Protein AF-0000000073552257 (afdb_homodimer)

Structure (mmCIF, N/CA/C/O backbone):
data_AF-0000000073552257-model_v1
#
loop_
_entity.id
_entity.type
_entity.pdbx_description
1 polymer 'Zinc finger MYM-type protein 1'
#
loop_
_atom_site.group_PDB
_atom_site.id
_atom_site.type_symbol
_atom_site.label_atom_id
_atom_site.label_alt_id
_atom_site.label_comp_id
_atom_site.label_asym_id
_atom_site.label_entity_id
_atom_site.label_seq_id
_atom_site.pdbx_PDB_ins_code
_atom_site.Cartn_x
_atom_site.Cartn_y
_atom_site.Cartn_z
_atom_site.occupancy
_atom_site.B_iso_or_equiv
_atom_site.auth_seq_id
_atom_site.auth_comp_id
_atom_site.auth_asym_id
_atom_site.auth_atom_id
_atom_site.pdbx_PDB_model_num
ATOM 1 N N . MET A 1 1 ? -25.172 -33.188 25.312 1 33.59 1 MET A N 1
ATOM 2 C CA . MET A 1 1 ? -26.172 -34.188 24.922 1 33.59 1 MET A CA 1
ATOM 3 C C . MET A 1 1 ? -27.391 -34.125 25.828 1 33.59 1 MET A C 1
ATOM 5 O O . MET A 1 1 ? -28.531 -34.219 25.375 1 33.59 1 MET A O 1
ATOM 9 N N . GLU A 1 2 ? -27 -33.906 27.109 1 38.5 2 GLU A N 1
ATOM 10 C CA . GLU A 1 2 ? -28.062 -34 28.109 1 38.5 2 GLU A CA 1
ATOM 11 C C . GLU A 1 2 ? -28.969 -32.781 28.078 1 38.5 2 GLU A C 1
ATOM 13 O O . GLU A 1 2 ? -30.188 -32.906 28.172 1 38.5 2 GLU A O 1
ATOM 18 N N . THR A 1 3 ? -28.219 -31.609 27.922 1 38.5 3 THR A N 1
ATOM 19 C CA . THR A 1 3 ? -29.016 -30.391 28.016 1 38.5 3 THR A CA 1
ATOM 20 C C . THR A 1 3 ? -29.891 -30.234 26.766 1 38.5 3 THR A C 1
ATOM 22 O O . THR A 1 3 ? -30.953 -29.609 26.828 1 38.5 3 THR A O 1
ATOM 25 N N . TRP A 1 4 ? -29.391 -30.781 25.609 1 37.44 4 TRP A N 1
ATOM 26 C CA . TRP A 1 4 ? -30.188 -30.828 24.391 1 37.44 4 TRP A CA 1
ATOM 27 C C . TRP A 1 4 ? -31.391 -31.766 24.562 1 37.44 4 TRP A C 1
ATOM 29 O O . TRP A 1 4 ? -32.5 -31.438 24.141 1 37.44 4 TRP A O 1
ATOM 39 N N . SER A 1 5 ? -31.203 -32.875 25.312 1 40.69 5 SER A N 1
ATOM 40 C CA . SER A 1 5 ? -32.25 -33.844 25.531 1 40.69 5 SER A CA 1
ATOM 41 C C . SER A 1 5 ? -33.375 -33.25 26.406 1 40.69 5 SER A C 1
ATOM 43 O O . SER A 1 5 ? -34.562 -33.5 26.172 1 40.69 5 SER A O 1
ATOM 45 N N . GLU A 1 6 ? -32.875 -32.5 27.406 1 41.22 6 GLU A N 1
ATOM 46 C CA . GLU A 1 6 ? -33.875 -31.922 28.297 1 41.22 6 GLU A CA 1
ATOM 47 C C . GLU A 1 6 ? -34.719 -30.859 27.594 1 41.22 6 GLU A C 1
ATOM 49 O O . GLU A 1 6 ? -35.938 -30.766 27.812 1 41.22 6 GLU A O 1
ATOM 54 N N . TYR A 1 7 ? -34.031 -30.141 26.609 1 38.59 7 TYR A N 1
ATOM 55 C CA . TYR A 1 7 ? -34.75 -29.141 25.828 1 38.59 7 TYR A CA 1
ATOM 56 C C . TYR A 1 7 ? -35.812 -29.797 24.922 1 38.59 7 TYR A C 1
ATOM 58 O O . TYR A 1 7 ? -36.938 -29.359 24.859 1 38.59 7 TYR A O 1
ATOM 66 N N . LYS A 1 8 ? -35.438 -30.938 24.281 1 39.56 8 LYS A N 1
ATOM 67 C CA . LYS A 1 8 ? -36.406 -31.672 23.469 1 39.56 8 LYS A CA 1
ATOM 68 C C . LYS A 1 8 ? -37.531 -32.219 24.312 1 39.56 8 LYS A C 1
ATOM 70 O O . LYS A 1 8 ? -38.688 -32.219 23.875 1 39.56 8 LYS A O 1
ATOM 75 N N . LEU A 1 9 ? -37.156 -32.594 25.516 1 41.53 9 LEU A N 1
ATOM 76 C CA . LEU A 1 9 ? -38.188 -33.188 26.359 1 41.53 9 LEU A CA 1
ATOM 77 C C . LEU A 1 9 ? -39.188 -32.156 26.844 1 41.53 9 LEU A C 1
ATOM 79 O O . LEU A 1 9 ? -40.375 -32.406 26.891 1 41.53 9 LEU A O 1
ATOM 83 N N . LYS A 1 10 ? -38.625 -31.01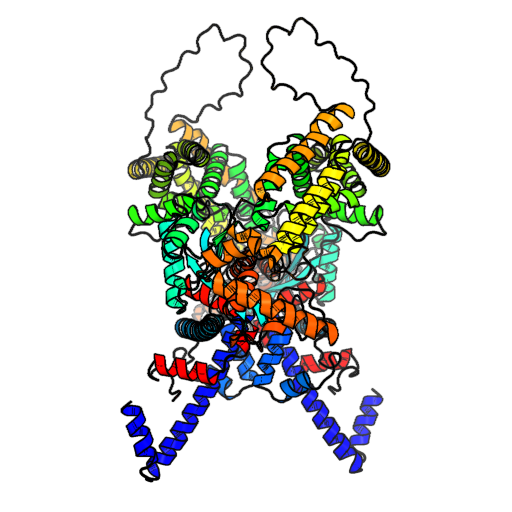6 27.219 1 42.31 10 LYS A N 1
ATOM 84 C CA . LYS A 1 10 ? -39.531 -30 27.719 1 42.31 10 LYS A CA 1
ATOM 85 C C . LYS A 1 10 ? -40.406 -29.453 26.594 1 42.31 10 LYS A C 1
ATOM 87 O O . LYS A 1 10 ? -41.562 -29.047 26.828 1 42.31 10 LYS A O 1
ATOM 92 N N . GLU A 1 11 ? -39.938 -29.422 25.359 1 39.78 11 GLU A N 1
ATOM 93 C CA . GLU A 1 11 ? -40.781 -29.094 24.219 1 39.78 11 GLU A CA 1
ATOM 94 C C . GLU A 1 11 ? -41.938 -30.078 24.094 1 39.78 11 GLU A C 1
ATOM 96 O O . GLU A 1 11 ? -43.031 -29.719 23.656 1 39.78 11 GLU A O 1
ATOM 101 N N . LYS A 1 12 ? -41.688 -31.281 24.5 1 37.38 12 LYS A N 1
ATOM 102 C CA . LYS A 1 12 ? -42.781 -32.25 24.391 1 37.38 12 LYS A CA 1
ATOM 103 C C . LYS A 1 12 ? -43.812 -32.062 25.5 1 37.38 12 LYS A C 1
ATOM 105 O O . LYS A 1 12 ? -44.906 -32.625 25.438 1 37.38 12 LYS A O 1
ATOM 110 N N . SER A 1 13 ? -43.312 -31.578 26.719 1 39.38 13 SER A N 1
ATOM 111 C CA . SER A 1 13 ? -44.281 -31.656 27.797 1 39.38 13 SER A CA 1
ATOM 112 C C . SER A 1 13 ? -45.312 -30.516 27.719 1 39.38 13 SER A C 1
ATOM 114 O O . SER A 1 13 ? -46.25 -30.469 28.5 1 39.38 13 SER A O 1
ATOM 116 N N . GLY A 1 14 ? -46.094 -30.062 26.922 1 37.97 14 GLY A N 1
ATOM 117 C CA . GLY A 1 14 ? -47.281 -29.297 26.578 1 37.97 14 GLY A CA 1
ATOM 118 C C . GLY A 1 14 ? -47.438 -28.047 27.406 1 37.97 14 GLY A C 1
ATOM 119 O O . GLY A 1 14 ? -48.531 -27.438 27.422 1 37.97 14 GLY A O 1
ATOM 120 N N . SER A 1 15 ? -46.906 -27.875 28.609 1 39.38 15 SER A N 1
ATOM 121 C CA . SER A 1 15 ? -47.344 -26.797 29.484 1 39.38 15 SER A CA 1
ATOM 122 C C . SER A 1 15 ? -47.062 -25.438 28.875 1 39.38 15 SER A C 1
ATOM 124 O O . SER A 1 15 ? -46 -25.219 28.297 1 39.38 15 SER A O 1
ATOM 126 N N . LYS A 1 16 ? -48.156 -24.5 28.797 1 44.12 16 LYS A N 1
ATOM 127 C CA . LYS A 1 16 ? -48.344 -23.219 28.141 1 44.12 16 LYS A CA 1
ATOM 128 C C . LYS A 1 16 ? -47.312 -22.219 28.578 1 44.12 16 LYS A C 1
ATOM 130 O O . LYS A 1 16 ? -47.031 -21.234 27.859 1 44.12 16 LYS A O 1
ATOM 135 N N . LEU A 1 17 ? -47.156 -22.016 29.859 1 40.31 17 LEU A N 1
ATOM 136 C CA . LEU A 1 17 ? -46.188 -21.078 30.406 1 40.31 17 LEU A CA 1
ATOM 137 C C . LEU A 1 17 ? -44.844 -21.25 29.734 1 40.31 17 LEU A C 1
ATOM 139 O O . LEU A 1 17 ? -44.094 -20.281 29.516 1 40.31 17 LEU A O 1
ATOM 143 N N . PRO A 1 18 ? -44.312 -22.375 29.578 1 41.53 18 PRO A N 1
ATOM 144 C CA . PRO A 1 18 ? -43.031 -22.703 28.922 1 41.53 18 PRO A CA 1
ATOM 145 C C . PRO A 1 18 ? -43.031 -22.328 27.438 1 41.53 18 PRO A C 1
ATOM 147 O O . PRO A 1 18 ? -41.969 -22.094 26.859 1 41.53 18 PRO A O 1
ATOM 150 N N . ASN A 1 19 ? -44.125 -22.109 26.938 1 46.53 19 ASN A N 1
ATOM 151 C CA . ASN A 1 19 ? -44.281 -21.766 25.516 1 46.53 19 ASN A CA 1
ATOM 152 C C . ASN A 1 19 ? -43.938 -20.312 25.25 1 46.53 19 ASN A C 1
ATOM 154 O O . ASN A 1 19 ? -43.344 -20 24.219 1 46.53 19 ASN A O 1
ATOM 158 N N . MET A 1 20 ? -44.594 -19.469 26.078 1 46.72 20 MET A N 1
ATOM 159 C CA . MET A 1 20 ? -44.25 -18.062 25.906 1 46.72 20 MET A CA 1
ATOM 160 C C . MET A 1 20 ? -42.75 -17.828 26.125 1 46.72 20 MET A C 1
ATOM 162 O O . MET A 1 20 ? -42.156 -17.016 25.438 1 46.72 20 MET A O 1
ATOM 166 N N . LEU A 1 21 ? -42.312 -18.406 27.297 1 47.69 21 LEU A N 1
ATOM 167 C CA . LEU A 1 21 ? -40.875 -18.375 27.516 1 47.69 21 LEU A CA 1
ATOM 168 C C . LEU A 1 21 ? -40.125 -18.953 26.328 1 47.69 21 LEU A C 1
ATOM 170 O O . LEU A 1 21 ? -39.062 -18.453 25.953 1 47.69 21 LEU A O 1
ATOM 174 N N . ASP A 1 22 ? -40.844 -19.906 25.797 1 59.72 22 ASP A N 1
ATOM 175 C CA . ASP A 1 22 ? -40.25 -20.547 24.625 1 59.72 22 ASP A CA 1
ATOM 176 C C . ASP A 1 22 ? -40.312 -19.641 23.406 1 59.72 22 ASP A C 1
ATOM 178 O O . ASP A 1 22 ? -39.375 -19.547 22.641 1 59.72 22 ASP A O 1
ATOM 182 N N . LYS A 1 23 ? -41.531 -18.906 23.406 1 65.75 23 LYS A N 1
ATOM 183 C CA . LYS A 1 23 ? -41.656 -17.969 22.297 1 65.75 23 LYS A CA 1
ATOM 184 C C . LYS A 1 23 ? -40.719 -16.781 22.453 1 65.75 23 LYS A C 1
ATOM 186 O O . LYS A 1 23 ? -40.125 -16.328 21.484 1 65.75 23 LYS A O 1
ATOM 191 N N . GLY A 1 24 ? -40.688 -16.359 23.672 1 67.44 24 GLY A N 1
ATOM 192 C CA . GLY A 1 24 ? -39.719 -15.281 23.953 1 67.44 24 GLY A CA 1
ATOM 193 C C . GLY A 1 24 ? -38.281 -15.688 23.719 1 67.44 24 GLY A C 1
ATOM 194 O O . GLY A 1 24 ? -37.5 -14.914 23.141 1 67.44 24 GLY A O 1
ATOM 195 N N . HIS A 1 25 ? -38.125 -16.828 24.25 1 79.19 25 HIS A N 1
ATOM 196 C CA . HIS A 1 25 ? -36.781 -17.359 24.016 1 79.19 25 HIS A CA 1
ATOM 197 C C . HIS A 1 25 ? -36.5 -17.516 22.531 1 79.19 25 HIS A C 1
ATOM 199 O O . HIS A 1 25 ? -35.406 -17.156 22.062 1 79.19 25 HIS A O 1
ATOM 205 N N . SER A 1 26 ? -37.469 -18.062 21.844 1 82.38 26 SER A N 1
ATOM 206 C CA . SER A 1 26 ? -37.312 -18.266 20.406 1 82.38 26 SER A CA 1
ATOM 207 C C . SER A 1 26 ? -37.156 -16.938 19.672 1 82.38 26 SER A C 1
ATOM 209 O O . SER A 1 26 ? -36.375 -16.828 18.734 1 82.38 26 SER A O 1
ATOM 211 N N . ALA A 1 27 ? -37.875 -15.984 20.125 1 84.44 27 ALA A N 1
ATOM 212 C CA . ALA A 1 27 ? -37.75 -14.656 19.516 1 84.44 27 ALA A CA 1
ATOM 213 C C . ALA A 1 27 ? -36.375 -14.047 19.781 1 84.44 27 ALA A C 1
ATOM 215 O O . ALA A 1 27 ? -35.812 -13.406 18.891 1 84.44 27 ALA A O 1
ATOM 216 N N . LEU A 1 28 ? -36 -14.305 20.938 1 84.06 28 LEU A N 1
ATOM 217 C CA . LEU A 1 28 ? -34.688 -13.789 21.297 1 84.06 28 LEU A CA 1
ATOM 218 C C . LEU A 1 28 ? -33.594 -14.477 20.469 1 84.06 28 LEU A C 1
ATOM 220 O O . LEU A 1 28 ? -32.625 -13.82 20.031 1 84.06 28 LEU A O 1
ATOM 224 N N . VAL A 1 29 ? -33.781 -15.734 20.359 1 86.31 29 VAL A N 1
ATOM 225 C CA . VAL A 1 29 ? -32.812 -16.5 19.578 1 86.31 29 VAL A CA 1
ATOM 226 C C . VAL A 1 29 ? -32.812 -16.016 18.141 1 86.31 29 VAL A C 1
ATOM 228 O O . VAL A 1 29 ? -31.75 -15.852 17.531 1 86.31 29 VAL A O 1
ATOM 231 N N . GLN A 1 30 ? -33.969 -15.805 17.641 1 87.81 30 GLN A N 1
ATOM 232 C CA . GLN A 1 30 ? -34.062 -15.359 16.25 1 87.81 30 GLN A CA 1
ATOM 233 C C . GLN A 1 30 ? -33.438 -13.969 16.078 1 87.81 30 GLN A C 1
ATOM 235 O O . GLN A 1 30 ? -32.781 -13.695 15.07 1 87.81 30 GLN A O 1
ATOM 240 N N . GLU A 1 31 ? -33.656 -13.156 17 1 87.12 31 GLU A N 1
ATOM 241 C CA . GLU A 1 31 ? -33.094 -11.812 16.969 1 87.12 31 GLU A CA 1
ATOM 242 C C . GLU A 1 31 ? -31.562 -11.859 17.031 1 87.12 31 GLU A C 1
ATOM 244 O O . GLU A 1 31 ? -30.891 -11.133 16.297 1 87.12 31 GLU A O 1
ATOM 249 N N . ASN A 1 32 ? -31.141 -12.711 17.922 1 87.25 32 ASN A N 1
ATOM 250 C CA . ASN A 1 32 ? -29.703 -12.844 18.062 1 87.25 32 ASN A CA 1
ATOM 251 C C . ASN A 1 32 ? -29.062 -13.438 16.812 1 87.25 32 ASN A C 1
ATOM 253 O O . ASN A 1 32 ? -27.953 -13.039 16.422 1 87.25 32 ASN A O 1
ATOM 257 N N . ARG A 1 33 ? -29.766 -14.328 16.281 1 89.38 33 ARG A N 1
ATOM 258 C CA . ARG A 1 33 ? -29.234 -14.961 15.07 1 89.38 33 ARG A CA 1
ATOM 259 C C . ARG A 1 33 ? -29.203 -13.969 13.914 1 89.38 33 ARG A C 1
ATOM 261 O O . ARG A 1 33 ? -28.281 -13.992 13.094 1 89.38 33 ARG A O 1
ATOM 268 N N . ARG A 1 34 ? -30.172 -13.133 13.906 1 89.75 34 ARG A N 1
ATOM 269 C CA . ARG A 1 34 ? -30.203 -12.125 12.859 1 89.75 34 ARG A CA 1
ATOM 270 C C . ARG A 1 34 ? -29.078 -11.117 13.031 1 89.75 34 ARG A C 1
ATOM 272 O O . ARG A 1 34 ? -28.484 -10.664 12.047 1 89.75 34 ARG A O 1
ATOM 279 N N . TYR A 1 35 ? -28.844 -10.805 14.234 1 91.06 35 TYR A N 1
ATOM 280 C CA . TYR A 1 35 ? -27.719 -9.922 14.523 1 91.06 35 TYR A CA 1
ATOM 281 C C . TYR A 1 35 ? -26.406 -10.562 14.109 1 91.06 35 TYR A C 1
ATOM 283 O O . TYR A 1 35 ? -25.578 -9.93 13.461 1 91.06 35 TYR A O 1
ATOM 291 N N . MET A 1 36 ? -26.297 -11.828 14.484 1 91.5 36 MET A N 1
ATOM 292 C CA . MET A 1 36 ? -25.062 -12.539 14.156 1 91.5 36 MET A CA 1
ATOM 293 C C . MET A 1 36 ? -24.906 -12.688 12.648 1 91.5 36 MET A C 1
ATOM 295 O O . MET A 1 36 ? -23.781 -12.695 12.133 1 91.5 36 MET A O 1
ATOM 299 N N . PHE A 1 37 ? -26.031 -12.812 12.039 1 93.88 37 PHE A N 1
ATOM 300 C CA . PHE A 1 37 ? -26 -12.859 10.578 1 93.88 37 PHE A CA 1
ATOM 301 C C . PHE A 1 37 ? -25.344 -11.602 10.016 1 93.88 37 PHE A C 1
ATOM 303 O O . PHE A 1 37 ? -24.531 -11.68 9.102 1 93.88 37 PHE A O 1
ATOM 310 N N . GLY A 1 38 ? -25.688 -10.438 10.57 1 93.5 38 GLY A N 1
ATOM 311 C CA . GLY A 1 38 ? -25.062 -9.188 10.164 1 93.5 38 GLY A CA 1
ATOM 312 C C . GLY A 1 38 ? -23.562 -9.164 10.438 1 93.5 38 GLY A C 1
ATOM 313 O O . GLY A 1 38 ? -22.781 -8.688 9.609 1 93.5 38 GLY A O 1
ATOM 314 N N . VAL A 1 39 ? -23.219 -9.719 11.539 1 93.5 39 VAL A N 1
ATOM 315 C CA . VAL A 1 39 ? -21.812 -9.766 11.938 1 93.5 39 VAL A CA 1
ATOM 316 C C . VAL A 1 39 ? -21.031 -10.656 10.984 1 93.5 39 VAL A C 1
ATOM 318 O O . VAL A 1 39 ? -19.969 -10.258 10.477 1 93.5 39 VAL A O 1
ATOM 321 N N . ILE A 1 40 ? -21.562 -11.789 10.68 1 95.12 40 ILE A N 1
ATOM 322 C CA . ILE A 1 40 ? -20.891 -12.781 9.844 1 95.12 40 ILE A CA 1
ATOM 323 C C . ILE A 1 40 ? -20.75 -12.242 8.422 1 95.12 40 ILE A C 1
ATOM 325 O O . ILE A 1 40 ? -19.688 -12.352 7.809 1 95.12 40 ILE A O 1
ATOM 329 N N . GLU A 1 41 ? -21.797 -11.672 7.957 1 95.25 41 GLU A N 1
ATOM 330 C CA . GLU A 1 41 ? -21.766 -11.164 6.59 1 95.25 41 GLU A CA 1
ATOM 331 C C . GLU A 1 41 ? -20.781 -10.008 6.457 1 95.25 41 GLU A C 1
ATOM 333 O O . GLU A 1 41 ? -20.125 -9.867 5.426 1 95.25 41 GLU A O 1
ATOM 338 N N . SER A 1 42 ? -20.719 -9.188 7.496 1 94.94 42 SER A N 1
ATOM 339 C CA . SER A 1 42 ? -19.766 -8.094 7.496 1 94.94 42 SER A CA 1
ATOM 340 C C . SER A 1 42 ? -18.328 -8.617 7.477 1 94.94 42 SER A C 1
ATOM 342 O O . SER A 1 42 ? -17.5 -8.133 6.707 1 94.94 42 SER A O 1
ATOM 344 N N . LEU A 1 43 ? -18.094 -9.633 8.273 1 95.69 43 LEU A N 1
ATOM 345 C CA . LEU A 1 43 ? -16.75 -10.211 8.352 1 95.69 43 LEU A CA 1
ATOM 346 C C . LEU A 1 43 ? -16.422 -10.969 7.074 1 95.69 43 LEU A C 1
ATOM 348 O O . LEU A 1 43 ? -15.273 -10.922 6.598 1 95.69 43 LEU A O 1
ATOM 352 N N . ARG A 1 44 ? -17.359 -11.656 6.547 1 96.31 44 ARG A N 1
ATOM 353 C CA . ARG A 1 44 ? -17.188 -12.367 5.289 1 96.31 44 ARG A CA 1
ATOM 354 C C . ARG A 1 44 ? -16.812 -11.414 4.16 1 96.31 44 ARG A C 1
ATOM 356 O O . ARG A 1 44 ? -15.906 -11.688 3.379 1 96.31 44 ARG A O 1
ATOM 363 N N . TYR A 1 45 ? -17.516 -10.25 4.121 1 95.75 45 TYR A N 1
ATOM 364 C CA . TYR A 1 45 ? -17.25 -9.25 3.1 1 95.75 45 TYR A CA 1
ATOM 365 C C . TYR A 1 45 ? -15.82 -8.719 3.219 1 95.75 45 TYR A C 1
ATOM 367 O O . TYR A 1 45 ? -15.086 -8.672 2.229 1 95.75 45 TYR A O 1
ATOM 375 N N . THR A 1 46 ? -15.43 -8.32 4.41 1 94.12 46 THR A N 1
ATOM 376 C CA . THR A 1 46 ? -14.117 -7.727 4.613 1 94.12 46 THR A CA 1
ATOM 377 C C . THR A 1 46 ? -13.016 -8.742 4.332 1 94.12 46 THR A C 1
ATOM 379 O O . THR A 1 46 ? -11.961 -8.398 3.793 1 94.12 46 THR A O 1
ATOM 382 N N . ALA A 1 47 ? -13.219 -9.977 4.66 1 94.25 47 ALA A N 1
ATOM 383 C CA . ALA A 1 47 ? -12.234 -11.023 4.418 1 94.25 47 ALA A CA 1
ATOM 384 C C . ALA A 1 47 ? -12.055 -11.273 2.922 1 94.25 47 ALA A C 1
ATOM 386 O O . ALA A 1 47 ? -10.922 -11.297 2.424 1 94.25 47 ALA A O 1
ATOM 387 N N . CYS A 1 48 ? -13.109 -11.398 2.203 1 94.69 48 CYS A N 1
ATOM 388 C CA . CYS A 1 48 ? -13.07 -11.68 0.772 1 94.69 48 CYS A CA 1
ATOM 389 C C . CYS A 1 48 ? -12.414 -10.531 0.014 1 94.69 48 CYS A C 1
ATOM 391 O O . CYS A 1 48 ? -11.703 -10.75 -0.967 1 94.69 48 CYS A O 1
ATOM 393 N N . GLN A 1 49 ? -12.703 -9.312 0.507 1 91.69 49 GLN A N 1
ATOM 394 C CA . GLN A 1 49 ? -12.195 -8.141 -0.185 1 91.69 49 GLN A CA 1
ATOM 395 C C . GLN A 1 49 ? -10.773 -7.816 0.253 1 91.69 49 GLN A C 1
ATOM 397 O O . GLN A 1 49 ? -10.109 -6.957 -0.339 1 91.69 49 GLN A O 1
ATOM 402 N N . GLY A 1 50 ? -10.336 -8.531 1.293 1 88.81 50 GLY A N 1
ATOM 403 C CA . GLY A 1 50 ? -8.977 -8.312 1.769 1 88.81 50 GLY A CA 1
ATOM 404 C C . GLY A 1 50 ? -8.797 -6.973 2.455 1 88.81 50 GLY A C 1
ATOM 405 O O . GLY A 1 50 ? -7.742 -6.344 2.326 1 88.81 50 GLY A O 1
ATOM 406 N N . ILE A 1 51 ? -9.828 -6.457 3.08 1 89.56 51 ILE A N 1
ATOM 407 C CA . ILE A 1 51 ? -9.758 -5.172 3.762 1 89.56 51 ILE A CA 1
ATOM 408 C C . ILE A 1 51 ? -9.602 -5.391 5.266 1 89.56 51 ILE A C 1
ATOM 410 O O . ILE A 1 51 ? -10.141 -6.352 5.816 1 89.56 51 ILE A O 1
ATOM 414 N N . ALA A 1 52 ? -8.875 -4.492 5.934 1 87.06 52 ALA A N 1
ATOM 415 C CA . ALA A 1 52 ? -8.656 -4.59 7.375 1 87.06 52 ALA A CA 1
ATOM 416 C C . ALA A 1 52 ? -9.961 -4.352 8.141 1 87.06 52 ALA A C 1
ATOM 418 O O . ALA A 1 52 ? -10.758 -3.488 7.766 1 87.06 52 ALA A O 1
ATOM 419 N N . GLN A 1 53 ? -10.133 -5.062 9.18 1 89.19 53 GLN A N 1
ATOM 420 C CA . GLN A 1 53 ? -11.383 -4.969 9.93 1 89.19 53 GLN A CA 1
ATOM 421 C C . GLN A 1 53 ? -11.344 -3.816 10.93 1 89.19 53 GLN A C 1
ATOM 423 O O . GLN A 1 53 ? -12.297 -3.049 11.039 1 89.19 53 GLN A O 1
ATOM 428 N N . ARG A 1 54 ? -10.227 -3.656 11.539 1 83.69 54 ARG A N 1
ATOM 429 C CA . ARG A 1 54 ? -10.164 -2.744 12.672 1 83.69 54 ARG A CA 1
ATOM 430 C C . ARG A 1 54 ? -9.578 -1.396 12.258 1 83.69 54 ARG A C 1
ATOM 432 O O . ARG A 1 54 ? -8.828 -1.311 11.281 1 83.69 54 ARG A O 1
ATOM 439 N N . GLY A 1 55 ? -9.961 -0.375 13 1 78.38 55 GLY A N 1
ATOM 440 C CA . GLY A 1 55 ? -9.391 0.951 12.828 1 78.38 55 GLY A CA 1
ATOM 441 C C . GLY A 1 55 ? -8.359 1.295 13.883 1 78.38 55 GLY A C 1
ATOM 442 O O . GLY A 1 55 ? -8.102 0.502 14.789 1 78.38 55 GLY A O 1
ATOM 443 N N . HIS A 1 56 ? -7.754 2.443 13.711 1 74 56 HIS A N 1
ATOM 444 C CA . HIS A 1 56 ? -6.777 2.922 14.688 1 74 56 HIS A CA 1
ATOM 445 C C . HIS A 1 56 ? -7.426 3.16 16.047 1 74 56 HIS A C 1
ATOM 447 O O . HIS A 1 56 ? -6.891 2.748 17.078 1 74 56 HIS A O 1
ATOM 453 N N . SER A 1 57 ? -8.547 3.818 16.031 1 76.75 57 SER A N 1
ATOM 454 C CA . SER A 1 57 ? -9.359 4.059 17.219 1 76.75 57 SER A CA 1
ATOM 455 C C . SER A 1 57 ? -10.805 3.629 17 1 76.75 57 SER A C 1
ATOM 457 O O . SER A 1 57 ? -11.461 4.098 16.062 1 76.75 57 SER A O 1
ATOM 459 N N . GLU A 1 58 ? -11.227 2.691 17.812 1 80.19 58 GLU A N 1
ATOM 460 C CA . GLU A 1 58 ? -12.578 2.166 17.641 1 80.19 58 GLU A CA 1
ATOM 461 C C . GLU A 1 58 ? -13.523 2.717 18.703 1 80.19 58 GLU A C 1
ATOM 463 O O . GLU A 1 58 ? -14.586 2.146 18.953 1 80.19 58 GLU A O 1
ATOM 468 N N . ASP A 1 59 ? -13.031 3.826 19.25 1 79.31 59 ASP A N 1
ATOM 469 C CA . ASP A 1 59 ? -13.867 4.48 20.25 1 79.31 59 ASP A CA 1
ATOM 470 C C . ASP A 1 59 ? -15.062 5.176 19.594 1 79.31 59 ASP A C 1
ATOM 472 O O . ASP A 1 59 ? -15.023 5.496 18.406 1 79.31 59 ASP A O 1
ATOM 476 N N . ASP A 1 60 ? -16.094 5.363 20.297 1 78.75 60 ASP A N 1
ATOM 477 C CA . ASP A 1 60 ? -17.328 5.93 19.781 1 78.75 60 ASP A CA 1
ATOM 478 C C . ASP A 1 60 ? -17.125 7.348 19.266 1 78.75 60 ASP A C 1
ATOM 480 O O . ASP A 1 60 ? -17.844 7.809 18.375 1 78.75 60 ASP A O 1
ATOM 484 N N . ASP A 1 61 ? -16.094 7.934 19.703 1 78.88 61 ASP A N 1
ATOM 485 C CA . ASP A 1 61 ? -15.844 9.32 19.297 1 78.88 61 ASP A CA 1
ATOM 486 C C . ASP A 1 61 ? -14.93 9.383 18.078 1 78.88 61 ASP A C 1
ATOM 488 O O . ASP A 1 61 ? -14.711 10.461 17.531 1 78.88 61 ASP A O 1
ATOM 492 N N . SER A 1 62 ? -14.547 8.219 17.688 1 85.81 62 SER A N 1
ATOM 493 C CA . SER A 1 62 ? -13.656 8.195 16.531 1 85.81 62 SER A CA 1
ATOM 494 C C . SER A 1 62 ? -14.43 8.453 15.242 1 85.81 62 SER A C 1
ATOM 496 O O . SER A 1 62 ? -15.57 8.008 15.094 1 85.81 62 SER A O 1
ATOM 498 N N . ALA A 1 63 ? -13.852 9.188 14.398 1 86.06 63 ALA A N 1
ATOM 499 C CA . ALA A 1 63 ? -14.469 9.484 13.109 1 86.06 63 ALA A CA 1
ATOM 500 C C . ALA A 1 63 ? -14.508 8.25 12.219 1 86.06 63 ALA A C 1
ATOM 502 O O . ALA A 1 63 ? -15.32 8.164 11.297 1 86.06 63 ALA A O 1
ATOM 503 N N . ASN A 1 64 ? -13.656 7.383 12.477 1 86.56 64 ASN A N 1
ATOM 504 C CA . ASN A 1 64 ? -13.57 6.129 11.734 1 86.56 64 ASN A CA 1
ATOM 505 C C . ASN A 1 64 ? -13.219 4.961 12.656 1 86.56 64 ASN A C 1
ATOM 507 O O . ASN A 1 64 ? -12.055 4.777 13.016 1 86.56 64 ASN A O 1
ATOM 511 N N . ARG A 1 65 ? -14.203 4.145 12.961 1 88.31 65 ARG A N 1
ATOM 512 C CA . ARG A 1 65 ? -14.047 3.082 13.953 1 88.31 65 ARG A CA 1
ATOM 513 C C . ARG A 1 65 ? -13.625 1.775 13.289 1 88.31 65 ARG A C 1
ATOM 515 O O . ARG A 1 65 ? -13.812 0.697 13.859 1 88.31 65 ARG A O 1
ATOM 522 N N . GLY A 1 66 ? -13.164 1.853 11.984 1 89.44 66 GLY A N 1
ATOM 523 C CA . GLY A 1 66 ? -12.727 0.662 11.273 1 89.44 66 GLY A CA 1
ATOM 524 C C . GLY A 1 66 ? -13.766 0.141 10.289 1 89.44 66 GLY A C 1
ATOM 525 O O . GLY A 1 66 ? -14.922 0.556 10.32 1 89.44 66 GLY A O 1
ATOM 526 N N . ASN A 1 67 ? -13.391 -0.755 9.422 1 91.88 67 ASN A N 1
ATOM 527 C CA . ASN A 1 67 ? -14.266 -1.241 8.359 1 91.88 67 ASN A CA 1
ATOM 528 C C . ASN A 1 67 ? -15.391 -2.111 8.914 1 91.88 67 ASN A C 1
ATOM 530 O O . ASN A 1 67 ? -16.531 -2.033 8.445 1 91.88 67 ASN A O 1
ATOM 534 N N . PHE A 1 68 ? -15.117 -2.861 9.969 1 92.75 68 PHE A N 1
ATOM 535 C CA . PHE A 1 68 ? -16.094 -3.807 10.5 1 92.75 68 PHE A CA 1
ATOM 536 C C . PHE A 1 68 ? -17.219 -3.074 11.211 1 92.75 68 PHE A C 1
ATOM 538 O O . PHE A 1 68 ? -18.391 -3.262 10.883 1 92.75 68 PHE A O 1
ATOM 545 N N . ARG A 1 69 ? -16.859 -2.25 12.133 1 91.62 69 ARG A N 1
ATOM 546 C CA . ARG A 1 69 ? -17.859 -1.542 12.914 1 91.62 69 ARG A CA 1
ATOM 547 C C . ARG A 1 69 ? -18.688 -0.61 12.031 1 91.62 69 ARG A C 1
ATOM 549 O O . ARG A 1 69 ? -19.906 -0.524 12.18 1 91.62 69 ARG A O 1
ATOM 556 N N . GLU A 1 70 ? -17.984 0.09 11.141 1 93.38 70 GLU A N 1
ATOM 557 C CA . GLU A 1 70 ? -18.703 0.99 10.234 1 93.38 70 GLU A CA 1
ATOM 558 C C . GLU A 1 70 ? -19.625 0.215 9.297 1 93.38 70 GLU A C 1
ATOM 560 O O . GLU A 1 70 ? -20.688 0.706 8.914 1 93.38 70 GLU A O 1
ATOM 565 N N . MET A 1 71 ? -19.219 -0.996 8.93 1 94.5 71 MET A N 1
ATOM 566 C CA . MET A 1 71 ? -20.047 -1.836 8.078 1 94.5 71 MET A CA 1
ATOM 567 C C . MET A 1 71 ? -21.312 -2.277 8.82 1 94.5 71 MET A C 1
ATOM 569 O O . MET A 1 71 ? -22.406 -2.281 8.242 1 94.5 71 MET A O 1
ATOM 573 N N . LEU A 1 72 ? -21.156 -2.639 10.039 1 92.62 72 LEU A N 1
ATOM 574 C CA . LEU A 1 72 ? -22.312 -3.029 10.844 1 92.62 72 LEU A CA 1
ATOM 575 C C . LEU A 1 72 ? -23.312 -1.877 10.961 1 92.62 72 LEU A C 1
ATOM 577 O O . LEU A 1 72 ? -24.516 -2.088 10.898 1 92.62 72 LEU A O 1
ATOM 581 N N . THR A 1 73 ? -22.734 -0.705 11.156 1 91.81 73 THR A N 1
ATOM 582 C CA . THR A 1 73 ? -23.578 0.48 11.227 1 91.81 73 THR A CA 1
ATOM 583 C C . THR A 1 73 ? -24.328 0.688 9.906 1 91.81 73 THR A C 1
ATOM 585 O O . THR A 1 73 ? -25.5 1.041 9.906 1 91.81 73 THR A O 1
ATOM 588 N N . MET A 1 74 ? -23.656 0.455 8.836 1 93.56 74 MET A N 1
ATOM 589 C CA . MET A 1 74 ? -24.281 0.587 7.52 1 93.56 74 MET A CA 1
ATOM 590 C C . MET A 1 74 ? -25.375 -0.456 7.324 1 93.56 74 MET A C 1
ATOM 592 O O . MET A 1 74 ? -26.453 -0.141 6.824 1 93.56 74 MET A O 1
ATOM 596 N N . ILE A 1 75 ? -25.109 -1.684 7.734 1 94.06 75 ILE A N 1
ATOM 597 C CA . ILE A 1 75 ? -26.094 -2.752 7.641 1 94.06 75 ILE A CA 1
ATOM 598 C C . ILE A 1 75 ? -27.312 -2.406 8.492 1 94.06 75 ILE A C 1
ATOM 600 O O . ILE A 1 75 ? -28.453 -2.707 8.117 1 94.06 75 ILE A O 1
ATOM 604 N N . GLY A 1 76 ? -27.047 -1.764 9.594 1 93.06 76 GLY A N 1
ATOM 605 C CA . GLY A 1 76 ? -28.125 -1.354 10.484 1 93.06 76 GLY A CA 1
ATOM 606 C C . GLY A 1 76 ? -29.141 -0.437 9.82 1 93.06 76 GLY A C 1
ATOM 607 O O . GLY A 1 76 ? -30.297 -0.392 10.219 1 93.06 76 GLY A O 1
ATOM 608 N N . LYS A 1 77 ? -28.734 0.263 8.781 1 92.44 77 LYS A N 1
ATOM 609 C CA . LYS A 1 77 ? -29.641 1.145 8.055 1 92.44 77 LYS A CA 1
ATOM 610 C C . LYS A 1 77 ? -30.656 0.341 7.258 1 92.44 77 LYS A C 1
ATOM 612 O O . LYS A 1 77 ? -31.719 0.862 6.891 1 92.44 77 LYS A O 1
ATOM 617 N N . PHE A 1 78 ? -30.297 -0.914 6.977 1 92.56 78 PHE A N 1
ATOM 618 C CA . PHE A 1 78 ? -31.172 -1.77 6.184 1 92.56 78 PHE A CA 1
ATOM 619 C C . PHE A 1 78 ? -31.828 -2.832 7.059 1 92.56 78 PHE A C 1
ATOM 621 O O . PHE A 1 78 ? -32.812 -3.461 6.652 1 92.56 78 PHE A O 1
ATOM 628 N N . GLU A 1 79 ? -31.266 -3.092 8.25 1 90.94 79 GLU A N 1
ATOM 629 C CA . GLU A 1 79 ? -31.75 -4.125 9.164 1 90.94 79 GLU A CA 1
ATOM 630 C C . GLU A 1 79 ? -31.969 -3.564 10.562 1 90.94 79 GLU A C 1
ATOM 632 O O . GLU A 1 79 ? -31.031 -3.428 11.344 1 90.94 79 GLU A O 1
ATOM 637 N N . ALA A 1 80 ? -33.188 -3.488 10.93 1 90 80 ALA A N 1
ATOM 638 C CA . ALA A 1 80 ? -33.562 -2.824 12.172 1 90 80 ALA A CA 1
ATOM 639 C C . ALA A 1 80 ? -33.031 -3.564 13.391 1 90 80 ALA A C 1
ATOM 641 O O . ALA A 1 80 ? -32.688 -2.945 14.398 1 90 80 ALA A O 1
ATOM 642 N N . THR A 1 81 ? -32.969 -4.855 13.281 1 88.62 81 THR A N 1
ATOM 643 C CA . THR A 1 81 ? -32.469 -5.652 14.406 1 88.62 81 THR A CA 1
ATOM 644 C C . THR A 1 81 ? -31.016 -5.328 14.703 1 88.62 81 THR A C 1
ATOM 646 O O . THR A 1 81 ? -30.625 -5.211 15.867 1 88.62 81 THR A O 1
ATOM 649 N N . VAL A 1 82 ? -30.281 -5.172 13.672 1 89.5 82 VAL A N 1
ATOM 650 C CA . VAL A 1 82 ? -28.859 -4.863 13.828 1 89.5 82 VAL A CA 1
ATOM 651 C C . VAL A 1 82 ? -28.703 -3.461 14.406 1 89.5 82 VAL A C 1
ATOM 653 O O . VAL A 1 82 ? -27.891 -3.244 15.297 1 89.5 82 VAL A O 1
ATOM 656 N N . GLN A 1 83 ? -29.484 -2.543 13.953 1 90.56 83 GLN A N 1
ATOM 657 C CA . GLN A 1 83 ? -29.438 -1.169 14.445 1 90.56 83 GLN A CA 1
ATOM 658 C C . GLN A 1 83 ? -29.766 -1.1 15.93 1 90.56 83 GLN A C 1
ATOM 660 O O . GLN A 1 83 ? -29.078 -0.406 16.688 1 90.56 83 GLN A O 1
ATOM 665 N N . LYS A 1 84 ? -30.766 -1.804 16.281 1 87.62 84 LYS A N 1
ATOM 666 C CA . LYS A 1 84 ? -31.234 -1.815 17.672 1 87.62 84 LYS A CA 1
ATOM 667 C C . LYS A 1 84 ? -30.156 -2.363 18.594 1 87.62 84 LYS A C 1
ATOM 669 O O . LYS A 1 84 ? -29.906 -1.809 19.672 1 87.62 84 LYS A O 1
ATOM 674 N N . LYS A 1 85 ? -29.562 -3.363 18.219 1 86.12 85 LYS A N 1
ATOM 675 C CA . LYS A 1 85 ? -28.562 -4.004 19.062 1 86.12 85 LYS A CA 1
ATOM 676 C C . LYS A 1 85 ? -27.312 -3.131 19.172 1 86.12 85 LYS A C 1
ATOM 678 O O . LYS A 1 85 ? -26.656 -3.119 20.219 1 86.12 85 LYS A O 1
ATOM 683 N N . LEU A 1 86 ? -26.953 -2.443 18.141 1 85.5 86 LEU A N 1
ATOM 684 C CA . LEU A 1 86 ? -25.781 -1.578 18.156 1 85.5 86 LEU A CA 1
ATOM 685 C C . LEU A 1 86 ? -25.984 -0.379 19.078 1 85.5 86 LEU A C 1
ATOM 687 O O . LEU A 1 86 ? -25.047 0.098 19.719 1 85.5 86 LEU A O 1
ATOM 691 N N . GLU A 1 87 ? -27.125 0.118 19.125 1 82.38 87 GLU A N 1
ATOM 692 C CA . GLU A 1 87 ? -27.422 1.312 19.906 1 82.38 87 GLU A CA 1
ATOM 693 C C . GLU A 1 87 ? -27.641 0.968 21.375 1 82.38 87 GLU A C 1
ATOM 695 O O . GLU A 1 87 ? -27.312 1.756 22.266 1 82.38 87 GLU A O 1
ATOM 700 N N . ASN A 1 88 ? -28.281 -0.111 21.672 1 72.19 88 ASN A N 1
ATOM 701 C CA . ASN A 1 88 ? -28.781 -0.385 23.016 1 72.19 88 ASN A CA 1
ATOM 702 C C . ASN A 1 88 ? -27.781 -1.192 23.828 1 72.19 88 ASN A C 1
ATOM 704 O O . ASN A 1 88 ? -27.828 -1.175 25.062 1 72.19 88 ASN A O 1
ATOM 708 N N . LYS A 1 89 ? -26.984 -1.962 23.266 1 62.84 89 LYS A N 1
ATOM 709 C CA . LYS A 1 89 ? -26.234 -2.936 24.062 1 62.84 89 LYS A CA 1
ATOM 710 C C . LYS A 1 89 ? -24.859 -2.389 24.453 1 62.84 89 LYS A C 1
ATOM 712 O O . LYS A 1 89 ? -24.266 -1.604 23.719 1 62.84 89 LYS A O 1
ATOM 717 N N . PRO A 1 90 ? -24.656 -2.723 25.703 1 60.38 90 PRO A N 1
ATOM 718 C CA . PRO A 1 90 ? -23.312 -2.377 26.172 1 60.38 90 PRO A CA 1
ATOM 719 C C . PRO A 1 90 ? -22.203 -2.912 25.25 1 60.38 90 PRO A C 1
ATOM 721 O O . PRO A 1 90 ? -22.453 -3.84 24.469 1 60.38 90 PRO A O 1
ATOM 724 N N . SER A 1 91 ? -21.109 -2.285 25.219 1 57.5 91 SER A N 1
ATOM 725 C CA . SER A 1 91 ? -19.984 -2.523 24.312 1 57.5 91 SER A CA 1
ATOM 726 C C . SER A 1 91 ? -19.609 -4 24.281 1 57.5 91 SER A C 1
ATOM 728 O O . SER A 1 91 ? -19.297 -4.543 23.219 1 57.5 91 SER A O 1
ATOM 730 N N . ASN A 1 92 ? -19.719 -4.633 25.516 1 54.5 92 ASN A N 1
ATOM 731 C CA . ASN A 1 92 ? -19.281 -6.023 25.641 1 54.5 92 ASN A CA 1
ATOM 732 C C . ASN A 1 92 ? -20.266 -6.98 24.969 1 54.5 92 ASN A C 1
ATOM 734 O O . ASN A 1 92 ? -19.922 -8.125 24.688 1 54.5 92 ASN A O 1
ATOM 738 N N . ALA A 1 93 ? -21.453 -6.422 24.688 1 59.81 93 ALA A N 1
ATOM 739 C CA . ALA A 1 93 ? -22.484 -7.324 24.203 1 59.81 93 ALA A CA 1
ATOM 740 C C . ALA A 1 93 ? -22.672 -7.16 22.688 1 59.81 93 ALA A C 1
ATOM 742 O O . ALA A 1 93 ? -23.531 -7.828 22.094 1 59.81 93 ALA A O 1
ATOM 743 N N . LYS A 1 94 ? -21.859 -6.441 22.109 1 69.88 94 LYS A N 1
ATOM 744 C CA . LYS A 1 94 ? -22.078 -6.172 20.703 1 69.88 94 LYS A CA 1
ATOM 745 C C . LYS A 1 94 ? -21.328 -7.176 19.828 1 69.88 94 LYS A C 1
ATOM 747 O O . LYS A 1 94 ? -21.547 -7.242 18.609 1 69.88 94 LYS A O 1
ATOM 752 N N . TYR A 1 95 ? -20.578 -8.125 20.484 1 75.19 95 TYR A N 1
ATOM 753 C CA . TYR A 1 95 ? -19.875 -9.203 19.797 1 75.19 95 TYR A CA 1
ATOM 754 C C . TYR A 1 95 ? -19.016 -8.656 18.656 1 75.19 95 TYR A C 1
ATOM 756 O O . TYR A 1 95 ? -19.016 -9.219 17.562 1 75.19 95 TYR A O 1
ATOM 764 N N . VAL A 1 96 ? -18.438 -7.516 18.938 1 79.88 96 VAL A N 1
ATOM 765 C CA . VAL A 1 96 ? -17.625 -6.855 17.922 1 79.88 96 VAL A CA 1
ATOM 766 C C . VAL A 1 96 ? -16.141 -6.926 18.328 1 79.88 96 VAL A C 1
ATOM 768 O O . VAL A 1 96 ? -15.273 -6.496 17.578 1 79.88 96 VAL A O 1
ATOM 771 N N . HIS A 1 97 ? -15.93 -7.594 19.406 1 83.81 97 HIS A N 1
ATOM 772 C CA . HIS A 1 97 ? -14.57 -7.672 19.906 1 83.81 97 HIS A CA 1
ATOM 773 C C . HIS A 1 97 ? -13.672 -8.453 18.953 1 83.81 97 HIS A C 1
ATOM 775 O O . HIS A 1 97 ? -14.148 -9.312 18.203 1 83.81 97 HIS A O 1
ATOM 781 N N . HIS A 1 98 ? -12.445 -8.203 19.031 1 85.25 98 HIS A N 1
ATOM 782 C CA . HIS A 1 98 ? -11.492 -8.781 18.078 1 85.25 98 HIS A CA 1
ATOM 783 C C . HIS A 1 98 ? -11.406 -10.297 18.234 1 85.25 98 HIS A C 1
ATOM 785 O O . HIS A 1 98 ? -11.195 -11.008 17.25 1 85.25 98 HIS A O 1
ATOM 791 N N . ASP A 1 99 ? -11.625 -10.766 19.422 1 85.25 99 ASP A N 1
ATOM 792 C CA . ASP A 1 99 ? -11.57 -12.211 19.656 1 85.25 99 ASP A CA 1
ATOM 793 C C . ASP A 1 99 ? -12.695 -12.922 18.906 1 85.25 99 ASP A C 1
ATOM 795 O O . ASP A 1 99 ? -12.5 -14.016 18.375 1 85.25 99 ASP A O 1
ATOM 799 N N . ILE A 1 100 ? -13.836 -12.32 18.969 1 87.5 100 ILE A N 1
ATOM 800 C CA . ILE A 1 100 ? -14.984 -12.898 18.281 1 87.5 100 ILE A CA 1
ATOM 801 C C . ILE A 1 100 ? -14.75 -12.891 16.781 1 87.5 100 ILE A C 1
ATOM 803 O O . ILE A 1 100 ? -15.055 -13.875 16.094 1 87.5 100 ILE A O 1
ATOM 807 N N . GLN A 1 101 ? -14.211 -11.781 16.266 1 90.88 101 GLN A N 1
ATOM 808 C CA . GLN A 1 101 ? -13.891 -11.695 14.844 1 90.88 101 GLN A CA 1
ATOM 809 C C . GLN A 1 101 ? -12.945 -12.82 14.422 1 90.88 101 GLN A C 1
ATOM 811 O O . GLN A 1 101 ? -13.203 -13.516 13.438 1 90.88 101 GLN A O 1
ATOM 816 N N . ASN A 1 102 ? -11.891 -12.969 15.227 1 90.75 102 ASN A N 1
ATOM 817 C CA . ASN A 1 102 ? -10.891 -13.984 14.93 1 90.75 102 ASN A CA 1
ATOM 818 C C . ASN A 1 102 ? -11.484 -15.391 14.969 1 90.75 102 ASN A C 1
ATOM 820 O O . ASN A 1 102 ? -11.117 -16.25 14.156 1 90.75 102 ASN A O 1
ATOM 824 N N . GLU A 1 103 ? -12.32 -15.539 15.852 1 91.94 103 GLU A N 1
ATOM 825 C CA . GLU A 1 103 ? -12.953 -16.844 15.977 1 91.94 103 GLU A CA 1
ATOM 826 C C . GLU A 1 103 ? -13.836 -17.141 14.766 1 91.94 103 GLU A C 1
ATOM 828 O O . GLU A 1 103 ? -13.828 -18.266 14.25 1 91.94 103 GLU A O 1
ATOM 833 N N . ILE A 1 104 ? -14.594 -16.219 14.383 1 93.94 104 ILE A N 1
ATOM 834 C CA . ILE A 1 104 ? -15.477 -16.406 13.234 1 93.94 104 ILE A CA 1
ATOM 835 C C . ILE A 1 104 ? -14.641 -16.672 11.984 1 93.94 104 ILE A C 1
ATOM 837 O O . ILE A 1 104 ? -14.977 -17.562 11.188 1 93.94 104 ILE A O 1
ATOM 841 N N . PHE A 1 105 ? -13.547 -15.922 11.781 1 94.81 105 PHE A N 1
ATOM 842 C CA . PHE A 1 105 ? -12.648 -16.156 10.656 1 94.81 105 PHE A CA 1
ATOM 843 C C . PHE A 1 105 ? -12.094 -17.578 10.703 1 94.81 105 PHE A C 1
ATOM 845 O O . PHE A 1 105 ? -12.023 -18.25 9.672 1 94.81 105 PHE A O 1
ATOM 852 N N . SER A 1 106 ? -11.68 -17.938 11.891 1 94.69 106 SER A N 1
ATOM 853 C CA . SER A 1 106 ? -11.125 -19.281 12.062 1 94.69 106 SER A CA 1
ATOM 854 C C . SER A 1 106 ? -12.141 -20.359 11.703 1 94.69 106 SER A C 1
ATOM 856 O O . SER A 1 106 ? -11.797 -21.344 11.062 1 94.69 106 SER A O 1
ATOM 858 N N . ILE A 1 107 ? -13.359 -20.125 12.117 1 95.5 107 ILE A N 1
ATOM 859 C CA . ILE A 1 107 ? -14.43 -21.078 11.812 1 95.5 107 ILE A CA 1
ATOM 860 C C . ILE A 1 107 ? -14.625 -21.172 10.305 1 95.5 107 ILE A C 1
ATOM 862 O O . ILE A 1 107 ? -14.68 -22.266 9.75 1 95.5 107 ILE A O 1
ATOM 866 N N . MET A 1 108 ? -14.75 -20.047 9.656 1 97.06 108 MET A N 1
ATOM 867 C CA . MET A 1 108 ? -14.93 -20.031 8.203 1 97.06 108 MET A CA 1
ATOM 868 C C . MET A 1 108 ? -13.758 -20.703 7.504 1 97.06 108 MET A C 1
ATOM 870 O O . MET A 1 108 ? -13.961 -21.5 6.586 1 97.06 108 MET A O 1
ATOM 874 N N . ALA A 1 109 ? -12.531 -20.375 7.914 1 96.31 109 ALA A N 1
ATOM 875 C CA . ALA A 1 109 ? -11.336 -20.953 7.316 1 96.31 109 ALA A CA 1
ATOM 876 C C . ALA A 1 109 ? -11.312 -22.469 7.473 1 96.31 109 ALA A C 1
ATOM 878 O O . ALA A 1 109 ? -10.984 -23.188 6.531 1 96.31 109 ALA A O 1
ATOM 879 N N . GLU A 1 110 ? -11.664 -22.906 8.641 1 95.12 110 GLU A N 1
ATOM 880 C CA . GLU A 1 110 ? -11.68 -24.344 8.906 1 95.12 110 GLU A CA 1
ATOM 881 C C . GLU A 1 110 ? -12.719 -25.062 8.039 1 95.12 110 GLU A C 1
ATOM 883 O O . GLU A 1 110 ? -12.5 -26.188 7.602 1 95.12 110 GLU A O 1
ATOM 888 N N . MET A 1 111 ? -13.836 -24.438 7.875 1 96.25 111 MET A N 1
ATOM 889 C CA . MET A 1 111 ? -14.859 -25.016 7.008 1 96.25 111 MET A CA 1
ATOM 890 C C . MET A 1 111 ? -14.336 -25.172 5.586 1 96.25 111 MET A C 1
ATOM 892 O O . MET A 1 111 ? -14.594 -26.203 4.941 1 96.25 111 MET A O 1
ATOM 896 N N . ILE A 1 112 ? -13.609 -24.203 5.082 1 96.81 112 ILE A N 1
ATOM 897 C CA . ILE A 1 112 ? -13.039 -24.266 3.74 1 96.81 112 ILE A CA 1
ATOM 898 C C . ILE A 1 112 ? -11.969 -25.359 3.693 1 96.81 112 ILE A C 1
ATOM 900 O O . ILE A 1 112 ? -11.922 -26.156 2.748 1 96.81 112 ILE A O 1
ATOM 904 N N . ARG A 1 113 ? -11.094 -25.453 4.688 1 96.19 113 ARG A N 1
ATOM 905 C CA . ARG A 1 113 ? -10.055 -26.469 4.73 1 96.19 113 ARG A CA 1
ATOM 906 C C . ARG A 1 113 ? -10.656 -27.875 4.762 1 96.19 113 ARG A C 1
ATOM 908 O O . ARG A 1 113 ? -10.102 -28.812 4.168 1 96.19 113 ARG A O 1
ATOM 915 N N . LYS A 1 114 ? -11.758 -27.953 5.438 1 95.5 114 LYS A N 1
ATOM 916 C CA . LYS A 1 114 ? -12.453 -29.25 5.457 1 95.5 114 LYS A CA 1
ATOM 917 C C . LYS A 1 114 ? -12.961 -29.609 4.066 1 95.5 114 LYS A C 1
ATOM 919 O O . LYS A 1 114 ? -12.875 -30.766 3.652 1 95.5 114 LYS A O 1
ATOM 924 N N . GLN A 1 115 ? -13.5 -28.625 3.414 1 95.62 115 GLN A N 1
ATOM 925 C CA . GLN A 1 115 ? -13.922 -28.844 2.035 1 95.62 115 GLN A CA 1
ATOM 926 C C . GLN A 1 115 ? -12.758 -29.297 1.167 1 95.62 115 GLN A C 1
ATOM 928 O O . GLN A 1 115 ? -12.891 -30.234 0.38 1 95.62 115 GLN A O 1
ATOM 933 N N . LEU A 1 116 ? -11.664 -28.688 1.303 1 96.19 116 LEU A N 1
ATOM 934 C CA . LEU A 1 116 ? -10.484 -29.016 0.519 1 96.19 116 LEU A CA 1
ATOM 935 C C . LEU A 1 116 ? -9.984 -30.422 0.852 1 96.19 116 LEU A C 1
ATOM 937 O O . LEU A 1 116 ? -9.602 -31.172 -0.044 1 96.19 116 LEU A O 1
ATOM 941 N N . SER A 1 117 ? -10.008 -30.719 2.115 1 96.56 117 SER A N 1
ATOM 942 C CA . SER A 1 117 ? -9.578 -32.031 2.561 1 96.56 117 SER A CA 1
ATOM 943 C C . SER A 1 117 ? -10.43 -33.125 1.926 1 96.56 117 SER A C 1
ATOM 945 O O . SER A 1 117 ? -9.906 -34.156 1.485 1 96.56 117 SER A O 1
ATOM 947 N N . GLU A 1 118 ? -11.688 -32.906 1.887 1 96.25 118 GLU A N 1
ATOM 948 C CA . GLU A 1 118 ? -12.594 -33.906 1.289 1 96.25 118 GLU A CA 1
ATOM 949 C C . GLU A 1 118 ? -12.352 -34.031 -0.211 1 96.25 118 GLU A C 1
ATOM 951 O O . GLU A 1 118 ? -12.367 -35.125 -0.75 1 96.25 118 GLU A O 1
ATOM 956 N N . GLU A 1 119 ? -12.109 -32.969 -0.839 1 96.38 119 GLU A N 1
ATOM 957 C CA . GLU A 1 119 ? -11.828 -32.969 -2.271 1 96.38 119 GLU A CA 1
ATOM 958 C C . GLU A 1 119 ? -10.531 -33.719 -2.57 1 96.38 119 GLU A C 1
ATOM 960 O O . GLU A 1 119 ? -10.453 -34.469 -3.547 1 96.38 119 GLU A O 1
ATOM 965 N N . VAL A 1 120 ? -9.555 -33.5 -1.792 1 96.75 120 VAL A N 1
ATOM 966 C CA . VAL A 1 120 ? -8.258 -34.156 -1.977 1 96.75 120 VAL A CA 1
ATOM 967 C C . VAL A 1 120 ? -8.391 -35.656 -1.734 1 96.75 120 VAL A C 1
ATOM 969 O O . VAL A 1 120 ? -7.773 -36.438 -2.438 1 96.75 120 VAL A O 1
ATOM 972 N N . LYS A 1 121 ? -9.164 -35.969 -0.722 1 95.62 121 LYS A N 1
ATOM 973 C CA . LYS A 1 121 ? -9.414 -37.375 -0.453 1 95.62 121 LYS A CA 1
ATOM 974 C C . LYS A 1 121 ? -10.094 -38.062 -1.642 1 95.62 121 LYS A C 1
ATOM 976 O O . LYS A 1 121 ? -9.734 -39.188 -2.02 1 95.62 121 LYS A O 1
ATOM 981 N N . ASP A 1 122 ? -11.031 -37.344 -2.199 1 94.25 122 ASP A N 1
ATOM 982 C CA . ASP A 1 122 ? -11.742 -37.875 -3.367 1 94.25 122 ASP A CA 1
ATOM 983 C C . ASP A 1 122 ? -10.805 -38 -4.562 1 94.25 122 ASP A C 1
ATOM 985 O O . ASP A 1 122 ? -10.969 -38.906 -5.387 1 94.25 122 ASP A O 1
ATOM 989 N N . ALA A 1 123 ? -9.828 -37.156 -4.695 1 94.88 123 ALA A N 1
ATOM 990 C CA . ALA A 1 123 ? -8.875 -37.188 -5.809 1 94.88 123 ALA A CA 1
ATOM 991 C C . ALA A 1 123 ? -7.852 -38.312 -5.645 1 94.88 123 ALA A C 1
ATOM 993 O O . ALA A 1 123 ? -7.234 -38.719 -6.617 1 94.88 123 ALA A O 1
ATOM 994 N N . GLU A 1 124 ? -7.586 -38.75 -4.426 1 93.12 124 GLU A N 1
ATOM 995 C CA . GLU A 1 124 ? -6.719 -39.875 -4.047 1 93.12 124 GLU A CA 1
ATOM 996 C C . GLU A 1 124 ? -5.246 -39.469 -4.109 1 93.12 124 GLU A C 1
ATOM 998 O O . GLU A 1 124 ? -4.406 -40.062 -3.439 1 93.12 124 GLU A O 1
ATOM 1003 N N . HIS A 1 125 ? -4.926 -38.594 -5.047 1 95.38 125 HIS A N 1
ATOM 1004 C CA . HIS A 1 125 ? -3.549 -38.156 -5.191 1 95.38 125 HIS A CA 1
ATOM 1005 C C . HIS A 1 125 ? -3.475 -36.625 -5.219 1 95.38 125 HIS A C 1
ATOM 1007 O O . HIS A 1 125 ? -4.395 -35.969 -5.707 1 95.38 125 HIS A O 1
ATOM 1013 N N . PHE A 1 126 ? -2.398 -36.031 -4.707 1 97.44 126 PHE A N 1
ATOM 1014 C CA . PHE A 1 126 ? -2.188 -34.594 -4.754 1 97.44 126 PHE A CA 1
ATOM 1015 C C . PHE A 1 126 ? -0.702 -34.25 -4.828 1 97.44 126 PHE A C 1
ATOM 1017 O O . PHE A 1 126 ? 0.143 -35.156 -4.68 1 97.44 126 PHE A O 1
ATOM 1024 N N . ALA A 1 127 ? -0.379 -33.156 -5.199 1 96.56 127 ALA A N 1
ATOM 1025 C CA . ALA A 1 127 ? 0.982 -32.625 -5.18 1 96.56 127 ALA A CA 1
ATOM 1026 C C . ALA A 1 127 ? 1.073 -31.375 -4.301 1 96.56 127 ALA A C 1
ATOM 1028 O O . ALA A 1 127 ? 0.06 -30.734 -4.02 1 96.56 127 ALA A O 1
ATOM 1029 N N . ILE A 1 128 ? 2.256 -31.078 -3.836 1 95.94 128 ILE A N 1
ATOM 1030 C CA . ILE A 1 128 ? 2.42 -29.938 -2.938 1 95.94 128 ILE A CA 1
ATOM 1031 C C . ILE A 1 128 ? 3.328 -28.891 -3.586 1 95.94 128 ILE A C 1
ATOM 1033 O O . ILE A 1 128 ? 4.301 -29.25 -4.258 1 95.94 128 ILE A O 1
ATOM 1037 N N . LEU A 1 129 ? 2.988 -27.703 -3.494 1 94.88 129 LEU A N 1
ATOM 1038 C CA . LEU A 1 129 ? 3.789 -26.547 -3.883 1 94.88 129 LEU A CA 1
ATOM 1039 C C . LEU A 1 129 ? 4.141 -25.688 -2.668 1 94.88 129 LEU A C 1
ATOM 1041 O O . LEU A 1 129 ? 3.256 -25.281 -1.911 1 94.88 129 LEU A O 1
ATOM 1045 N N . VAL A 1 130 ? 5.391 -25.469 -2.473 1 92.75 130 VAL A N 1
ATOM 1046 C CA . VAL A 1 130 ? 5.797 -24.672 -1.312 1 92.75 130 VAL A CA 1
ATOM 1047 C C . VAL A 1 130 ? 6.832 -23.641 -1.732 1 92.75 130 VAL A C 1
ATOM 1049 O O . VAL A 1 130 ? 7.68 -23.891 -2.588 1 92.75 130 VAL A O 1
ATOM 1052 N N . ASP A 1 131 ? 6.672 -22.516 -1.247 1 88.5 131 ASP A N 1
ATOM 1053 C CA . ASP A 1 131 ? 7.613 -21.422 -1.457 1 88.5 131 ASP A CA 1
ATOM 1054 C C . ASP A 1 131 ? 7.699 -20.516 -0.224 1 88.5 131 ASP A C 1
ATOM 1056 O O . ASP A 1 131 ? 6.828 -20.578 0.648 1 88.5 131 ASP A O 1
ATOM 1060 N N . GLU A 1 132 ? 8.828 -19.812 -0.135 1 83.69 132 GLU A N 1
ATOM 1061 C CA . GLU A 1 132 ? 9.039 -18.938 1.011 1 83.69 132 GLU A CA 1
ATOM 1062 C C . GLU A 1 132 ? 9.188 -17.484 0.572 1 83.69 132 GLU A C 1
ATOM 1064 O O . GLU A 1 132 ? 9.695 -17.203 -0.518 1 83.69 132 GLU A O 1
ATOM 1069 N N . SER A 1 133 ? 8.641 -16.531 1.357 1 77.44 133 SER A N 1
ATOM 1070 C CA . SER A 1 133 ? 8.812 -15.109 1.104 1 77.44 133 SER A CA 1
ATOM 1071 C C . SER A 1 133 ? 8.812 -14.312 2.404 1 77.44 133 SER A C 1
ATOM 1073 O O . SER A 1 133 ? 8.227 -14.742 3.402 1 77.44 133 SER A O 1
ATOM 1075 N N . LYS A 1 134 ? 9.523 -13.227 2.357 1 72.31 134 LYS A N 1
ATOM 1076 C CA . LYS A 1 134 ? 9.516 -12.328 3.508 1 72.31 134 LYS A CA 1
ATOM 1077 C C . LYS A 1 134 ? 8.328 -11.375 3.453 1 72.31 134 LYS A C 1
ATOM 1079 O O . LYS A 1 134 ? 8.031 -10.797 2.404 1 72.31 134 LYS A O 1
ATOM 1084 N N . ASP A 1 135 ? 7.633 -11.281 4.492 1 65.38 135 ASP A N 1
ATOM 1085 C CA . ASP A 1 135 ? 6.527 -10.336 4.543 1 65.38 135 ASP A CA 1
ATOM 1086 C C . ASP A 1 135 ? 7.012 -8.945 4.941 1 65.38 135 ASP A C 1
ATOM 1088 O O . ASP A 1 135 ? 8.211 -8.727 5.117 1 65.38 135 ASP A O 1
ATOM 1092 N N . ILE A 1 136 ? 6.133 -7.949 4.941 1 62.25 136 ILE A N 1
ATOM 1093 C CA . ILE A 1 136 ? 6.449 -6.551 5.215 1 62.25 136 ILE A CA 1
ATOM 1094 C C . ILE A 1 136 ? 7.055 -6.426 6.613 1 62.25 136 ILE A C 1
ATOM 1096 O O . ILE A 1 136 ? 7.875 -5.539 6.863 1 62.25 136 ILE A O 1
ATOM 1100 N N . SER A 1 137 ? 6.676 -7.379 7.543 1 61.66 137 SER A N 1
ATOM 1101 C CA . SER A 1 137 ? 7.215 -7.379 8.898 1 61.66 137 SER A CA 1
ATOM 1102 C C . SER A 1 137 ? 8.57 -8.078 8.953 1 61.66 137 SER A C 1
ATOM 1104 O O . SER A 1 137 ? 9.094 -8.344 10.039 1 61.66 137 SER A O 1
ATOM 1106 N N . LYS A 1 138 ? 9.094 -8.461 7.758 1 64 138 LYS A N 1
ATOM 1107 C CA . LYS A 1 138 ? 10.406 -9.078 7.594 1 64 138 LYS A CA 1
ATOM 1108 C C . LYS A 1 138 ? 10.422 -10.5 8.141 1 64 138 LYS A C 1
ATOM 1110 O O . LYS A 1 138 ? 11.477 -11.016 8.523 1 64 138 LYS A O 1
ATOM 1115 N N . LYS A 1 139 ? 9.242 -11 8.297 1 70.25 139 LYS A N 1
ATOM 1116 C CA . LYS A 1 139 ? 9.125 -12.398 8.719 1 70.25 139 LYS A CA 1
ATOM 1117 C C . LYS A 1 139 ? 9 -13.328 7.516 1 70.25 139 LYS A C 1
ATOM 1119 O O . LYS A 1 139 ? 8.273 -13.023 6.562 1 70.25 139 LYS A O 1
ATOM 1124 N N . GLU A 1 140 ? 9.75 -14.383 7.574 1 77.94 140 GLU A N 1
ATOM 1125 C CA . GLU A 1 140 ? 9.664 -15.359 6.496 1 77.94 140 GLU A CA 1
ATOM 1126 C C . GLU A 1 140 ? 8.422 -16.234 6.641 1 77.94 140 GLU A C 1
ATOM 1128 O O . GLU A 1 140 ? 8.18 -16.812 7.707 1 77.94 140 GLU A O 1
ATOM 1133 N N . GLN A 1 141 ? 7.617 -16.25 5.621 1 82.75 141 GLN A N 1
ATOM 1134 C CA . GLN A 1 141 ? 6.402 -17.062 5.59 1 82.75 141 GLN A CA 1
ATOM 1135 C C . GLN A 1 141 ? 6.488 -18.141 4.512 1 82.75 141 GLN A C 1
ATOM 1137 O O . GLN A 1 141 ? 7.02 -17.906 3.426 1 82.75 141 GLN A O 1
ATOM 1142 N N . ILE A 1 142 ? 6.047 -19.328 4.902 1 87.81 142 ILE A N 1
ATOM 1143 C CA . ILE A 1 142 ? 5.965 -20.438 3.959 1 87.81 142 ILE A CA 1
ATOM 1144 C C . ILE A 1 142 ? 4.523 -20.594 3.473 1 87.81 142 ILE A C 1
ATOM 1146 O O . ILE A 1 142 ? 3.588 -20.594 4.277 1 87.81 142 ILE A O 1
ATOM 1150 N N . SER A 1 143 ? 4.363 -20.562 2.186 1 92.44 143 SER A N 1
ATOM 1151 C CA . SER A 1 143 ? 3.061 -20.812 1.581 1 92.44 143 SER A CA 1
ATOM 1152 C C . SER A 1 143 ? 2.926 -22.281 1.157 1 92.44 143 SER A C 1
ATOM 1154 O O . SER A 1 143 ? 3.783 -22.812 0.446 1 92.44 143 SER A O 1
ATOM 1156 N N . VAL A 1 144 ? 1.9 -22.922 1.596 1 94.06 144 VAL A N 1
ATOM 1157 C CA . VAL A 1 144 ? 1.649 -24.312 1.237 1 94.06 144 VAL A CA 1
ATOM 1158 C C . VAL A 1 144 ? 0.415 -24.406 0.344 1 94.06 144 VAL A C 1
ATOM 1160 O O . VAL A 1 144 ? -0.687 -24.031 0.757 1 94.06 144 VAL A O 1
ATOM 1163 N N . ILE A 1 145 ? 0.602 -24.922 -0.855 1 96.12 145 ILE A N 1
ATOM 1164 C CA . ILE A 1 145 ? -0.471 -25.062 -1.83 1 96.12 145 ILE A CA 1
ATOM 1165 C C . ILE A 1 145 ? -0.596 -26.531 -2.232 1 96.12 145 ILE A C 1
ATOM 1167 O O . ILE A 1 145 ? 0.411 -27.234 -2.381 1 96.12 145 ILE A O 1
ATOM 1171 N N . ILE A 1 146 ? -1.796 -26.969 -2.375 1 96.19 146 ILE A N 1
ATOM 1172 C CA . ILE A 1 146 ? -2.045 -28.344 -2.805 1 96.19 146 ILE A CA 1
ATOM 1173 C C . ILE A 1 146 ? -2.641 -28.344 -4.211 1 96.19 146 ILE A C 1
ATOM 1175 O O . ILE A 1 146 ? -3.463 -27.484 -4.543 1 96.19 146 ILE A O 1
ATOM 1179 N N . ARG A 1 147 ? -2.109 -29.125 -4.996 1 95.88 147 ARG A N 1
ATOM 1180 C CA . ARG A 1 147 ? -2.564 -29.328 -6.371 1 95.88 147 ARG A CA 1
ATOM 1181 C C . ARG A 1 147 ? -3.191 -30.703 -6.551 1 95.88 147 ARG A C 1
ATOM 1183 O O . ARG A 1 147 ? -2.598 -31.719 -6.176 1 95.88 147 ARG A O 1
ATOM 1190 N N . TYR A 1 148 ? -4.418 -30.797 -7.043 1 96 148 TYR A N 1
ATOM 1191 C CA . TYR A 1 148 ? -5.105 -32.062 -7.199 1 96 148 TYR A CA 1
ATOM 1192 C C . TYR A 1 148 ? -6.133 -32 -8.32 1 96 148 TYR A C 1
ATOM 1194 O O . TYR A 1 148 ? -6.457 -30.922 -8.812 1 96 148 TYR A O 1
ATOM 1202 N N . LEU A 1 149 ? -6.492 -33.156 -8.766 1 94.62 149 LEU A N 1
ATOM 1203 C CA . LEU A 1 149 ? -7.535 -33.281 -9.773 1 94.62 149 LEU A CA 1
ATOM 1204 C C . LEU A 1 149 ? -8.922 -33.312 -9.133 1 94.62 149 LEU A C 1
ATOM 1206 O O . LEU A 1 149 ? -9.25 -34.219 -8.383 1 94.62 149 LEU A O 1
ATOM 1210 N N . ASN A 1 150 ? -9.672 -32.25 -9.375 1 93.31 150 ASN A N 1
ATOM 1211 C CA . ASN A 1 150 ? -11.031 -32.188 -8.859 1 93.31 150 ASN A CA 1
ATOM 1212 C C . ASN A 1 150 ? -11.938 -33.188 -9.594 1 93.31 150 ASN A C 1
ATOM 1214 O O . ASN A 1 150 ? -12.102 -33.094 -10.805 1 93.31 150 ASN A O 1
ATOM 1218 N N . THR A 1 151 ? -12.531 -34.031 -8.93 1 88.62 151 THR A N 1
ATOM 1219 C CA . THR A 1 151 ? -13.297 -35.125 -9.523 1 88.62 151 THR A CA 1
ATOM 1220 C C . THR A 1 151 ? -14.617 -34.625 -10.094 1 88.62 151 THR A C 1
ATOM 1222 O O . THR A 1 151 ? -15.18 -35.219 -11.016 1 88.62 151 THR A O 1
ATOM 1225 N N . GLU A 1 152 ? -15.086 -33.562 -9.594 1 86.5 152 GLU A N 1
ATOM 1226 C CA . GLU A 1 152 ? -16.359 -33 -10.062 1 86.5 152 GLU A CA 1
ATOM 1227 C C . GLU A 1 152 ? -16.172 -32.219 -11.367 1 86.5 152 GLU A C 1
ATOM 1229 O O . GLU A 1 152 ? -16.938 -32.438 -12.312 1 86.5 152 GLU A O 1
ATOM 1234 N N . THR A 1 153 ? -15.18 -31.484 -11.438 1 86.5 153 THR A N 1
ATOM 1235 C CA . THR A 1 153 ? -14.977 -30.625 -12.609 1 86.5 153 THR A CA 1
ATOM 1236 C C . THR A 1 153 ? -13.977 -31.266 -13.57 1 86.5 153 THR A C 1
ATOM 1238 O O . THR A 1 153 ? -13.859 -30.828 -14.719 1 86.5 153 THR A O 1
ATOM 1241 N N . GLU A 1 154 ? -13.203 -32.25 -13.125 1 86.5 154 GLU A N 1
ATOM 1242 C CA . GLU A 1 154 ? -12.172 -32.938 -13.891 1 86.5 154 GLU A CA 1
ATOM 1243 C C . GLU A 1 154 ? -11.078 -31.984 -14.336 1 86.5 154 GLU A C 1
ATOM 1245 O O . GLU A 1 154 ? -10.586 -32.062 -15.469 1 86.5 154 GLU A O 1
ATOM 1250 N N . ARG A 1 155 ? -10.906 -31.047 -13.523 1 89.06 155 ARG A N 1
ATOM 1251 C CA . ARG A 1 155 ? -9.836 -30.078 -13.781 1 89.06 155 ARG A CA 1
ATOM 1252 C C . ARG A 1 155 ? -8.859 -30.031 -12.609 1 89.06 155 ARG A C 1
ATOM 1254 O O . ARG A 1 155 ? -9.234 -30.297 -11.469 1 89.06 155 ARG A O 1
ATOM 1261 N N . VAL A 1 156 ? -7.66 -29.766 -13.016 1 92.38 156 VAL A N 1
ATOM 1262 C CA . VAL A 1 156 ? -6.641 -29.625 -11.984 1 92.38 156 VAL A CA 1
ATOM 1263 C C . VAL A 1 156 ? -6.785 -28.281 -11.281 1 92.38 156 VAL A C 1
ATOM 1265 O O . VAL A 1 156 ? -7.004 -27.266 -11.938 1 92.38 156 VAL A O 1
ATOM 1268 N N . VAL A 1 157 ? -6.758 -28.281 -9.984 1 93 157 VAL A N 1
ATOM 1269 C CA . VAL A 1 157 ? -6.895 -27.047 -9.211 1 93 157 VAL A CA 1
ATOM 1270 C C . VAL A 1 157 ? -5.727 -26.922 -8.227 1 93 157 VAL A C 1
ATOM 1272 O O . VAL A 1 157 ? -5.152 -27.922 -7.809 1 93 157 VAL A O 1
ATOM 1275 N N . GLU A 1 158 ? -5.289 -25.766 -7.996 1 94.44 158 GLU A N 1
ATOM 1276 C CA . GLU A 1 158 ? -4.297 -25.438 -6.977 1 94.44 158 GLU A CA 1
ATOM 1277 C C . GLU A 1 158 ? -4.914 -24.594 -5.867 1 94.44 158 GLU A C 1
ATOM 1279 O O . GLU A 1 158 ? -5.398 -23.484 -6.121 1 94.44 158 GLU A O 1
ATOM 1284 N N . GLU A 1 159 ? -4.906 -25.109 -4.699 1 95.62 159 GLU A N 1
ATOM 1285 C CA . GLU A 1 159 ? -5.598 -24.438 -3.609 1 95.62 159 GLU A CA 1
ATOM 1286 C C . GLU A 1 159 ? -4.641 -24.109 -2.465 1 95.62 159 GLU A C 1
ATOM 1288 O O . GLU A 1 159 ? -3.873 -24.984 -2.029 1 95.62 159 GLU A O 1
ATOM 1293 N N . PHE A 1 160 ? -4.746 -22.953 -2.01 1 95.75 160 PHE A N 1
ATOM 1294 C CA . PHE A 1 160 ? -3.953 -22.5 -0.878 1 95.75 160 PHE A CA 1
ATOM 1295 C C . PHE A 1 160 ? -4.477 -23.078 0.427 1 95.75 160 PHE A C 1
ATOM 1297 O O . PHE A 1 160 ? -5.684 -23.078 0.671 1 95.75 160 PHE A O 1
ATOM 1304 N N . LEU A 1 161 ? -3.482 -23.484 1.291 1 94.44 161 LEU A N 1
ATOM 1305 C CA . LEU A 1 161 ? -3.9 -24.094 2.549 1 94.44 161 LEU A CA 1
ATOM 1306 C C . LEU A 1 161 ? -3.623 -23.172 3.723 1 94.44 161 LEU A C 1
ATOM 1308 O O . LEU A 1 161 ? -4.52 -22.891 4.523 1 94.44 161 LEU A O 1
ATOM 1312 N N . HIS A 1 162 ? -2.393 -22.75 3.797 1 92.12 162 HIS A N 1
ATOM 1313 C CA . HIS A 1 162 ? -1.997 -22.031 5.008 1 92.12 162 HIS A CA 1
ATOM 1314 C C . HIS A 1 162 ? -0.655 -21.344 4.824 1 92.12 162 HIS A C 1
ATOM 1316 O O . HIS A 1 162 ? 0.185 -21.797 4.043 1 92.12 162 HIS A O 1
ATOM 1322 N N . PHE A 1 163 ? -0.488 -20.234 5.578 1 89.75 163 PHE A N 1
ATOM 1323 C CA . PHE A 1 163 ? 0.832 -19.656 5.793 1 89.75 163 PHE A CA 1
ATOM 1324 C C . PHE A 1 163 ? 1.427 -20.141 7.109 1 89.75 163 PHE A C 1
ATOM 1326 O O . PHE A 1 163 ? 0.74 -20.172 8.133 1 89.75 163 PHE A O 1
ATOM 1333 N N . THR A 1 164 ? 2.643 -20.5 7.051 1 83.44 164 THR A N 1
ATOM 1334 C CA . THR A 1 164 ? 3.336 -20.922 8.266 1 83.44 164 THR A CA 1
ATOM 1335 C C . THR A 1 164 ? 4.629 -20.125 8.445 1 83.44 164 THR A C 1
ATOM 1337 O O . THR A 1 164 ? 5.43 -20.016 7.516 1 83.44 164 THR A O 1
ATOM 1340 N N . PRO A 1 165 ? 4.758 -19.516 9.609 1 78.12 165 PRO A N 1
ATOM 1341 C CA . PRO A 1 165 ? 6.039 -18.844 9.836 1 78.12 165 PRO A CA 1
ATOM 1342 C C . PRO A 1 165 ? 7.223 -19.812 9.812 1 78.12 165 PRO A C 1
ATOM 1344 O O . PRO A 1 165 ? 7.105 -20.953 10.289 1 78.12 165 PRO A O 1
ATOM 1347 N N . ALA A 1 166 ? 8.219 -19.406 9.039 1 72.88 166 ALA A N 1
ATOM 1348 C CA . ALA A 1 166 ? 9.422 -20.234 9.016 1 72.88 166 ALA A CA 1
ATOM 1349 C C . ALA A 1 166 ? 10.273 -20 10.258 1 72.88 166 ALA A C 1
ATOM 1351 O O . ALA A 1 166 ? 10.844 -18.922 10.43 1 72.88 166 ALA A O 1
ATOM 1352 N N . ASP A 1 167 ? 10.055 -20.672 11.477 1 59.66 167 ASP A N 1
ATOM 1353 C CA . ASP A 1 167 ? 10.82 -20.516 12.711 1 59.66 167 ASP A CA 1
ATOM 1354 C C . ASP A 1 167 ? 12.312 -20.734 12.461 1 59.66 167 ASP A C 1
ATOM 1356 O O . ASP A 1 167 ? 13.148 -20.078 13.094 1 59.66 167 ASP A O 1
ATOM 1360 N N . GLY A 1 168 ? 12.508 -21.781 11.57 1 64.81 168 GLY A N 1
ATOM 1361 C CA . GLY A 1 168 ? 13.859 -22.125 11.164 1 64.81 168 GLY A CA 1
ATOM 1362 C C . GLY A 1 168 ? 14.008 -22.281 9.664 1 64.81 168 GLY A C 1
ATOM 1363 O O . GLY A 1 168 ? 13.07 -22.719 8.984 1 64.81 168 GLY A O 1
ATOM 1364 N N . LEU A 1 169 ? 15.039 -21.781 9.258 1 65.94 169 LEU A N 1
ATOM 1365 C CA . LEU A 1 169 ? 15.211 -21.781 7.812 1 65.94 169 LEU A CA 1
ATOM 1366 C C . LEU A 1 169 ? 15.984 -23 7.355 1 65.94 169 LEU A C 1
ATOM 1368 O O . LEU A 1 169 ? 16.406 -23.094 6.199 1 65.94 169 LEU A O 1
ATOM 1372 N N . ASP A 1 170 ? 16.016 -23.984 8.305 1 79.56 170 ASP A N 1
ATOM 1373 C CA . ASP A 1 170 ? 16.672 -25.219 7.875 1 79.56 170 ASP A CA 1
ATOM 1374 C C . ASP A 1 170 ? 15.656 -26.203 7.281 1 79.56 170 ASP A C 1
ATOM 1376 O O . ASP A 1 170 ? 14.453 -26.078 7.516 1 79.56 170 ASP A O 1
ATOM 1380 N N . ALA A 1 171 ? 16.141 -27.188 6.625 1 85.56 171 ALA A N 1
ATOM 1381 C CA . ALA A 1 171 ? 15.32 -28.125 5.855 1 85.56 171 ALA A CA 1
ATOM 1382 C C . ALA A 1 171 ? 14.422 -28.938 6.773 1 85.56 171 ALA A C 1
ATOM 1384 O O . ALA A 1 171 ? 13.242 -29.141 6.477 1 85.56 171 ALA A O 1
ATOM 1385 N N . ASN A 1 172 ? 14.906 -29.375 7.898 1 87.44 172 ASN A N 1
ATOM 1386 C CA . ASN A 1 172 ? 14.133 -30.203 8.82 1 87.44 172 ASN A CA 1
ATOM 1387 C C . ASN A 1 172 ? 12.953 -29.438 9.406 1 87.44 172 ASN A C 1
ATOM 1389 O O . ASN A 1 172 ? 11.844 -29.969 9.5 1 87.44 172 ASN A O 1
ATOM 1393 N N . SER A 1 173 ? 13.281 -28.297 9.789 1 84.56 173 SER A N 1
ATOM 1394 C CA . SER A 1 173 ? 12.234 -27.453 10.375 1 84.56 173 SER A CA 1
ATOM 1395 C C . SER A 1 173 ? 11.148 -27.141 9.352 1 84.56 173 SER A C 1
ATOM 1397 O O . SER A 1 173 ? 9.961 -27.141 9.68 1 84.56 173 SER A O 1
ATOM 1399 N N . LEU A 1 174 ? 11.562 -26.891 8.195 1 87.31 174 LEU A N 1
ATOM 1400 C CA . LEU A 1 174 ? 10.609 -26.578 7.129 1 87.31 174 LEU A CA 1
ATOM 1401 C C . LEU A 1 174 ? 9.734 -27.781 6.812 1 87.31 174 LEU A C 1
ATOM 1403 O O . LEU A 1 174 ? 8.516 -27.656 6.656 1 87.31 174 LEU A O 1
ATOM 1407 N N . PHE A 1 175 ? 10.367 -28.906 6.719 1 91.62 175 PHE A N 1
ATOM 1408 C CA . PHE A 1 175 ? 9.625 -30.141 6.441 1 91.62 175 PHE A CA 1
ATOM 1409 C C . PHE A 1 175 ? 8.633 -30.438 7.559 1 91.62 175 PHE A C 1
ATOM 1411 O O . PHE A 1 175 ? 7.496 -30.828 7.293 1 91.62 175 PHE A O 1
ATOM 1418 N N . ALA A 1 176 ? 9.055 -30.203 8.75 1 90.31 176 ALA A N 1
ATOM 1419 C CA . ALA A 1 176 ? 8.164 -30.406 9.891 1 90.31 176 ALA A CA 1
ATOM 1420 C C . ALA A 1 176 ? 6.957 -29.484 9.82 1 90.31 176 ALA A C 1
ATOM 1422 O O . ALA A 1 176 ? 5.836 -29.875 10.133 1 90.31 176 ALA A O 1
ATOM 1423 N N . SER A 1 177 ? 7.219 -28.312 9.445 1 88.56 177 SER A N 1
ATOM 1424 C CA . SER A 1 177 ? 6.145 -27.344 9.312 1 88.56 177 SER A CA 1
ATOM 1425 C C . SER A 1 177 ? 5.148 -27.75 8.234 1 88.56 177 SER A C 1
ATOM 1427 O O . SER A 1 177 ? 3.939 -27.578 8.406 1 88.56 177 SER A O 1
ATOM 1429 N N . ILE A 1 178 ? 5.621 -28.25 7.125 1 91.06 178 ILE A N 1
ATOM 1430 C CA . ILE A 1 178 ? 4.773 -28.703 6.027 1 91.06 178 ILE A CA 1
ATOM 1431 C C . ILE A 1 178 ? 3.916 -29.875 6.492 1 91.06 178 ILE A C 1
ATOM 1433 O O . ILE A 1 178 ? 2.703 -29.906 6.266 1 91.06 178 ILE A O 1
ATOM 1437 N N . LYS A 1 179 ? 4.547 -30.781 7.176 1 93 179 LYS A N 1
ATOM 1438 C CA . LYS A 1 179 ? 3.84 -31.969 7.68 1 93 179 LYS A CA 1
ATOM 1439 C C . LYS A 1 179 ? 2.736 -31.562 8.656 1 93 179 LYS A C 1
ATOM 1441 O O . LYS A 1 179 ? 1.62 -32.094 8.586 1 93 179 LYS A O 1
ATOM 1446 N N . GLN A 1 180 ? 3.084 -30.672 9.492 1 91 180 GLN A N 1
ATOM 1447 C CA . GLN A 1 180 ? 2.117 -30.219 10.484 1 91 180 GLN A CA 1
ATOM 1448 C C . GLN A 1 180 ? 0.921 -29.531 9.812 1 91 180 GLN A C 1
ATOM 1450 O O . GLN A 1 180 ? -0.217 -29.703 10.258 1 91 180 GLN A O 1
ATOM 1455 N N . THR A 1 181 ? 1.188 -28.797 8.828 1 91.5 181 THR A N 1
ATOM 1456 C CA . THR A 1 181 ? 0.123 -28.125 8.094 1 91.5 181 THR A CA 1
ATOM 1457 C C . THR A 1 181 ? -0.814 -29.141 7.441 1 91.5 181 THR A C 1
ATOM 1459 O O . THR A 1 181 ? -2.037 -29 7.508 1 91.5 181 THR A O 1
ATOM 1462 N N . LEU A 1 182 ? -0.276 -30.188 6.809 1 95.06 182 LEU A N 1
ATOM 1463 C CA . LEU A 1 182 ? -1.082 -31.203 6.16 1 95.06 182 LEU A CA 1
ATOM 1464 C C . LEU A 1 182 ? -1.904 -31.984 7.184 1 95.06 182 LEU A C 1
ATOM 1466 O O . LEU A 1 182 ? -3.076 -32.281 6.945 1 95.06 182 LEU A O 1
ATOM 1470 N N . ILE A 1 183 ? -1.301 -32.219 8.344 1 94 183 ILE A N 1
ATOM 1471 C CA . ILE A 1 183 ? -1.993 -32.906 9.414 1 94 183 ILE A CA 1
ATOM 1472 C C . ILE A 1 183 ? -3.162 -32.062 9.922 1 94 183 ILE A C 1
ATOM 1474 O O . ILE A 1 183 ? -4.27 -32.594 10.102 1 94 183 ILE A O 1
ATOM 1478 N N . ARG A 1 184 ? -2.895 -30.859 10.07 1 89.69 184 ARG A N 1
ATOM 1479 C CA . ARG A 1 184 ? -3.926 -29.938 10.547 1 89.69 184 ARG A CA 1
ATOM 1480 C C . ARG A 1 184 ? -5.109 -29.906 9.586 1 89.69 184 ARG A C 1
ATOM 1482 O O . ARG A 1 184 ? -6.258 -29.766 10.008 1 89.69 184 ARG A O 1
ATOM 1489 N N . CYS A 1 185 ? -4.863 -30.031 8.344 1 93.75 185 CYS A N 1
ATOM 1490 C CA . CYS A 1 185 ? -5.902 -29.969 7.32 1 93.75 185 CYS A CA 1
ATOM 1491 C C . CYS A 1 185 ? -6.453 -31.359 7.016 1 93.75 185 CYS A C 1
ATOM 1493 O O . CYS A 1 185 ? -7.273 -31.531 6.109 1 93.75 185 CYS A O 1
ATOM 1495 N N . ASN A 1 186 ? -5.965 -32.344 7.723 1 94.75 186 ASN A N 1
ATOM 1496 C CA . ASN A 1 186 ? -6.398 -33.75 7.555 1 94.75 186 ASN A CA 1
ATOM 1497 C C . ASN A 1 186 ? -6.121 -34.25 6.145 1 94.75 186 ASN A C 1
ATOM 1499 O O . ASN A 1 186 ? -7.004 -34.812 5.5 1 94.75 186 ASN A O 1
ATOM 1503 N N . ILE A 1 187 ? -4.969 -33.906 5.66 1 96.25 187 ILE A N 1
ATOM 1504 C CA . ILE A 1 187 ? -4.508 -34.406 4.367 1 96.25 187 ILE A CA 1
ATOM 1505 C C . ILE A 1 187 ? -3.389 -35.438 4.574 1 96.25 187 ILE A C 1
ATOM 1507 O O . ILE A 1 187 ? -2.41 -35.156 5.27 1 96.25 187 ILE A O 1
ATOM 1511 N N . ASP A 1 188 ? -3.516 -36.531 3.99 1 95.56 188 ASP A N 1
ATOM 1512 C CA . ASP A 1 188 ? -2.561 -37.625 4.176 1 95.56 188 ASP A CA 1
ATOM 1513 C C . ASP A 1 188 ? -1.326 -37.438 3.299 1 95.56 188 ASP A C 1
ATOM 1515 O O . ASP A 1 188 ? -1.418 -37.469 2.07 1 95.56 188 ASP A O 1
ATOM 1519 N N . LEU A 1 189 ? -0.273 -37.281 3.885 1 95.44 189 LEU A N 1
ATOM 1520 C CA . LEU A 1 189 ? 0.994 -37.031 3.205 1 95.44 189 LEU A CA 1
ATOM 1521 C C . LEU A 1 189 ? 1.349 -38.188 2.271 1 95.44 189 LEU A C 1
ATOM 1523 O O . LEU A 1 189 ? 1.998 -37.969 1.244 1 95.44 189 LEU A O 1
ATOM 1527 N N . ASN A 1 190 ? 0.916 -39.344 2.523 1 94.31 190 ASN A N 1
ATOM 1528 C CA . ASN A 1 190 ? 1.275 -40.531 1.771 1 94.31 190 ASN A CA 1
ATOM 1529 C C . ASN A 1 190 ? 0.635 -40.531 0.385 1 94.31 190 ASN A C 1
ATOM 1531 O O . ASN A 1 190 ? 1.032 -41.312 -0.484 1 94.31 190 ASN A O 1
ATOM 1535 N N . CYS A 1 191 ? -0.308 -39.719 0.192 1 95.81 191 CYS A N 1
ATOM 1536 C CA . CYS A 1 191 ? -0.984 -39.625 -1.099 1 95.81 191 CYS A CA 1
ATOM 1537 C C . CYS A 1 191 ? -0.305 -38.594 -2.008 1 95.81 191 CYS A C 1
ATOM 1539 O O . CYS A 1 191 ? -0.767 -38.375 -3.123 1 95.81 191 CYS A O 1
ATOM 1541 N N . CYS A 1 192 ? 0.784 -38.062 -1.545 1 97.06 192 CYS A N 1
ATOM 1542 C CA . CYS A 1 192 ? 1.501 -37.031 -2.309 1 97.06 192 CYS A CA 1
ATOM 1543 C C . CYS A 1 192 ? 2.291 -37.656 -3.447 1 97.06 192 CYS A C 1
ATOM 1545 O O . CYS A 1 192 ? 3.076 -38.594 -3.227 1 97.06 192 CYS A O 1
ATOM 1547 N N . VAL A 1 193 ? 2.133 -37.219 -4.645 1 95.88 193 VAL A N 1
ATOM 1548 C CA . VAL A 1 193 ? 2.785 -37.844 -5.789 1 95.88 193 VAL A CA 1
ATOM 1549 C C . VAL A 1 193 ? 3.834 -36.875 -6.371 1 95.88 193 VAL A C 1
ATOM 1551 O O . VAL A 1 193 ? 4.676 -37.312 -7.172 1 95.88 193 VAL A O 1
ATOM 1554 N N . GLY A 1 194 ? 3.719 -35.688 -5.977 1 93.88 194 GLY A N 1
ATOM 1555 C CA . GLY A 1 194 ? 4.664 -34.719 -6.504 1 93.88 194 GLY A CA 1
ATOM 1556 C C . GLY A 1 194 ? 4.922 -33.562 -5.555 1 93.88 194 GLY A C 1
ATOM 1557 O O . GLY A 1 194 ? 4.078 -33.219 -4.715 1 93.88 194 GLY A O 1
ATOM 1558 N N . GLN A 1 195 ? 6.047 -32.938 -5.652 1 94.62 195 GLN A N 1
ATOM 1559 C CA . GLN A 1 195 ? 6.438 -31.766 -4.863 1 94.62 195 GLN A CA 1
ATOM 1560 C C . GLN A 1 195 ? 7.207 -30.75 -5.711 1 94.62 195 GLN A C 1
ATOM 1562 O O . GLN A 1 195 ? 7.973 -31.141 -6.598 1 94.62 195 GLN A O 1
ATOM 1567 N N . CYS A 1 196 ? 6.926 -29.531 -5.508 1 92.69 196 CYS A N 1
ATOM 1568 C CA . CYS A 1 196 ? 7.551 -28.469 -6.297 1 92.69 196 CYS A CA 1
ATOM 1569 C C . CYS A 1 196 ? 8.031 -27.328 -5.402 1 92.69 196 CYS A C 1
ATOM 1571 O O . CYS A 1 196 ? 7.262 -26.797 -4.602 1 92.69 196 CYS A O 1
ATOM 1573 N N . TYR A 1 197 ? 9.273 -27.031 -5.488 1 89.31 197 TYR A N 1
ATOM 1574 C CA . TYR A 1 197 ? 9.922 -25.953 -4.75 1 89.31 197 TYR A CA 1
ATOM 1575 C C . TYR A 1 197 ? 10.781 -25.109 -5.672 1 89.31 197 TYR A C 1
ATOM 1577 O O . TYR A 1 197 ? 10.969 -25.438 -6.844 1 89.31 197 TYR A O 1
ATOM 1585 N N . ASP A 1 198 ? 11.211 -24.016 -5.102 1 81.94 198 ASP A N 1
ATOM 1586 C CA . ASP A 1 198 ? 12.219 -23.25 -5.84 1 81.94 198 ASP A CA 1
ATOM 1587 C C . ASP A 1 198 ? 13.594 -23.906 -5.719 1 81.94 198 ASP A C 1
ATOM 1589 O O . ASP A 1 198 ? 13.711 -25.031 -5.207 1 81.94 198 ASP A O 1
ATOM 1593 N N . GLY A 1 199 ? 14.664 -23.422 -6.246 1 70.75 199 GLY A N 1
ATOM 1594 C CA . GLY A 1 199 ? 15.969 -24.047 -6.332 1 70.75 199 GLY A CA 1
ATOM 1595 C C . GLY A 1 199 ? 16.859 -23.734 -5.145 1 70.75 199 GLY A C 1
ATOM 1596 O O . GLY A 1 199 ? 18.047 -24.062 -5.148 1 70.75 199 GLY A O 1
ATOM 1597 N N . ALA A 1 200 ? 16.219 -23.094 -4.117 1 72.06 200 ALA A N 1
ATOM 1598 C CA . ALA A 1 200 ? 17.047 -22.812 -2.939 1 72.06 200 ALA A CA 1
ATOM 1599 C C . ALA A 1 200 ? 17.531 -24.109 -2.297 1 72.06 200 ALA A C 1
ATOM 1601 O O . ALA A 1 200 ? 16.812 -25.109 -2.277 1 72.06 200 ALA A O 1
ATOM 1602 N N . SER A 1 201 ? 18.734 -24.125 -1.881 1 70.25 201 SER A N 1
ATOM 1603 C CA . SER A 1 201 ? 19.391 -25.328 -1.374 1 70.25 201 SER A CA 1
ATOM 1604 C C . SER A 1 201 ? 18.594 -25.953 -0.233 1 70.25 201 SER A C 1
ATOM 1606 O O . SER A 1 201 ? 18.5 -27.172 -0.138 1 70.25 201 SER A O 1
ATOM 1608 N N . VAL A 1 202 ? 18 -25.125 0.501 1 76.62 202 VAL A N 1
ATOM 1609 C CA . VAL A 1 202 ? 17.281 -25.625 1.663 1 76.62 202 VAL A CA 1
ATOM 1610 C C . VAL A 1 202 ? 16.047 -26.422 1.205 1 76.62 202 VAL A C 1
ATOM 1612 O O . VAL A 1 202 ? 15.641 -27.375 1.857 1 76.62 202 VAL A O 1
ATOM 1615 N N . MET A 1 203 ? 15.555 -26.031 0.085 1 77.5 203 MET A N 1
ATOM 1616 C CA . MET A 1 203 ? 14.352 -26.688 -0.425 1 77.5 203 MET A CA 1
ATOM 1617 C C . MET A 1 203 ? 14.711 -27.828 -1.359 1 77.5 203 MET A C 1
ATOM 1619 O O . MET A 1 203 ? 14.273 -28.969 -1.153 1 77.5 203 MET A O 1
ATOM 1623 N N . ALA A 1 204 ? 15.641 -27.516 -2.314 1 75.5 204 ALA A N 1
ATOM 1624 C CA . ALA A 1 204 ? 15.852 -28.422 -3.438 1 75.5 204 ALA A CA 1
ATOM 1625 C C . ALA A 1 204 ? 17.109 -29.266 -3.236 1 75.5 204 ALA A C 1
ATOM 1627 O O . ALA A 1 204 ? 17.391 -30.172 -4.02 1 75.5 204 ALA A O 1
ATOM 1628 N N . GLY A 1 205 ? 17.797 -28.984 -2.148 1 68.12 205 GLY A N 1
ATOM 1629 C CA . GLY A 1 205 ? 19.062 -29.672 -1.954 1 68.12 205 GLY A CA 1
ATOM 1630 C C . GLY A 1 205 ? 18.922 -31.188 -1.951 1 68.12 205 GLY A C 1
ATOM 1631 O O . GLY A 1 205 ? 17.969 -31.719 -1.384 1 68.12 205 GLY A O 1
ATOM 1632 N N . CYS A 1 206 ? 19.812 -31.938 -2.605 1 66.81 206 CYS A N 1
ATOM 1633 C CA . CYS A 1 206 ? 19.734 -33.375 -2.826 1 66.81 206 CYS A CA 1
ATOM 1634 C C . CYS A 1 206 ? 20.047 -34.156 -1.545 1 66.81 206 CYS A C 1
ATOM 1636 O O . CYS A 1 206 ? 19.578 -35.281 -1.355 1 66.81 206 CYS A O 1
ATOM 1638 N N . ASN A 1 207 ? 20.781 -33.594 -0.719 1 63.19 207 ASN A N 1
ATOM 1639 C CA . ASN A 1 207 ? 21.203 -34.375 0.43 1 63.19 207 ASN A CA 1
ATOM 1640 C C . ASN A 1 207 ? 20.469 -33.969 1.699 1 63.19 207 ASN A C 1
ATOM 1642 O O . ASN A 1 207 ? 20.141 -34.812 2.535 1 63.19 207 ASN A O 1
ATOM 1646 N N . ASN A 1 208 ? 20.125 -32.688 1.753 1 72.88 208 ASN A N 1
ATOM 1647 C CA . ASN A 1 208 ? 19.531 -32.25 3.014 1 72.88 208 ASN A CA 1
ATOM 1648 C C . ASN A 1 208 ? 18.484 -31.172 2.795 1 72.88 208 ASN A C 1
ATOM 1650 O O . ASN A 1 208 ? 18.266 -30.328 3.664 1 72.88 208 ASN A O 1
ATOM 1654 N N . GLY A 1 209 ? 17.906 -31.375 1.646 1 85 209 GLY A N 1
ATOM 1655 C CA . GLY A 1 209 ? 16.859 -30.406 1.397 1 85 209 GLY A CA 1
ATOM 1656 C C . GLY A 1 209 ? 15.477 -30.906 1.762 1 85 209 GLY A C 1
ATOM 1657 O O . GLY A 1 209 ? 15.305 -32.094 2.055 1 85 209 GLY A O 1
ATOM 1658 N N . VAL A 1 210 ? 14.562 -30.156 1.811 1 88.25 210 VAL A N 1
ATOM 1659 C CA . VAL A 1 210 ? 13.18 -30.5 2.115 1 88.25 210 VAL A CA 1
ATOM 1660 C C . VAL A 1 210 ? 12.688 -31.578 1.156 1 88.25 210 VAL A C 1
ATOM 1662 O O . VAL A 1 210 ? 11.992 -32.5 1.566 1 88.25 210 VAL A O 1
ATOM 1665 N N . GLN A 1 211 ? 13.016 -31.453 -0.135 1 89.38 211 GLN A N 1
ATOM 1666 C CA . GLN A 1 211 ? 12.578 -32.438 -1.128 1 89.38 211 GLN A CA 1
ATOM 1667 C C . GLN A 1 211 ? 13.07 -33.812 -0.779 1 89.38 211 GLN A C 1
ATOM 1669 O O . GLN A 1 211 ? 12.336 -34.812 -0.93 1 89.38 211 GLN A O 1
ATOM 1674 N N . GLU A 1 212 ? 14.305 -33.938 -0.324 1 89.94 212 GLU A N 1
ATOM 1675 C CA . GLU A 1 212 ? 14.875 -35.25 0.019 1 89.94 212 GLU A CA 1
ATOM 1676 C C . GLU A 1 212 ? 14.211 -35.812 1.265 1 89.94 212 GLU A C 1
ATOM 1678 O O . GLU A 1 212 ? 13.969 -37.031 1.344 1 89.94 212 GLU A O 1
ATOM 1683 N N . LEU A 1 213 ? 13.969 -35 2.18 1 92.62 213 LEU A N 1
ATOM 1684 C CA . LEU A 1 213 ? 13.305 -35.438 3.4 1 92.62 213 LEU A CA 1
ATOM 1685 C C . LEU A 1 213 ? 11.914 -36 3.09 1 92.62 213 LEU A C 1
ATOM 1687 O O . LEU A 1 213 ? 11.523 -37.031 3.623 1 92.62 213 LEU A O 1
ATOM 1691 N N . LEU A 1 214 ? 11.188 -35.312 2.27 1 93 214 LEU A N 1
ATOM 1692 C CA . LEU A 1 214 ? 9.859 -35.781 1.878 1 93 214 LEU A CA 1
ATOM 1693 C C . LEU A 1 214 ? 9.93 -37.062 1.078 1 93 214 LEU A C 1
ATOM 1695 O O . LEU A 1 214 ? 9.117 -37.969 1.273 1 93 214 LEU A O 1
ATOM 1699 N N . ARG A 1 215 ? 10.891 -37.156 0.202 1 91.69 215 ARG A N 1
ATOM 1700 C CA . ARG A 1 215 ? 11.055 -38.344 -0.628 1 91.69 215 ARG A CA 1
ATOM 1701 C C . ARG A 1 215 ? 11.391 -39.562 0.223 1 91.69 215 ARG A C 1
ATOM 1703 O O . ARG A 1 215 ? 10.969 -40.688 -0.095 1 91.69 215 ARG A O 1
ATOM 1710 N N . ARG A 1 216 ? 12.102 -39.375 1.282 1 92.19 216 ARG A N 1
ATOM 1711 C CA . ARG A 1 216 ? 12.445 -40.469 2.186 1 92.19 216 ARG A CA 1
ATOM 1712 C C . ARG A 1 216 ? 11.195 -41 2.875 1 92.19 216 ARG A C 1
ATOM 1714 O O . ARG A 1 216 ? 11.07 -42.219 3.07 1 92.19 216 ARG A O 1
ATOM 1721 N N . GLU A 1 217 ? 10.312 -40.156 3.141 1 93.31 217 GLU A N 1
ATOM 1722 C CA . GLU A 1 217 ? 9.078 -40.562 3.807 1 93.31 217 GLU A CA 1
ATOM 1723 C C . GLU A 1 217 ? 8.047 -41.062 2.799 1 93.31 217 GLU A C 1
ATOM 1725 O O . GLU A 1 217 ? 7.305 -42 3.07 1 93.31 217 GLU A O 1
ATOM 1730 N N . VAL A 1 218 ? 7.988 -40.312 1.71 1 95.56 218 VAL A N 1
ATOM 1731 C CA . VAL A 1 218 ? 7.055 -40.656 0.636 1 95.56 218 VAL A CA 1
ATOM 1732 C C . VAL A 1 218 ? 7.809 -40.75 -0.688 1 95.56 218 VAL A C 1
ATOM 1734 O O . VAL A 1 218 ? 7.766 -39.844 -1.506 1 95.56 218 VAL A O 1
ATOM 1737 N N . PRO A 1 219 ? 8.297 -41.875 -1.026 1 92.62 219 PRO A N 1
ATOM 1738 C CA . PRO A 1 219 ? 9.156 -42.031 -2.199 1 92.62 219 PRO A CA 1
ATOM 1739 C C . PRO A 1 219 ? 8.438 -41.75 -3.51 1 92.62 219 PRO A C 1
ATOM 1741 O O . PRO A 1 219 ? 9.07 -41.406 -4.512 1 92.62 219 PRO A O 1
ATOM 1744 N N . GLN A 1 220 ? 7.176 -41.875 -3.488 1 93 220 GLN A N 1
ATOM 1745 C CA . GLN A 1 220 ? 6.43 -41.656 -4.723 1 93 220 GLN A CA 1
ATOM 1746 C C . GLN A 1 220 ? 6.328 -40.156 -5.047 1 93 220 GLN A C 1
ATOM 1748 O O . GLN A 1 220 ? 5.938 -39.781 -6.152 1 93 220 GLN A O 1
ATOM 1753 N N . ALA A 1 221 ? 6.633 -39.281 -4.094 1 94.12 221 ALA A N 1
ATOM 1754 C CA . ALA A 1 221 ? 6.543 -37.844 -4.305 1 94.12 221 ALA A CA 1
ATOM 1755 C C . ALA A 1 221 ? 7.738 -37.312 -5.102 1 94.12 221 ALA A C 1
ATOM 1757 O O . ALA A 1 221 ? 8.766 -36.938 -4.523 1 94.12 221 ALA A O 1
ATOM 1758 N N . ILE A 1 222 ? 7.57 -37.156 -6.34 1 90.88 222 ILE A N 1
ATOM 1759 C CA . ILE A 1 222 ? 8.648 -36.75 -7.223 1 90.88 222 ILE A CA 1
ATOM 1760 C C . ILE A 1 222 ? 8.883 -35.25 -7.09 1 90.88 222 ILE A C 1
ATOM 1762 O O . ILE A 1 222 ? 7.926 -34.469 -6.98 1 90.88 222 ILE A O 1
ATOM 1766 N N . TYR A 1 223 ? 10.148 -34.906 -7.113 1 90.75 223 TYR A N 1
ATOM 1767 C CA . TYR A 1 223 ? 10.508 -33.469 -7.023 1 90.75 223 TYR A CA 1
ATOM 1768 C C . TYR A 1 223 ? 10.57 -32.844 -8.406 1 90.75 223 TYR A C 1
ATOM 1770 O O . TYR A 1 223 ? 11.203 -33.406 -9.32 1 90.75 223 TYR A O 1
ATOM 1778 N N . VAL A 1 224 ? 9.922 -31.797 -8.523 1 88.38 224 VAL A N 1
ATOM 1779 C CA . VAL A 1 224 ? 10 -31 -9.742 1 88.38 224 VAL A CA 1
ATOM 1780 C C . VAL A 1 224 ? 10.484 -29.594 -9.398 1 88.38 224 VAL A C 1
ATOM 1782 O O . VAL A 1 224 ? 9.852 -28.891 -8.602 1 88.38 224 VAL A O 1
ATOM 1785 N N . HIS A 1 225 ? 11.594 -29.203 -9.906 1 89.06 225 HIS A N 1
ATOM 1786 C CA . HIS A 1 225 ? 12.062 -27.844 -9.758 1 89.06 225 HIS A CA 1
ATOM 1787 C C . HIS A 1 225 ? 11.188 -26.859 -10.539 1 89.06 225 HIS A C 1
ATOM 1789 O O . HIS A 1 225 ? 10.992 -27.031 -11.742 1 89.06 225 HIS A O 1
ATOM 1795 N N . CYS A 1 226 ? 10.695 -25.875 -9.906 1 89.31 226 CYS A N 1
ATOM 1796 C CA . CYS A 1 226 ? 9.797 -24.906 -10.531 1 89.31 226 CYS A CA 1
ATOM 1797 C C . CYS A 1 226 ? 10.375 -24.375 -11.836 1 89.31 226 CYS A C 1
ATOM 1799 O O . CYS A 1 226 ? 11.438 -23.75 -11.844 1 89.31 226 CYS A O 1
ATOM 1801 N N . HIS A 1 227 ? 9.68 -24.625 -12.93 1 87.88 227 HIS A N 1
ATOM 1802 C CA . HIS A 1 227 ? 10.156 -24.25 -14.258 1 87.88 227 HIS A CA 1
ATOM 1803 C C . HIS A 1 227 ? 10.312 -22.75 -14.383 1 87.88 227 HIS A C 1
ATOM 1805 O O . HIS A 1 227 ? 11.188 -22.266 -15.102 1 87.88 227 HIS A O 1
ATOM 1811 N N . ALA A 1 228 ? 9.422 -22.016 -13.727 1 87 228 ALA A N 1
ATOM 1812 C CA . ALA A 1 228 ? 9.531 -20.547 -13.758 1 87 228 ALA A CA 1
ATOM 1813 C C . ALA A 1 228 ? 10.828 -20.094 -13.086 1 87 228 ALA A C 1
ATOM 1815 O O . ALA A 1 228 ? 11.484 -19.156 -13.57 1 87 228 ALA A O 1
ATOM 1816 N N . HIS A 1 229 ? 11.156 -20.703 -12.031 1 86.5 229 HIS A N 1
ATOM 1817 C CA . HIS A 1 229 ? 12.391 -20.359 -11.328 1 86.5 229 HIS A CA 1
ATOM 1818 C C . HIS A 1 229 ? 13.617 -20.75 -12.156 1 86.5 229 HIS A C 1
ATOM 1820 O O . HIS A 1 229 ? 14.625 -20.031 -12.148 1 86.5 229 HIS A O 1
ATOM 1826 N N . ARG A 1 230 ? 13.547 -21.891 -12.758 1 88.25 230 ARG A N 1
ATOM 1827 C CA . ARG A 1 230 ? 14.641 -22.328 -13.617 1 88.25 230 ARG A CA 1
ATOM 1828 C C . ARG A 1 230 ? 14.922 -21.312 -14.711 1 88.25 230 ARG A C 1
ATOM 1830 O O . ARG A 1 230 ? 16.078 -20.953 -14.961 1 88.25 230 ARG A O 1
ATOM 1837 N N . LEU A 1 231 ? 13.852 -20.891 -15.312 1 88.81 231 LEU A N 1
ATOM 1838 C CA . LEU A 1 231 ? 14.008 -19.891 -16.375 1 88.81 231 LEU A CA 1
ATOM 1839 C C . LEU A 1 231 ? 14.625 -18.609 -15.82 1 88.81 231 LEU A C 1
ATOM 1841 O O . LEU A 1 231 ? 15.492 -18.016 -16.469 1 88.81 231 LEU A O 1
ATOM 1845 N N . ASN A 1 232 ? 14.172 -18.188 -14.719 1 88.12 232 ASN A N 1
ATOM 1846 C CA . ASN A 1 232 ? 14.719 -16.984 -14.102 1 88.12 232 ASN A CA 1
ATOM 1847 C C . ASN A 1 232 ? 16.219 -17.125 -13.82 1 88.12 232 ASN A C 1
ATOM 1849 O O . ASN A 1 232 ? 16.969 -16.172 -14 1 88.12 232 ASN A O 1
ATOM 1853 N N . LEU A 1 233 ? 16.625 -18.281 -13.367 1 86.44 233 LEU A N 1
ATOM 1854 C CA . LEU A 1 233 ? 18.031 -18.531 -13.102 1 86.44 233 LEU A CA 1
ATOM 1855 C C . LEU A 1 233 ? 18.859 -18.422 -14.375 1 86.44 233 LEU A C 1
ATOM 1857 O O . LEU A 1 233 ? 19.984 -17.906 -14.352 1 86.44 233 LEU A O 1
ATOM 1861 N N . VAL A 1 234 ? 18.312 -18.906 -15.391 1 89.69 234 VAL A N 1
ATOM 1862 C CA . VAL A 1 234 ? 18.984 -18.844 -16.688 1 89.69 234 VAL A CA 1
ATOM 1863 C C . VAL A 1 234 ? 19.219 -17.391 -17.078 1 89.69 234 VAL A C 1
ATOM 1865 O O . VAL A 1 234 ? 20.328 -17.016 -17.453 1 89.69 234 VAL A O 1
ATOM 1868 N N . LEU A 1 235 ? 18.203 -16.609 -16.953 1 88.19 235 LEU A N 1
ATOM 1869 C CA . LEU A 1 235 ? 18.281 -15.211 -17.359 1 88.19 235 LEU A CA 1
ATOM 1870 C C . LEU A 1 235 ? 19.234 -14.43 -16.438 1 88.19 235 LEU A C 1
ATOM 1872 O O . LEU A 1 235 ? 20.031 -13.617 -16.906 1 88.19 235 LEU A O 1
ATOM 1876 N N . VAL A 1 236 ? 19.141 -14.688 -15.195 1 84.12 236 VAL A N 1
ATOM 1877 C CA . VAL A 1 236 ? 20.016 -14.039 -14.227 1 84.12 236 VAL A CA 1
ATOM 1878 C C . VAL A 1 236 ? 21.469 -14.391 -14.508 1 84.12 236 VAL A C 1
ATOM 1880 O O . VAL A 1 236 ? 22.344 -13.531 -14.445 1 84.12 236 VAL A O 1
ATOM 1883 N N . ASP A 1 237 ? 21.703 -15.633 -14.773 1 86 237 ASP A N 1
ATOM 1884 C CA . ASP A 1 237 ? 23.062 -16.094 -15.078 1 86 237 ASP A CA 1
ATOM 1885 C C . ASP A 1 237 ? 23.625 -15.383 -16.297 1 86 237 ASP A C 1
ATOM 1887 O O . ASP A 1 237 ? 24.797 -14.984 -16.312 1 86 237 ASP A O 1
ATOM 1891 N N . CYS A 1 238 ? 22.859 -15.266 -17.25 1 85.06 238 CYS A N 1
ATOM 1892 C CA . CYS A 1 238 ? 23.281 -14.586 -18.469 1 85.06 238 CYS A CA 1
ATOM 1893 C C . CYS A 1 238 ? 23.656 -13.141 -18.188 1 85.06 238 CYS A C 1
ATOM 1895 O O . CYS A 1 238 ? 24.688 -12.656 -18.656 1 85.06 238 CYS A O 1
ATOM 1897 N N . VAL A 1 239 ? 22.906 -12.438 -17.453 1 80.19 239 VAL A N 1
ATOM 1898 C CA . VAL A 1 239 ? 23.125 -11.023 -17.156 1 80.19 239 VAL A CA 1
ATOM 1899 C C . VAL A 1 239 ? 24.359 -10.867 -16.266 1 80.19 239 VAL A C 1
ATOM 1901 O O . VAL A 1 239 ? 25.141 -9.922 -16.438 1 80.19 239 VAL A O 1
ATOM 1904 N N . HIS A 1 240 ? 24.594 -11.82 -15.469 1 79 240 HIS A N 1
ATOM 1905 C CA . HIS A 1 240 ? 25.672 -11.672 -14.5 1 79 240 HIS A CA 1
ATOM 1906 C C . HIS A 1 240 ? 27.016 -12.133 -15.078 1 79 240 HIS A C 1
ATOM 1908 O O . HIS A 1 240 ? 28.078 -11.703 -14.617 1 79 240 HIS A O 1
ATOM 1914 N N . ASN A 1 241 ? 26.969 -13.008 -16.031 1 83.38 241 ASN A N 1
ATOM 1915 C CA . ASN A 1 241 ? 28.219 -13.633 -16.469 1 83.38 241 ASN A CA 1
ATOM 1916 C C . ASN A 1 241 ? 28.656 -13.109 -17.844 1 83.38 241 ASN A C 1
ATOM 1918 O O . ASN A 1 241 ? 29.719 -13.484 -18.344 1 83.38 241 ASN A O 1
ATOM 1922 N N . VAL A 1 242 ? 27.891 -12.289 -18.438 1 84.94 242 VAL A N 1
ATOM 1923 C CA . VAL A 1 242 ? 28.281 -11.602 -19.656 1 84.94 242 VAL A CA 1
ATOM 1924 C C . VAL A 1 242 ? 28.375 -10.094 -19.391 1 84.94 242 VAL A C 1
ATOM 1926 O O . VAL A 1 242 ? 27.375 -9.438 -19.141 1 84.94 242 VAL A O 1
ATOM 1929 N N . ASP A 1 243 ? 29.438 -9.609 -19.469 1 84.44 243 ASP A N 1
ATOM 1930 C CA . ASP A 1 243 ? 29.703 -8.219 -19.094 1 84.44 243 ASP A CA 1
ATOM 1931 C C . ASP A 1 243 ? 28.828 -7.258 -19.891 1 84.44 243 ASP A C 1
ATOM 1933 O O . ASP A 1 243 ? 28.281 -6.301 -19.328 1 84.44 243 ASP A O 1
ATOM 1937 N N . ALA A 1 244 ? 28.766 -7.547 -21.109 1 83.56 244 ALA A N 1
ATOM 1938 C CA . ALA A 1 244 ? 27.969 -6.676 -21.969 1 83.56 244 ALA A CA 1
ATOM 1939 C C . ALA A 1 244 ? 26.531 -6.594 -21.484 1 83.56 244 ALA A C 1
ATOM 1941 O O . ALA A 1 244 ? 25.922 -5.527 -21.516 1 83.56 244 ALA A O 1
ATOM 1942 N N . ALA A 1 245 ? 26.031 -7.723 -21.062 1 88 245 ALA A N 1
ATOM 1943 C CA . ALA A 1 245 ? 24.656 -7.762 -20.547 1 88 245 ALA A CA 1
ATOM 1944 C C . ALA A 1 245 ? 24.547 -7.016 -19.234 1 88 245 ALA A C 1
ATOM 1946 O O . ALA A 1 245 ? 23.594 -6.258 -19.016 1 88 245 ALA A O 1
ATOM 1947 N N . ALA A 1 246 ? 25.453 -7.195 -18.406 1 85.44 246 ALA A N 1
ATOM 1948 C CA . ALA A 1 246 ? 25.453 -6.539 -17.094 1 85.44 246 ALA A CA 1
ATOM 1949 C C . ALA A 1 246 ? 25.469 -5.02 -17.25 1 85.44 246 ALA A C 1
ATOM 1951 O O . ALA A 1 246 ? 24.703 -4.316 -16.594 1 85.44 246 ALA A O 1
ATOM 1952 N N . ASP A 1 247 ? 26.312 -4.602 -18.109 1 86.62 247 ASP A N 1
ATOM 1953 C CA . ASP A 1 247 ? 26.438 -3.166 -18.359 1 86.62 247 ASP A CA 1
ATOM 1954 C C . ASP A 1 247 ? 25.141 -2.602 -18.938 1 86.62 247 ASP A C 1
ATOM 1956 O O . ASP A 1 247 ? 24.719 -1.502 -18.578 1 86.62 247 ASP A O 1
ATOM 1960 N N . PHE A 1 248 ? 24.625 -3.307 -19.781 1 92.56 248 PHE A N 1
ATOM 1961 C CA . PHE A 1 248 ? 23.391 -2.871 -20.422 1 92.56 248 PHE A CA 1
ATOM 1962 C C . PHE A 1 248 ? 22.281 -2.684 -19.406 1 92.56 248 PHE A C 1
ATOM 1964 O O . PHE A 1 248 ? 21.625 -1.638 -19.375 1 92.56 248 PHE A O 1
ATOM 1971 N N . PHE A 1 249 ? 22.078 -3.682 -18.562 1 90.56 249 PHE A N 1
ATOM 1972 C CA . PHE A 1 249 ? 20.953 -3.643 -17.625 1 90.56 249 PHE A CA 1
ATOM 1973 C C . PHE A 1 249 ? 21.219 -2.648 -16.5 1 90.56 249 PHE A C 1
ATOM 1975 O O . PHE A 1 249 ? 20.281 -2.078 -15.945 1 90.56 249 PHE A O 1
ATOM 1982 N N . GLU A 1 250 ? 22.422 -2.438 -16.219 1 85.5 250 GLU A N 1
ATOM 1983 C CA . GLU A 1 250 ? 22.75 -1.358 -15.289 1 85.5 250 GLU A CA 1
ATOM 1984 C C . GLU A 1 250 ? 22.328 -0.003 -15.852 1 85.5 250 GLU A C 1
ATOM 1986 O O . GLU A 1 250 ? 21.812 0.848 -15.125 1 85.5 250 GLU A O 1
ATOM 1991 N N . THR A 1 251 ? 22.625 0.159 -17.078 1 90.5 251 THR A N 1
ATOM 1992 C CA . THR A 1 251 ? 22.234 1.396 -17.75 1 90.5 251 THR A CA 1
ATOM 1993 C C . THR A 1 251 ? 20.719 1.547 -17.766 1 90.5 251 THR A C 1
ATOM 1995 O O . THR A 1 251 ? 20.188 2.645 -17.562 1 90.5 251 THR A O 1
ATOM 1998 N N . VAL A 1 252 ? 20.031 0.446 -18 1 92.56 252 VAL A N 1
ATOM 1999 C CA . VAL A 1 252 ? 18.578 0.453 -18 1 92.56 252 VAL A CA 1
ATOM 2000 C C . VAL A 1 252 ? 18.047 0.896 -16.641 1 92.56 252 VAL A C 1
ATOM 2002 O O . VAL A 1 252 ? 17.125 1.706 -16.562 1 92.56 252 VAL A O 1
ATOM 2005 N N . GLN A 1 253 ? 18.641 0.404 -15.609 1 88.44 253 GLN A N 1
ATOM 2006 C CA . GLN A 1 253 ? 18.25 0.758 -14.25 1 88.44 253 GLN A CA 1
ATOM 2007 C C . GLN A 1 253 ? 18.547 2.227 -13.961 1 88.44 253 GLN A C 1
ATOM 2009 O O . GLN A 1 253 ? 17.75 2.904 -13.297 1 88.44 253 GLN A O 1
ATOM 2014 N N . LYS A 1 254 ? 19.672 2.736 -14.422 1 87.94 254 LYS A N 1
ATOM 2015 C CA . LYS A 1 254 ? 20.031 4.141 -14.242 1 87.94 254 LYS A CA 1
ATOM 2016 C C . LYS A 1 254 ? 19.047 5.055 -14.961 1 87.94 254 LYS A C 1
ATOM 2018 O O . LYS A 1 254 ? 18.688 6.113 -14.438 1 87.94 254 LYS A O 1
ATOM 2023 N N . LEU A 1 255 ? 18.656 4.609 -16.094 1 91.69 255 LEU A N 1
ATOM 2024 C CA . LEU A 1 255 ? 17.656 5.359 -16.859 1 91.69 255 LEU A CA 1
ATOM 2025 C C . LEU A 1 255 ? 16.344 5.453 -16.094 1 91.69 255 LEU A C 1
ATOM 2027 O O . LEU A 1 255 ? 15.758 6.531 -15.984 1 91.69 255 LEU A O 1
ATOM 2031 N N . TYR A 1 256 ? 15.914 4.371 -15.586 1 90.19 256 TYR A N 1
ATOM 2032 C CA . TYR A 1 256 ? 14.664 4.352 -14.844 1 90.19 256 TYR A CA 1
ATOM 2033 C C . TYR A 1 256 ? 14.727 5.289 -13.641 1 90.19 256 TYR A C 1
ATOM 2035 O O . TYR A 1 256 ? 13.805 6.078 -13.414 1 90.19 256 TYR A O 1
ATOM 2043 N N . LYS A 1 257 ? 15.781 5.195 -12.922 1 85.38 257 LYS A N 1
ATOM 2044 C CA . LYS A 1 257 ? 15.945 6.012 -11.727 1 85.38 257 LYS A CA 1
ATOM 2045 C C . LYS A 1 257 ? 15.953 7.5 -12.07 1 85.38 257 LYS A C 1
ATOM 2047 O O . LYS A 1 257 ? 15.32 8.305 -11.375 1 85.38 257 LYS A O 1
ATOM 2052 N N . PHE A 1 258 ? 16.625 7.84 -13.086 1 89.44 258 PHE A N 1
ATOM 2053 C CA . PHE A 1 258 ? 16.734 9.227 -13.508 1 89.44 258 PHE A CA 1
ATOM 2054 C C . PHE A 1 258 ? 15.375 9.766 -13.953 1 89.44 258 PHE A C 1
ATOM 2056 O O . PHE A 1 258 ? 15 10.883 -13.609 1 89.44 258 PHE A O 1
ATOM 2063 N N . PHE A 1 259 ? 14.625 9.016 -14.602 1 91.31 259 PHE A N 1
ATOM 2064 C CA . PHE A 1 259 ? 13.375 9.453 -15.203 1 91.31 259 PHE A CA 1
ATOM 2065 C C . PHE A 1 259 ? 12.227 9.352 -14.211 1 91.31 259 PHE A C 1
ATOM 2067 O O . PHE A 1 259 ? 11.109 9.805 -14.484 1 91.31 259 PHE A O 1
ATOM 2074 N N . SER A 1 260 ? 12.453 8.711 -13.125 1 84.56 260 SER A N 1
ATOM 2075 C CA . SER A 1 260 ? 11.438 8.609 -12.086 1 84.56 260 SER A CA 1
ATOM 2076 C C . SER A 1 260 ? 11.352 9.891 -11.266 1 84.56 260 SER A C 1
ATOM 2078 O O . SER A 1 260 ? 10.406 10.086 -10.492 1 84.56 260 SER A O 1
ATOM 2080 N N . GLY A 1 261 ? 12.305 10.758 -11.477 1 74.94 261 GLY A N 1
ATOM 2081 C CA . GLY A 1 261 ? 12.258 12.047 -10.805 1 74.94 261 GLY A CA 1
ATOM 2082 C C . GLY A 1 261 ? 11.156 12.953 -11.312 1 74.94 261 GLY A C 1
ATOM 2083 O O . GLY A 1 261 ? 10.828 12.938 -12.5 1 74.94 261 GLY A O 1
ATOM 2084 N N . SER A 1 262 ? 10.617 13.742 -10.516 1 67.69 262 SER A N 1
ATOM 2085 C CA . SER A 1 262 ? 9.406 14.5 -10.781 1 67.69 262 SER A CA 1
ATOM 2086 C C . SER A 1 262 ? 9.594 15.438 -11.977 1 67.69 262 SER A C 1
ATOM 2088 O O . SER A 1 262 ? 8.773 15.445 -12.898 1 67.69 262 SER A O 1
ATOM 2090 N N . VAL A 1 263 ? 10.664 16.203 -11.969 1 72.88 263 VAL A N 1
ATOM 2091 C CA . VAL A 1 263 ? 10.867 17.203 -13.016 1 72.88 263 VAL A CA 1
ATOM 2092 C C . VAL A 1 263 ? 11.156 16.5 -14.344 1 72.88 263 VAL A C 1
ATOM 2094 O O . VAL A 1 263 ? 10.555 16.828 -15.367 1 72.88 263 VAL A O 1
ATOM 2097 N N . VAL A 1 264 ? 11.969 15.57 -14.25 1 85.62 264 VAL A N 1
ATOM 2098 C CA . VAL A 1 264 ? 12.398 14.875 -15.461 1 85.62 264 VAL A CA 1
ATOM 2099 C C . VAL A 1 264 ? 11.242 14.055 -16.016 1 85.62 264 VAL A C 1
ATOM 2101 O O . VAL A 1 264 ? 11.07 13.961 -17.234 1 85.62 264 VAL A O 1
ATOM 2104 N N . HIS A 1 265 ? 10.531 13.492 -15.141 1 86.56 265 HIS A N 1
ATOM 2105 C CA . HIS A 1 265 ? 9.398 12.664 -15.555 1 86.56 265 HIS A CA 1
ATOM 2106 C C . HIS A 1 265 ? 8.391 13.477 -16.359 1 86.56 265 HIS A C 1
ATOM 2108 O O . HIS A 1 265 ? 7.895 13.023 -17.391 1 86.56 265 HIS A O 1
ATOM 2114 N N . ASP A 1 266 ? 8.141 14.594 -15.875 1 80.56 266 ASP A N 1
ATOM 2115 C CA . ASP A 1 266 ? 7.191 15.469 -16.562 1 80.56 266 ASP A CA 1
ATOM 2116 C C . ASP A 1 266 ? 7.707 15.859 -17.938 1 80.56 266 ASP A C 1
ATOM 2118 O O . ASP A 1 266 ? 6.938 15.922 -18.906 1 80.56 266 ASP A O 1
ATOM 2122 N N . LEU A 1 267 ? 8.914 16.234 -17.953 1 86.69 267 LEU A N 1
ATOM 2123 C CA . LEU A 1 267 ? 9.531 16.578 -19.219 1 86.69 267 LEU A CA 1
ATOM 2124 C C . LEU A 1 267 ? 9.484 15.398 -20.188 1 86.69 267 LEU A C 1
ATOM 2126 O O . LEU A 1 267 ? 9.258 15.586 -21.391 1 86.69 267 LEU A O 1
ATOM 2130 N N . PHE A 1 268 ? 9.688 14.234 -19.672 1 91.75 268 PHE A N 1
ATOM 2131 C CA . PHE A 1 268 ? 9.664 13.016 -20.469 1 91.75 268 PHE A CA 1
ATOM 2132 C C . PHE A 1 268 ? 8.281 12.797 -21.078 1 91.75 268 PHE A C 1
ATOM 2134 O O . PHE A 1 268 ? 8.164 12.492 -22.266 1 91.75 268 PHE A O 1
ATOM 2141 N N . LEU A 1 269 ? 7.27 12.977 -20.312 1 88.31 269 LEU A N 1
ATOM 2142 C CA . LEU A 1 269 ? 5.906 12.82 -20.797 1 88.31 269 LEU A CA 1
ATOM 2143 C C . LEU A 1 269 ? 5.59 13.859 -21.875 1 88.31 269 LEU A C 1
ATOM 2145 O O . LEU A 1 269 ? 4.941 13.547 -22.875 1 88.31 269 LEU A O 1
ATOM 2149 N N . LYS A 1 270 ? 6.004 15.062 -21.641 1 87.12 270 LYS A N 1
ATOM 2150 C CA . LYS A 1 270 ? 5.805 16.125 -22.609 1 87.12 270 LYS A CA 1
ATOM 2151 C C . LYS A 1 270 ? 6.496 15.812 -23.938 1 87.12 270 LYS A C 1
ATOM 2153 O O . LYS A 1 270 ? 5.926 16.016 -25.016 1 87.12 270 LYS A O 1
ATOM 2158 N N . LYS A 1 271 ? 7.684 15.32 -23.844 1 91.88 271 LYS A N 1
ATOM 2159 C CA . LYS A 1 271 ? 8.453 15.008 -25.047 1 91.88 271 LYS A CA 1
ATOM 2160 C C . LYS A 1 271 ? 7.82 13.852 -25.812 1 91.88 271 LYS A C 1
ATOM 2162 O O . LYS A 1 271 ? 7.883 13.82 -27.047 1 91.88 271 LYS A O 1
ATOM 2167 N N . GLN A 1 272 ? 7.27 12.883 -25.094 1 92.44 272 GLN A N 1
ATOM 2168 C CA . GLN A 1 272 ? 6.578 11.797 -25.766 1 92.44 272 GLN A CA 1
ATOM 2169 C C . GLN A 1 272 ? 5.379 12.312 -26.562 1 92.44 272 GLN A C 1
ATOM 2171 O O . GLN A 1 272 ? 5.129 11.867 -27.688 1 92.44 272 GLN A O 1
ATOM 2176 N N . SER A 1 273 ? 4.699 13.219 -25.984 1 90.44 273 SER A N 1
ATOM 2177 C CA . SER A 1 273 ? 3.527 13.781 -26.641 1 90.44 273 SER A CA 1
ATOM 2178 C C . SER A 1 273 ? 3.922 14.594 -27.875 1 90.44 273 SER A C 1
ATOM 2180 O O . SER A 1 273 ? 3.182 14.641 -28.859 1 90.44 273 SER A O 1
ATOM 2182 N N . GLU A 1 274 ? 5.047 15.266 -27.797 1 90.38 274 GLU A N 1
ATOM 2183 C CA . GLU A 1 274 ? 5.52 16.125 -28.891 1 90.38 274 GLU A CA 1
ATOM 2184 C C . GLU A 1 274 ? 6.125 15.297 -30.016 1 90.38 274 GLU A C 1
ATOM 2186 O O . GLU A 1 274 ? 5.859 15.555 -31.188 1 90.38 274 GLU A O 1
ATOM 2191 N N . LEU A 1 275 ? 6.922 14.312 -29.672 1 89.75 275 LEU A N 1
ATOM 2192 C CA . LEU A 1 275 ? 7.738 13.617 -30.656 1 89.75 275 LEU A CA 1
ATOM 2193 C C . LEU A 1 275 ? 7.051 12.336 -31.109 1 89.75 275 LEU A C 1
ATOM 2195 O O . LEU A 1 275 ? 7.336 11.828 -32.219 1 89.75 275 LEU A O 1
ATOM 2199 N N . LEU A 1 276 ? 6.254 11.789 -30.234 1 89.12 276 LEU A N 1
ATOM 2200 C CA . LEU A 1 276 ? 5.57 10.539 -30.547 1 89.12 276 LEU A CA 1
ATOM 2201 C C . LEU A 1 276 ? 4.062 10.688 -30.375 1 89.12 276 LEU A C 1
ATOM 2203 O O . LEU A 1 276 ? 3.445 9.953 -29.594 1 89.12 276 LEU A O 1
ATOM 2207 N N . PRO A 1 277 ? 3.453 11.516 -31.062 1 84.75 277 PRO A N 1
ATOM 2208 C CA . PRO A 1 277 ? 2.041 11.836 -30.844 1 84.75 277 PRO A CA 1
ATOM 2209 C C . PRO A 1 277 ? 1.115 10.656 -31.141 1 84.75 277 PRO A C 1
ATOM 2211 O O . PRO A 1 277 ? 0.031 10.555 -30.547 1 84.75 277 PRO A O 1
ATOM 2214 N N . ALA A 1 278 ? 1.517 9.758 -31.953 1 80.75 278 ALA A N 1
ATOM 2215 C CA . ALA A 1 278 ? 0.654 8.656 -32.375 1 80.75 278 ALA A CA 1
ATOM 2216 C C . ALA A 1 278 ? 0.736 7.492 -31.391 1 80.75 278 ALA A C 1
ATOM 2218 O O . ALA A 1 278 ? -0.085 6.574 -31.438 1 80.75 278 ALA A O 1
ATOM 2219 N N . GLN A 1 279 ? 1.709 7.629 -30.531 1 84.31 279 GLN A N 1
ATOM 2220 C CA . GLN A 1 279 ? 1.919 6.496 -29.641 1 84.31 279 GLN A CA 1
ATOM 2221 C C . GLN A 1 279 ? 1.388 6.797 -28.234 1 84.31 279 GLN A C 1
ATOM 2223 O O . GLN A 1 279 ? 1.357 7.953 -27.812 1 84.31 279 GLN A O 1
ATOM 2228 N N . GLN A 1 280 ? 0.858 5.797 -27.688 1 85.38 280 GLN A N 1
ATOM 2229 C CA . GLN A 1 280 ? 0.431 5.926 -26.297 1 85.38 280 GLN A CA 1
ATOM 2230 C C . GLN A 1 280 ? 1.622 6.184 -25.375 1 85.38 280 GLN A C 1
ATOM 2232 O O . GLN A 1 280 ? 2.691 5.594 -25.547 1 85.38 280 GLN A O 1
ATOM 2237 N N . ARG A 1 281 ? 1.439 7.062 -24.5 1 86.44 281 ARG A N 1
ATOM 2238 C CA . ARG A 1 281 ? 2.484 7.379 -23.531 1 86.44 281 ARG A CA 1
ATOM 2239 C C . ARG A 1 281 ? 2.924 6.129 -22.781 1 86.44 281 ARG A C 1
ATOM 2241 O O . ARG A 1 281 ? 2.096 5.289 -22.422 1 86.44 281 ARG A O 1
ATOM 2248 N N . LYS A 1 282 ? 4.23 5.91 -22.75 1 88 282 LYS A N 1
ATOM 2249 C CA . LYS A 1 282 ? 4.801 4.77 -22.031 1 88 282 LYS A CA 1
ATOM 2250 C C . LYS A 1 282 ? 5.688 5.23 -20.875 1 88 282 LYS A C 1
ATOM 2252 O O . LYS A 1 282 ? 6.344 6.27 -20.969 1 88 282 LYS A O 1
ATOM 2257 N N . GLU A 1 283 ? 5.641 4.488 -19.781 1 87 283 GLU A N 1
ATOM 2258 C CA . GLU A 1 283 ? 6.508 4.746 -18.641 1 87 283 GLU A CA 1
ATOM 2259 C C . GLU A 1 283 ? 7.676 3.768 -18.594 1 87 283 GLU A C 1
ATOM 2261 O O . GLU A 1 283 ? 7.531 2.605 -18.984 1 87 283 GLU A O 1
ATOM 2266 N N . LEU A 1 284 ? 8.82 4.289 -18.297 1 89.38 284 LEU A N 1
ATOM 2267 C CA . LEU A 1 284 ? 9.93 3.373 -18.062 1 89.38 284 LEU A CA 1
ATOM 2268 C C . LEU A 1 284 ? 9.664 2.51 -16.828 1 89.38 284 LEU A C 1
ATOM 2270 O O . LEU A 1 284 ? 8.953 2.928 -15.914 1 89.38 284 LEU A O 1
ATOM 2274 N N . LYS A 1 285 ? 10.102 1.319 -16.828 1 85.56 285 LYS A N 1
ATOM 2275 C CA . LYS A 1 285 ? 9.789 0.37 -15.773 1 85.56 285 LYS A CA 1
ATOM 2276 C C . LYS A 1 285 ? 11.039 0.012 -14.969 1 85.56 285 LYS A C 1
ATOM 2278 O O . LYS A 1 285 ? 12.141 -0.031 -15.516 1 85.56 285 LYS A O 1
ATOM 2283 N N . ARG A 1 286 ? 10.797 -0.213 -13.719 1 79.75 286 ARG A N 1
ATOM 2284 C CA . ARG A 1 286 ? 11.867 -0.667 -12.828 1 79.75 286 ARG A CA 1
ATOM 2285 C C . ARG A 1 286 ? 12.211 -2.127 -13.102 1 79.75 286 ARG A C 1
ATOM 2287 O O . ARG A 1 286 ? 11.336 -2.928 -13.438 1 79.75 286 ARG A O 1
ATOM 2294 N N . LEU A 1 287 ? 13.461 -2.434 -12.945 1 76.25 287 LEU A N 1
ATOM 2295 C CA . LEU A 1 287 ? 13.875 -3.824 -13.102 1 76.25 287 LEU A CA 1
ATOM 2296 C C . LEU A 1 287 ? 13.5 -4.645 -11.875 1 76.25 287 LEU A C 1
ATOM 2298 O O . LEU A 1 287 ? 13.609 -4.164 -10.742 1 76.25 287 LEU A O 1
ATOM 2302 N N . SER A 1 288 ? 12.859 -5.758 -12.109 1 72.88 288 SER A N 1
ATOM 2303 C CA . SER A 1 288 ? 12.484 -6.66 -11.023 1 72.88 288 SER A CA 1
ATOM 2304 C C . SER A 1 288 ? 13.633 -7.586 -10.648 1 72.88 288 SER A C 1
ATOM 2306 O O . SER A 1 288 ? 14.336 -8.102 -11.516 1 72.88 288 SER A O 1
ATOM 2308 N N . ASP A 1 289 ? 13.844 -7.719 -9.398 1 64.69 289 ASP A N 1
ATOM 2309 C CA . ASP A 1 289 ? 14.898 -8.625 -8.938 1 64.69 289 ASP A CA 1
ATOM 2310 C C . ASP A 1 289 ? 14.414 -10.07 -8.93 1 64.69 289 ASP A C 1
ATOM 2312 O O . ASP A 1 289 ? 15.227 -11 -8.977 1 64.69 289 ASP A O 1
ATOM 2316 N N . THR A 1 290 ? 13.109 -10.234 -8.969 1 63.53 290 THR A N 1
ATOM 2317 C CA . THR A 1 290 ? 12.578 -11.578 -8.758 1 63.53 290 THR A CA 1
ATOM 2318 C C . THR A 1 290 ? 12.156 -12.203 -10.086 1 63.53 290 THR A C 1
ATOM 2320 O O . THR A 1 290 ? 12.188 -13.43 -10.234 1 63.53 290 THR A O 1
ATOM 2323 N N . ARG A 1 291 ? 11.734 -11.336 -11.07 1 68.75 291 ARG A N 1
ATOM 2324 C CA . ARG A 1 291 ? 11.281 -11.875 -12.344 1 68.75 291 ARG A CA 1
ATOM 2325 C C . ARG A 1 291 ? 11.969 -11.164 -13.508 1 68.75 291 ARG A C 1
ATOM 2327 O O . ARG A 1 291 ? 11.398 -10.242 -14.102 1 68.75 291 ARG A O 1
ATOM 2334 N N . TRP A 1 292 ? 12.938 -11.734 -13.875 1 72.81 292 TRP A N 1
ATOM 2335 C CA . TRP A 1 292 ? 13.797 -11.055 -14.844 1 72.81 292 TRP A CA 1
ATOM 2336 C C . TRP A 1 292 ? 13.148 -11.023 -16.219 1 72.81 292 TRP A C 1
ATOM 2338 O O . TRP A 1 292 ? 13.445 -10.148 -17.031 1 72.81 292 TRP A O 1
ATOM 2348 N N . ALA A 1 293 ? 12.258 -11.93 -16.438 1 72.38 293 ALA A N 1
ATOM 2349 C CA . ALA A 1 293 ? 11.609 -11.922 -17.75 1 72.38 293 ALA A CA 1
ATOM 2350 C C . ALA A 1 293 ? 10.781 -10.656 -17.953 1 72.38 293 ALA A C 1
ATOM 2352 O O . ALA A 1 293 ? 10.539 -10.234 -19.078 1 72.38 293 ALA A O 1
ATOM 2353 N N . CYS A 1 294 ? 10.477 -10.125 -16.859 1 70.62 294 CYS A N 1
ATOM 2354 C CA . CYS A 1 294 ? 9.625 -8.945 -16.938 1 70.62 294 CYS A CA 1
ATOM 2355 C C . CYS A 1 294 ? 10.43 -7.723 -17.375 1 70.62 294 CYS A C 1
ATOM 2357 O O . CYS A 1 294 ? 9.852 -6.688 -17.719 1 70.62 294 CYS A O 1
ATOM 2359 N N . GLN A 1 295 ? 11.703 -7.996 -17.516 1 86 295 GLN A N 1
ATOM 2360 C CA . GLN A 1 295 ? 12.539 -6.895 -17.984 1 86 295 GLN A CA 1
ATOM 2361 C C . GLN A 1 295 ? 12.266 -6.574 -19.453 1 86 295 GLN A C 1
ATOM 2363 O O . GLN A 1 295 ? 12.609 -5.496 -19.938 1 86 295 GLN A O 1
ATOM 2368 N N . TYR A 1 296 ? 11.648 -7.539 -20.078 1 88.5 296 TYR A N 1
ATOM 2369 C CA . TYR A 1 296 ? 11.25 -7.316 -21.469 1 88.5 296 TYR A CA 1
ATOM 2370 C C . TYR A 1 296 ? 10.414 -6.043 -21.594 1 88.5 296 TYR A C 1
ATOM 2372 O O . TYR A 1 296 ? 10.625 -5.25 -22.516 1 88.5 296 TYR A O 1
ATOM 2380 N N . ASP A 1 297 ? 9.531 -5.844 -20.734 1 89.06 297 ASP A N 1
ATOM 2381 C CA . ASP A 1 297 ? 8.672 -4.664 -20.766 1 89.06 297 ASP A CA 1
ATOM 2382 C C . ASP A 1 297 ? 9.492 -3.385 -20.609 1 89.06 297 ASP A C 1
ATOM 2384 O O . ASP A 1 297 ? 9.188 -2.369 -21.25 1 89.06 297 ASP A O 1
ATOM 2388 N N . ALA A 1 298 ? 10.406 -3.482 -19.719 1 90.62 298 ALA A N 1
ATOM 2389 C CA . ALA A 1 298 ? 11.273 -2.33 -19.516 1 90.62 298 ALA A CA 1
ATOM 2390 C C . ALA A 1 298 ? 12.078 -2.033 -20.781 1 90.62 298 ALA A C 1
ATOM 2392 O O . ALA A 1 298 ? 12.227 -0.873 -21.172 1 90.62 298 ALA A O 1
ATOM 2393 N N . ILE A 1 299 ? 12.578 -3.045 -21.406 1 93.56 299 ILE A N 1
ATOM 2394 C CA . ILE A 1 299 ? 13.367 -2.914 -22.625 1 93.56 299 ILE A CA 1
ATOM 2395 C C . ILE A 1 299 ? 12.492 -2.342 -23.75 1 93.56 299 ILE A C 1
ATOM 2397 O O . ILE A 1 299 ? 12.914 -1.426 -24.453 1 93.56 299 ILE A O 1
ATOM 2401 N N . CYS A 1 300 ? 11.32 -2.826 -23.844 1 93.5 300 CYS A N 1
ATOM 2402 C CA . CYS A 1 300 ? 10.398 -2.373 -24.875 1 93.5 300 CYS A CA 1
ATOM 2403 C C . CYS A 1 300 ? 10.031 -0.907 -24.672 1 93.5 300 CYS A C 1
ATOM 2405 O O . CYS A 1 300 ? 9.906 -0.157 -25.641 1 93.5 300 CYS A O 1
ATOM 2407 N N . ALA A 1 301 ? 9.828 -0.577 -23.453 1 93 301 ALA A N 1
ATOM 2408 C CA . ALA A 1 301 ? 9.492 0.814 -23.156 1 93 301 ALA A CA 1
ATOM 2409 C C . ALA A 1 301 ? 10.602 1.755 -23.625 1 93 301 ALA A C 1
ATOM 2411 O O . ALA A 1 301 ? 10.328 2.797 -24.219 1 93 301 ALA A O 1
ATOM 2412 N N . ILE A 1 302 ? 11.828 1.407 -23.406 1 94.62 302 ILE A N 1
ATOM 2413 C CA . ILE A 1 302 ? 12.961 2.234 -23.781 1 94.62 302 ILE A CA 1
ATOM 2414 C C . ILE A 1 302 ? 13.078 2.27 -25.312 1 94.62 302 ILE A C 1
ATOM 2416 O O . ILE A 1 302 ? 13.289 3.334 -25.891 1 94.62 302 ILE A O 1
ATOM 2420 N N . LYS A 1 303 ? 12.984 1.125 -25.906 1 94.88 303 LYS A N 1
ATOM 2421 C CA . LYS A 1 303 ? 13.102 1.027 -27.359 1 94.88 303 LYS A CA 1
ATOM 2422 C C . LYS A 1 303 ? 12.07 1.909 -28.062 1 94.88 303 LYS A C 1
ATOM 2424 O O . LYS A 1 303 ? 12.406 2.656 -28.984 1 94.88 303 LYS A O 1
ATOM 2429 N N . ASN A 1 304 ? 10.867 1.855 -27.562 1 93.5 304 ASN A N 1
ATOM 2430 C CA . ASN A 1 304 ? 9.773 2.568 -28.203 1 93.5 304 ASN A CA 1
ATOM 2431 C C . ASN A 1 304 ? 9.82 4.062 -27.906 1 93.5 304 ASN A C 1
ATOM 2433 O O . ASN A 1 304 ? 9.242 4.867 -28.641 1 93.5 304 ASN A O 1
ATOM 2437 N N . THR A 1 305 ? 10.5 4.43 -26.844 1 94.69 305 THR A N 1
ATOM 2438 C CA . THR A 1 305 ? 10.523 5.836 -26.469 1 94.69 305 THR A CA 1
ATOM 2439 C C . THR A 1 305 ? 11.938 6.395 -26.547 1 94.69 305 THR A C 1
ATOM 2441 O O . THR A 1 305 ? 12.25 7.418 -25.938 1 94.69 305 THR A O 1
ATOM 2444 N N . LEU A 1 306 ? 12.805 5.73 -27.234 1 94.75 306 LEU A N 1
ATOM 2445 C CA . LEU A 1 306 ? 14.219 6.098 -27.25 1 94.75 306 LEU A CA 1
ATOM 2446 C C . LEU A 1 306 ? 14.406 7.539 -27.703 1 94.75 306 LEU A C 1
ATOM 2448 O O . LEU A 1 306 ? 15.219 8.273 -27.141 1 94.75 306 LEU A O 1
ATOM 2452 N N . LEU A 1 307 ? 13.656 7.945 -28.688 1 93.56 307 LEU A N 1
ATOM 2453 C CA . LEU A 1 307 ? 13.727 9.312 -29.203 1 93.56 307 LEU A CA 1
ATOM 2454 C C . LEU A 1 307 ? 13.391 10.32 -28.109 1 93.56 307 LEU A C 1
ATOM 2456 O O . LEU A 1 307 ? 14.102 11.305 -27.922 1 93.56 307 LEU A O 1
ATOM 2460 N N . ALA A 1 308 ? 12.266 10.062 -27.422 1 94.69 308 ALA A N 1
ATOM 2461 C CA . ALA A 1 308 ? 11.844 10.945 -26.344 1 94.69 308 ALA A CA 1
ATOM 2462 C C . ALA A 1 308 ? 12.844 10.922 -25.188 1 94.69 308 ALA A C 1
ATOM 2464 O O . ALA A 1 308 ? 13.047 11.938 -24.516 1 94.69 308 ALA A O 1
ATOM 2465 N N . VAL A 1 309 ? 13.445 9.75 -24.938 1 95.62 309 VAL A N 1
ATOM 2466 C CA . VAL A 1 309 ? 14.445 9.617 -23.875 1 95.62 309 VAL A CA 1
ATOM 2467 C C . VAL A 1 309 ? 15.641 10.516 -24.172 1 95.62 309 VAL A C 1
ATOM 2469 O O . VAL A 1 309 ? 16.094 11.273 -23.312 1 95.62 309 VAL A O 1
ATOM 2472 N N . ILE A 1 310 ? 16.125 10.477 -25.406 1 93.62 310 ILE A N 1
ATOM 2473 C CA . ILE A 1 310 ? 17.297 11.242 -25.797 1 93.62 310 ILE A CA 1
ATOM 2474 C C . ILE A 1 310 ? 16.969 12.734 -25.766 1 93.62 310 ILE A C 1
ATOM 2476 O O . ILE A 1 310 ? 17.781 13.547 -25.297 1 93.62 310 ILE A O 1
ATOM 2480 N N . ALA A 1 311 ? 15.797 13.094 -26.188 1 94.12 311 ALA A N 1
ATOM 2481 C CA . ALA A 1 311 ? 15.383 14.5 -26.172 1 94.12 311 ALA A CA 1
ATOM 2482 C C . ALA A 1 311 ? 15.281 15.031 -24.75 1 94.12 311 ALA A C 1
ATOM 2484 O O . ALA A 1 311 ? 15.68 16.172 -24.469 1 94.12 311 ALA A O 1
ATOM 2485 N N . THR A 1 312 ? 14.688 14.227 -23.906 1 94.5 312 THR A N 1
ATOM 2486 C CA . THR A 1 312 ? 14.555 14.617 -22.516 1 94.5 312 THR A CA 1
ATOM 2487 C C . THR A 1 312 ? 15.93 14.828 -21.875 1 94.5 312 THR A C 1
ATOM 2489 O O . THR A 1 312 ? 16.141 15.789 -21.141 1 94.5 312 THR A O 1
ATOM 2492 N N . LEU A 1 313 ? 16.844 13.914 -22.188 1 93.06 313 LEU A N 1
ATOM 2493 C CA . LEU A 1 313 ? 18.188 14.008 -21.641 1 93.06 313 LEU A CA 1
ATOM 2494 C C . LEU A 1 313 ? 18.906 15.242 -22.156 1 93.06 313 LEU A C 1
ATOM 2496 O O . LEU A 1 313 ? 19.625 15.914 -21.406 1 93.06 313 LEU A O 1
ATOM 2500 N N . ARG A 1 314 ? 18.688 15.57 -23.375 1 90.44 314 ARG A N 1
ATOM 2501 C CA . ARG A 1 314 ? 19.297 16.75 -23.984 1 90.44 314 ARG A CA 1
ATOM 2502 C C . ARG A 1 314 ? 18.781 18.031 -23.328 1 90.44 314 ARG A C 1
ATOM 2504 O O . ARG A 1 314 ? 19.562 18.922 -23 1 90.44 314 ARG A O 1
ATOM 2511 N N . ASP A 1 315 ? 17.516 18.047 -23.109 1 91.38 315 ASP A N 1
ATOM 2512 C CA . ASP A 1 315 ? 16.922 19.234 -22.5 1 91.38 315 ASP A CA 1
ATOM 2513 C C . ASP A 1 315 ? 17.312 19.359 -21.031 1 91.38 315 ASP A C 1
ATOM 2515 O O . ASP A 1 315 ? 17.531 20.469 -20.531 1 91.38 315 ASP A O 1
ATOM 2519 N N . THR A 1 316 ? 17.344 18.234 -20.359 1 90.69 316 THR A N 1
ATOM 2520 C CA . THR A 1 316 ? 17.703 18.25 -18.938 1 90.69 316 THR A CA 1
ATOM 2521 C C . THR A 1 316 ? 19.172 18.609 -18.766 1 90.69 316 THR A C 1
ATOM 2523 O O . THR A 1 316 ? 19.562 19.141 -17.719 1 90.69 316 THR A O 1
ATOM 2526 N N . ALA A 1 317 ? 19.953 18.344 -19.75 1 86 317 ALA A N 1
ATOM 2527 C CA . ALA A 1 317 ? 21.375 18.672 -19.703 1 86 317 ALA A CA 1
ATOM 2528 C C . ALA A 1 317 ? 21.594 20.172 -19.734 1 86 317 ALA A C 1
ATOM 2530 O O . ALA A 1 317 ? 22.688 20.656 -19.453 1 86 317 ALA A O 1
ATOM 2531 N N . GLN A 1 318 ? 20.516 20.875 -19.953 1 81.25 318 GLN A N 1
ATOM 2532 C CA . GLN A 1 318 ? 20.578 22.328 -19.969 1 81.25 318 GLN A CA 1
ATOM 2533 C C . GLN A 1 318 ? 19.781 22.922 -18.812 1 81.25 318 GLN A C 1
ATOM 2535 O O . GLN A 1 318 ? 19.531 24.125 -18.781 1 81.25 318 GLN A O 1
ATOM 2540 N N . ASP A 1 319 ? 19.453 22.062 -17.969 1 77.25 319 ASP A N 1
ATOM 2541 C CA . ASP A 1 319 ? 18.641 22.469 -16.828 1 77.25 319 ASP A CA 1
ATOM 2542 C C . ASP A 1 319 ? 19.406 23.406 -15.914 1 77.25 319 ASP A C 1
ATOM 2544 O O . ASP A 1 319 ? 20.625 23.469 -15.953 1 77.25 319 ASP A O 1
ATOM 2548 N N . THR A 1 320 ? 18.766 24.234 -15.18 1 70.44 320 THR A N 1
ATOM 2549 C CA . THR A 1 320 ? 19.375 25.172 -14.258 1 70.44 320 THR A CA 1
ATOM 2550 C C . THR A 1 320 ? 19.938 24.453 -13.031 1 70.44 320 THR A C 1
ATOM 2552 O O . THR A 1 320 ? 20.938 24.891 -12.445 1 70.44 320 THR A O 1
ATOM 2555 N N . ASN A 1 321 ? 19.344 23.328 -12.727 1 72.75 321 ASN A N 1
ATOM 2556 C CA . ASN A 1 321 ? 19.828 22.516 -11.602 1 72.75 321 ASN A CA 1
ATOM 2557 C C . ASN A 1 321 ? 21.094 21.75 -11.961 1 72.75 321 ASN A C 1
ATOM 2559 O O . ASN A 1 321 ? 21.078 20.906 -12.852 1 72.75 321 ASN A O 1
ATOM 2563 N N . ALA A 1 322 ? 22.156 22.062 -11.266 1 70 322 ALA A N 1
ATOM 2564 C CA . ALA A 1 322 ? 23.469 21.516 -11.594 1 70 322 ALA A CA 1
ATOM 2565 C C . ALA A 1 322 ? 23.5 20 -11.453 1 70 322 ALA A C 1
ATOM 2567 O O . ALA A 1 322 ? 24.078 19.312 -12.281 1 70 322 ALA A O 1
ATOM 2568 N N . LYS A 1 323 ? 22.938 19.516 -10.453 1 74.69 323 LYS A N 1
ATOM 2569 C CA . LYS A 1 323 ? 22.922 18.078 -10.242 1 74.69 323 LYS A CA 1
ATOM 2570 C C . LYS A 1 323 ? 22.172 17.359 -11.359 1 74.69 323 LYS A C 1
ATOM 2572 O O . LYS A 1 323 ? 22.672 16.359 -11.906 1 74.69 323 LYS A O 1
ATOM 2577 N N . ARG A 1 324 ? 21.016 17.844 -11.695 1 81.25 324 ARG A N 1
ATOM 2578 C CA . ARG A 1 324 ? 20.219 17.25 -12.758 1 81.25 324 ARG A CA 1
ATOM 2579 C C . ARG A 1 324 ? 20.969 17.312 -14.094 1 81.25 324 ARG A C 1
ATOM 2581 O O . ARG A 1 324 ? 20.906 16.359 -14.883 1 81.25 324 ARG A O 1
ATOM 2588 N N . ARG A 1 325 ? 21.672 18.344 -14.258 1 84.56 325 ARG A N 1
ATOM 2589 C CA . ARG A 1 325 ? 22.453 18.516 -15.484 1 84.56 325 ARG A CA 1
ATOM 2590 C C . ARG A 1 325 ? 23.562 17.484 -15.578 1 84.56 325 ARG A C 1
ATOM 2592 O O . ARG A 1 325 ? 23.75 16.844 -16.625 1 84.56 325 ARG A O 1
ATOM 2599 N N . THR A 1 326 ? 24.188 17.344 -14.5 1 82.31 326 THR A N 1
ATOM 2600 C CA . THR A 1 326 ? 25.312 16.406 -14.469 1 82.31 326 THR A CA 1
ATOM 2601 C C . THR A 1 326 ? 24.812 14.969 -14.641 1 82.31 326 THR A C 1
ATOM 2603 O O . THR A 1 326 ? 25.422 14.188 -15.383 1 82.31 326 THR A O 1
ATOM 2606 N N . ASP A 1 327 ? 23.812 14.656 -13.977 1 87.38 327 ASP A N 1
ATOM 2607 C CA . ASP A 1 327 ? 23.25 13.32 -14.086 1 87.38 327 ASP A CA 1
ATOM 2608 C C . ASP A 1 327 ? 22.75 13.047 -15.5 1 87.38 327 ASP A C 1
ATOM 2610 O O . ASP A 1 327 ? 22.938 11.945 -16.031 1 87.38 327 ASP A O 1
ATOM 2614 N N . ALA A 1 328 ? 22.094 13.984 -16.062 1 89.75 328 ALA A N 1
ATOM 2615 C CA . ALA A 1 328 ? 21.594 13.836 -17.422 1 89.75 328 ALA A CA 1
ATOM 2616 C C . ALA A 1 328 ? 22.734 13.57 -18.406 1 89.75 328 ALA A C 1
ATOM 2618 O O . ALA A 1 328 ? 22.609 12.711 -19.281 1 89.75 328 ALA A O 1
ATOM 2619 N N . LYS A 1 329 ? 23.828 14.297 -18.219 1 86.19 329 LYS A N 1
ATOM 2620 C CA . LYS A 1 329 ? 24.984 14.117 -19.109 1 86.19 329 LYS A CA 1
ATOM 2621 C C . LYS A 1 329 ? 25.594 12.734 -18.922 1 86.19 329 LYS A C 1
ATOM 2623 O O . LYS A 1 329 ? 25.984 12.086 -19.906 1 86.19 329 LYS A O 1
ATOM 2628 N N . SER A 1 330 ? 25.625 12.352 -17.703 1 86.44 330 SER A N 1
ATOM 2629 C CA . SER A 1 330 ? 26.188 11.039 -17.406 1 86.44 330 SER A CA 1
ATOM 2630 C C . SER A 1 330 ? 25.344 9.93 -18.031 1 86.44 330 SER A C 1
ATOM 2632 O O . SER A 1 330 ? 25.891 8.984 -18.609 1 86.44 330 SER A O 1
ATOM 2634 N N . VAL A 1 331 ? 24.062 10.008 -17.922 1 90.94 331 VAL A N 1
ATOM 2635 C CA . VAL A 1 331 ? 23.156 8.992 -18.469 1 90.94 331 VAL A CA 1
ATOM 2636 C C . VAL A 1 331 ? 23.172 9.039 -19.984 1 90.94 331 VAL A C 1
ATOM 2638 O O . VAL A 1 331 ? 23.156 8 -20.641 1 90.94 331 VAL A O 1
ATOM 2641 N N . ARG A 1 332 ? 23.25 10.242 -20.516 1 89.94 332 ARG A N 1
ATOM 2642 C CA . ARG A 1 332 ? 23.281 10.398 -21.969 1 89.94 332 ARG A CA 1
ATOM 2643 C C . ARG A 1 332 ? 24.547 9.773 -22.547 1 89.94 332 ARG A C 1
ATOM 2645 O O . ARG A 1 332 ? 24.5 9.188 -23.641 1 89.94 332 ARG A O 1
ATOM 2652 N N . ALA A 1 333 ? 25.609 9.836 -21.828 1 86.31 333 ALA A N 1
ATOM 2653 C CA . ALA A 1 333 ? 26.891 9.297 -22.297 1 86.31 333 ALA A CA 1
ATOM 2654 C C . ALA A 1 333 ? 26.828 7.773 -22.406 1 86.31 333 ALA A C 1
ATOM 2656 O O . ALA A 1 333 ? 27.578 7.172 -23.172 1 86.31 333 ALA A O 1
ATOM 2657 N N . LEU A 1 334 ? 26 7.191 -21.719 1 89.5 334 LEU A N 1
ATOM 2658 C CA . LEU A 1 334 ? 25.891 5.734 -21.688 1 89.5 334 LEU A CA 1
ATOM 2659 C C . LEU A 1 334 ? 25.047 5.234 -22.859 1 89.5 334 LEU A C 1
ATOM 2661 O O . LEU A 1 334 ? 25.062 4.043 -23.172 1 89.5 334 LEU A O 1
ATOM 2665 N N . ILE A 1 335 ? 24.281 6.117 -23.453 1 92.56 335 ILE A N 1
ATOM 2666 C CA . ILE A 1 335 ? 23.391 5.723 -24.547 1 92.56 335 ILE A CA 1
ATOM 2667 C C . ILE A 1 335 ? 24.094 5.938 -25.891 1 92.56 335 ILE A C 1
ATOM 2669 O O . ILE A 1 335 ? 23.875 6.949 -26.562 1 92.56 335 ILE A O 1
ATOM 2673 N N . ASP A 1 336 ? 24.891 5.027 -26.266 1 90.44 336 ASP A N 1
ATOM 2674 C CA . ASP A 1 336 ? 25.609 5.07 -27.531 1 90.44 336 ASP A CA 1
ATOM 2675 C C . ASP A 1 336 ? 25.156 3.957 -28.469 1 90.44 336 ASP A C 1
ATOM 2677 O O . ASP A 1 336 ? 24.125 3.324 -28.234 1 90.44 336 ASP A O 1
ATOM 2681 N N . GLU A 1 337 ? 25.844 3.754 -29.531 1 90.31 337 GLU A N 1
ATOM 2682 C CA . GLU A 1 337 ? 25.469 2.748 -30.516 1 90.31 337 GLU A CA 1
ATOM 2683 C C . GLU A 1 337 ? 25.5 1.346 -29.922 1 90.31 337 GLU A C 1
ATOM 2685 O O . GLU A 1 337 ? 24.656 0.508 -30.234 1 90.31 337 GLU A O 1
ATOM 2690 N N . GLN A 1 338 ? 26.516 1.125 -29.094 1 89.94 338 GLN A N 1
ATOM 2691 C CA . GLN A 1 338 ? 26.625 -0.168 -28.422 1 89.94 338 GLN A CA 1
ATOM 2692 C C . GLN A 1 338 ? 25.375 -0.456 -27.578 1 89.94 338 GLN A C 1
ATOM 2694 O O . GLN A 1 338 ? 24.875 -1.581 -27.578 1 89.94 338 GLN A O 1
ATOM 2699 N N . PHE A 1 339 ? 24.938 0.53 -26.875 1 94 339 PHE A N 1
ATOM 2700 C CA . PHE A 1 339 ? 23.734 0.385 -26.047 1 94 339 PHE A CA 1
ATOM 2701 C C . PHE A 1 339 ? 22.531 0.027 -26.906 1 94 339 PHE A C 1
ATOM 2703 O O . PHE A 1 339 ? 21.719 -0.832 -26.547 1 94 339 PHE A O 1
ATOM 2710 N N . VAL A 1 340 ? 22.422 0.667 -28.047 1 95.06 340 VAL A N 1
ATOM 2711 C CA . VAL A 1 340 ? 21.266 0.456 -28.922 1 95.06 340 VAL A CA 1
ATOM 2712 C C . VAL A 1 340 ? 21.328 -0.948 -29.516 1 95.06 340 VAL A C 1
ATOM 2714 O O . VAL A 1 340 ? 20.281 -1.599 -29.672 1 95.06 340 VAL A O 1
ATOM 2717 N N . VAL A 1 341 ? 22.5 -1.412 -29.875 1 94.44 341 VAL A N 1
ATOM 2718 C CA . VAL A 1 341 ? 22.656 -2.771 -30.375 1 94.44 341 VAL A CA 1
ATOM 2719 C C . VAL A 1 341 ? 22.188 -3.773 -29.328 1 94.44 341 VAL A C 1
ATOM 2721 O O . VAL A 1 341 ? 21.469 -4.719 -29.641 1 94.44 341 VAL A O 1
ATOM 2724 N N . HIS A 1 342 ? 22.656 -3.547 -28.141 1 95.12 342 HIS A N 1
ATOM 2725 C CA . HIS A 1 342 ? 22.266 -4.43 -27.047 1 95.12 342 HIS A CA 1
ATOM 2726 C C . HIS A 1 342 ? 20.766 -4.324 -26.781 1 95.12 342 HIS A C 1
ATOM 2728 O O . HIS A 1 342 ? 20.125 -5.309 -26.391 1 95.12 342 HIS A O 1
ATOM 2734 N N . LEU A 1 343 ? 20.234 -3.129 -26.922 1 95.88 343 LEU A N 1
ATOM 2735 C CA . LEU A 1 343 ? 18.797 -2.916 -26.75 1 95.88 343 LEU A CA 1
ATOM 2736 C C . LEU A 1 343 ? 18 -3.809 -27.688 1 95.88 343 LEU A C 1
ATOM 2738 O O . LEU A 1 343 ? 17.031 -4.461 -27.281 1 95.88 343 LEU A O 1
ATOM 2742 N N . ILE A 1 344 ? 18.422 -3.867 -28.891 1 95.56 344 ILE A N 1
ATOM 2743 C CA . ILE A 1 344 ? 17.734 -4.664 -29.906 1 95.56 344 ILE A CA 1
ATOM 2744 C C . ILE A 1 344 ? 17.984 -6.148 -29.641 1 95.56 344 ILE A C 1
ATOM 2746 O O . ILE A 1 344 ? 17.062 -6.969 -29.75 1 95.56 344 ILE A O 1
ATOM 2750 N N . LEU A 1 345 ? 19.188 -6.465 -29.344 1 94.31 345 LEU A N 1
ATOM 2751 C CA . LEU A 1 345 ? 19.547 -7.848 -29.062 1 94.31 345 LEU A CA 1
ATOM 2752 C C . LEU A 1 345 ? 18.719 -8.406 -27.922 1 94.31 345 LEU A C 1
ATOM 2754 O O . LEU A 1 345 ? 18.094 -9.461 -28.062 1 94.31 345 LEU A O 1
ATOM 2758 N N . PHE A 1 346 ? 18.703 -7.703 -26.844 1 94 346 PHE A N 1
ATOM 2759 C CA . PHE A 1 346 ? 18.047 -8.203 -25.641 1 94 346 PHE A CA 1
ATOM 2760 C C . PHE A 1 346 ? 16.531 -8.125 -25.797 1 94 346 PHE A C 1
ATOM 2762 O O . PHE A 1 346 ? 15.797 -8.93 -25.203 1 94 346 PHE A O 1
ATOM 2769 N N . GLU A 1 347 ? 16.016 -7.152 -26.5 1 94.38 347 GLU A N 1
ATOM 2770 C CA . GLU A 1 347 ? 14.594 -7.152 -26.797 1 94.38 347 GLU A CA 1
ATOM 2771 C C . GLU A 1 347 ? 14.18 -8.438 -27.516 1 94.38 347 GLU A C 1
ATOM 2773 O O . GLU A 1 347 ? 13.141 -9.023 -27.203 1 94.38 347 GLU A O 1
ATOM 2778 N N . ASP A 1 348 ? 14.984 -8.828 -28.438 1 92.12 348 ASP A N 1
ATOM 2779 C CA . ASP A 1 348 ? 14.688 -10.016 -29.219 1 92.12 348 ASP A CA 1
ATOM 2780 C C . ASP A 1 348 ? 14.781 -11.281 -28.359 1 92.12 348 ASP A C 1
ATOM 2782 O O . ASP A 1 348 ? 13.875 -12.125 -28.406 1 92.12 348 ASP A O 1
ATOM 2786 N N . VAL A 1 349 ? 15.836 -11.406 -27.672 1 91.12 349 VAL A N 1
ATOM 2787 C CA . VAL A 1 349 ? 16.078 -12.586 -26.859 1 91.12 349 VAL A CA 1
ATOM 2788 C C . VAL A 1 349 ? 15.031 -12.656 -25.734 1 91.12 349 VAL A C 1
ATOM 2790 O O . VAL A 1 349 ? 14.461 -13.719 -25.484 1 91.12 349 VAL A O 1
ATOM 2793 N N . PHE A 1 350 ? 14.75 -11.578 -25.047 1 91.38 350 PHE A N 1
ATOM 2794 C CA . PHE A 1 350 ? 13.836 -11.562 -23.906 1 91.38 350 PHE A CA 1
ATOM 2795 C C . PHE A 1 350 ? 12.391 -11.688 -24.375 1 91.38 350 PHE A C 1
ATOM 2797 O O . PHE A 1 350 ? 11.531 -12.133 -23.609 1 91.38 350 PHE A O 1
ATOM 2804 N N . ARG A 1 351 ? 12.125 -11.32 -25.578 1 90.5 351 ARG A N 1
ATOM 2805 C CA . ARG A 1 351 ? 10.789 -11.539 -26.141 1 90.5 351 ARG A CA 1
ATOM 2806 C C . ARG A 1 351 ? 10.43 -13.016 -26.125 1 90.5 351 ARG A C 1
ATOM 2808 O O . ARG A 1 351 ? 9.336 -13.391 -25.688 1 90.5 351 ARG A O 1
ATOM 2815 N N . THR A 1 352 ? 11.367 -13.773 -26.531 1 89 352 THR A N 1
ATOM 2816 C CA . THR A 1 352 ? 11.164 -15.219 -26.594 1 89 352 THR A CA 1
ATOM 2817 C C . THR A 1 352 ? 11 -15.797 -25.188 1 89 352 THR A C 1
ATOM 2819 O O . THR A 1 352 ? 10.117 -16.625 -24.953 1 89 352 THR A O 1
ATOM 2822 N N . THR A 1 353 ? 11.75 -15.336 -24.312 1 89.25 353 THR A N 1
ATOM 2823 C CA . THR A 1 353 ? 11.719 -15.875 -22.953 1 89.25 353 THR A CA 1
ATOM 2824 C C . THR A 1 353 ? 10.508 -15.344 -22.203 1 89.25 353 THR A C 1
ATOM 2826 O O . THR A 1 353 ? 9.977 -16.016 -21.312 1 89.25 353 THR A O 1
ATOM 2829 N N . LYS A 1 354 ? 10.07 -14.125 -22.516 1 89.94 354 LYS A N 1
ATOM 2830 C CA . LYS A 1 354 ? 8.883 -13.555 -21.891 1 89.94 354 LYS A CA 1
ATOM 2831 C C . LYS A 1 354 ? 7.641 -14.391 -22.188 1 89.94 354 LYS A C 1
ATOM 2833 O O . LYS A 1 354 ? 6.812 -14.617 -21.312 1 89.94 354 LYS A O 1
ATOM 2838 N N . PHE A 1 355 ? 7.566 -14.805 -23.328 1 86.62 355 PHE A N 1
ATOM 2839 C CA . PHE A 1 355 ? 6.457 -15.672 -23.719 1 86.62 355 PHE A CA 1
ATOM 2840 C C . PHE A 1 355 ? 6.441 -16.938 -22.875 1 86.62 355 PHE A C 1
ATOM 2842 O O . PHE A 1 355 ? 5.391 -17.359 -22.391 1 86.62 355 PHE A O 1
ATOM 2849 N N . MET A 1 356 ? 7.562 -17.5 -22.766 1 87.81 356 MET A N 1
ATOM 2850 C CA . MET A 1 356 ? 7.68 -18.703 -21.938 1 87.81 356 MET A CA 1
ATOM 2851 C C . MET A 1 356 ? 7.32 -18.406 -20.484 1 87.81 356 MET A C 1
ATOM 2853 O O . MET A 1 356 ? 6.566 -19.156 -19.859 1 87.81 356 MET A O 1
ATOM 2857 N N . SER A 1 357 ? 7.832 -17.344 -19.969 1 87.56 357 SER A N 1
ATOM 2858 C CA . SER A 1 357 ? 7.586 -16.953 -18.578 1 87.56 357 SER A CA 1
ATOM 2859 C C . SER A 1 357 ? 6.098 -16.75 -18.328 1 87.56 357 SER A C 1
ATOM 2861 O O . SER A 1 357 ? 5.566 -17.203 -17.312 1 87.56 357 SER A O 1
ATOM 2863 N N . ASP A 1 358 ? 5.41 -16.094 -19.219 1 87.06 358 ASP A N 1
ATOM 2864 C CA . ASP A 1 358 ? 3.982 -15.82 -19.078 1 87.06 358 ASP A CA 1
ATOM 2865 C C . ASP A 1 358 ? 3.17 -17.109 -19.109 1 87.06 358 ASP A C 1
ATOM 2867 O O . ASP A 1 358 ? 2.197 -17.266 -18.359 1 87.06 358 ASP A O 1
ATOM 2871 N N . THR A 1 359 ? 3.562 -17.984 -19.891 1 84.31 359 THR A N 1
ATOM 2872 C CA . THR A 1 359 ? 2.865 -19.266 -20.016 1 84.31 359 THR A CA 1
ATOM 2873 C C . THR A 1 359 ? 3.057 -20.109 -18.766 1 84.31 359 THR A C 1
ATOM 2875 O O . THR A 1 359 ? 2.127 -20.781 -18.312 1 84.31 359 THR A O 1
ATOM 2878 N N . LEU A 1 360 ? 4.211 -20.062 -18.234 1 84.88 360 LEU A N 1
ATOM 2879 C CA . LEU A 1 360 ? 4.543 -20.844 -17.047 1 84.88 360 LEU A CA 1
ATOM 2880 C C . LEU A 1 360 ? 3.787 -20.328 -15.836 1 84.88 360 LEU A C 1
ATOM 2882 O O . LEU A 1 360 ? 3.646 -21.031 -14.836 1 84.88 360 LEU A O 1
ATOM 2886 N N . GLN A 1 361 ? 3.301 -19.156 -15.875 1 78.94 361 GLN A N 1
ATOM 2887 C CA . GLN A 1 361 ? 2.598 -18.562 -14.742 1 78.94 361 GLN A CA 1
ATOM 2888 C C . GLN A 1 361 ? 1.137 -19 -14.703 1 78.94 361 GLN A C 1
ATOM 2890 O O . GLN A 1 361 ? 0.458 -18.844 -13.688 1 78.94 361 GLN A O 1
ATOM 2895 N N . SER A 1 362 ? 0.765 -19.641 -15.734 1 77.81 362 SER A N 1
ATOM 2896 C CA . SER A 1 362 ? -0.613 -20.109 -15.766 1 77.81 362 SER A CA 1
ATOM 2897 C C . SER A 1 362 ? -0.788 -21.344 -14.891 1 77.81 362 SER A C 1
ATOM 2899 O O . SER A 1 362 ? 0.135 -22.156 -14.75 1 77.81 362 SER A O 1
ATOM 2901 N N . SER A 1 363 ? -1.909 -21.547 -14.25 1 68.94 363 SER A N 1
ATOM 2902 C CA . SER A 1 363 ? -2.154 -22.641 -13.32 1 68.94 363 SER A CA 1
ATOM 2903 C C . SER A 1 363 ? -2.496 -23.938 -14.055 1 68.94 363 SER A C 1
ATOM 2905 O O . SER A 1 363 ? -2.41 -25.016 -13.484 1 68.94 363 SER A O 1
ATOM 2907 N N . ASN A 1 364 ? -2.857 -23.875 -15.281 1 70.75 364 ASN A N 1
ATOM 2908 C CA . ASN A 1 364 ? -3.305 -25.062 -16 1 70.75 364 ASN A CA 1
ATOM 2909 C C . ASN A 1 364 ? -2.217 -25.609 -16.922 1 70.75 364 ASN A C 1
ATOM 2911 O O . ASN A 1 364 ? -2.51 -26.344 -17.875 1 70.75 364 ASN A O 1
ATOM 2915 N N . PHE A 1 365 ? -1.071 -25.453 -16.469 1 73.94 365 PHE A N 1
ATOM 2916 C CA . PHE A 1 365 ? 0.028 -25.828 -17.344 1 73.94 365 PHE A CA 1
ATOM 2917 C C . PHE A 1 365 ? 0.625 -27.172 -16.922 1 73.94 365 PHE A C 1
ATOM 2919 O O . PHE A 1 365 ? 0.785 -27.438 -15.734 1 73.94 365 PHE A O 1
ATOM 2926 N N . ASP A 1 366 ? 0.737 -28.078 -17.875 1 80.56 366 ASP A N 1
ATOM 2927 C CA . ASP A 1 366 ? 1.25 -29.406 -17.547 1 80.56 366 ASP A CA 1
ATOM 2928 C C . ASP A 1 366 ? 2.744 -29.5 -17.844 1 80.56 366 ASP A C 1
ATOM 2930 O O . ASP A 1 366 ? 3.289 -28.688 -18.594 1 80.56 366 ASP A O 1
ATOM 2934 N N . LEU A 1 367 ? 3.338 -30.422 -17.328 1 81 367 LEU A N 1
ATOM 2935 C CA . LEU A 1 367 ? 4.789 -30.594 -17.328 1 81 367 LEU A CA 1
ATOM 2936 C C . LEU A 1 367 ? 5.301 -30.844 -18.734 1 81 367 LEU A C 1
ATOM 2938 O O . LEU A 1 367 ? 6.348 -30.312 -19.125 1 81 367 LEU A O 1
ATOM 2942 N N . LEU A 1 368 ? 4.59 -31.625 -19.484 1 78.5 368 LEU A N 1
ATOM 2943 C CA . LEU A 1 368 ? 5.016 -31.922 -20.844 1 78.5 368 LEU A CA 1
ATOM 2944 C C . LEU A 1 368 ? 5.008 -30.672 -21.703 1 78.5 368 LEU A C 1
ATOM 2946 O O . LEU A 1 368 ? 5.957 -30.422 -22.453 1 78.5 368 LEU A O 1
ATOM 2950 N N . THR A 1 369 ? 3.936 -30.016 -21.547 1 81.75 369 THR A N 1
ATOM 2951 C CA . THR A 1 369 ? 3.822 -28.781 -22.312 1 81.75 369 THR A CA 1
ATOM 2952 C C . THR A 1 369 ? 4.918 -27.797 -21.922 1 81.75 369 THR A C 1
ATOM 2954 O O . THR A 1 369 ? 5.422 -27.047 -22.766 1 81.75 369 THR A O 1
ATOM 2957 N N . ALA A 1 370 ? 5.242 -27.766 -20.688 1 84.75 370 ALA A N 1
ATOM 2958 C CA . ALA A 1 370 ? 6.309 -26.891 -20.203 1 84.75 370 ALA A CA 1
ATOM 2959 C C . ALA A 1 370 ? 7.652 -27.266 -20.828 1 84.75 370 ALA A C 1
ATOM 2961 O O . ALA A 1 370 ? 8.422 -26.391 -21.234 1 84.75 370 ALA A O 1
ATOM 2962 N N . ASP A 1 371 ? 7.902 -28.516 -20.922 1 82.88 371 ASP A N 1
ATOM 2963 C CA . ASP A 1 371 ? 9.141 -29.016 -21.516 1 82.88 371 ASP A CA 1
ATOM 2964 C C . ASP A 1 371 ? 9.195 -28.688 -23.016 1 82.88 371 ASP A C 1
ATOM 2966 O O . ASP A 1 371 ? 10.25 -28.344 -23.531 1 82.88 371 ASP A O 1
ATOM 2970 N N . ASP A 1 372 ? 8.094 -28.906 -23.609 1 83.75 372 ASP A N 1
ATOM 2971 C CA . ASP A 1 372 ? 8.008 -28.578 -25.031 1 83.75 372 ASP A CA 1
ATOM 2972 C C . ASP A 1 372 ? 8.266 -27.094 -25.266 1 83.75 372 ASP A C 1
ATOM 2974 O O . ASP A 1 372 ? 8.914 -26.719 -26.234 1 83.75 372 ASP A O 1
ATOM 2978 N N . LEU A 1 373 ? 7.645 -26.375 -24.422 1 87.69 373 LEU A N 1
ATOM 2979 C CA . LEU A 1 373 ? 7.844 -24.938 -24.516 1 87.69 373 LEU A CA 1
ATOM 2980 C C . LEU A 1 373 ? 9.32 -24.578 -24.344 1 87.69 373 LEU A C 1
ATOM 2982 O O . LEU A 1 373 ? 9.852 -23.734 -25.062 1 87.69 373 LEU A O 1
ATOM 2986 N N . ALA A 1 374 ? 9.984 -25.172 -23.406 1 88.88 374 ALA A N 1
ATOM 2987 C CA . ALA A 1 374 ? 11.406 -24.938 -23.188 1 88.88 374 ALA A CA 1
ATOM 2988 C C . ALA A 1 374 ? 12.227 -25.312 -24.406 1 88.88 374 ALA A C 1
ATOM 2990 O O . ALA A 1 374 ? 13.141 -24.578 -24.812 1 88.88 374 ALA A O 1
ATOM 2991 N N . GLN A 1 375 ? 11.898 -26.391 -25 1 88.19 375 GLN A N 1
ATOM 2992 C CA . GLN A 1 375 ? 12.609 -26.844 -26.203 1 88.19 375 GLN A CA 1
ATOM 2993 C C . GLN A 1 375 ? 12.383 -25.891 -27.359 1 88.19 375 GLN A C 1
ATOM 2995 O O . GLN A 1 375 ? 13.297 -25.641 -28.156 1 88.19 375 GLN A O 1
ATOM 3000 N N . SER A 1 376 ? 11.18 -25.469 -27.422 1 91.12 376 SER A N 1
ATOM 3001 C CA . SER A 1 376 ? 10.875 -24.484 -28.469 1 91.12 376 SER A CA 1
ATOM 3002 C C . SER A 1 376 ? 11.695 -23.219 -28.297 1 91.12 376 SER A C 1
ATOM 3004 O O . SER A 1 376 ? 12.148 -22.625 -29.281 1 91.12 376 SER A O 1
ATOM 3006 N N . VAL A 1 377 ? 11.82 -22.797 -27.109 1 92.69 377 VAL A N 1
ATOM 3007 C CA . VAL A 1 377 ? 12.602 -21.609 -26.812 1 92.69 377 VAL A CA 1
ATOM 3008 C C . VAL A 1 377 ? 14.07 -21.859 -27.141 1 92.69 377 VAL A C 1
ATOM 3010 O O . VAL A 1 377 ? 14.75 -21 -27.703 1 92.69 377 VAL A O 1
ATOM 3013 N N . ILE A 1 378 ? 14.609 -23.031 -26.797 1 93 378 ILE A N 1
ATOM 3014 C CA . ILE A 1 378 ? 15.992 -23.406 -27.094 1 93 378 ILE A CA 1
ATOM 3015 C C . ILE A 1 378 ? 16.219 -23.375 -28.594 1 93 378 ILE A C 1
ATOM 3017 O O . ILE A 1 378 ? 17.219 -22.828 -29.078 1 93 378 ILE A O 1
ATOM 3021 N N . THR A 1 379 ? 15.289 -23.891 -29.297 1 93.75 379 THR A N 1
ATOM 3022 C CA . THR A 1 379 ? 15.398 -23.906 -30.75 1 93.75 379 THR A CA 1
ATOM 3023 C C . THR A 1 379 ? 15.352 -22.484 -31.328 1 93.75 379 THR A C 1
ATOM 3025 O O . THR A 1 379 ? 16.141 -22.141 -32.219 1 93.75 379 THR A O 1
ATOM 3028 N N . ALA A 1 380 ? 14.445 -21.766 -30.844 1 94.12 380 ALA A N 1
ATOM 3029 C CA . ALA A 1 380 ? 14.297 -20.391 -31.328 1 94.12 380 ALA A CA 1
ATOM 3030 C C . ALA A 1 380 ? 15.578 -19.578 -31.094 1 94.12 380 ALA A C 1
ATOM 3032 O O . ALA A 1 380 ? 16 -18.812 -31.953 1 94.12 380 ALA A O 1
ATOM 3033 N N . ILE A 1 381 ? 16.156 -19.719 -29.953 1 93.69 381 ILE A N 1
ATOM 3034 C CA . ILE A 1 381 ? 17.375 -18.984 -29.625 1 93.69 381 ILE A CA 1
ATOM 3035 C C . ILE A 1 381 ? 18.547 -19.547 -30.438 1 93.69 381 ILE A C 1
ATOM 3037 O O . ILE A 1 381 ? 19.422 -18.781 -30.875 1 93.69 381 ILE A O 1
ATOM 3041 N N . SER A 1 382 ? 18.594 -20.828 -30.625 1 94.62 382 SER A N 1
ATOM 3042 C CA . SER A 1 382 ? 19.656 -21.438 -31.422 1 94.62 382 SER A CA 1
ATOM 3043 C C . SER A 1 382 ? 19.625 -20.938 -32.844 1 94.62 382 SER A C 1
ATOM 3045 O O . SER A 1 382 ? 20.672 -20.766 -33.5 1 94.62 382 SER A O 1
ATOM 3047 N N . GLU A 1 383 ? 18.469 -20.719 -33.312 1 94.06 383 GLU A N 1
ATOM 3048 C CA . GLU A 1 383 ? 18.312 -20.25 -34.688 1 94.06 383 GLU A CA 1
ATOM 3049 C C . GLU A 1 383 ? 18.781 -18.797 -34.844 1 94.06 383 GLU A C 1
ATOM 3051 O O . GLU A 1 383 ? 19.078 -18.344 -35.938 1 94.06 383 GLU A O 1
ATOM 3056 N N . LYS A 1 384 ? 18.781 -18.125 -33.781 1 93.69 384 LYS A N 1
ATOM 3057 C CA . LYS A 1 384 ? 19.203 -16.719 -33.812 1 93.69 384 LYS A CA 1
ATOM 3058 C C . LYS A 1 384 ? 20.734 -16.625 -33.844 1 93.69 384 LYS A C 1
ATOM 3060 O O . LYS A 1 384 ? 21.281 -15.562 -34.188 1 93.69 384 LYS A O 1
ATOM 3065 N N . ARG A 1 385 ? 21.438 -17.734 -33.531 1 94.06 385 ARG A N 1
ATOM 3066 C CA . ARG A 1 385 ? 22.891 -17.719 -33.469 1 94.06 385 ARG A CA 1
ATOM 3067 C C . ARG A 1 385 ? 23.516 -17.812 -34.844 1 94.06 385 ARG A C 1
ATOM 3069 O O . ARG A 1 385 ? 24.25 -18.75 -35.156 1 94.06 385 ARG A O 1
ATOM 3076 N N . THR A 1 386 ? 23.25 -16.844 -35.688 1 94.19 386 THR A N 1
ATOM 3077 C CA . THR A 1 386 ? 23.766 -16.797 -37.062 1 94.19 386 THR A CA 1
ATOM 3078 C C . THR A 1 386 ? 24.297 -15.391 -37.375 1 94.19 386 THR A C 1
ATOM 3080 O O . THR A 1 386 ? 23.906 -14.414 -36.75 1 94.19 386 THR A O 1
ATOM 3083 N N . ASP A 1 387 ? 25.094 -15.352 -38.375 1 93.12 387 ASP A N 1
ATOM 3084 C CA . ASP A 1 387 ? 25.625 -14.07 -38.844 1 93.12 387 ASP A CA 1
ATOM 3085 C C . ASP A 1 387 ? 24.531 -13.219 -39.469 1 93.12 387 ASP A C 1
ATOM 3087 O O . ASP A 1 387 ? 24.578 -11.992 -39.406 1 93.12 387 ASP A O 1
ATOM 3091 N N . ASP A 1 388 ? 23.641 -13.875 -40.062 1 93.62 388 ASP A N 1
ATOM 3092 C CA . ASP A 1 388 ? 22.531 -13.164 -40.688 1 93.62 388 ASP A CA 1
ATOM 3093 C C . ASP A 1 388 ? 21.719 -12.398 -39.625 1 93.62 388 ASP A C 1
ATOM 3095 O O . ASP A 1 388 ? 21.312 -11.258 -39.875 1 93.62 388 ASP A O 1
ATOM 3099 N N . LYS A 1 389 ? 21.5 -13.031 -38.531 1 94.75 389 LYS A N 1
ATOM 3100 C CA . LYS A 1 389 ? 20.75 -12.375 -37.469 1 94.75 389 LYS A CA 1
ATOM 3101 C C . LYS A 1 389 ? 21.531 -11.195 -36.906 1 94.75 389 LYS A C 1
ATOM 3103 O O . LYS A 1 389 ? 20.938 -10.172 -36.562 1 94.75 389 LYS A O 1
ATOM 3108 N N . TRP A 1 390 ? 22.797 -11.398 -36.781 1 94.94 390 TRP A N 1
ATOM 3109 C CA . TRP A 1 390 ? 23.625 -10.297 -36.344 1 94.94 390 TRP A CA 1
ATOM 3110 C C . TRP A 1 390 ? 23.484 -9.086 -37.25 1 94.94 390 TRP A C 1
ATOM 3112 O O . TRP A 1 390 ? 23.359 -7.953 -36.781 1 94.94 390 TRP A O 1
ATOM 3122 N N . GLU A 1 391 ? 23.484 -9.375 -38.5 1 94.25 391 GLU A N 1
ATOM 3123 C CA . GLU A 1 391 ? 23.359 -8.289 -39.469 1 94.25 391 GLU A CA 1
ATOM 3124 C C . GLU A 1 391 ? 22 -7.613 -39.344 1 94.25 391 GLU A C 1
ATOM 3126 O O . GLU A 1 391 ? 21.891 -6.398 -39.531 1 94.25 391 GLU A O 1
ATOM 3131 N N . GLU A 1 392 ? 21.062 -8.367 -39.156 1 95.19 392 GLU A N 1
ATOM 3132 C CA . GLU A 1 392 ? 19.719 -7.816 -38.938 1 95.19 392 GLU A CA 1
ATOM 3133 C C . GLU A 1 392 ? 19.672 -6.895 -37.75 1 95.19 392 GLU A C 1
ATOM 3135 O O . GLU A 1 392 ? 19.109 -5.801 -37.812 1 95.19 392 GLU A O 1
ATOM 3140 N N . ILE A 1 393 ? 20.25 -7.332 -36.625 1 95.38 393 ILE A N 1
ATOM 3141 C CA . ILE A 1 393 ? 20.266 -6.562 -35.375 1 95.38 393 ILE A CA 1
ATOM 3142 C C . ILE A 1 393 ? 21.062 -5.27 -35.594 1 95.38 393 ILE A C 1
ATOM 3144 O O . ILE A 1 393 ? 20.625 -4.199 -35.156 1 95.38 393 ILE A O 1
ATOM 3148 N N . ARG A 1 394 ? 22.172 -5.418 -36.25 1 93.38 394 ARG A N 1
ATOM 3149 C CA . ARG A 1 394 ? 23.016 -4.258 -36.531 1 93.38 394 ARG A CA 1
ATOM 3150 C C . ARG A 1 394 ? 22.266 -3.229 -37.375 1 93.38 394 ARG A C 1
ATOM 3152 O O . ARG A 1 394 ? 22.344 -2.027 -37.125 1 93.38 394 ARG A O 1
ATOM 3159 N N . LYS A 1 395 ? 21.562 -3.697 -38.344 1 94.06 395 LYS A N 1
ATOM 3160 C CA . LYS A 1 395 ? 20.797 -2.807 -39.219 1 94.06 395 LYS A CA 1
ATOM 3161 C C . LYS A 1 395 ? 19.688 -2.102 -38.438 1 94.06 395 LYS A C 1
ATOM 3163 O O . LYS A 1 395 ? 19.5 -0.89 -38.562 1 94.06 395 LYS A O 1
ATOM 3168 N N . GLN A 1 396 ? 18.984 -2.863 -37.719 1 95.19 396 GLN A N 1
ATOM 3169 C CA . GLN A 1 396 ? 17.922 -2.285 -36.906 1 95.19 396 GLN A CA 1
ATOM 3170 C C . GLN A 1 396 ? 18.469 -1.247 -35.938 1 95.19 396 GLN A C 1
ATOM 3172 O O . GLN A 1 396 ? 17.828 -0.211 -35.719 1 95.19 396 GLN A O 1
ATOM 3177 N N . ALA A 1 397 ? 19.562 -1.604 -35.312 1 94.5 397 ALA A N 1
ATOM 3178 C CA . ALA A 1 397 ? 20.188 -0.682 -34.375 1 94.5 397 ALA A CA 1
ATOM 3179 C C . ALA A 1 397 ? 20.609 0.606 -35.094 1 94.5 397 ALA A C 1
ATOM 3181 O O . ALA A 1 397 ? 20.469 1.698 -34.531 1 94.5 397 ALA A O 1
ATOM 3182 N N . GLY A 1 398 ? 21.172 0.432 -36.281 1 92.25 398 GLY A N 1
ATOM 3183 C CA . GLY A 1 398 ? 21.547 1.599 -37.062 1 92.25 398 GLY A CA 1
ATOM 3184 C C . GLY A 1 398 ? 20.375 2.508 -37.375 1 92.25 398 GLY A C 1
ATOM 3185 O O . GLY A 1 398 ? 20.484 3.73 -37.281 1 92.25 398 GLY A O 1
ATOM 3186 N N . ASP A 1 399 ? 19.312 1.936 -37.75 1 93.75 399 ASP A N 1
ATOM 3187 C CA . ASP A 1 399 ? 18.094 2.691 -38.062 1 93.75 399 ASP A CA 1
ATOM 3188 C C . ASP A 1 399 ? 17.578 3.441 -36.844 1 93.75 399 ASP A C 1
ATOM 3190 O O . ASP A 1 399 ? 17.156 4.594 -36.938 1 93.75 399 ASP A O 1
ATOM 3194 N N . LEU A 1 400 ? 17.625 2.758 -35.75 1 94.06 400 LEU A N 1
ATOM 3195 C CA . LEU A 1 400 ? 17.141 3.359 -34.5 1 94.06 400 LEU A CA 1
ATOM 3196 C C . LEU A 1 400 ? 18.062 4.5 -34.062 1 94.06 400 LEU A C 1
ATOM 3198 O O . LEU A 1 400 ? 17.578 5.504 -33.531 1 94.06 400 LEU A O 1
ATOM 3202 N N . CYS A 1 401 ? 19.328 4.312 -34.25 1 92.75 401 CYS A N 1
ATOM 3203 C CA . CYS A 1 401 ? 20.281 5.367 -33.938 1 92.75 401 CYS A CA 1
ATOM 3204 C C . CYS A 1 401 ? 20.016 6.613 -34.781 1 92.75 401 CYS A C 1
ATOM 3206 O O . CYS A 1 401 ? 20.062 7.73 -34.25 1 92.75 401 CYS A O 1
ATOM 3208 N N . VAL A 1 402 ? 19.75 6.383 -36 1 91.31 402 VAL A N 1
ATOM 3209 C CA . VAL A 1 402 ? 19.484 7.496 -36.906 1 91.31 402 VAL A CA 1
ATOM 3210 C C . VAL A 1 402 ? 18.188 8.203 -36.5 1 91.31 402 VAL A C 1
ATOM 3212 O O . VAL A 1 402 ? 18.156 9.438 -36.438 1 91.31 402 VAL A O 1
ATOM 3215 N N . SER A 1 403 ? 17.25 7.457 -36.219 1 91 403 SER A N 1
ATOM 3216 C CA . SER A 1 403 ? 15.961 8.023 -35.875 1 91 403 SER A CA 1
ATOM 3217 C C . SER A 1 403 ? 16.047 8.781 -34.562 1 91 403 SER A C 1
ATOM 3219 O O . SER A 1 403 ? 15.336 9.781 -34.344 1 91 403 SER A O 1
ATOM 3221 N N . ALA A 1 404 ? 16.844 8.336 -33.625 1 91.31 404 ALA A N 1
ATOM 3222 C CA . ALA A 1 404 ? 16.938 8.945 -32.281 1 91.31 404 ALA A CA 1
ATOM 3223 C C . ALA A 1 404 ? 18.047 10 -32.25 1 91.31 404 ALA A C 1
ATOM 3225 O O . ALA A 1 404 ? 18.188 10.719 -31.25 1 91.31 404 ALA A O 1
ATOM 3226 N N . GLY A 1 405 ? 18.797 10.156 -33.281 1 86.56 405 GLY A N 1
ATOM 3227 C CA . GLY A 1 405 ? 19.844 11.148 -33.375 1 86.56 405 GLY A CA 1
ATOM 3228 C C . GLY A 1 405 ? 21.094 10.773 -32.594 1 86.56 405 GLY A C 1
ATOM 3229 O O . GLY A 1 405 ? 21.719 11.625 -31.953 1 86.56 405 GLY A O 1
ATOM 3230 N N . ILE A 1 406 ? 21.391 9.531 -32.469 1 88.5 406 ILE A N 1
ATOM 3231 C CA . ILE A 1 406 ? 22.578 9.047 -31.781 1 88.5 406 ILE A CA 1
ATOM 3232 C C . ILE A 1 406 ? 23.719 8.891 -32.781 1 88.5 406 ILE A C 1
ATOM 3234 O O . ILE A 1 406 ? 23.531 8.328 -33.844 1 88.5 406 ILE A O 1
ATOM 3238 N N . ALA A 1 407 ? 24.828 9.523 -32.469 1 77.62 407 ALA A N 1
ATOM 3239 C CA . ALA A 1 407 ? 25.984 9.5 -33.375 1 77.62 407 ALA A CA 1
ATOM 3240 C C . ALA A 1 407 ? 26.562 8.102 -33.469 1 77.62 407 ALA A C 1
ATOM 3242 O O . ALA A 1 407 ? 26.688 7.391 -32.469 1 77.62 407 ALA A O 1
ATOM 3243 N N . THR A 1 408 ? 26.641 7.508 -34.594 1 70.06 408 THR A N 1
ATOM 3244 C CA . THR A 1 408 ? 27.266 6.207 -34.844 1 70.06 408 THR A CA 1
ATOM 3245 C C . THR A 1 408 ? 28.766 6.359 -35.094 1 70.06 408 THR A C 1
ATOM 3247 O O . THR A 1 408 ? 29.188 7.285 -35.781 1 70.06 408 THR A O 1
ATOM 3250 N N . VAL A 1 409 ? 29.719 6.137 -34.125 1 52.84 409 VAL A N 1
ATOM 3251 C CA . VAL A 1 409 ? 31.172 6.281 -34.25 1 52.84 409 VAL A CA 1
ATOM 3252 C C . VAL A 1 409 ? 31.672 5.422 -35.406 1 52.84 409 VAL A C 1
ATOM 3254 O O . VAL A 1 409 ? 31.547 4.195 -35.375 1 52.84 409 VAL A O 1
ATOM 3257 N N . GLN A 1 410 ? 31.672 5.695 -36.594 1 44.06 410 GLN A N 1
ATOM 3258 C CA . GLN A 1 410 ? 32.688 5.102 -37.438 1 44.06 410 GLN A CA 1
ATOM 3259 C C . GLN A 1 410 ? 34.094 5.512 -37 1 44.06 410 GLN A C 1
ATOM 3261 O O . GLN A 1 410 ? 34.781 6.297 -37.656 1 44.06 410 GLN A O 1
ATOM 3266 N N . ARG A 1 411 ? 34.469 5.84 -35.844 1 35.41 411 ARG A N 1
ATOM 3267 C CA . ARG A 1 411 ? 35.812 6.316 -35.562 1 35.41 411 ARG A CA 1
ATOM 3268 C C . ARG A 1 411 ? 36.844 5.223 -35.844 1 35.41 411 ARG A C 1
ATOM 3270 O O . ARG A 1 411 ? 36.719 4.102 -35.344 1 35.41 411 ARG A O 1
ATOM 3277 N N . GLU A 1 412 ? 37.594 5.258 -36.906 1 32.69 412 GLU A N 1
ATOM 3278 C CA . GLU A 1 412 ? 38.969 4.77 -36.875 1 32.69 412 GLU A CA 1
ATOM 3279 C C . GLU A 1 412 ? 39.688 5.23 -35.594 1 32.69 412 GLU A C 1
ATOM 3281 O O . GLU A 1 412 ? 39.75 6.426 -35.312 1 32.69 412 GLU A O 1
ATOM 3286 N N . LYS A 1 413 ? 39.656 4.602 -34.594 1 34.69 413 LYS A N 1
ATOM 3287 C CA . LYS A 1 413 ? 40.469 4.973 -33.438 1 34.69 413 LYS A CA 1
ATOM 3288 C C . LYS A 1 413 ? 41.844 5.496 -33.875 1 34.69 413 LYS A C 1
ATOM 3290 O O . LYS A 1 413 ? 42.594 4.805 -34.594 1 34.69 413 LYS A O 1
ATOM 3295 N N . ARG A 1 414 ? 42.094 6.742 -33.906 1 31.73 414 ARG A N 1
ATOM 3296 C CA . ARG A 1 414 ? 43.469 7.223 -33.875 1 31.73 414 ARG A CA 1
ATOM 3297 C C . ARG A 1 414 ? 44.219 6.605 -32.688 1 31.73 414 ARG A C 1
ATOM 3299 O O . ARG A 1 414 ? 43.688 6.496 -31.594 1 31.73 414 ARG A O 1
ATOM 3306 N N . GLN A 1 415 ? 45.25 5.699 -32.812 1 30.39 415 GLN A N 1
ATOM 3307 C CA . GLN A 1 415 ? 46.25 5.215 -31.875 1 30.39 415 GLN A CA 1
ATOM 3308 C C . GLN A 1 415 ? 46.812 6.348 -31.016 1 30.39 415 GLN A C 1
ATOM 3310 O O . GLN A 1 415 ? 47.5 7.238 -31.516 1 30.39 415 GLN A O 1
ATOM 3315 N N . THR A 1 416 ? 46.125 6.973 -30.156 1 31 416 THR A N 1
ATOM 3316 C CA . THR A 1 416 ? 46.875 7.969 -29.375 1 31 416 THR A CA 1
ATOM 3317 C C . THR A 1 416 ? 48.094 7.348 -28.719 1 31 416 THR A C 1
ATOM 3319 O O . THR A 1 416 ? 48 6.312 -28.062 1 31 416 THR A O 1
ATOM 3322 N N . GLN A 1 417 ? 49.281 7.57 -29.234 1 29.42 417 GLN A N 1
ATOM 3323 C CA . GLN A 1 417 ? 50.625 7.297 -28.719 1 29.42 417 GLN A CA 1
ATOM 3324 C C . GLN A 1 417 ? 50.781 7.848 -27.312 1 29.42 417 GLN A C 1
ATOM 3326 O O . GLN A 1 417 ? 50.562 9.031 -27.078 1 29.42 417 GLN A O 1
ATOM 3331 N N . ILE A 1 418 ? 50.656 7.043 -26.375 1 32.22 418 ILE A N 1
ATOM 3332 C CA . ILE A 1 418 ? 51 7.367 -25 1 32.22 418 ILE A CA 1
ATOM 3333 C C . ILE A 1 418 ? 52.438 7.914 -24.969 1 32.22 418 ILE A C 1
ATOM 3335 O O . ILE A 1 418 ? 53.344 7.348 -25.594 1 32.22 418 ILE A O 1
ATOM 3339 N N . ALA A 1 419 ? 52.719 9.086 -24.594 1 32.69 419 ALA A N 1
ATOM 3340 C CA . ALA A 1 419 ? 54.062 9.641 -24.484 1 32.69 419 ALA A CA 1
ATOM 3341 C C . ALA A 1 419 ? 54.938 8.766 -23.594 1 32.69 419 ALA A C 1
ATOM 3343 O O . ALA A 1 419 ? 54.5 8.312 -22.531 1 32.69 419 ALA A O 1
ATOM 3344 N N . LYS A 1 420 ? 56.125 8.195 -23.906 1 32.09 420 LYS A N 1
ATOM 3345 C CA . LYS A 1 420 ? 57.125 7.273 -23.422 1 32.09 420 LYS A CA 1
ATOM 3346 C C . LYS A 1 420 ? 57.469 7.527 -21.953 1 32.09 420 LYS A C 1
ATOM 3348 O O . LYS A 1 420 ? 57.719 6.59 -21.203 1 32.09 420 LYS A O 1
ATOM 3353 N N . HIS A 1 421 ? 57.625 8.805 -21.531 1 32.44 421 HIS A N 1
ATOM 3354 C CA . HIS A 1 421 ? 58.375 9.086 -20.312 1 32.44 421 HIS A CA 1
ATOM 3355 C C . HIS A 1 421 ? 57.531 8.719 -19.078 1 32.44 421 HIS A C 1
ATOM 3357 O O . HIS A 1 421 ? 58.062 8.672 -17.969 1 32.44 421 HIS A O 1
ATOM 3363 N N . LEU A 1 422 ? 56.219 8.93 -19.109 1 32.47 422 LEU A N 1
ATOM 3364 C CA . LEU A 1 422 ? 55.469 8.656 -17.891 1 32.47 422 LEU A CA 1
ATOM 3365 C C . LEU A 1 422 ? 55.25 7.156 -17.719 1 32.47 422 LEU A C 1
ATOM 3367 O O . LEU A 1 422 ? 54.406 6.742 -16.891 1 32.47 422 LEU A O 1
ATOM 3371 N N . GLU A 1 423 ? 55.938 6.199 -18.516 1 31.48 423 GLU A N 1
ATOM 3372 C CA . GLU A 1 423 ? 56 4.742 -18.484 1 31.48 423 GLU A CA 1
ATOM 3373 C C . GLU A 1 423 ? 56.188 4.23 -17.062 1 31.48 423 GLU A C 1
ATOM 3375 O O . GLU A 1 423 ? 55.625 3.201 -16.672 1 31.48 423 GLU A O 1
ATOM 3380 N N . ASP A 1 424 ? 57.094 4.785 -16.375 1 30.83 424 ASP A N 1
ATOM 3381 C CA . ASP A 1 424 ? 57.531 4.129 -15.156 1 30.83 424 ASP A CA 1
ATOM 3382 C C . ASP A 1 424 ? 56.469 4.242 -14.047 1 30.83 424 ASP A C 1
ATOM 3384 O O . ASP A 1 424 ? 56.531 3.5 -13.07 1 30.83 424 ASP A O 1
ATOM 3388 N N . PHE A 1 425 ? 56.031 5.441 -13.781 1 30.23 425 PHE A N 1
ATOM 3389 C CA . PHE A 1 425 ? 55.156 5.578 -12.633 1 30.23 425 PHE A CA 1
ATOM 3390 C C . PHE A 1 425 ? 53.781 5.016 -12.945 1 30.23 425 PHE A C 1
ATOM 3392 O O . PHE A 1 425 ? 52.844 5.77 -13.219 1 30.23 425 PHE A O 1
ATOM 3399 N N . ILE A 1 426 ? 53.656 3.926 -13.805 1 30.78 426 ILE A N 1
ATOM 3400 C CA . ILE A 1 426 ? 52.438 3.279 -14.281 1 30.78 426 ILE A CA 1
ATOM 3401 C C . ILE A 1 426 ? 51.562 2.867 -13.094 1 30.78 426 ILE A C 1
ATOM 3403 O O . ILE A 1 426 ? 51.906 1.941 -12.352 1 30.78 426 ILE A O 1
ATOM 3407 N N . VAL A 1 427 ? 51.281 3.885 -12.234 1 31.41 427 VAL A N 1
ATOM 3408 C CA . VAL A 1 427 ? 50.281 3.428 -11.273 1 31.41 427 VAL A CA 1
ATOM 3409 C C . VAL A 1 427 ? 49.188 2.664 -12 1 31.41 427 VAL A C 1
ATOM 3411 O O . VAL A 1 427 ? 48.75 3.082 -13.07 1 31.41 427 VAL A O 1
ATOM 3414 N N . GLU A 1 428 ? 49.094 1.366 -11.812 1 27.75 428 GLU A N 1
ATOM 3415 C CA . GLU A 1 428 ? 48.125 0.436 -12.375 1 27.75 428 GLU A CA 1
ATOM 3416 C C . GLU A 1 428 ? 46.719 1.058 -12.43 1 27.75 428 GLU A C 1
ATOM 3418 O O . GLU A 1 428 ? 46.031 1.12 -11.414 1 27.75 428 GLU A O 1
ATOM 3423 N N . ALA A 1 429 ? 46.562 2.209 -12.969 1 29.28 429 ALA A N 1
ATOM 3424 C CA . ALA A 1 429 ? 45.25 2.771 -13.312 1 29.28 429 ALA A CA 1
ATOM 3425 C C . ALA A 1 429 ? 44.312 1.689 -13.836 1 29.28 429 ALA A C 1
ATOM 3427 O O . ALA A 1 429 ? 44.75 0.769 -14.539 1 29.28 429 ALA A O 1
ATOM 3428 N N . PRO A 1 430 ? 43.125 1.521 -13.102 1 31.08 430 PRO A N 1
ATOM 3429 C CA . PRO A 1 430 ? 42.281 0.416 -13.531 1 31.08 430 PRO A CA 1
ATOM 3430 C C . PRO A 1 430 ? 42.25 0.241 -15.047 1 31.08 430 PRO A C 1
ATOM 3432 O O . PRO A 1 430 ? 42.438 1.213 -15.781 1 31.08 430 PRO A O 1
ATOM 3435 N N . ILE A 1 431 ? 42.812 -0.867 -15.594 1 31.47 431 ILE A N 1
ATOM 3436 C CA . ILE A 1 431 ? 42.75 -1.371 -16.953 1 31.47 431 ILE A CA 1
ATOM 3437 C C . ILE A 1 431 ? 41.469 -0.859 -17.641 1 31.47 431 ILE A C 1
ATOM 3439 O O . ILE A 1 431 ? 40.375 -1.073 -17.156 1 31.47 431 ILE A O 1
ATOM 3443 N N . GLU A 1 432 ? 41.5 0.219 -18.297 1 31.97 432 GLU A N 1
ATOM 3444 C CA . GLU A 1 432 ? 40.5 0.583 -19.281 1 31.97 432 GLU A CA 1
ATOM 3445 C C . GLU A 1 432 ? 39.938 -0.655 -19.969 1 31.97 432 GLU A C 1
ATOM 3447 O O . GLU A 1 432 ? 40.656 -1.444 -20.547 1 31.97 432 GLU A O 1
ATOM 3452 N N . ARG A 1 433 ? 38.969 -1.347 -19.359 1 35.62 433 ARG A N 1
ATOM 3453 C CA . ARG A 1 433 ? 38.344 -2.404 -20.141 1 35.62 433 ARG A CA 1
ATOM 3454 C C . ARG A 1 433 ? 38.375 -2.053 -21.625 1 35.62 433 ARG A C 1
ATOM 3456 O O . ARG A 1 433 ? 38.062 -0.921 -22 1 35.62 433 ARG A O 1
ATOM 3463 N N . PRO A 1 434 ? 39.125 -2.652 -22.438 1 36.31 434 PRO A N 1
ATOM 3464 C CA . PRO A 1 434 ? 39.031 -2.365 -23.875 1 36.31 434 PRO A CA 1
ATOM 3465 C C . PRO A 1 434 ? 37.594 -2.096 -24.328 1 36.31 434 PRO A C 1
ATOM 3467 O O . PRO A 1 434 ? 36.688 -2.857 -24 1 36.31 434 PRO A O 1
ATOM 3470 N N . GLY A 1 435 ? 37.031 -0.936 -24.297 1 40.72 435 GLY A N 1
ATOM 3471 C CA . GLY A 1 435 ? 35.75 -0.631 -24.891 1 40.72 435 GLY A CA 1
ATOM 3472 C C . GLY A 1 435 ? 35.438 -1.468 -26.125 1 40.72 435 GLY A C 1
ATOM 3473 O O . GLY A 1 435 ? 36.344 -1.803 -26.891 1 40.72 435 GLY A O 1
ATOM 3474 N N . MET A 1 436 ? 34.719 -2.5 -26.062 1 50.78 436 MET A N 1
ATOM 3475 C CA . MET A 1 436 ? 34.219 -3.227 -27.234 1 50.78 436 MET A CA 1
ATOM 3476 C C . MET A 1 436 ? 33.969 -2.273 -28.406 1 50.78 436 MET A C 1
ATOM 3478 O O . MET A 1 436 ? 32.875 -1.701 -28.5 1 50.78 436 MET A O 1
ATOM 3482 N N . GLY A 1 437 ? 34.938 -1.52 -28.844 1 56.38 437 GLY A N 1
ATOM 3483 C CA . GLY A 1 437 ? 34.844 -0.374 -29.734 1 56.38 437 GLY A CA 1
ATOM 3484 C C . GLY A 1 437 ? 34.344 -0.733 -31.125 1 56.38 437 GLY A C 1
ATOM 3485 O O . GLY A 1 437 ? 33.625 0.056 -31.75 1 56.38 437 GLY A O 1
ATOM 3486 N N . SER A 1 438 ? 34.656 -1.963 -31.688 1 72 438 SER A N 1
ATOM 3487 C CA . SER A 1 438 ? 34.25 -2.211 -33.062 1 72 438 SER A CA 1
ATOM 3488 C C . SER A 1 438 ? 33 -3.111 -33.125 1 72 438 SER A C 1
ATOM 3490 O O . SER A 1 438 ? 32.688 -3.818 -32.188 1 72 438 SER A O 1
ATOM 3492 N N . MET A 1 439 ? 32.188 -2.982 -34.188 1 82.25 439 MET A N 1
ATOM 3493 C CA . MET A 1 439 ? 31.031 -3.82 -34.438 1 82.25 439 MET A CA 1
ATOM 3494 C C . MET A 1 439 ? 31.406 -5.297 -34.438 1 82.25 439 MET A C 1
ATOM 3496 O O . MET A 1 439 ? 30.625 -6.145 -34 1 82.25 439 MET A O 1
ATOM 3500 N N . ASP A 1 440 ? 32.594 -5.547 -34.781 1 84.94 440 ASP A N 1
ATOM 3501 C CA . ASP A 1 440 ? 33.062 -6.926 -34.781 1 84.94 440 ASP A CA 1
ATOM 3502 C C . ASP A 1 440 ? 33.281 -7.434 -33.375 1 84.94 440 ASP A C 1
ATOM 3504 O O . ASP A 1 440 ? 33.062 -8.609 -33.062 1 84.94 440 ASP A O 1
ATOM 3508 N N . ASP A 1 441 ? 33.719 -6.516 -32.594 1 86.12 441 ASP A N 1
ATOM 3509 C CA . ASP A 1 441 ? 33.906 -6.875 -31.203 1 86.12 441 ASP A CA 1
ATOM 3510 C C . ASP A 1 441 ? 32.562 -7.164 -30.531 1 86.12 441 ASP A C 1
ATOM 3512 O O . ASP A 1 441 ? 32.469 -8.078 -29.703 1 86.12 441 ASP A O 1
ATOM 3516 N N . LEU A 1 442 ? 31.609 -6.441 -30.875 1 90.31 442 LEU A N 1
ATOM 3517 C CA . LEU A 1 442 ? 30.281 -6.637 -30.297 1 90.31 442 LEU A CA 1
ATOM 3518 C C . LEU A 1 442 ? 29.703 -7.977 -30.734 1 90.31 442 LEU A C 1
ATOM 3520 O O . LEU A 1 442 ? 29.016 -8.633 -29.953 1 90.31 442 LEU A O 1
ATOM 3524 N N . LYS A 1 443 ? 30.047 -8.305 -31.953 1 92.38 443 LYS A N 1
ATOM 3525 C CA . LYS A 1 443 ? 29.562 -9.578 -32.469 1 92.38 443 LYS A CA 1
ATOM 3526 C C . LYS A 1 443 ? 30.203 -10.75 -31.734 1 92.38 443 LYS A C 1
ATOM 3528 O O . LYS A 1 443 ? 29.5 -11.656 -31.266 1 92.38 443 LYS A O 1
ATOM 3533 N N . THR A 1 444 ? 31.484 -10.672 -31.484 1 90.5 444 THR A N 1
ATOM 3534 C CA . THR A 1 444 ? 32.25 -11.812 -30.953 1 90.5 444 THR A CA 1
ATOM 3535 C C . THR A 1 444 ? 32.219 -11.805 -29.438 1 90.5 444 THR A C 1
ATOM 3537 O O . THR A 1 444 ? 32.312 -12.859 -28.797 1 90.5 444 THR A O 1
ATOM 3540 N N . GLN A 1 445 ? 32.062 -10.586 -28.953 1 86.56 445 GLN A N 1
ATOM 3541 C CA . GLN A 1 445 ? 32.219 -10.516 -27.5 1 86.56 445 GLN A CA 1
ATOM 3542 C C . GLN A 1 445 ? 30.875 -10.305 -26.812 1 86.56 445 GLN A C 1
ATOM 3544 O O . GLN A 1 445 ? 30.781 -10.438 -25.578 1 86.56 445 GLN A O 1
ATOM 3549 N N . SER A 1 446 ? 29.922 -10.109 -27.516 1 89.69 446 SER A N 1
ATOM 3550 C CA . SER A 1 446 ? 28.625 -9.867 -26.875 1 89.69 446 SER A CA 1
ATOM 3551 C C . SER A 1 446 ? 27.531 -10.727 -27.5 1 89.69 446 SER A C 1
ATOM 3553 O O . SER A 1 446 ? 27.016 -11.648 -26.875 1 89.69 446 SER A O 1
ATOM 3555 N N . PHE A 1 447 ? 27.406 -10.602 -28.812 1 93 447 PHE A N 1
ATOM 3556 C CA . PHE A 1 447 ? 26.297 -11.273 -29.484 1 93 447 PHE A CA 1
ATOM 3557 C C . PHE A 1 447 ? 26.375 -12.781 -29.297 1 93 447 PHE A C 1
ATOM 3559 O O . PHE A 1 447 ? 25.469 -13.391 -28.75 1 93 447 PHE A O 1
ATOM 3566 N N . TYR A 1 448 ? 27.422 -13.367 -29.688 1 93.69 448 TYR A N 1
ATOM 3567 C CA . TYR A 1 448 ? 27.547 -14.82 -29.609 1 93.69 448 TYR A CA 1
ATOM 3568 C C . TYR A 1 448 ? 27.672 -15.289 -28.172 1 93.69 448 TYR A C 1
ATOM 3570 O O . TYR A 1 448 ? 27.016 -16.25 -27.766 1 93.69 448 TYR A O 1
ATOM 3578 N N . PRO A 1 449 ? 28.438 -14.57 -27.359 1 92.31 449 PRO A N 1
ATOM 3579 C CA . PRO A 1 449 ? 28.531 -15.016 -25.969 1 92.31 449 PRO A CA 1
ATOM 3580 C C . PRO A 1 449 ? 27.203 -14.984 -25.234 1 92.31 449 PRO A C 1
ATOM 3582 O O . PRO A 1 449 ? 26.922 -15.859 -24.406 1 92.31 449 PRO A O 1
ATOM 3585 N N . VAL A 1 450 ? 26.438 -14.047 -25.453 1 92.62 450 VAL A N 1
ATOM 3586 C CA . VAL A 1 450 ? 25.125 -13.953 -24.828 1 92.62 450 VAL A CA 1
ATOM 3587 C C . VAL A 1 450 ? 24.266 -15.148 -25.234 1 92.62 450 VAL A C 1
ATOM 3589 O O . VAL A 1 450 ? 23.672 -15.812 -24.391 1 92.62 450 VAL A O 1
ATOM 3592 N N . LEU A 1 451 ? 24.219 -15.453 -26.469 1 94.56 451 LEU A N 1
ATOM 3593 C CA . LEU A 1 451 ? 23.406 -16.562 -26.984 1 94.56 451 LEU A CA 1
ATOM 3594 C C . LEU A 1 451 ? 23.953 -17.906 -26.5 1 94.56 451 LEU A C 1
ATOM 3596 O O . LEU A 1 451 ? 23.188 -18.781 -26.109 1 94.56 451 LEU A O 1
ATOM 3600 N N . ASP A 1 452 ? 25.234 -17.984 -26.531 1 94.25 452 ASP A N 1
ATOM 3601 C CA . ASP A 1 452 ? 25.859 -19.234 -26.109 1 94.25 452 ASP A CA 1
ATOM 3602 C C . ASP A 1 452 ? 25.594 -19.516 -24.641 1 94.25 452 ASP A C 1
ATOM 3604 O O . ASP A 1 452 ? 25.297 -20.641 -24.266 1 94.25 452 ASP A O 1
ATOM 3608 N N . ARG A 1 453 ? 25.766 -18.516 -23.938 1 93.12 453 ARG A N 1
ATOM 3609 C CA . ARG A 1 453 ? 25.531 -18.688 -22.516 1 93.12 453 ARG A CA 1
ATOM 3610 C C . ARG A 1 453 ? 24.062 -19.031 -22.25 1 93.12 453 ARG A C 1
ATOM 3612 O O . ARG A 1 453 ? 23.766 -19.891 -21.422 1 93.12 453 ARG A O 1
ATOM 3619 N N . LEU A 1 454 ? 23.203 -18.375 -22.875 1 92.88 454 LEU A N 1
ATOM 3620 C CA . LEU A 1 454 ? 21.766 -18.641 -22.719 1 92.88 454 LEU A CA 1
ATOM 3621 C C . LEU A 1 454 ? 21.438 -20.078 -23.094 1 92.88 454 LEU A C 1
ATOM 3623 O O . LEU A 1 454 ? 20.734 -20.766 -22.359 1 92.88 454 LEU A O 1
ATOM 3627 N N . LEU A 1 455 ? 21.969 -20.484 -24.172 1 93.94 455 LEU A N 1
ATOM 3628 C CA . LEU A 1 455 ? 21.703 -21.844 -24.656 1 93.94 455 LEU A CA 1
ATOM 3629 C C . LEU A 1 455 ? 22.281 -22.875 -23.703 1 93.94 455 LEU A C 1
ATOM 3631 O O . LEU A 1 455 ? 21.609 -23.875 -23.391 1 93.94 455 LEU A O 1
ATOM 3635 N N . ARG A 1 456 ? 23.406 -22.609 -23.266 1 92.31 456 ARG A N 1
ATOM 3636 C CA . ARG A 1 456 ? 24.047 -23.531 -22.344 1 92.31 456 ARG A CA 1
ATOM 3637 C C . ARG A 1 456 ? 23.25 -23.656 -21.047 1 92.31 456 ARG A C 1
ATOM 3639 O O . ARG A 1 456 ? 23.016 -24.766 -20.562 1 92.31 456 ARG A O 1
ATOM 3646 N N . GLU A 1 457 ? 22.859 -22.531 -20.562 1 92.12 457 GLU A N 1
ATOM 3647 C CA . GLU A 1 457 ? 22.109 -22.531 -19.312 1 92.12 457 GLU A CA 1
ATOM 3648 C C . GLU A 1 457 ? 20.719 -23.125 -19.516 1 92.12 457 GLU A C 1
ATOM 3650 O O . GLU A 1 457 ? 20.188 -23.797 -18.625 1 92.12 457 GLU A O 1
ATOM 3655 N N . LEU A 1 458 ? 20.125 -22.875 -20.609 1 91.56 458 LEU A N 1
ATOM 3656 C CA . LEU A 1 458 ? 18.812 -23.469 -20.906 1 91.56 458 LEU A CA 1
ATOM 3657 C C . LEU A 1 458 ? 18.906 -24.984 -20.969 1 91.56 458 LEU A C 1
ATOM 3659 O O . LEU A 1 458 ? 18.062 -25.688 -20.422 1 91.56 458 LEU A O 1
ATOM 3663 N N . TRP A 1 459 ? 19.953 -25.375 -21.562 1 88.81 459 TRP A N 1
ATOM 3664 C CA . TRP A 1 459 ? 20.156 -26.812 -21.656 1 88.81 459 TRP A CA 1
ATOM 3665 C C . TRP A 1 459 ? 20.406 -27.422 -20.281 1 88.81 459 TRP A C 1
ATOM 3667 O O . TRP A 1 459 ? 19.891 -28.484 -19.969 1 88.81 459 TRP A O 1
ATOM 3677 N N . ARG A 1 460 ? 21.125 -26.781 -19.594 1 87.5 460 ARG A N 1
ATOM 3678 C CA . ARG A 1 460 ? 21.469 -27.281 -18.266 1 87.5 460 ARG A CA 1
ATOM 3679 C C . ARG A 1 460 ? 20.234 -27.375 -17.375 1 87.5 460 ARG A C 1
ATOM 3681 O O . ARG A 1 460 ? 20.062 -28.359 -16.656 1 87.5 460 ARG A O 1
ATOM 3688 N N . HIS A 1 461 ? 19.406 -26.422 -17.453 1 87.88 461 HIS A N 1
ATOM 3689 C CA . HIS A 1 461 ? 18.281 -26.344 -16.531 1 87.88 461 HIS A CA 1
ATOM 3690 C C . HIS A 1 461 ? 17.078 -27.125 -17.047 1 87.88 461 HIS A C 1
ATOM 3692 O O . HIS A 1 461 ? 16.25 -27.578 -16.266 1 87.88 461 HIS A O 1
ATOM 3698 N N . PHE A 1 462 ? 16.922 -27.266 -18.328 1 85.81 462 PHE A N 1
ATOM 3699 C CA . PHE A 1 462 ? 15.695 -27.859 -18.875 1 85.81 462 PHE A CA 1
ATOM 3700 C C . PHE A 1 462 ? 16 -29.188 -19.562 1 85.81 462 PHE A C 1
ATOM 3702 O O . PHE A 1 462 ? 15.102 -29.812 -20.141 1 85.81 462 PHE A O 1
ATOM 3709 N N . SER A 1 463 ? 17.234 -29.422 -19.531 1 72.19 463 SER A N 1
ATOM 3710 C CA . SER A 1 463 ? 17.547 -30.734 -20.062 1 72.19 463 SER A CA 1
ATOM 3711 C C . SER A 1 463 ? 16.953 -31.844 -19.188 1 72.19 463 SER A C 1
ATOM 3713 O O . SER A 1 463 ? 16.859 -31.688 -17.969 1 72.19 463 SER A O 1
ATOM 3715 N N . ILE A 1 464 ? 16.031 -32.469 -19.672 1 56.47 464 ILE A N 1
ATOM 3716 C CA . ILE A 1 464 ? 15.258 -33.5 -19.031 1 56.47 464 ILE A CA 1
ATOM 3717 C C . ILE A 1 464 ? 16.141 -34.281 -18.062 1 56.47 464 ILE A C 1
ATOM 3719 O O . ILE A 1 464 ? 17.141 -34.875 -18.453 1 56.47 464 ILE A O 1
ATOM 3723 N N . GLU A 1 465 ? 16.359 -33.594 -16.953 1 54.28 465 GLU A N 1
ATOM 3724 C CA . GLU A 1 465 ? 16.953 -34.469 -15.945 1 54.28 465 GLU A CA 1
ATOM 3725 C C . GLU A 1 465 ? 16.484 -35.906 -16.109 1 54.28 465 GLU A C 1
ATOM 3727 O O . GLU A 1 465 ? 15.32 -36.156 -16.453 1 54.28 465 GLU A O 1
ATOM 3732 N N . ALA A 1 466 ? 17.297 -36.75 -16.438 1 52.69 466 ALA A N 1
ATOM 3733 C CA . ALA A 1 466 ? 17.172 -38.219 -16.641 1 52.69 466 ALA A CA 1
ATOM 3734 C C . ALA A 1 466 ? 16.234 -38.812 -15.609 1 52.69 466 ALA A C 1
ATOM 3736 O O . ALA A 1 466 ? 16.672 -39.469 -14.656 1 52.69 466 ALA A O 1
ATOM 3737 N N . ASN A 1 467 ? 15.125 -38 -15.234 1 64.44 467 ASN A N 1
ATOM 3738 C CA . ASN A 1 467 ? 14.219 -38.781 -14.391 1 64.44 467 ASN A CA 1
ATOM 3739 C C . ASN A 1 467 ? 13.367 -39.719 -15.211 1 64.44 467 ASN A C 1
ATOM 3741 O O . ASN A 1 467 ? 12.508 -39.312 -15.984 1 64.44 467 ASN A O 1
ATOM 3745 N N . ASP A 1 468 ? 13.758 -40.875 -15.242 1 72.56 468 ASP A N 1
ATOM 3746 C CA . ASP A 1 468 ? 13.133 -41.969 -15.984 1 72.56 468 ASP A CA 1
ATOM 3747 C C . ASP A 1 468 ? 11.617 -41.969 -15.766 1 72.56 468 ASP A C 1
ATOM 3749 O O . ASP A 1 468 ? 10.859 -42.312 -16.672 1 72.56 468 ASP A O 1
ATOM 3753 N N . VAL A 1 469 ? 11.273 -41.438 -14.664 1 81.38 469 VAL A N 1
ATOM 3754 C CA . VAL A 1 469 ? 9.859 -41.5 -14.32 1 81.38 469 VAL A CA 1
ATOM 3755 C C . VAL A 1 469 ? 9.086 -40.469 -15.148 1 81.38 469 VAL A C 1
ATOM 3757 O O . VAL A 1 469 ? 7.984 -40.75 -15.625 1 81.38 469 VAL A O 1
ATOM 3760 N N . LEU A 1 470 ? 9.672 -39.312 -15.414 1 83.56 470 LEU A N 1
ATOM 3761 C CA . LEU A 1 470 ? 8.977 -38.25 -16.094 1 83.56 470 LEU A CA 1
ATOM 3762 C C . LEU A 1 470 ? 9 -38.438 -17.609 1 83.56 470 LEU A C 1
ATOM 3764 O O . LEU A 1 470 ? 8.234 -37.812 -18.344 1 83.56 470 LEU A O 1
ATOM 3768 N N . GLU A 1 471 ? 9.773 -39.375 -18 1 80.56 471 GLU A N 1
ATOM 3769 C CA . GLU A 1 471 ? 9.852 -39.688 -19.422 1 80.56 471 GLU A CA 1
ATOM 3770 C C . GLU A 1 471 ? 8.57 -40.375 -19.922 1 80.56 471 GLU A C 1
ATOM 3772 O O . GLU A 1 471 ? 8.289 -40.375 -21.109 1 80.56 471 GLU A O 1
ATOM 3777 N N . GLY A 1 472 ? 7.824 -40.906 -18.969 1 83.31 472 GLY A N 1
ATOM 3778 C CA . GLY A 1 472 ? 6.57 -41.562 -19.297 1 83.31 472 GLY A CA 1
ATOM 3779 C C . GLY A 1 472 ? 5.441 -40.594 -19.562 1 83.31 472 GLY A C 1
ATOM 3780 O O . GLY A 1 472 ? 4.43 -40.938 -20.172 1 83.31 472 GLY A O 1
ATOM 3781 N N . LEU A 1 473 ? 5.59 -39.344 -19.297 1 87.88 473 LEU A N 1
ATOM 3782 C CA . LEU A 1 473 ? 4.523 -38.344 -19.359 1 87.88 473 LEU A CA 1
ATOM 3783 C C . LEU A 1 473 ? 4.078 -38.125 -20.812 1 87.88 473 LEU A C 1
ATOM 3785 O O . LEU A 1 473 ? 2.879 -38.094 -21.094 1 87.88 473 LEU A O 1
ATOM 3789 N N . PRO A 1 474 ? 5.016 -38.062 -21.734 1 86.19 474 PRO A N 1
ATOM 3790 C CA . PRO A 1 474 ? 4.598 -37.875 -23.125 1 86.19 474 PRO A CA 1
ATOM 3791 C C . PRO A 1 474 ? 3.775 -39.062 -23.656 1 86.19 474 PRO A C 1
ATOM 3793 O O . PRO A 1 474 ? 2.881 -38.875 -24.484 1 86.19 474 PRO A O 1
ATOM 3796 N N . ALA A 1 475 ? 4.059 -40.188 -23.094 1 90.69 475 ALA A N 1
ATOM 3797 C CA . ALA A 1 475 ? 3.381 -41.406 -23.547 1 90.69 475 ALA A CA 1
ATOM 3798 C C . ALA A 1 475 ? 1.928 -41.438 -23.078 1 90.69 475 ALA A C 1
ATOM 3800 O O . ALA A 1 475 ? 1.129 -42.25 -23.547 1 90.69 475 ALA A O 1
ATOM 3801 N N . LEU A 1 476 ? 1.581 -40.531 -22.297 1 91.44 476 LEU A N 1
ATOM 3802 C CA . LEU A 1 476 ? 0.209 -40.438 -21.812 1 91.44 476 LEU A CA 1
ATOM 3803 C C . LEU A 1 476 ? -0.548 -39.344 -22.5 1 91.44 476 LEU A C 1
ATOM 3805 O O . LEU A 1 476 ? -1.728 -39.094 -22.234 1 91.44 476 LEU A O 1
ATOM 3809 N N . SER A 1 477 ? 0.058 -38.656 -23.391 1 89.75 477 SER A N 1
ATOM 3810 C CA . SER A 1 477 ? -0.562 -37.562 -24.156 1 89.75 477 SER A CA 1
ATOM 3811 C C . SER A 1 477 ? -0.966 -38.062 -25.547 1 89.75 477 SER A C 1
ATOM 3813 O O . SER A 1 477 ? -0.114 -38.438 -26.344 1 89.75 477 SER A O 1
ATOM 3815 N N . PRO A 1 478 ? -2.176 -37.906 -25.938 1 89.69 478 PRO A N 1
ATOM 3816 C CA . PRO A 1 478 ? -2.674 -38.469 -27.203 1 89.69 478 PRO A CA 1
ATOM 3817 C C . PRO A 1 478 ? -2.018 -37.812 -28.422 1 89.69 478 PRO A C 1
ATOM 3819 O O . PRO A 1 478 ? -1.908 -38.469 -29.469 1 89.69 478 PRO A O 1
ATOM 3822 N N . LYS A 1 479 ? -1.549 -36.625 -28.312 1 85.62 479 LYS A N 1
ATOM 3823 C CA . LYS A 1 479 ? -0.988 -35.938 -29.469 1 85.62 479 LYS A CA 1
ATOM 3824 C C . LYS A 1 479 ? 0.477 -36.312 -29.672 1 85.62 479 LYS A C 1
ATOM 3826 O O . LYS A 1 479 ? 1.035 -36.062 -30.75 1 85.62 479 LYS A O 1
ATOM 3831 N N . HIS A 1 480 ? 0.983 -36.969 -28.703 1 87.69 480 HIS A N 1
ATOM 3832 C CA . HIS A 1 480 ? 2.4 -37.312 -28.812 1 87.69 480 HIS A CA 1
ATOM 3833 C C . HIS A 1 480 ? 2.613 -38.594 -29.594 1 87.69 480 HIS A C 1
ATOM 3835 O O . HIS A 1 480 ? 1.812 -39.531 -29.5 1 87.69 480 HIS A O 1
ATOM 3841 N N . PRO A 1 481 ? 3.717 -38.656 -30.281 1 87.25 481 PRO A N 1
ATOM 3842 C CA . PRO A 1 481 ? 3.979 -39.844 -31.094 1 87.25 481 PRO A CA 1
ATOM 3843 C C . PRO A 1 481 ? 4.188 -41.125 -30.25 1 87.25 481 PRO A C 1
ATOM 3845 O O . PRO A 1 481 ? 3.936 -42.219 -30.719 1 87.25 481 PRO A O 1
ATOM 3848 N N . SER A 1 482 ? 4.555 -40.938 -29.078 1 89.5 482 SER A N 1
ATOM 3849 C CA . SER A 1 482 ? 4.816 -42.094 -28.203 1 89.5 482 SER A CA 1
ATOM 3850 C C . SER A 1 482 ? 3.594 -42.438 -27.359 1 89.5 482 SER A C 1
ATOM 3852 O O . SER A 1 482 ? 3.713 -43.094 -26.328 1 89.5 482 SER A O 1
ATOM 3854 N N . PHE A 1 483 ? 2.453 -42.062 -27.859 1 92.69 483 PHE A N 1
ATOM 3855 C CA . PHE A 1 483 ? 1.22 -42.25 -27.109 1 92.69 483 PHE A CA 1
ATOM 3856 C C . PHE A 1 483 ? 0.977 -43.719 -26.844 1 92.69 483 PHE A C 1
ATOM 3858 O O . PHE A 1 483 ? 1.017 -44.531 -27.766 1 92.69 483 PHE A O 1
ATOM 3865 N N . LEU A 1 484 ? 0.878 -44.125 -25.625 1 93.75 484 LEU A N 1
ATOM 3866 C CA . LEU A 1 484 ? 0.541 -45.469 -25.109 1 93.75 484 LEU A CA 1
ATOM 3867 C C . LEU A 1 484 ? 1.691 -46.438 -25.328 1 93.75 484 LEU A C 1
ATOM 3869 O O . LEU A 1 484 ? 1.48 -47.656 -25.391 1 93.75 484 LEU A O 1
ATOM 3873 N N . ASP A 1 485 ? 2.842 -45.844 -25.469 1 93.62 485 ASP A N 1
ATOM 3874 C CA . ASP A 1 485 ? 4.02 -46.688 -25.562 1 93.62 485 ASP A CA 1
ATOM 3875 C C . ASP A 1 485 ? 4.336 -47.344 -24.219 1 93.62 485 ASP A C 1
ATOM 3877 O O . ASP A 1 485 ? 4.672 -46.656 -23.25 1 93.62 485 ASP A O 1
ATOM 3881 N N . LYS A 1 486 ? 4.289 -48.625 -24.203 1 93.38 486 LYS A N 1
ATOM 3882 C CA . LYS A 1 486 ? 4.449 -49.375 -22.969 1 93.38 486 LYS A CA 1
ATOM 3883 C C . LYS A 1 486 ? 5.84 -49.188 -22.375 1 93.38 486 LYS A C 1
ATOM 3885 O O . LYS A 1 486 ? 5.98 -49 -21.156 1 93.38 486 LYS A O 1
ATOM 3890 N N . GLN A 1 487 ? 6.855 -49.156 -23.125 1 91.5 487 GLN A N 1
ATOM 3891 C CA . GLN A 1 487 ? 8.234 -49.062 -22.656 1 91.5 487 GLN A CA 1
ATOM 3892 C C . GLN A 1 487 ? 8.492 -47.719 -21.984 1 91.5 487 GLN A C 1
ATOM 3894 O O . GLN A 1 487 ? 9.227 -47.656 -21 1 91.5 487 GLN A O 1
ATOM 3899 N N . LEU A 1 488 ? 7.848 -46.75 -22.438 1 90.81 488 LEU A N 1
ATOM 3900 C CA . LEU A 1 488 ? 8.055 -45.406 -21.906 1 90.81 488 LEU A CA 1
ATOM 3901 C C . LEU A 1 488 ? 7.23 -45.188 -20.656 1 90.81 488 LEU A C 1
ATOM 3903 O O . LEU A 1 488 ? 7.633 -44.438 -19.766 1 90.81 488 LEU A O 1
ATOM 3907 N N . ILE A 1 489 ? 6.109 -45.812 -20.516 1 93.62 489 ILE A N 1
ATOM 3908 C CA . ILE A 1 489 ? 5.195 -45.625 -19.406 1 93.62 489 ILE A CA 1
ATOM 3909 C C . ILE A 1 489 ? 5.637 -46.469 -18.219 1 93.62 489 ILE A C 1
ATOM 3911 O O . ILE A 1 489 ? 5.359 -46.156 -17.062 1 93.62 489 ILE A O 1
ATOM 3915 N N . MET A 1 490 ? 6.359 -47.469 -18.5 1 93 490 MET A N 1
ATOM 3916 C CA . MET A 1 490 ? 6.637 -48.531 -17.516 1 93 490 MET A CA 1
ATOM 3917 C C . MET A 1 490 ? 7.438 -47.969 -16.344 1 93 490 MET A C 1
ATOM 3919 O O . MET A 1 490 ? 7.16 -48.312 -15.188 1 93 490 MET A O 1
ATOM 3923 N N . PRO A 1 491 ? 8.43 -47.188 -16.578 1 91.38 491 PRO A N 1
ATOM 3924 C CA . PRO A 1 491 ? 9.156 -46.625 -15.438 1 91.38 491 PRO A CA 1
ATOM 3925 C C . PRO A 1 491 ? 8.258 -45.844 -14.484 1 91.38 491 PRO A C 1
ATOM 3927 O O . PRO A 1 491 ? 8.398 -45.969 -13.266 1 91.38 491 PRO A O 1
ATOM 3930 N N . MET A 1 492 ? 7.387 -45.125 -14.992 1 92.19 492 MET A N 1
ATOM 3931 C CA . MET A 1 492 ? 6.43 -44.375 -14.18 1 92.19 492 MET A CA 1
ATOM 3932 C C . MET A 1 492 ? 5.484 -45.312 -13.445 1 92.19 492 MET A C 1
ATOM 3934 O O . MET A 1 492 ? 5.191 -45.125 -12.266 1 92.19 492 MET A O 1
ATOM 3938 N N . ALA A 1 493 ? 5.02 -46.281 -14.18 1 94.25 493 ALA A N 1
ATOM 3939 C CA . ALA A 1 493 ? 4.121 -47.281 -13.586 1 94.25 493 ALA A CA 1
ATOM 3940 C C . ALA A 1 493 ? 4.785 -48 -12.414 1 94.25 493 ALA A C 1
ATOM 3942 O O . ALA A 1 493 ? 4.168 -48.188 -11.367 1 94.25 493 ALA A O 1
ATOM 3943 N N . ARG A 1 494 ? 6.008 -48.344 -12.617 1 92.75 494 ARG A N 1
ATOM 3944 C CA . ARG A 1 494 ? 6.75 -49.031 -11.562 1 92.75 494 ARG A CA 1
ATOM 3945 C C . ARG A 1 494 ? 6.934 -48.125 -10.344 1 92.75 494 ARG A C 1
ATOM 3947 O O . ARG A 1 494 ? 6.848 -48.594 -9.203 1 92.75 494 ARG A O 1
ATOM 3954 N N . HIS A 1 495 ? 7.152 -46.938 -10.609 1 93.12 495 HIS A N 1
ATOM 3955 C CA . HIS A 1 495 ? 7.371 -45.969 -9.539 1 93.12 495 HIS A CA 1
ATOM 3956 C C . HIS A 1 495 ? 6.129 -45.812 -8.664 1 93.12 495 HIS A C 1
ATOM 3958 O O . HIS A 1 495 ? 6.238 -45.656 -7.449 1 93.12 495 HIS A O 1
ATOM 3964 N N . TYR A 1 496 ? 4.992 -45.875 -9.297 1 93.19 496 TYR A N 1
ATOM 3965 C CA . TYR A 1 496 ? 3.758 -45.688 -8.547 1 93.19 496 TYR A CA 1
ATOM 3966 C C . TYR A 1 496 ? 3.102 -47 -8.188 1 93.19 496 TYR A C 1
ATOM 3968 O O . TYR A 1 496 ? 1.907 -47.031 -7.887 1 93.19 496 TYR A O 1
ATOM 3976 N N . GLY A 1 497 ? 3.734 -48.094 -8.367 1 90.75 497 GLY A N 1
ATOM 3977 C CA . GLY A 1 497 ? 3.346 -49.375 -7.824 1 90.75 497 GLY A CA 1
ATOM 3978 C C . GLY A 1 497 ? 2.389 -50.156 -8.727 1 90.75 497 GLY A C 1
ATOM 3979 O O . GLY A 1 497 ? 1.582 -50.938 -8.242 1 90.75 497 GLY A O 1
ATOM 3980 N N . ILE A 1 498 ? 2.467 -49.938 -9.992 1 93.62 498 ILE A N 1
ATOM 3981 C CA . ILE A 1 498 ? 1.592 -50.625 -10.93 1 93.62 498 ILE A CA 1
ATOM 3982 C C . ILE A 1 498 ? 2.328 -51.812 -11.547 1 93.62 498 ILE A C 1
ATOM 3984 O O . ILE A 1 498 ? 3.484 -51.688 -11.953 1 93.62 498 ILE A O 1
ATOM 3988 N N . SER A 1 499 ? 1.641 -52.969 -11.594 1 93.88 499 SER A N 1
ATOM 3989 C CA . SER A 1 499 ? 2.242 -54.188 -12.148 1 93.88 499 SER A CA 1
ATOM 3990 C C . SER A 1 499 ? 2.305 -54.125 -13.672 1 93.88 499 SER A C 1
ATOM 3992 O O . SER A 1 499 ? 1.405 -53.562 -14.312 1 93.88 499 SER A O 1
ATOM 3994 N N . GLU A 1 500 ? 3.373 -54.688 -14.195 1 93.56 500 GLU A N 1
ATOM 3995 C CA . GLU A 1 500 ? 3.584 -54.656 -15.641 1 93.56 500 GLU A CA 1
ATOM 3996 C C . GLU A 1 500 ? 2.492 -55.469 -16.359 1 93.56 500 GLU A C 1
ATOM 3998 O O . GLU A 1 500 ? 2.045 -55.062 -17.438 1 93.56 500 GLU A O 1
ATOM 4003 N N . GLU A 1 501 ? 2.086 -56.531 -15.797 1 93.88 501 GLU A N 1
ATOM 4004 C CA . GLU A 1 501 ? 1.069 -57.375 -16.406 1 93.88 501 GLU A CA 1
ATOM 4005 C C . GLU A 1 501 ? -0.264 -56.656 -16.531 1 93.88 501 GLU A C 1
ATOM 4007 O O . GLU A 1 501 ? -0.901 -56.688 -17.578 1 93.88 501 GLU A O 1
ATOM 4012 N N . ASN A 1 502 ? -0.579 -56.031 -15.484 1 93.75 502 ASN A N 1
ATOM 4013 C CA . ASN A 1 502 ? -1.843 -55.312 -15.477 1 93.75 502 ASN A CA 1
ATOM 4014 C C . ASN A 1 502 ? -1.832 -54.156 -16.469 1 93.75 502 ASN A C 1
ATOM 4016 O O . ASN A 1 502 ? -2.799 -53.969 -17.203 1 93.75 502 ASN A O 1
ATOM 4020 N N . LEU A 1 503 ? -0.76 -53.469 -16.453 1 94.81 503 LEU A N 1
ATOM 4021 C CA . LEU A 1 503 ? -0.647 -52.312 -17.344 1 94.81 503 LEU A CA 1
ATOM 4022 C C . LEU A 1 503 ? -0.686 -52.75 -18.812 1 94.81 503 LEU A C 1
ATOM 4024 O O . LEU A 1 503 ? -1.326 -52.094 -19.641 1 94.81 503 LEU A O 1
ATOM 4028 N N . SER A 1 504 ? -0.005 -53.844 -19.109 1 95.06 504 SER A N 1
ATOM 4029 C CA . SER A 1 504 ? 0.026 -54.344 -20.484 1 95.06 504 SER A CA 1
ATOM 4030 C C . SER A 1 504 ? -1.372 -54.719 -20.969 1 95.06 504 SER A C 1
ATOM 4032 O O . SER A 1 504 ? -1.743 -54.406 -22.094 1 95.06 504 SER A O 1
ATOM 4034 N N . ALA A 1 505 ? -2.066 -55.344 -20.109 1 94.88 505 ALA A N 1
ATOM 4035 C CA . ALA A 1 505 ? -3.432 -55.719 -20.438 1 94.88 505 ALA A CA 1
ATOM 4036 C C . ALA A 1 505 ? -4.316 -54.5 -20.672 1 94.88 505 ALA A C 1
ATOM 4038 O O . ALA A 1 505 ? -5.105 -54.469 -21.625 1 94.88 505 ALA A O 1
ATOM 4039 N N . GLU A 1 506 ? -4.156 -53.562 -19.797 1 95.88 506 GLU A N 1
ATOM 4040 C CA . GLU A 1 506 ? -4.977 -52.375 -19.891 1 95.88 506 GLU A CA 1
ATOM 4041 C C . GLU A 1 506 ? -4.617 -51.562 -21.141 1 95.88 506 GLU A C 1
ATOM 4043 O O . GLU A 1 506 ? -5.496 -51 -21.797 1 95.88 506 GLU A O 1
ATOM 4048 N N . LEU A 1 507 ? -3.359 -51.531 -21.469 1 95.5 507 LEU A N 1
ATOM 4049 C CA . LEU A 1 507 ? -2.916 -50.812 -22.656 1 95.5 507 LEU A CA 1
ATOM 4050 C C . LEU A 1 507 ? -3.48 -51.438 -23.922 1 95.5 507 LEU A C 1
ATOM 4052 O O . LEU A 1 507 ? -3.865 -50.719 -24.859 1 95.5 507 LEU A O 1
ATOM 4056 N N . HIS A 1 508 ? -3.512 -52.688 -23.906 1 94.44 508 HIS A N 1
ATOM 4057 C CA . HIS A 1 508 ? -4.074 -53.406 -25.047 1 94.44 508 HIS A CA 1
ATOM 4058 C C . HIS A 1 508 ? -5.559 -53.094 -25.219 1 94.44 508 HIS A C 1
ATOM 4060 O O . HIS A 1 508 ? -6.02 -52.812 -26.312 1 94.44 508 HIS A O 1
ATOM 4066 N N . GLN A 1 509 ? -6.188 -53.156 -24.109 1 94.81 509 GLN A N 1
ATOM 4067 C CA . GLN A 1 509 ? -7.633 -52.969 -24.125 1 94.81 509 GLN A CA 1
ATOM 4068 C C . GLN A 1 509 ? -7.969 -51.5 -24.469 1 94.81 509 GLN A C 1
ATOM 4070 O O . GLN A 1 509 ? -8.961 -51.25 -25.156 1 94.81 509 GLN A O 1
ATOM 4075 N N . VAL A 1 510 ? -7.242 -50.562 -23.969 1 95.25 510 VAL A N 1
ATOM 4076 C CA . VAL A 1 510 ? -7.539 -49.156 -24.172 1 95.25 510 VAL A CA 1
ATOM 4077 C C . VAL A 1 510 ? -7.336 -48.812 -25.641 1 95.25 510 VAL A C 1
ATOM 4079 O O . VAL A 1 510 ? -8.062 -47.969 -26.203 1 95.25 510 VAL A O 1
ATOM 4082 N N . ARG A 1 511 ? -6.352 -49.406 -26.312 1 93.88 511 ARG A N 1
ATOM 4083 C CA . ARG A 1 511 ? -6.145 -49.188 -27.734 1 93.88 511 ARG A CA 1
ATOM 4084 C C . ARG A 1 511 ? -7.379 -49.562 -28.531 1 93.88 511 ARG A C 1
ATOM 4086 O O . ARG A 1 511 ? -7.762 -48.875 -29.484 1 93.88 511 ARG A O 1
ATOM 4093 N N . ARG A 1 512 ? -7.918 -50.625 -28.109 1 92.81 512 ARG A N 1
ATOM 4094 C CA . ARG A 1 512 ? -9.141 -51.094 -28.766 1 92.81 512 ARG A CA 1
ATOM 4095 C C . ARG A 1 512 ? -10.289 -50.125 -28.516 1 92.81 512 ARG A C 1
ATOM 4097 O O . ARG A 1 512 ? -11.055 -49.812 -29.438 1 92.81 512 ARG A O 1
ATOM 4104 N N . LEU A 1 513 ? -10.328 -49.75 -27.344 1 93.31 513 LEU A N 1
ATOM 4105 C CA . LEU A 1 513 ? -11.375 -48.781 -26.969 1 93.31 513 LEU A CA 1
ATOM 4106 C C . LEU A 1 513 ? -11.242 -47.5 -27.75 1 93.31 513 LEU A C 1
ATOM 4108 O O . LEU A 1 513 ? -12.242 -46.969 -28.234 1 93.31 513 LEU A O 1
ATOM 4112 N N . LEU A 1 514 ? -10.102 -46.938 -27.844 1 93.56 514 LEU A N 1
ATOM 4113 C CA . LEU A 1 514 ? -9.844 -45.688 -28.547 1 93.56 514 LEU A CA 1
ATOM 4114 C C . LEU A 1 514 ? -10.172 -45.812 -30.031 1 93.56 514 LEU A C 1
ATOM 4116 O O . LEU A 1 514 ? -10.688 -44.875 -30.625 1 93.56 514 LEU A O 1
ATOM 4120 N N . LYS A 1 515 ? -9.875 -46.938 -30.578 1 92.31 515 LYS A N 1
ATOM 4121 C CA . LYS A 1 515 ? -10.203 -47.156 -31.969 1 92.31 515 LYS A CA 1
ATOM 4122 C C . LYS A 1 515 ? -11.711 -47.156 -32.188 1 92.31 515 LYS A C 1
ATOM 4124 O O . LYS A 1 515 ? -12.203 -46.594 -33.188 1 92.31 515 LYS A O 1
ATOM 4129 N N . MET A 1 516 ? -12.367 -47.844 -31.328 1 92.88 516 MET A N 1
ATOM 4130 C CA . MET A 1 516 ? -13.828 -47.875 -31.406 1 92.88 516 MET A CA 1
ATOM 4131 C C . MET A 1 516 ? -14.414 -46.469 -31.297 1 92.88 516 MET A C 1
ATOM 4133 O O . MET A 1 516 ? -15.336 -46.125 -32.031 1 92.88 516 MET A O 1
ATOM 4137 N N . LYS A 1 517 ? -13.891 -45.75 -30.344 1 92.12 517 LYS A N 1
ATOM 4138 C CA . LYS A 1 517 ? -14.383 -44.406 -30.141 1 92.12 517 LYS A CA 1
ATOM 4139 C C . LYS A 1 517 ? -14.031 -43.5 -31.328 1 92.12 517 LYS A C 1
ATOM 4141 O O . LYS A 1 517 ? -14.805 -42.594 -31.688 1 92.12 517 LYS A O 1
ATOM 4146 N N . GLU A 1 518 ? -12.891 -43.625 -31.828 1 90.75 518 GLU A N 1
ATOM 4147 C CA . GLU A 1 518 ? -12.492 -42.906 -33.031 1 90.75 518 GLU A CA 1
ATOM 4148 C C . GLU A 1 518 ? -13.438 -43.188 -34.188 1 90.75 518 GLU A C 1
ATOM 4150 O O . GLU A 1 518 ? -13.773 -42.281 -34.969 1 90.75 518 GLU A O 1
ATOM 4155 N N . ASP A 1 519 ? -13.844 -44.375 -34.312 1 90.94 519 ASP A N 1
ATOM 4156 C CA . ASP A 1 519 ? -14.789 -44.781 -35.344 1 90.94 519 ASP A CA 1
ATOM 4157 C C . ASP A 1 519 ? -16.141 -44.125 -35.125 1 90.94 519 ASP A C 1
ATOM 4159 O O . ASP A 1 519 ? -16.891 -43.906 -36.094 1 90.94 519 ASP A O 1
ATOM 4163 N N . GLN A 1 520 ? -16.391 -43.875 -33.969 1 92.62 520 GLN A N 1
ATOM 4164 C CA . GLN A 1 520 ? -17.656 -43.219 -33.625 1 92.62 520 GLN A CA 1
ATOM 4165 C C . GLN A 1 520 ? -17.531 -41.688 -33.75 1 92.62 520 GLN A C 1
ATOM 4167 O O . GLN A 1 520 ? -18.469 -40.969 -33.469 1 92.62 520 GLN A O 1
ATOM 4172 N N . GLY A 1 521 ? -16.297 -41.156 -34 1 88.69 521 GLY A N 1
ATOM 4173 C CA . GLY A 1 521 ? -16.109 -39.75 -34.281 1 88.69 521 GLY A CA 1
ATOM 4174 C C . GLY A 1 521 ? -15.547 -38.969 -33.094 1 88.69 521 GLY A C 1
ATOM 4175 O O . GLY A 1 521 ? -15.492 -37.75 -33.094 1 88.69 521 GLY A O 1
ATOM 4176 N N . VAL A 1 522 ? -15.203 -39.688 -32 1 89.19 522 VAL A N 1
ATOM 4177 C CA . VAL A 1 522 ? -14.664 -39.031 -30.812 1 89.19 522 VAL A CA 1
ATOM 4178 C C . VAL A 1 522 ? -13.133 -39 -30.875 1 89.19 522 VAL A C 1
ATOM 4180 O O . VAL A 1 522 ? -12.508 -40.062 -30.969 1 89.19 522 VAL A O 1
ATOM 4183 N N . THR A 1 523 ? -12.594 -37.812 -30.984 1 89.25 523 THR A N 1
ATOM 4184 C CA . THR A 1 523 ? -11.133 -37.719 -31.016 1 89.25 523 THR A CA 1
ATOM 4185 C C . THR A 1 523 ? -10.625 -37.031 -29.766 1 89.25 523 THR A C 1
ATOM 4187 O O . THR A 1 523 ? -11.227 -36.062 -29.297 1 89.25 523 THR A O 1
ATOM 4190 N N . ILE A 1 524 ? -9.609 -37.656 -29.156 1 90.12 524 ILE A N 1
ATOM 4191 C CA . ILE A 1 524 ? -9 -37.094 -27.953 1 90.12 524 ILE A CA 1
ATOM 4192 C C . ILE A 1 524 ? -7.719 -36.344 -28.312 1 90.12 524 ILE A C 1
ATOM 4194 O O . ILE A 1 524 ? -6.887 -36.875 -29.062 1 90.12 524 ILE A O 1
ATOM 4198 N N . LYS A 1 525 ? -7.621 -35.156 -27.812 1 85.75 525 LYS A N 1
ATOM 4199 C CA . LYS A 1 525 ? -6.48 -34.312 -28.203 1 85.75 525 LYS A CA 1
ATOM 4200 C C . LYS A 1 525 ? -5.625 -33.969 -26.984 1 85.75 525 LYS A C 1
ATOM 4202 O O . LYS A 1 525 ? -4.457 -33.594 -27.125 1 85.75 525 LYS A O 1
ATOM 4207 N N . SER A 1 526 ? -6.172 -34.062 -25.828 1 87.81 526 SER A N 1
ATOM 4208 C CA . SER A 1 526 ? -5.434 -33.656 -24.625 1 87.81 526 SER A CA 1
ATOM 4209 C C . SER A 1 526 ? -5.527 -34.75 -23.547 1 87.81 526 SER A C 1
ATOM 4211 O O . SER A 1 526 ? -6.344 -35.656 -23.641 1 87.81 526 SER A O 1
ATOM 4213 N N . LYS A 1 527 ? -4.621 -34.656 -22.609 1 88.81 527 LYS A N 1
ATOM 4214 C CA . LYS A 1 527 ? -4.648 -35.594 -21.484 1 88.81 527 LYS A CA 1
ATOM 4215 C C . LYS A 1 527 ? -5.953 -35.469 -20.703 1 88.81 527 LYS A C 1
ATOM 4217 O O . LYS A 1 527 ? -6.469 -36.469 -20.188 1 88.81 527 LYS A O 1
ATOM 4222 N N . GLU A 1 528 ? -6.449 -34.25 -20.625 1 88.88 528 GLU A N 1
ATOM 4223 C CA . GLU A 1 528 ? -7.707 -34 -19.922 1 88.88 528 GLU A CA 1
ATOM 4224 C C . GLU A 1 528 ? -8.867 -34.719 -20.609 1 88.88 528 GLU A C 1
ATOM 4226 O O . GLU A 1 528 ? -9.719 -35.312 -19.953 1 88.88 528 GLU A O 1
ATOM 4231 N N . GLU A 1 529 ? -8.836 -34.625 -21.906 1 90.25 529 GLU A N 1
ATOM 4232 C CA . GLU A 1 529 ? -9.875 -35.312 -22.672 1 90.25 529 GLU A CA 1
ATOM 4233 C C . GLU A 1 529 ? -9.742 -36.844 -22.547 1 90.25 529 GLU A C 1
ATOM 4235 O O . GLU A 1 529 ? -10.75 -37.562 -22.516 1 90.25 529 GLU A O 1
ATOM 4240 N N . PHE A 1 530 ? -8.492 -37.219 -22.578 1 92.56 530 PHE A N 1
ATOM 4241 C CA . PHE A 1 530 ? -8.219 -38.625 -22.406 1 92.56 530 PHE A CA 1
ATOM 4242 C C . PHE A 1 530 ? -8.766 -39.125 -21.078 1 92.56 530 PHE A C 1
ATOM 4244 O O . PHE A 1 530 ? -9.422 -40.156 -21.016 1 92.56 530 PHE A O 1
ATOM 4251 N N . LEU A 1 531 ? -8.578 -38.375 -20.047 1 92.25 531 LEU A N 1
ATOM 4252 C CA . LEU A 1 531 ? -9.078 -38.719 -18.719 1 92.25 531 LEU A CA 1
ATOM 4253 C C . LEU A 1 531 ? -10.602 -38.75 -18.688 1 92.25 531 LEU A C 1
ATOM 4255 O O . LEU A 1 531 ? -11.211 -39.656 -18.125 1 92.25 531 LEU A O 1
ATOM 4259 N N . SER A 1 532 ? -11.156 -37.75 -19.281 1 91.31 532 SER A N 1
ATOM 4260 C CA . SER A 1 532 ? -12.609 -37.656 -19.328 1 91.31 532 SER A CA 1
ATOM 4261 C C . SER A 1 532 ? -13.227 -38.844 -20.062 1 91.31 532 SER A C 1
ATOM 4263 O O . SER A 1 532 ? -14.289 -39.312 -19.672 1 91.31 532 SER A O 1
ATOM 4265 N N . LEU A 1 533 ? -12.602 -39.219 -21.078 1 92 533 LEU A N 1
ATOM 4266 C CA . LEU A 1 533 ? -13.07 -40.375 -21.859 1 92 533 LEU A CA 1
ATOM 4267 C C . LEU A 1 533 ? -12.984 -41.656 -21.031 1 92 533 LEU A C 1
ATOM 4269 O O . LEU A 1 533 ? -13.852 -42.531 -21.141 1 92 533 LEU A O 1
ATOM 4273 N N . MET A 1 534 ? -11.977 -41.75 -20.219 1 92.5 534 MET A N 1
ATOM 4274 C CA . MET A 1 534 ? -11.703 -42.969 -19.469 1 92.5 534 MET A CA 1
ATOM 4275 C C . MET A 1 534 ? -12.523 -43.031 -18.188 1 92.5 534 MET A C 1
ATOM 4277 O O . MET A 1 534 ? -12.68 -44.094 -17.594 1 92.5 534 MET A O 1
ATOM 4281 N N . ARG A 1 535 ? -13.141 -41.969 -17.734 1 91.12 535 ARG A N 1
ATOM 4282 C CA . ARG A 1 535 ? -13.805 -41.844 -16.453 1 91.12 535 ARG A CA 1
ATOM 4283 C C . ARG A 1 535 ? -14.891 -42.906 -16.281 1 91.12 535 ARG A C 1
ATOM 4285 O O . ARG A 1 535 ? -14.961 -43.562 -15.258 1 91.12 535 ARG A O 1
ATOM 4292 N N . PRO A 1 536 ? -15.719 -43.094 -17.312 1 90.94 536 PRO A N 1
ATOM 4293 C CA . PRO A 1 536 ? -16.75 -44.125 -17.172 1 90.94 536 PRO A CA 1
ATOM 4294 C C . PRO A 1 536 ? -16.172 -45.531 -17.047 1 90.94 536 PRO A C 1
ATOM 4296 O O . PRO A 1 536 ? -16.828 -46.438 -16.547 1 90.94 536 PRO A O 1
ATOM 4299 N N . TYR A 1 537 ? -14.938 -45.688 -17.5 1 92.56 537 TYR A N 1
ATOM 4300 C CA . TYR A 1 537 ? -14.297 -47 -17.5 1 92.56 537 TYR A CA 1
ATOM 4301 C C . TYR A 1 537 ? -13.242 -47.094 -16.406 1 92.56 537 TYR A C 1
ATOM 4303 O O . TYR A 1 537 ? -12.312 -47.906 -16.5 1 92.56 537 TYR A O 1
ATOM 4311 N N . LYS A 1 538 ? -13.297 -46.312 -15.469 1 91.19 538 LYS A N 1
ATOM 4312 C CA . LYS A 1 538 ? -12.289 -46.188 -14.422 1 91.19 538 LYS A CA 1
ATOM 4313 C C . LYS A 1 538 ? -12.047 -47.531 -13.75 1 91.19 538 LYS A C 1
ATOM 4315 O O . LYS A 1 538 ? -10.906 -47.906 -13.469 1 91.19 538 LYS A O 1
ATOM 4320 N N . ASP A 1 539 ? -13.055 -48.312 -13.539 1 91.31 539 ASP A N 1
ATOM 4321 C CA . ASP A 1 539 ? -12.945 -49.562 -12.82 1 91.31 539 ASP A CA 1
ATOM 4322 C C . ASP A 1 539 ? -12.25 -50.625 -13.68 1 91.31 539 ASP A C 1
ATOM 4324 O O . ASP A 1 539 ? -11.586 -51.531 -13.148 1 91.31 539 ASP A O 1
ATOM 4328 N N . ALA A 1 540 ? -12.43 -50.531 -14.977 1 91.75 540 ALA A N 1
ATOM 4329 C CA . ALA A 1 540 ? -11.805 -51.469 -15.906 1 91.75 540 ALA A CA 1
ATOM 4330 C C . ALA A 1 540 ? -10.352 -51.094 -16.172 1 91.75 540 ALA A C 1
ATOM 4332 O O . ALA A 1 540 ? -9.531 -51.938 -16.5 1 91.75 540 ALA A O 1
ATOM 4333 N N . PHE A 1 541 ? -10.07 -49.812 -16.094 1 94.38 541 PHE A N 1
ATOM 4334 C CA . PHE A 1 541 ? -8.734 -49.312 -16.375 1 94.38 541 PHE A CA 1
ATOM 4335 C C . PHE A 1 541 ? -8.164 -48.594 -15.172 1 94.38 541 PHE A C 1
ATOM 4337 O O . PHE A 1 541 ? -7.715 -47.438 -15.289 1 94.38 541 PHE A O 1
ATOM 4344 N N . VAL A 1 542 ? -8.078 -49.25 -14.062 1 93.81 542 VAL A N 1
ATOM 4345 C CA . VAL A 1 542 ? -7.746 -48.625 -12.781 1 93.81 542 VAL A CA 1
ATOM 4346 C C . VAL A 1 542 ? -6.316 -48.094 -12.812 1 93.81 542 VAL A C 1
ATOM 4348 O O . VAL A 1 542 ? -6.047 -47 -12.352 1 93.81 542 VAL A O 1
ATOM 4351 N N . ASP A 1 543 ? -5.445 -48.875 -13.367 1 95.12 543 ASP A N 1
ATOM 4352 C CA . ASP A 1 543 ? -4.031 -48.531 -13.344 1 95.12 543 ASP A CA 1
ATOM 4353 C C . ASP A 1 543 ? -3.727 -47.406 -14.336 1 95.12 543 ASP A C 1
ATOM 4355 O O . ASP A 1 543 ? -3.029 -46.438 -14 1 95.12 543 ASP A O 1
ATOM 4359 N N . LEU A 1 544 ? -4.246 -47.562 -15.5 1 94.62 544 LEU A N 1
ATOM 4360 C CA . LEU A 1 544 ? -4.031 -46.531 -16.5 1 94.62 544 LEU A CA 1
ATOM 4361 C C . LEU A 1 544 ? -4.664 -45.188 -16.078 1 94.62 544 LEU A C 1
ATOM 4363 O O . LEU A 1 544 ? -4.074 -44.125 -16.266 1 94.62 544 LEU A O 1
ATOM 4367 N N . TYR A 1 545 ? -5.848 -45.281 -15.5 1 94.12 545 TYR A N 1
ATOM 4368 C CA . TYR A 1 545 ? -6.527 -44.094 -15 1 94.12 545 TYR A CA 1
ATOM 4369 C C . TYR A 1 545 ? -5.707 -43.406 -13.914 1 94.12 545 TYR A C 1
ATOM 4371 O O . TYR A 1 545 ? -5.602 -42.156 -13.891 1 94.12 545 TYR A O 1
ATOM 4379 N N . LYS A 1 546 ? -5.156 -44.156 -13.062 1 94.38 546 LYS A N 1
ATOM 4380 C CA . LYS A 1 546 ? -4.289 -43.656 -12 1 94.38 546 LYS A CA 1
ATOM 4381 C C . LYS A 1 546 ? -3.088 -42.906 -12.586 1 94.38 546 LYS A C 1
ATOM 4383 O O . LYS A 1 546 ? -2.738 -41.844 -12.125 1 94.38 546 LYS A O 1
ATOM 4388 N N . LEU A 1 547 ? -2.518 -43.469 -13.594 1 94.5 547 LEU A N 1
ATOM 4389 C CA . LEU A 1 547 ? -1.331 -42.875 -14.195 1 94.5 547 LEU A CA 1
ATOM 4390 C C . LEU A 1 547 ? -1.671 -41.562 -14.875 1 94.5 547 LEU A C 1
ATOM 4392 O O . LEU A 1 547 ? -0.915 -40.594 -14.766 1 94.5 547 LEU A O 1
ATOM 4396 N N . ILE A 1 548 ? -2.789 -41.5 -15.547 1 93.31 548 ILE A N 1
ATOM 4397 C CA . ILE A 1 548 ? -3.211 -40.281 -16.203 1 93.31 548 ILE A CA 1
ATOM 4398 C C . ILE A 1 548 ? -3.508 -39.219 -15.148 1 93.31 548 ILE A C 1
ATOM 4400 O O . ILE A 1 548 ? -3.133 -38.031 -15.312 1 93.31 548 ILE A O 1
ATOM 4404 N N . SER A 1 549 ? -4.168 -39.625 -14.125 1 93.44 549 SER A N 1
ATOM 4405 C CA . SER A 1 549 ? -4.496 -38.688 -13.031 1 93.44 549 SER A CA 1
ATOM 4406 C C . SER A 1 549 ? -3.232 -38.125 -12.406 1 93.44 549 SER A C 1
ATOM 4408 O O . SER A 1 549 ? -3.172 -36.906 -12.117 1 93.44 549 SER A O 1
ATOM 4410 N N . ILE A 1 550 ? -2.271 -38.938 -12.195 1 93.75 550 ILE A N 1
ATOM 4411 C CA . ILE A 1 550 ? -1.014 -38.5 -11.594 1 93.75 550 ILE A CA 1
ATOM 4412 C C . ILE A 1 550 ? -0.285 -37.562 -12.547 1 93.75 550 ILE A C 1
ATOM 4414 O O . ILE A 1 550 ? 0.245 -36.531 -12.125 1 93.75 550 ILE A O 1
ATOM 4418 N N . ALA A 1 551 ? -0.283 -37.906 -13.797 1 92.19 551 ALA A N 1
ATOM 4419 C CA . ALA A 1 551 ? 0.383 -37.094 -14.805 1 92.19 551 ALA A CA 1
ATOM 4420 C C . ALA A 1 551 ? -0.182 -35.688 -14.812 1 92.19 551 ALA A C 1
ATOM 4422 O O . ALA A 1 551 ? 0.56 -34.719 -14.984 1 92.19 551 ALA A O 1
ATOM 4423 N N . LEU A 1 552 ? -1.445 -35.531 -14.633 1 91.62 552 LEU A N 1
ATOM 4424 C CA . LEU A 1 552 ? -2.104 -34.25 -14.617 1 91.62 552 LEU A CA 1
ATOM 4425 C C . LEU A 1 552 ? -1.831 -33.5 -13.305 1 91.62 552 LEU A C 1
ATOM 4427 O O . LEU A 1 552 ? -1.795 -32.281 -13.273 1 91.62 552 LEU A O 1
ATOM 4431 N N . THR A 1 553 ? -1.62 -34.188 -12.258 1 93.88 553 THR A N 1
ATOM 4432 C CA . THR A 1 553 ? -1.49 -33.625 -10.922 1 93.88 553 THR A CA 1
ATOM 4433 C C . THR A 1 553 ? -0.064 -33.156 -10.672 1 93.88 553 THR A C 1
ATOM 4435 O O . THR A 1 553 ? 0.169 -32.312 -9.797 1 93.88 553 THR A O 1
ATOM 4438 N N . LEU A 1 554 ? 0.909 -33.688 -11.406 1 92.38 554 LEU A N 1
ATOM 4439 C CA . LEU A 1 554 ? 2.295 -33.281 -11.211 1 92.38 554 LEU A CA 1
ATOM 4440 C C . LEU A 1 554 ? 2.463 -31.781 -11.477 1 92.38 554 LEU A C 1
ATOM 4442 O O . LEU A 1 554 ? 1.965 -31.266 -12.477 1 92.38 554 LEU A O 1
ATOM 4446 N N . PRO A 1 555 ? 3.109 -31.062 -10.547 1 91.25 555 PRO A N 1
ATOM 4447 C CA . PRO A 1 555 ? 3.219 -29.609 -10.656 1 91.25 555 PRO A CA 1
ATOM 4448 C C . PRO A 1 555 ? 4.309 -29.172 -11.633 1 91.25 555 PRO A C 1
ATOM 4450 O O . PRO A 1 555 ? 5.223 -29.938 -11.93 1 91.25 555 PRO A O 1
ATOM 4453 N N . VAL A 1 556 ? 4.164 -28.016 -12.133 1 87.62 556 VAL A N 1
ATOM 4454 C CA . VAL A 1 556 ? 5.141 -27.453 -13.07 1 87.62 556 VAL A CA 1
ATOM 4455 C C . VAL A 1 556 ? 5.801 -26.234 -12.445 1 87.62 556 VAL A C 1
ATOM 4457 O O . VAL A 1 556 ? 7.012 -26.047 -12.562 1 87.62 556 VAL A O 1
ATOM 4460 N N . THR A 1 557 ? 4.961 -25.406 -11.852 1 88.75 557 THR A N 1
ATOM 4461 C CA . THR A 1 557 ? 5.469 -24.156 -11.297 1 88.75 557 THR A CA 1
ATOM 4462 C C . THR A 1 557 ? 4.887 -23.891 -9.914 1 88.75 557 THR A C 1
ATOM 4464 O O . THR A 1 557 ? 3.883 -24.5 -9.531 1 88.75 557 THR A O 1
ATOM 4467 N N . SER A 1 558 ? 5.562 -23.062 -9.148 1 87.38 558 SER A N 1
ATOM 4468 C CA . SER A 1 558 ? 5.062 -22.625 -7.844 1 87.38 558 SER A CA 1
ATOM 4469 C C . SER A 1 558 ? 4.477 -21.219 -7.922 1 87.38 558 SER A C 1
ATOM 4471 O O . SER A 1 558 ? 4.559 -20.453 -6.961 1 87.38 558 SER A O 1
ATOM 4473 N N . ALA A 1 559 ? 3.961 -20.797 -9.023 1 85.81 559 ALA A N 1
ATOM 4474 C CA . ALA A 1 559 ? 3.414 -19.469 -9.258 1 85.81 559 ALA A CA 1
ATOM 4475 C C . ALA A 1 559 ? 2.26 -19.172 -8.305 1 85.81 559 ALA A C 1
ATOM 4477 O O . ALA A 1 559 ? 2.061 -18.016 -7.898 1 85.81 559 ALA A O 1
ATOM 4478 N N . SER A 1 560 ? 1.523 -20.219 -7.957 1 89.5 560 SER A N 1
ATOM 4479 C CA . SER A 1 560 ? 0.396 -20.047 -7.047 1 89.5 560 SER A CA 1
ATOM 4480 C C . SER A 1 560 ? 0.859 -19.562 -5.68 1 89.5 560 SER A C 1
ATOM 4482 O O . SER A 1 560 ? 0.139 -18.828 -5 1 89.5 560 SER A O 1
ATOM 4484 N N . CYS A 1 561 ? 2.037 -19.938 -5.312 1 90.38 561 CYS A N 1
ATOM 4485 C CA . CYS A 1 561 ? 2.598 -19.438 -4.062 1 90.38 561 CYS A CA 1
ATOM 4486 C C . CYS A 1 561 ? 2.865 -17.953 -4.145 1 90.38 561 CYS A C 1
ATOM 4488 O O . CYS A 1 561 ? 2.568 -17.203 -3.207 1 90.38 561 CYS A O 1
ATOM 4490 N N . GLU A 1 562 ? 3.361 -17.531 -5.262 1 85.62 562 GLU A N 1
ATOM 4491 C CA . GLU A 1 562 ? 3.617 -16.109 -5.461 1 85.62 562 GLU A CA 1
ATOM 4492 C C . GLU A 1 562 ? 2.328 -15.297 -5.367 1 85.62 562 GLU A C 1
ATOM 4494 O O . GLU A 1 562 ? 2.324 -14.195 -4.82 1 85.62 562 GLU A O 1
ATOM 4499 N N . ARG A 1 563 ? 1.34 -15.883 -5.906 1 86.38 563 ARG A N 1
ATOM 4500 C CA . ARG A 1 563 ? 0.044 -15.211 -5.84 1 86.38 563 ARG A CA 1
ATOM 4501 C C . ARG A 1 563 ? -0.451 -15.117 -4.402 1 86.38 563 ARG A C 1
ATOM 4503 O O . ARG A 1 563 ? -1.05 -14.109 -4.016 1 86.38 563 ARG A O 1
ATOM 4510 N N . SER A 1 564 ? -0.257 -16.156 -3.701 1 90.69 564 SER A N 1
ATOM 4511 C CA . SER A 1 564 ? -0.656 -16.125 -2.299 1 90.69 564 SER A CA 1
ATOM 4512 C C . SER A 1 564 ? 0.123 -15.07 -1.523 1 90.69 564 SER A C 1
ATOM 4514 O O . SER A 1 564 ? -0.431 -14.398 -0.649 1 90.69 564 SER A O 1
ATOM 4516 N N . PHE A 1 565 ? 1.401 -14.914 -1.864 1 87.12 565 PHE A N 1
ATOM 4517 C CA . PHE A 1 565 ? 2.211 -13.898 -1.204 1 87.12 565 PHE A CA 1
ATOM 4518 C C . PHE A 1 565 ? 1.723 -12.5 -1.565 1 87.12 565 PHE A C 1
ATOM 4520 O O . PHE A 1 565 ? 1.777 -11.586 -0.741 1 87.12 565 PHE A O 1
ATOM 4527 N N . SER A 1 566 ? 1.344 -12.383 -2.793 1 83.5 566 SER A N 1
ATOM 4528 C CA . SER A 1 566 ? 0.76 -11.109 -3.199 1 83.5 566 SER A CA 1
ATOM 4529 C C . SER A 1 566 ? -0.461 -10.766 -2.352 1 83.5 566 SER A C 1
ATOM 4531 O O . SER A 1 566 ? -0.644 -9.609 -1.955 1 83.5 566 SER A O 1
ATOM 4533 N N . CYS A 1 567 ? -1.226 -11.734 -2.148 1 87.31 567 CYS A N 1
ATOM 4534 C CA . CYS A 1 567 ? -2.387 -11.555 -1.284 1 87.31 567 CYS A CA 1
ATOM 4535 C C . CYS A 1 567 ? -1.961 -11.18 0.129 1 87.31 567 CYS A C 1
ATOM 4537 O O . CYS A 1 567 ? -2.539 -10.273 0.735 1 87.31 567 CYS A O 1
ATOM 4539 N N . LEU A 1 568 ? -0.946 -11.852 0.623 1 86.69 568 LEU A N 1
ATOM 4540 C CA . LEU A 1 568 ? -0.435 -11.586 1.962 1 86.69 568 LEU A CA 1
ATOM 4541 C C . LEU A 1 568 ? 0.023 -10.133 2.086 1 86.69 568 LEU A C 1
ATOM 4543 O O . LEU A 1 568 ? -0.232 -9.484 3.102 1 86.69 568 LEU A O 1
ATOM 4547 N N . ARG A 1 569 ? 0.636 -9.68 1.092 1 80.25 569 ARG A N 1
ATOM 4548 C CA . ARG A 1 569 ? 1.15 -8.32 1.094 1 80.25 569 ARG A CA 1
ATOM 4549 C C . ARG A 1 569 ? 0.011 -7.305 1.123 1 80.25 569 ARG A C 1
ATOM 4551 O O . ARG A 1 569 ? 0.154 -6.219 1.69 1 80.25 569 ARG A O 1
ATOM 4558 N N . ARG A 1 570 ? -1.044 -7.621 0.513 1 78.69 570 ARG A N 1
ATOM 4559 C CA . ARG A 1 570 ? -2.207 -6.738 0.507 1 78.69 570 ARG A CA 1
ATOM 4560 C C . ARG A 1 570 ? -2.883 -6.715 1.873 1 78.69 570 ARG A C 1
ATOM 4562 O O . ARG A 1 570 ? -3.426 -5.688 2.285 1 78.69 570 ARG A O 1
ATOM 4569 N N . LEU A 1 571 ? -2.846 -7.859 2.424 1 82 571 LEU A N 1
ATOM 4570 C CA . LEU A 1 571 ? -3.5 -7.98 3.721 1 82 571 LEU A CA 1
ATOM 4571 C C . LEU A 1 571 ? -2.678 -7.301 4.809 1 82 571 LEU A C 1
ATOM 4573 O O . LEU A 1 571 ? -3.234 -6.684 5.723 1 82 571 LEU A O 1
ATOM 4577 N N . LYS A 1 572 ? -1.281 -7.496 4.594 1 74.81 572 LYS A N 1
ATOM 4578 C CA . LYS A 1 572 ? -0.388 -6.871 5.566 1 74.81 572 LYS A CA 1
ATOM 4579 C C . LYS A 1 572 ? 0.14 -5.535 5.047 1 74.81 572 LYS A C 1
ATOM 4581 O O . LYS A 1 572 ? 0.643 -5.453 3.926 1 74.81 572 LYS A O 1
ATOM 4586 N N . ASN A 1 573 ? -0.417 -4.469 5.359 1 60.28 573 ASN A N 1
ATOM 4587 C CA . ASN A 1 573 ? 0.143 -3.197 4.914 1 60.28 573 ASN A CA 1
ATOM 4588 C C . ASN A 1 573 ? 0.855 -2.471 6.051 1 60.28 573 ASN A C 1
ATOM 4590 O O . ASN A 1 573 ? 0.896 -2.963 7.18 1 60.28 573 ASN A O 1
ATOM 4594 N N . TYR A 1 574 ? 1.485 -1.518 5.625 1 49.16 574 TYR A N 1
ATOM 4595 C CA . TYR A 1 574 ? 2.32 -0.75 6.543 1 49.16 574 TYR A CA 1
ATOM 4596 C C . TYR A 1 574 ? 1.559 -0.411 7.816 1 49.16 574 TYR A C 1
ATOM 4598 O O . TYR A 1 574 ? 2.148 -0.336 8.898 1 49.16 574 TYR A O 1
ATOM 4606 N N . LEU A 1 575 ? 0.258 -0.441 7.641 1 43.88 575 LEU A N 1
ATOM 4607 C CA . LEU A 1 575 ? -0.516 -0.008 8.797 1 43.88 575 LEU A CA 1
ATOM 4608 C C . LEU A 1 575 ? -0.875 -1.193 9.688 1 43.88 575 LEU A C 1
ATOM 4610 O O . LEU A 1 575 ? -1.188 -1.018 10.867 1 43.88 575 LEU A O 1
ATOM 4614 N N . ARG A 1 576 ? -0.827 -2.393 9.117 1 52.59 576 ARG A N 1
ATOM 4615 C CA . ARG A 1 576 ? -1.339 -3.543 9.859 1 52.59 576 ARG A CA 1
ATOM 4616 C C . ARG A 1 576 ? -0.348 -4.703 9.82 1 52.59 576 ARG A C 1
ATOM 4618 O O . ARG A 1 576 ? -0.547 -5.672 9.086 1 52.59 576 ARG A O 1
ATOM 4625 N N . ASN A 1 577 ? 0.782 -4.66 10.422 1 53.72 577 ASN A N 1
ATOM 4626 C CA . ASN A 1 577 ? 1.83 -5.672 10.359 1 53.72 577 ASN A CA 1
ATOM 4627 C C . ASN A 1 577 ? 1.897 -6.492 11.641 1 53.72 577 ASN A C 1
ATOM 4629 O O . ASN A 1 577 ? 2.688 -7.434 11.742 1 53.72 577 ASN A O 1
ATOM 4633 N N . SER A 1 578 ? 0.963 -6.098 12.609 1 51.06 578 SER A N 1
ATOM 4634 C CA . SER A 1 578 ? 1.09 -6.742 13.914 1 51.06 578 SER A CA 1
ATOM 4635 C C . SER A 1 578 ? 0.174 -7.957 14.016 1 51.06 578 SER A C 1
ATOM 4637 O O . SER A 1 578 ? 0.221 -8.695 15 1 51.06 578 SER A O 1
ATOM 4639 N N . SER A 1 579 ? -0.763 -8.102 13.016 1 54.06 579 SER A N 1
ATOM 4640 C CA . SER A 1 579 ? -1.738 -9.164 13.242 1 54.06 579 SER A CA 1
ATOM 4641 C C . SER A 1 579 ? -1.062 -10.531 13.328 1 54.06 579 SER A C 1
ATOM 4643 O O . SER A 1 579 ? -0.051 -10.766 12.664 1 54.06 579 SER A O 1
ATOM 4645 N N . GLY A 1 580 ? -1.423 -11.281 14.383 1 56.81 580 GLY A N 1
ATOM 4646 C CA . GLY A 1 580 ? -0.878 -12.609 14.625 1 56.81 580 GLY A CA 1
ATOM 4647 C C . GLY A 1 580 ? -0.848 -13.477 13.383 1 56.81 580 GLY A C 1
ATOM 4648 O O . GLY A 1 580 ? -1.658 -13.289 12.469 1 56.81 580 GLY A O 1
ATOM 4649 N N . ASP A 1 581 ? -0.001 -14.352 13.227 1 69.62 581 ASP A N 1
ATOM 4650 C CA . ASP A 1 581 ? 0.302 -15.219 12.094 1 69.62 581 ASP A CA 1
ATOM 4651 C C . ASP A 1 581 ? -0.9 -16.078 11.727 1 69.62 581 ASP A C 1
ATOM 4653 O O . ASP A 1 581 ? -1.235 -16.219 10.547 1 69.62 581 ASP A O 1
ATOM 4657 N N . SER A 1 582 ? -1.69 -16.5 12.758 1 79.31 582 SER A N 1
ATOM 4658 C CA . SER A 1 582 ? -2.793 -17.406 12.445 1 79.31 582 SER A CA 1
ATOM 4659 C C . SER A 1 582 ? -3.963 -16.656 11.82 1 79.31 582 SER A C 1
ATOM 4661 O O . SER A 1 582 ? -4.574 -17.141 10.867 1 79.31 582 SER A O 1
ATOM 4663 N N . ARG A 1 583 ? -4.262 -15.516 12.336 1 87.19 583 ARG A N 1
ATOM 4664 C CA . ARG A 1 583 ? -5.34 -14.703 11.789 1 87.19 583 ARG A CA 1
ATOM 4665 C C . ARG A 1 583 ? -5.055 -14.328 10.336 1 87.19 583 ARG A C 1
ATOM 4667 O O . ARG A 1 583 ? -5.934 -14.438 9.477 1 87.19 583 ARG A O 1
ATOM 4674 N N . THR A 1 584 ? -3.85 -13.945 10.164 1 87.12 584 THR A N 1
ATOM 4675 C CA . THR A 1 584 ? -3.453 -13.523 8.828 1 87.12 584 THR A CA 1
ATOM 4676 C C . THR A 1 584 ? -3.58 -14.68 7.836 1 87.12 584 THR A C 1
ATOM 4678 O O . THR A 1 584 ? -4.008 -14.484 6.695 1 87.12 584 THR A O 1
ATOM 4681 N N . SER A 1 585 ? -3.232 -15.828 8.266 1 91 585 SER A N 1
ATOM 4682 C CA . SER A 1 585 ? -3.346 -17 7.398 1 91 585 SER A CA 1
ATOM 4683 C C . SER A 1 585 ? -4.805 -17.312 7.082 1 91 585 SER A C 1
ATOM 4685 O O . SER A 1 585 ? -5.145 -17.625 5.938 1 91 585 SER A O 1
ATOM 4687 N N . ASP A 1 586 ? -5.645 -17.281 8.109 1 93.31 586 ASP A N 1
ATOM 4688 C CA . ASP A 1 586 ? -7.066 -17.531 7.902 1 93.31 586 ASP A CA 1
ATOM 4689 C C . ASP A 1 586 ? -7.664 -16.5 6.941 1 93.31 586 ASP A C 1
ATOM 4691 O O . ASP A 1 586 ? -8.406 -16.859 6.023 1 93.31 586 ASP A O 1
ATOM 4695 N N . LEU A 1 587 ? -7.328 -15.266 7.16 1 93 587 LEU A N 1
ATOM 4696 C CA . LEU A 1 587 ? -7.82 -14.195 6.297 1 93 587 LEU A CA 1
ATOM 4697 C C . LEU A 1 587 ? -7.328 -14.383 4.867 1 93 587 LEU A C 1
ATOM 4699 O O . LEU A 1 587 ? -8.07 -14.156 3.912 1 93 587 LEU A O 1
ATOM 4703 N N . ALA A 1 588 ? -6.09 -14.805 4.723 1 93.19 588 ALA A N 1
ATOM 4704 C CA . ALA A 1 588 ? -5.535 -15.047 3.393 1 93.19 588 ALA A CA 1
ATOM 4705 C C . ALA A 1 588 ? -6.297 -16.156 2.672 1 93.19 588 ALA A C 1
ATOM 4707 O O . ALA A 1 588 ? -6.629 -16.031 1.49 1 93.19 588 ALA A O 1
ATOM 4708 N N . LEU A 1 589 ? -6.535 -17.234 3.406 1 95.56 589 LEU A N 1
ATOM 4709 C CA . LEU A 1 589 ? -7.277 -18.344 2.826 1 95.56 589 LEU A CA 1
ATOM 4710 C C . LEU A 1 589 ? -8.641 -17.875 2.318 1 95.56 589 LEU A C 1
ATOM 4712 O O . LEU A 1 589 ? -9.047 -18.234 1.213 1 95.56 589 LEU A O 1
ATOM 4716 N N . LEU A 1 590 ? -9.344 -17.109 3.119 1 96.12 590 LEU A N 1
ATOM 4717 C CA . LEU A 1 590 ? -10.664 -16.625 2.764 1 96.12 590 LEU A CA 1
ATOM 4718 C C . LEU A 1 590 ? -10.594 -15.656 1.584 1 96.12 590 LEU A C 1
ATOM 4720 O O . LEU A 1 590 ? -11.469 -15.656 0.717 1 96.12 590 LEU A O 1
ATOM 4724 N N . ALA A 1 591 ? -9.586 -14.82 1.555 1 93.94 591 ALA A N 1
ATOM 4725 C CA . ALA A 1 591 ? -9.414 -13.828 0.497 1 93.94 591 ALA A CA 1
ATOM 4726 C C . ALA A 1 591 ? -9.031 -14.5 -0.822 1 93.94 591 ALA A C 1
ATOM 4728 O O . ALA A 1 591 ? -9.422 -14.031 -1.896 1 93.94 591 ALA A O 1
ATOM 4729 N N . ILE A 1 592 ? -8.234 -15.539 -0.778 1 93.75 592 ILE A N 1
ATOM 4730 C CA . ILE A 1 592 ? -7.754 -16.25 -1.963 1 93.75 592 ILE A CA 1
ATOM 4731 C C . ILE A 1 592 ? -8.891 -17.062 -2.57 1 93.75 592 ILE A C 1
ATOM 4733 O O . ILE A 1 592 ? -8.953 -17.234 -3.789 1 93.75 592 ILE A O 1
ATOM 4737 N N . ASN A 1 593 ? -9.82 -17.547 -1.694 1 93.69 593 ASN A N 1
ATOM 4738 C CA . ASN A 1 593 ? -10.961 -18.359 -2.137 1 93.69 593 ASN A CA 1
ATOM 4739 C C . ASN A 1 593 ? -12.281 -17.641 -1.897 1 93.69 593 ASN A C 1
ATOM 4741 O O . ASN A 1 593 ? -13.148 -18.141 -1.188 1 93.69 593 ASN A O 1
ATOM 4745 N N . PRO A 1 594 ? -12.492 -16.562 -2.564 1 93.5 594 PRO A N 1
ATOM 4746 C CA . PRO A 1 594 ? -13.711 -15.797 -2.275 1 93.5 594 PRO A CA 1
ATOM 4747 C C . PRO A 1 594 ? -14.977 -16.547 -2.672 1 93.5 594 PRO A C 1
ATOM 4749 O O . PRO A 1 594 ? -16 -16.422 -2.002 1 93.5 594 PRO A O 1
ATOM 4752 N N . ARG A 1 595 ? -15.008 -17.328 -3.723 1 92.44 595 ARG A N 1
ATOM 4753 C CA . ARG A 1 595 ? -16.188 -18.062 -4.16 1 92.44 595 ARG A CA 1
ATOM 4754 C C . ARG A 1 595 ? -16.609 -19.094 -3.109 1 92.44 595 ARG A C 1
ATOM 4756 O O . ARG A 1 595 ? -17.797 -19.172 -2.756 1 92.44 595 ARG A O 1
ATOM 4763 N N . ARG A 1 596 ? -15.602 -19.828 -2.631 1 94.25 596 ARG A N 1
ATOM 4764 C CA . ARG A 1 596 ? -15.891 -20.797 -1.582 1 94.25 596 ARG A CA 1
ATOM 4765 C C . ARG A 1 596 ? -16.391 -20.094 -0.317 1 94.25 596 ARG A C 1
ATOM 4767 O O . ARG A 1 596 ? -17.297 -20.594 0.353 1 94.25 596 ARG A O 1
ATOM 4774 N N . THR A 1 597 ? -15.766 -19 0.013 1 96.25 597 THR A N 1
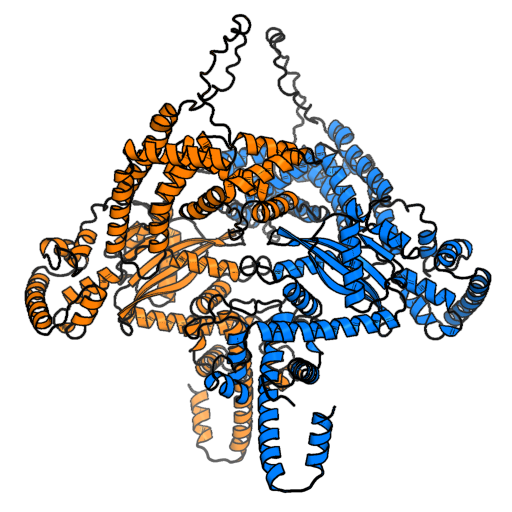ATOM 4775 C CA . THR A 1 597 ? -16.094 -18.281 1.24 1 96.25 597 THR A CA 1
ATOM 4776 C C . THR A 1 597 ? -17.516 -17.75 1.195 1 96.25 597 THR A C 1
ATOM 4778 O O . THR A 1 597 ? -18.25 -17.844 2.182 1 96.25 597 THR A O 1
ATOM 4781 N N . ARG A 1 598 ? -17.953 -17.219 0.065 1 93.88 598 ARG A N 1
ATOM 4782 C CA . ARG A 1 598 ? -19.266 -16.625 -0.086 1 93.88 598 ARG A CA 1
ATOM 4783 C C . ARG A 1 598 ? -20.359 -17.688 -0.073 1 93.88 598 ARG A C 1
ATOM 4785 O O . ARG A 1 598 ? -21.516 -17.406 0.276 1 93.88 598 ARG A O 1
ATOM 4792 N N . THR A 1 599 ? -20 -18.875 -0.392 1 93.31 599 THR A N 1
ATOM 4793 C CA . THR A 1 599 ? -21 -19.938 -0.491 1 93.31 599 THR A CA 1
ATOM 4794 C C . THR A 1 599 ? -21.156 -20.656 0.845 1 93.31 599 THR A C 1
ATOM 4796 O O . THR A 1 599 ? -22.047 -21.484 1.004 1 93.31 599 THR A O 1
ATOM 4799 N N . LEU A 1 600 ? -20.312 -20.344 1.794 1 95.81 600 LEU A N 1
ATOM 4800 C CA . LEU A 1 600 ? -20.484 -20.938 3.115 1 95.81 600 LEU A CA 1
ATOM 4801 C C . LEU A 1 600 ? -21.828 -20.578 3.717 1 95.81 600 LEU A C 1
ATOM 4803 O O . LEU A 1 600 ? -22.281 -19.438 3.594 1 95.81 600 LEU A O 1
ATOM 4807 N N . ASN A 1 601 ? -22.484 -21.516 4.309 1 95.06 601 ASN A N 1
ATOM 4808 C CA . ASN A 1 601 ? -23.781 -21.281 4.938 1 95.06 601 ASN A CA 1
ATOM 4809 C C . ASN A 1 601 ? -23.641 -20.516 6.242 1 95.06 601 ASN A C 1
ATOM 4811 O O . ASN A 1 601 ? -23 -20.984 7.188 1 95.06 601 ASN A O 1
ATOM 4815 N N . SER A 1 602 ? -24.312 -19.375 6.371 1 94.69 602 SER A N 1
ATOM 4816 C CA . SER A 1 602 ? -24.203 -18.5 7.535 1 94.69 602 SER A CA 1
ATOM 4817 C C . SER A 1 602 ? -24.766 -19.172 8.781 1 94.69 602 SER A C 1
ATOM 4819 O O . SER A 1 602 ? -24.234 -18.984 9.883 1 94.69 602 SER A O 1
ATOM 4821 N N . ASP A 1 603 ? -25.75 -19.922 8.594 1 92.94 603 ASP A N 1
ATOM 4822 C CA . ASP A 1 603 ? -26.344 -20.609 9.734 1 92.94 603 ASP A CA 1
ATOM 4823 C C . ASP A 1 603 ? -25.391 -21.656 10.312 1 92.94 603 ASP A C 1
ATOM 4825 O O . ASP A 1 603 ? -25.312 -21.828 11.531 1 92.94 603 ASP A O 1
ATOM 4829 N N . SER A 1 604 ? -24.719 -22.312 9.398 1 94.12 604 SER A N 1
ATOM 4830 C CA . SER A 1 604 ? -23.734 -23.297 9.852 1 94.12 604 SER A CA 1
ATOM 4831 C C . SER A 1 604 ? -22.609 -22.641 10.625 1 94.12 604 SER A C 1
ATOM 4833 O O . SER A 1 604 ? -22.078 -23.219 11.586 1 94.12 604 SER A O 1
ATOM 4835 N N . ILE A 1 605 ? -22.234 -21.469 10.219 1 95.06 605 ILE A N 1
ATOM 4836 C CA . ILE A 1 605 ? -21.188 -20.703 10.891 1 95.06 605 ILE A CA 1
ATOM 4837 C C . ILE A 1 605 ? -21.656 -20.297 12.289 1 95.06 605 ILE A C 1
ATOM 4839 O O . ILE A 1 605 ? -20.922 -20.438 13.266 1 95.06 605 ILE A O 1
ATOM 4843 N N . ILE A 1 606 ? -22.906 -19.828 12.375 1 93.06 606 ILE A N 1
ATOM 4844 C CA . ILE A 1 606 ? -23.484 -19.391 13.648 1 93.06 606 ILE A CA 1
ATOM 4845 C C . ILE A 1 606 ? -23.562 -20.578 14.602 1 93.06 606 ILE A C 1
ATOM 4847 O O . ILE A 1 606 ? -23.234 -20.453 15.789 1 93.06 606 ILE A O 1
ATOM 4851 N N . ASP A 1 607 ? -23.953 -21.688 14.047 1 91.94 607 ASP A N 1
ATOM 4852 C CA . ASP A 1 607 ? -24.062 -22.906 14.859 1 91.94 607 ASP A CA 1
ATOM 4853 C C . ASP A 1 607 ? -22.688 -23.312 15.398 1 91.94 607 ASP A C 1
ATOM 4855 O O . ASP A 1 607 ? -22.562 -23.672 16.562 1 91.94 607 ASP A O 1
ATOM 4859 N N . ALA A 1 608 ? -21.719 -23.312 14.531 1 92.19 608 ALA A N 1
ATOM 4860 C CA . ALA A 1 608 ? -20.359 -23.656 14.953 1 92.19 608 ALA A CA 1
ATOM 4861 C C . ALA A 1 608 ? -19.844 -22.703 16.031 1 92.19 608 ALA A C 1
ATOM 4863 O O . ALA A 1 608 ? -19.188 -23.125 16.969 1 92.19 608 ALA A O 1
ATOM 4864 N N . PHE A 1 609 ? -20.203 -21.438 15.875 1 90.94 609 PHE A N 1
ATOM 4865 C CA . PHE A 1 609 ? -19.812 -20.422 16.844 1 90.94 609 PHE A CA 1
ATOM 4866 C C . PHE A 1 609 ? -20.5 -20.656 18.188 1 90.94 609 PHE A C 1
ATOM 4868 O O . PHE A 1 609 ? -19.891 -20.531 19.25 1 90.94 609 PHE A O 1
ATOM 4875 N N . ALA A 1 610 ? -21.766 -20.984 18.125 1 87.19 610 ALA A N 1
ATOM 4876 C CA . ALA A 1 610 ? -22.562 -21.219 19.328 1 87.19 610 ALA A CA 1
ATOM 4877 C C . ALA A 1 610 ? -22.047 -22.453 20.078 1 87.19 610 ALA A C 1
ATOM 4879 O O . ALA A 1 610 ? -21.984 -22.438 21.312 1 87.19 610 ALA A O 1
ATOM 4880 N N . LEU A 1 611 ? -21.672 -23.391 19.328 1 84.62 611 LEU A N 1
ATOM 4881 C CA . LEU A 1 611 ? -21.219 -24.641 19.922 1 84.62 611 LEU A CA 1
ATOM 4882 C C . LEU A 1 611 ? -19.875 -24.453 20.609 1 84.62 611 LEU A C 1
ATOM 4884 O O . LEU A 1 611 ? -19.609 -25.094 21.625 1 84.62 611 LEU A O 1
ATOM 4888 N N . LYS A 1 612 ? -19.031 -23.672 20.062 1 79.88 612 LYS A N 1
ATOM 4889 C CA . LYS A 1 612 ? -17.703 -23.438 20.641 1 79.88 612 LYS A CA 1
ATOM 4890 C C . LYS A 1 612 ? -17.812 -22.719 21.969 1 79.88 612 LYS A C 1
ATOM 4892 O O . LYS A 1 612 ? -16.984 -22.938 22.875 1 79.88 612 LYS A O 1
ATOM 4897 N N . HIS A 1 613 ? -18.703 -21.781 22.094 1 70.5 613 HIS A N 1
ATOM 4898 C CA . HIS A 1 613 ? -18.797 -21 23.312 1 70.5 613 HIS A CA 1
ATOM 4899 C C . HIS A 1 613 ? -19.953 -21.484 24.188 1 70.5 613 HIS A C 1
ATOM 4901 O O . HIS A 1 613 ? -20.297 -20.844 25.172 1 70.5 613 HIS A O 1
ATOM 4907 N N . ASN A 1 614 ? -20.422 -22.656 24.031 1 61.94 614 ASN A N 1
ATOM 4908 C CA . ASN A 1 614 ? -21.531 -23.219 24.781 1 61.94 614 ASN A CA 1
ATOM 4909 C C . ASN A 1 614 ? -22.641 -22.203 25.016 1 61.94 614 ASN A C 1
ATOM 4911 O O . ASN A 1 614 ? -23.188 -22.109 26.109 1 61.94 614 ASN A O 1
ATOM 4915 N N . ASN A 1 615 ? -22.922 -21.344 24.078 1 57.47 615 ASN A N 1
ATOM 4916 C CA . ASN A 1 615 ? -24 -20.375 24.062 1 57.47 615 ASN A CA 1
ATOM 4917 C C . ASN A 1 615 ? -23.859 -19.328 25.156 1 57.47 615 ASN A C 1
ATOM 4919 O O . ASN A 1 615 ? -24.844 -18.734 25.594 1 57.47 615 ASN A O 1
ATOM 4923 N N . ARG A 1 616 ? -22.75 -19.25 25.641 1 52.91 616 ARG A N 1
ATOM 4924 C CA . ARG A 1 616 ? -22.594 -18.438 26.844 1 52.91 616 ARG A CA 1
ATOM 4925 C C . ARG A 1 616 ? -22.562 -16.953 26.5 1 52.91 616 ARG A C 1
ATOM 4927 O O . ARG A 1 616 ? -23.031 -16.109 27.266 1 52.91 616 ARG A O 1
ATOM 4934 N N . HIS A 1 617 ? -22.094 -16.578 25.344 1 57.22 617 HIS A N 1
ATOM 4935 C CA . HIS A 1 617 ? -21.953 -15.164 25.031 1 57.22 617 HIS A CA 1
ATOM 4936 C C . HIS A 1 617 ? -23.25 -14.586 24.484 1 57.22 617 HIS A C 1
ATOM 4938 O O . HIS A 1 617 ? -23.656 -13.477 24.844 1 57.22 617 HIS A O 1
ATOM 4944 N N . ILE A 1 618 ? -23.906 -15.242 23.688 1 67.12 618 ILE A N 1
ATOM 4945 C CA . ILE A 1 618 ? -25.156 -14.883 23 1 67.12 618 ILE A CA 1
ATOM 4946 C C . ILE A 1 618 ? -25.984 -16.141 22.766 1 67.12 618 ILE A C 1
ATOM 4948 O O . ILE A 1 618 ? -25.453 -17.203 22.438 1 67.12 618 ILE A O 1
ATOM 4952 N N . VAL A 1 619 ? -27.203 -16.047 23.297 1 70.25 619 VAL A N 1
ATOM 4953 C CA . VAL A 1 619 ? -28.109 -17.188 23.125 1 70.25 619 VAL A CA 1
ATOM 4954 C C . VAL A 1 619 ? -28.406 -17.391 21.641 1 70.25 619 VAL A C 1
ATOM 4956 O O . VAL A 1 619 ? -29.078 -16.562 21.016 1 70.25 619 VAL A O 1
ATOM 4959 N N . LEU A 1 620 ? -27.797 -18.375 21.062 1 76.81 620 LEU A N 1
ATOM 4960 C CA . LEU A 1 620 ? -27.938 -18.578 19.625 1 76.81 620 LEU A CA 1
ATOM 4961 C C . LEU A 1 620 ? -28.609 -19.906 19.344 1 76.81 620 LEU A C 1
ATOM 4963 O O . LEU A 1 620 ? -28.906 -20.219 18.172 1 76.81 620 LEU A O 1
ATOM 4967 N N . LEU A 1 621 ? -28.75 -20.703 20.438 1 69.88 621 LEU A N 1
ATOM 4968 C CA . LEU A 1 621 ? -29.422 -21.984 20.281 1 69.88 621 LEU A CA 1
ATOM 4969 C C . LEU A 1 621 ? -30.672 -22.062 21.156 1 69.88 621 LEU A C 1
ATOM 4971 O O . LEU A 1 621 ? -30.75 -21.391 22.188 1 69.88 621 LEU A O 1
ATOM 4975 N N . MET B 1 1 ? -40.125 23.734 -15.523 1 32.72 1 MET B N 1
ATOM 4976 C CA . MET B 1 1 ? -41.219 24.391 -14.828 1 32.72 1 MET B CA 1
ATOM 4977 C C . MET B 1 1 ? -42.562 23.891 -15.336 1 32.72 1 MET B C 1
ATOM 4979 O O . MET B 1 1 ? -43.5 23.688 -14.547 1 32.72 1 MET B O 1
ATOM 4983 N N . GLU B 1 2 ? -42.562 23.703 -16.703 1 38 2 GLU B N 1
ATOM 4984 C CA . GLU B 1 2 ? -43.844 23.422 -17.328 1 38 2 GLU B CA 1
ATOM 4985 C C . GLU B 1 2 ? -44.281 21.984 -17.047 1 38 2 GLU B C 1
ATOM 4987 O O . GLU B 1 2 ? -45.469 21.734 -16.781 1 38 2 GLU B O 1
ATOM 4992 N N . THR B 1 3 ? -43.219 21.078 -17.156 1 38.72 3 THR B N 1
ATOM 4993 C CA . THR B 1 3 ? -43.594 19.672 -17 1 38.72 3 THR B CA 1
ATOM 4994 C C . THR B 1 3 ? -44 19.375 -15.562 1 38.72 3 THR B C 1
ATOM 4996 O O . THR B 1 3 ? -44.781 18.469 -15.305 1 38.72 3 THR B O 1
ATOM 4999 N N . TRP B 1 4 ? -43.344 20.141 -14.594 1 36.72 4 TRP B N 1
ATOM 5000 C CA . TRP B 1 4 ? -43.719 20.047 -13.188 1 36.72 4 TRP B CA 1
ATOM 5001 C C . TRP B 1 4 ? -45.156 20.578 -12.961 1 36.72 4 TRP B C 1
ATOM 5003 O O . TRP B 1 4 ? -45.938 19.984 -12.219 1 36.72 4 TRP B O 1
ATOM 5013 N N . SER B 1 5 ? -45.562 21.609 -13.703 1 40.59 5 SER B N 1
ATOM 5014 C CA . SER B 1 5 ? -46.875 22.203 -13.57 1 40.59 5 SER B CA 1
ATOM 5015 C C . SER B 1 5 ? -47.969 21.266 -14.055 1 40.59 5 SER B C 1
ATOM 5017 O O . SER B 1 5 ? -49.031 21.172 -13.453 1 40.59 5 SER B O 1
ATOM 5019 N N . GLU B 1 6 ? -47.625 20.562 -15.164 1 40.78 6 GLU B N 1
ATOM 5020 C CA . GLU B 1 6 ? -48.656 19.656 -15.695 1 40.78 6 GLU B CA 1
ATOM 5021 C C . GLU B 1 6 ? -48.844 18.469 -14.766 1 40.78 6 GLU B C 1
ATOM 5023 O O . GLU B 1 6 ? -49.969 18 -14.594 1 40.78 6 GLU B O 1
ATOM 5028 N N . TYR B 1 7 ? -47.688 18.094 -14.023 1 38.28 7 TYR B N 1
ATOM 5029 C CA . TYR B 1 7 ? -47.812 17 -13.062 1 38.28 7 TYR B CA 1
ATOM 5030 C C . TYR B 1 7 ? -48.688 17.422 -11.875 1 38.28 7 TYR B C 1
ATOM 5032 O O . TYR B 1 7 ? -49.562 16.672 -11.453 1 38.28 7 TYR B O 1
ATOM 5040 N N . LYS B 1 8 ? -48.531 18.688 -11.391 1 38.56 8 LYS B N 1
ATOM 5041 C CA . LYS B 1 8 ? -49.375 19.172 -10.297 1 38.56 8 LYS B CA 1
ATOM 5042 C C . LYS B 1 8 ? -50.812 19.281 -10.742 1 38.56 8 LYS B C 1
ATOM 5044 O O . LYS B 1 8 ? -51.75 19.016 -9.961 1 38.56 8 LYS B O 1
ATOM 5049 N N . LEU B 1 9 ? -51.031 19.656 -11.953 1 38.38 9 LEU B N 1
ATOM 5050 C CA . LEU B 1 9 ? -52.375 19.844 -12.422 1 38.38 9 LEU B CA 1
ATOM 5051 C C . LEU B 1 9 ? -53.094 18.5 -12.594 1 38.38 9 LEU B C 1
ATOM 5053 O O . LEU B 1 9 ? -54.281 18.375 -12.258 1 38.38 9 LEU B O 1
ATOM 5057 N N . LYS B 1 10 ? -52.281 17.562 -13.141 1 42.38 10 LYS B N 1
ATOM 5058 C CA . LYS B 1 10 ? -52.969 16.297 -13.328 1 42.38 10 LYS B CA 1
ATOM 5059 C C . LYS B 1 10 ? -53.312 15.641 -11.984 1 42.38 10 LYS B C 1
ATOM 5061 O O . LYS B 1 10 ? -54.281 14.883 -11.875 1 42.38 10 LYS B O 1
ATOM 5066 N N . GLU B 1 11 ? -52.5 15.875 -10.969 1 39 11 GLU B N 1
ATOM 5067 C CA . GLU B 1 11 ? -52.812 15.43 -9.617 1 39 11 GLU B CA 1
ATOM 5068 C C . GLU B 1 11 ? -54.125 16.062 -9.141 1 39 11 GLU B C 1
ATOM 5070 O O . GLU B 1 11 ? -54.875 15.453 -8.352 1 39 11 GLU B O 1
ATOM 5075 N N . LYS B 1 12 ? -54.438 17.188 -9.617 1 35.81 12 LYS B N 1
ATOM 5076 C CA . LYS B 1 12 ? -55.688 17.797 -9.164 1 35.81 12 LYS B CA 1
ATOM 5077 C C . LYS B 1 12 ? -56.875 17.188 -9.891 1 35.81 12 LYS B C 1
ATOM 5079 O O . LYS B 1 12 ? -58.031 17.375 -9.469 1 35.81 12 LYS B O 1
ATOM 5084 N N . SER B 1 13 ? -56.688 16.922 -11.305 1 38.81 13 SER B N 1
ATOM 5085 C CA . SER B 1 13 ? -57.938 16.625 -12.023 1 38.81 13 SER B CA 1
ATOM 5086 C C . SER B 1 13 ? -58.469 15.242 -11.664 1 38.81 13 SER B C 1
ATOM 5088 O O . SER B 1 13 ? -59.562 14.859 -12.109 1 38.81 13 SER B O 1
ATOM 5090 N N . GLY B 1 14 ? -58.844 14.625 -10.664 1 37.16 14 GLY B N 1
ATOM 5091 C CA . GLY B 1 14 ? -59.594 13.578 -9.977 1 37.16 14 GLY B CA 1
ATOM 5092 C C . GLY B 1 14 ? -59.594 12.258 -10.719 1 37.16 14 GLY B C 1
ATOM 5093 O O . GLY B 1 14 ? -60.375 11.359 -10.414 1 37.16 14 GLY B O 1
ATOM 5094 N N . SER B 1 15 ? -59.406 12.156 -12.062 1 39.28 15 SER B N 1
ATOM 5095 C CA . SER B 1 15 ? -59.719 10.898 -12.742 1 39.28 15 SER B CA 1
ATOM 5096 C C . SER B 1 15 ? -58.812 9.766 -12.211 1 39.28 15 SER B C 1
ATOM 5098 O O . SER B 1 15 ? -57.625 9.961 -11.977 1 39.28 15 SER B O 1
ATOM 5100 N N . LYS B 1 16 ? -59.5 8.586 -11.727 1 43.75 16 LYS B N 1
ATOM 5101 C CA . LYS B 1 16 ? -59.094 7.375 -11.016 1 43.75 16 LYS B CA 1
ATOM 5102 C C . LYS B 1 16 ? -57.969 6.66 -11.758 1 43.75 16 LYS B C 1
ATOM 5104 O O . LYS B 1 16 ? -57.25 5.828 -11.172 1 43.75 16 LYS B O 1
ATOM 5109 N N . LEU B 1 17 ? -58.031 6.406 -13.055 1 38.84 17 LEU B N 1
ATOM 5110 C CA . LEU B 1 17 ? -57.031 5.738 -13.883 1 38.84 17 LEU B CA 1
ATOM 5111 C C . LEU B 1 17 ? -55.656 6.305 -13.617 1 38.84 17 LEU B C 1
ATOM 5113 O O . LEU B 1 17 ? -54.656 5.574 -13.656 1 38.84 17 LEU B O 1
ATOM 5117 N N . PRO B 1 18 ? -55.406 7.547 -13.562 1 41.22 18 PRO B N 1
ATOM 5118 C CA . PRO B 1 18 ? -54.156 8.258 -13.266 1 41.22 18 PRO B CA 1
ATOM 5119 C C . PRO B 1 18 ? -53.625 7.965 -11.867 1 41.22 18 PRO B C 1
ATOM 5121 O O . PRO B 1 18 ? -52.438 8.078 -11.617 1 41.22 18 PRO B O 1
ATOM 5124 N N . ASN B 1 19 ? -54.469 7.457 -11.023 1 46.41 19 ASN B N 1
ATOM 5125 C CA . ASN B 1 19 ? -54.125 7.137 -9.648 1 46.41 19 ASN B CA 1
ATOM 5126 C C . ASN B 1 19 ? -53.281 5.855 -9.562 1 46.41 19 ASN B C 1
ATOM 5128 O O . ASN B 1 19 ? -52.344 5.77 -8.781 1 46.41 19 ASN B O 1
ATOM 5132 N N . MET B 1 20 ? -53.844 4.863 -10.203 1 46.62 20 MET B N 1
ATOM 5133 C CA . MET B 1 20 ? -53.094 3.615 -10.227 1 46.62 20 MET B CA 1
ATOM 5134 C C . MET B 1 20 ? -51.719 3.814 -10.875 1 46.62 20 MET B C 1
ATOM 5136 O O . MET B 1 20 ? -50.719 3.227 -10.445 1 46.62 20 MET B O 1
ATOM 5140 N N . LEU B 1 21 ? -51.844 4.461 -12.086 1 47.38 21 LEU B N 1
ATOM 5141 C CA . LEU B 1 21 ? -50.594 4.824 -12.734 1 47.38 21 LEU B CA 1
ATOM 5142 C C . LEU B 1 21 ? -49.719 5.652 -11.797 1 47.38 21 LEU B C 1
ATOM 5144 O O . LEU B 1 21 ? -48.469 5.492 -11.781 1 47.38 21 LEU B O 1
ATOM 5148 N N . ASP B 1 22 ? -50.469 6.379 -11.023 1 59.88 22 ASP B N 1
ATOM 5149 C CA . ASP B 1 22 ? -49.781 7.215 -10.055 1 59.88 22 ASP B CA 1
ATOM 5150 C C . ASP B 1 22 ? -49.188 6.371 -8.914 1 59.88 22 ASP B C 1
ATOM 5152 O O . ASP B 1 22 ? -48.062 6.598 -8.469 1 59.88 22 ASP B O 1
ATOM 5156 N N . LYS B 1 23 ? -50.125 5.324 -8.57 1 66 23 LYS B N 1
ATOM 5157 C CA . LYS B 1 23 ? -49.625 4.441 -7.52 1 66 23 LYS B CA 1
ATOM 5158 C C . LYS B 1 23 ? -48.469 3.568 -8.016 1 66 23 LYS B C 1
ATOM 5160 O O . LYS B 1 23 ? -47.5 3.332 -7.289 1 66 23 LYS B O 1
ATOM 5165 N N . GLY B 1 24 ? -48.688 3.125 -9.211 1 67.81 24 GLY B N 1
ATOM 5166 C CA . GLY B 1 24 ? -47.594 2.348 -9.812 1 67.81 24 GLY B CA 1
ATOM 5167 C C . GLY B 1 24 ? -46.312 3.141 -9.992 1 67.81 24 GLY B C 1
ATOM 5168 O O . GLY B 1 24 ? -45.25 2.635 -9.727 1 67.81 24 GLY B O 1
ATOM 5169 N N . HIS B 1 25 ? -46.656 4.27 -10.5 1 79.5 25 HIS B N 1
ATOM 5170 C CA . HIS B 1 25 ? -45.5 5.16 -10.672 1 79.5 25 HIS B CA 1
ATOM 5171 C C . HIS B 1 25 ? -44.844 5.461 -9.328 1 79.5 25 HIS B C 1
ATOM 5173 O O . HIS B 1 25 ? -43.625 5.426 -9.219 1 79.5 25 HIS B O 1
ATOM 5179 N N . SER B 1 26 ? -45.656 5.719 -8.352 1 82.25 26 SER B N 1
ATOM 5180 C CA . SER B 1 26 ? -45.125 6.02 -7.023 1 82.25 26 SER B CA 1
ATOM 5181 C C . SER B 1 26 ? -44.406 4.816 -6.438 1 82.25 26 SER B C 1
ATOM 5183 O O . SER B 1 26 ? -43.375 4.973 -5.773 1 82.25 26 SER B O 1
ATOM 5185 N N . ALA B 1 27 ? -44.938 3.686 -6.688 1 84.44 27 ALA B N 1
ATOM 5186 C CA . ALA B 1 27 ? -44.281 2.467 -6.207 1 84.44 27 ALA B CA 1
ATOM 5187 C C . ALA B 1 27 ? -42.938 2.25 -6.891 1 84.44 27 ALA B C 1
ATOM 5189 O O . ALA B 1 27 ? -41.969 1.827 -6.254 1 84.44 27 ALA B O 1
ATOM 5190 N N . LEU B 1 28 ? -43.031 2.562 -8.102 1 84.06 28 LEU B N 1
ATOM 5191 C CA . LEU B 1 28 ? -41.781 2.414 -8.859 1 84.06 28 LEU B CA 1
ATOM 5192 C C . LEU B 1 28 ? -40.719 3.406 -8.375 1 84.06 28 LEU B C 1
ATOM 5194 O O . LEU B 1 28 ? -39.562 3.061 -8.266 1 84.06 28 LEU B O 1
ATOM 5198 N N . VAL B 1 29 ? -41.219 4.574 -8.156 1 86.5 29 VAL B N 1
ATOM 5199 C CA . VAL B 1 29 ? -40.312 5.609 -7.672 1 86.5 29 VAL B CA 1
ATOM 5200 C C . VAL B 1 29 ? -39.719 5.203 -6.312 1 86.5 29 VAL B C 1
ATOM 5202 O O . VAL B 1 29 ? -38.531 5.359 -6.059 1 86.5 29 VAL B O 1
ATOM 5205 N N . GLN B 1 30 ? -40.562 4.699 -5.5 1 87.81 30 GLN B N 1
ATOM 5206 C CA . GLN B 1 30 ? -40.125 4.297 -4.172 1 87.81 30 GLN B CA 1
ATOM 5207 C C . GLN B 1 30 ? -39.125 3.137 -4.254 1 87.81 30 GLN B C 1
ATOM 5209 O O . GLN B 1 30 ? -38.156 3.096 -3.504 1 87.81 30 GLN B O 1
ATOM 5214 N N . GLU B 1 31 ? -39.375 2.264 -5.105 1 87.12 31 GLU B N 1
ATOM 5215 C CA . GLU B 1 31 ? -38.469 1.131 -5.301 1 87.12 31 GLU B CA 1
ATOM 5216 C C . GLU B 1 31 ? -37.125 1.59 -5.82 1 87.12 31 GLU B C 1
ATOM 5218 O O . GLU B 1 31 ? -36.094 1.114 -5.363 1 87.12 31 GLU B O 1
ATOM 5223 N N . ASN B 1 32 ? -37.219 2.473 -6.766 1 87.19 32 ASN B N 1
ATOM 5224 C CA . ASN B 1 32 ? -36 2.996 -7.34 1 87.19 32 ASN B CA 1
ATOM 5225 C C . ASN B 1 32 ? -35.188 3.793 -6.312 1 87.19 32 ASN B C 1
ATOM 5227 O O . ASN B 1 32 ? -33.969 3.73 -6.293 1 87.19 32 ASN B O 1
ATOM 5231 N N . ARG B 1 33 ? -35.906 4.488 -5.547 1 89.38 33 ARG B N 1
ATOM 5232 C CA . ARG B 1 33 ? -35.25 5.285 -4.523 1 89.38 33 ARG B CA 1
ATOM 5233 C C . ARG B 1 33 ? -34.594 4.391 -3.477 1 89.38 33 ARG B C 1
ATOM 5235 O O . ARG B 1 33 ? -33.5 4.703 -2.975 1 89.38 33 ARG B O 1
ATOM 5242 N N . ARG B 1 34 ? -35.25 3.328 -3.213 1 89.69 34 ARG B N 1
ATOM 5243 C CA . ARG B 1 34 ? -34.688 2.391 -2.248 1 89.69 34 ARG B CA 1
ATOM 5244 C C . ARG B 1 34 ? -33.438 1.732 -2.803 1 89.69 34 ARG B C 1
ATOM 5246 O O . ARG B 1 34 ? -32.469 1.502 -2.068 1 89.69 34 ARG B O 1
ATOM 5253 N N . TYR B 1 35 ? -33.5 1.447 -4.027 1 91.06 35 TYR B N 1
ATOM 5254 C CA . TYR B 1 35 ? -32.312 0.891 -4.68 1 91.06 35 TYR B CA 1
ATOM 5255 C C . TYR B 1 35 ? -31.172 1.888 -4.664 1 91.06 35 TYR B C 1
ATOM 5257 O O . TYR B 1 35 ? -30.031 1.531 -4.324 1 91.06 35 TYR B O 1
ATOM 5265 N N . MET B 1 36 ? -31.516 3.115 -5 1 91.44 36 MET B N 1
ATOM 5266 C CA . MET B 1 36 ? -30.484 4.148 -5.027 1 91.44 36 MET B CA 1
ATOM 5267 C C . MET B 1 36 ? -29.922 4.402 -3.633 1 91.44 36 MET B C 1
ATOM 5269 O O . MET B 1 36 ? -28.75 4.734 -3.482 1 91.44 36 MET B O 1
ATOM 5273 N N . PHE B 1 37 ? -30.797 4.234 -2.695 1 93.88 37 PHE B N 1
ATOM 5274 C CA . PHE B 1 37 ? -30.328 4.352 -1.318 1 93.88 37 PHE B CA 1
ATOM 5275 C C . PHE B 1 37 ? -29.219 3.342 -1.032 1 93.88 37 PHE B C 1
ATOM 5277 O O . PHE B 1 37 ? -28.219 3.676 -0.407 1 93.88 37 PHE B O 1
ATOM 5284 N N . GLY B 1 38 ? -29.406 2.1 -1.512 1 93.44 38 GLY B N 1
ATOM 5285 C CA . GLY B 1 38 ? -28.359 1.091 -1.374 1 93.44 38 GLY B CA 1
ATOM 5286 C C . GLY B 1 38 ? -27.078 1.46 -2.088 1 93.44 38 GLY B C 1
ATOM 5287 O O . GLY B 1 38 ? -25.984 1.253 -1.555 1 93.44 38 GLY B O 1
ATOM 5288 N N . VAL B 1 39 ? -27.234 2.047 -3.219 1 93.44 39 VAL B N 1
ATOM 5289 C CA . VAL B 1 39 ? -26.094 2.457 -4.023 1 93.44 39 VAL B CA 1
ATOM 5290 C C . VAL B 1 39 ? -25.328 3.568 -3.307 1 93.44 39 VAL B C 1
ATOM 5292 O O . VAL B 1 39 ? -24.109 3.494 -3.162 1 93.44 39 VAL B O 1
ATOM 5295 N N . ILE B 1 40 ? -26.031 4.527 -2.803 1 95.06 40 ILE B N 1
ATOM 5296 C CA . ILE B 1 40 ? -25.438 5.695 -2.172 1 95.06 40 ILE B CA 1
ATOM 5297 C C . ILE B 1 40 ? -24.734 5.281 -0.88 1 95.06 40 ILE B C 1
ATOM 5299 O O . ILE B 1 40 ? -23.594 5.695 -0.62 1 95.06 40 ILE B O 1
ATOM 5303 N N . GLU B 1 41 ? -25.391 4.461 -0.15 1 95.12 41 GLU B N 1
ATOM 5304 C CA . GLU B 1 41 ? -24.797 4.039 1.118 1 95.12 41 GLU B CA 1
ATOM 5305 C C . GLU B 1 41 ? -23.547 3.203 0.893 1 95.12 41 GLU B C 1
ATOM 5307 O O . GLU B 1 41 ? -22.594 3.285 1.671 1 95.12 41 GLU B O 1
ATOM 5312 N N . SER B 1 42 ? -23.578 2.389 -0.139 1 94.94 42 SER B N 1
ATOM 5313 C CA . SER B 1 42 ? -22.406 1.599 -0.484 1 94.94 42 SER B CA 1
ATOM 5314 C C . SER B 1 42 ? -21.234 2.494 -0.877 1 94.94 42 SER B C 1
ATOM 5316 O O . SER B 1 42 ? -20.109 2.285 -0.424 1 94.94 42 SER B O 1
ATOM 5318 N N . LEU B 1 43 ? -21.531 3.49 -1.669 1 95.56 43 LEU B N 1
ATOM 5319 C CA . LEU B 1 43 ? -20.5 4.41 -2.123 1 95.56 43 LEU B CA 1
ATOM 5320 C C . LEU B 1 43 ? -20.016 5.289 -0.975 1 95.56 43 LEU B C 1
ATOM 5322 O O . LEU B 1 43 ? -18.812 5.57 -0.87 1 95.56 43 LEU B O 1
ATOM 5326 N N . ARG B 1 44 ? -20.906 5.711 -0.155 1 96.31 44 ARG B N 1
ATOM 5327 C CA . ARG B 1 44 ? -20.547 6.5 1.023 1 96.31 44 ARG B CA 1
ATOM 5328 C C . ARG B 1 44 ? -19.609 5.727 1.941 1 96.31 44 ARG B C 1
ATOM 5330 O O . ARG B 1 44 ? -18.609 6.273 2.422 1 96.31 44 ARG B O 1
ATOM 5337 N N . TYR B 1 45 ? -19.922 4.426 2.137 1 95.69 45 TYR B N 1
ATOM 5338 C CA . TYR B 1 45 ? -19.094 3.58 2.982 1 95.69 45 TYR B CA 1
ATOM 5339 C C . TYR B 1 45 ? -17.688 3.459 2.414 1 95.69 45 TYR B C 1
ATOM 5341 O O . TYR B 1 45 ? -16.703 3.654 3.131 1 95.69 45 TYR B O 1
ATOM 5349 N N . THR B 1 46 ? -17.578 3.127 1.146 1 94.06 46 THR B N 1
ATOM 5350 C CA . THR B 1 46 ? -16.266 2.906 0.53 1 94.06 46 THR B CA 1
ATOM 5351 C C . THR B 1 46 ? -15.461 4.199 0.508 1 94.06 46 THR B C 1
ATOM 5353 O O . THR B 1 46 ? -14.242 4.172 0.687 1 94.06 46 THR B O 1
ATOM 5356 N N . ALA B 1 47 ? -16.094 5.312 0.302 1 94.19 47 ALA B N 1
ATOM 5357 C CA . ALA B 1 47 ? -15.398 6.602 0.281 1 94.19 47 ALA B CA 1
ATOM 5358 C C . ALA B 1 47 ? -14.852 6.953 1.66 1 94.19 47 ALA B C 1
ATOM 5360 O O . ALA B 1 47 ? -13.672 7.301 1.794 1 94.19 47 ALA B O 1
ATOM 5361 N N . CYS B 1 48 ? -15.641 6.82 2.668 1 94.69 48 CYS B N 1
ATOM 5362 C CA . CYS B 1 48 ? -15.25 7.164 4.031 1 94.69 48 CYS B CA 1
ATOM 5363 C C . CYS B 1 48 ? -14.109 6.27 4.508 1 94.69 48 CYS B C 1
ATOM 5365 O O . CYS B 1 48 ? -13.219 6.727 5.234 1 94.69 48 CYS B O 1
ATOM 5367 N N . GLN B 1 49 ? -14.195 4.996 4.078 1 91.69 49 GLN B N 1
ATOM 5368 C CA . GLN B 1 49 ? -13.203 4.035 4.535 1 91.69 49 GLN B CA 1
ATOM 5369 C C . GLN B 1 49 ? -11.945 4.094 3.672 1 91.69 49 GLN B C 1
ATOM 5371 O O . GLN B 1 49 ? -10.93 3.48 4.004 1 91.69 49 GLN B O 1
ATOM 5376 N N . GLY B 1 50 ? -12.055 4.848 2.58 1 88.81 50 GLY B N 1
ATOM 5377 C CA . GLY B 1 50 ? -10.898 4.988 1.708 1 88.81 50 GLY B CA 1
ATOM 5378 C C . GLY B 1 50 ? -10.57 3.719 0.942 1 88.81 50 GLY B C 1
ATOM 5379 O O . GLY B 1 50 ? -9.398 3.406 0.72 1 88.81 50 GLY B O 1
ATOM 5380 N N . ILE B 1 51 ? -11.562 2.916 0.631 1 89.56 51 ILE B N 1
ATOM 5381 C CA . ILE B 1 51 ? -11.352 1.668 -0.095 1 89.56 51 ILE B CA 1
ATOM 5382 C C . ILE B 1 51 ? -11.719 1.858 -1.564 1 89.56 51 ILE B C 1
ATOM 5384 O O . ILE B 1 51 ? -12.633 2.617 -1.888 1 89.56 51 ILE B O 1
ATOM 5388 N N . ALA B 1 52 ? -11 1.171 -2.463 1 86.94 52 ALA B N 1
ATOM 5389 C CA . ALA B 1 52 ? -11.273 1.262 -3.895 1 86.94 52 ALA B CA 1
ATOM 5390 C C . ALA B 1 52 ? -12.625 0.643 -4.238 1 86.94 52 ALA B C 1
ATOM 5392 O O . ALA B 1 52 ? -13 -0.388 -3.678 1 86.94 52 ALA B O 1
ATOM 5393 N N . GLN B 1 53 ? -13.289 1.229 -5.148 1 89.06 53 GLN B N 1
ATOM 5394 C CA . GLN B 1 53 ? -14.633 0.767 -5.484 1 89.06 53 GLN B CA 1
ATOM 5395 C C . GLN B 1 53 ? -14.586 -0.373 -6.496 1 89.06 53 GLN B C 1
ATOM 5397 O O . GLN B 1 53 ? -15.289 -1.374 -6.348 1 89.06 53 GLN B O 1
ATOM 5402 N N . ARG B 1 54 ? -13.703 -0.255 -7.426 1 83.81 54 ARG B N 1
ATOM 5403 C CA . ARG B 1 54 ? -13.742 -1.159 -8.57 1 83.81 54 ARG B CA 1
ATOM 5404 C C . ARG B 1 54 ? -12.719 -2.281 -8.414 1 83.81 54 ARG B C 1
ATOM 5406 O O . ARG B 1 54 ? -11.711 -2.119 -7.727 1 83.81 54 ARG B O 1
ATOM 5413 N N . GLY B 1 55 ? -13.031 -3.4 -9.047 1 79.06 55 GLY B N 1
ATOM 5414 C CA . GLY B 1 55 ? -12.102 -4.516 -9.117 1 79.06 55 GLY B CA 1
ATOM 5415 C C . GLY B 1 55 ? -11.383 -4.613 -10.453 1 79.06 55 GLY B C 1
ATOM 5416 O O . GLY B 1 55 ? -11.641 -3.822 -11.359 1 79.06 55 GLY B O 1
ATOM 5417 N N . HIS B 1 56 ? -10.469 -5.535 -10.523 1 74.12 56 HIS B N 1
ATOM 5418 C CA . HIS B 1 56 ? -9.742 -5.773 -11.766 1 74.12 56 HIS B CA 1
ATOM 5419 C C . HIS B 1 56 ? -10.68 -6.246 -12.867 1 74.12 56 HIS B C 1
ATOM 5421 O O . HIS B 1 56 ? -10.625 -5.746 -13.992 1 74.12 56 HIS B O 1
ATOM 5427 N N . SER B 1 57 ? -11.508 -7.188 -12.539 1 77.25 57 SER B N 1
ATOM 5428 C CA . SER B 1 57 ? -12.555 -7.695 -13.43 1 77.25 57 SER B CA 1
ATOM 5429 C C . SER B 1 57 ? -13.922 -7.668 -12.758 1 77.25 57 SER B C 1
ATOM 5431 O O . SER B 1 57 ? -14.102 -8.25 -11.688 1 77.25 57 SER B O 1
ATOM 5433 N N . GLU B 1 58 ? -14.812 -6.926 -13.359 1 80.69 58 GLU B N 1
ATOM 5434 C CA . GLU B 1 58 ? -16.141 -6.781 -12.758 1 80.69 58 GLU B CA 1
ATOM 5435 C C . GLU B 1 58 ? -17.172 -7.605 -13.508 1 80.69 58 GLU B C 1
ATOM 5437 O O . GLU B 1 58 ? -18.375 -7.352 -13.391 1 80.69 58 GLU B O 1
ATOM 5442 N N . ASP B 1 59 ? -16.594 -8.562 -14.219 1 79.69 59 ASP B N 1
ATOM 5443 C CA . ASP B 1 59 ? -17.5 -9.461 -14.953 1 79.69 59 ASP B CA 1
ATOM 5444 C C . ASP B 1 59 ? -18.203 -10.43 -14 1 79.69 59 ASP B C 1
ATOM 5446 O O . ASP B 1 59 ? -17.719 -10.664 -12.891 1 79.69 59 ASP B O 1
ATOM 5450 N N . ASP B 1 60 ? -19.281 -10.93 -14.391 1 78.81 60 ASP B N 1
ATOM 5451 C CA . ASP B 1 60 ? -20.109 -11.797 -13.555 1 78.81 60 ASP B CA 1
ATOM 5452 C C . ASP B 1 60 ? -19.359 -13.07 -13.18 1 78.81 60 ASP B C 1
ATOM 5454 O O . ASP B 1 60 ? -19.641 -13.672 -12.141 1 78.81 60 ASP B O 1
ATOM 5458 N N . ASP B 1 61 ? -18.406 -13.359 -13.922 1 79.38 61 ASP B N 1
ATOM 5459 C CA . ASP B 1 61 ? -17.688 -14.602 -13.672 1 79.38 61 ASP B CA 1
ATOM 5460 C C . ASP B 1 61 ? -16.469 -14.359 -12.789 1 79.38 61 ASP B C 1
ATOM 5462 O O . ASP B 1 61 ? -15.797 -15.312 -12.367 1 79.38 61 ASP B O 1
ATOM 5466 N N . SER B 1 62 ? -16.328 -13.125 -12.484 1 86.12 62 SER B N 1
ATOM 5467 C CA . SER B 1 62 ? -15.172 -12.805 -11.641 1 86.12 62 SER B CA 1
ATOM 5468 C C . SER B 1 62 ? -15.414 -13.203 -10.195 1 86.12 62 SER B C 1
ATOM 5470 O O . SER B 1 62 ? -16.531 -13.086 -9.688 1 86.12 62 SER B O 1
ATOM 5472 N N . ALA B 1 63 ? -14.414 -13.719 -9.594 1 86.19 63 ALA B N 1
ATOM 5473 C CA . ALA B 1 63 ? -14.5 -14.117 -8.188 1 86.19 63 ALA B CA 1
ATOM 5474 C C . ALA B 1 63 ? -14.602 -12.898 -7.277 1 86.19 63 ALA B C 1
ATOM 5476 O O . ALA B 1 63 ? -15.086 -13 -6.145 1 86.19 63 ALA B O 1
ATOM 5477 N N . ASN B 1 64 ? -14.148 -11.852 -7.754 1 86.88 64 ASN B N 1
ATOM 5478 C CA . ASN B 1 64 ? -14.188 -10.594 -7.02 1 86.88 64 ASN B CA 1
ATOM 5479 C C . ASN B 1 64 ? -14.461 -9.414 -7.941 1 86.88 64 ASN B C 1
ATOM 5481 O O . ASN B 1 64 ? -13.562 -8.938 -8.633 1 86.88 64 ASN B O 1
ATOM 5485 N N . ARG B 1 65 ? -15.672 -8.906 -7.906 1 88.56 65 ARG B N 1
ATOM 5486 C CA . ARG B 1 65 ? -16.125 -7.883 -8.852 1 88.56 65 ARG B CA 1
ATOM 5487 C C . ARG B 1 65 ? -15.883 -6.484 -8.289 1 88.56 65 ARG B C 1
ATOM 5489 O O . ARG B 1 65 ? -16.516 -5.523 -8.727 1 88.56 65 ARG B O 1
ATOM 5496 N N . GLY B 1 66 ? -15.039 -6.379 -7.191 1 89.44 66 GLY B N 1
ATOM 5497 C CA . GLY B 1 66 ? -14.75 -5.086 -6.594 1 89.44 66 GLY B CA 1
ATOM 5498 C C . GLY B 1 66 ? -15.531 -4.82 -5.324 1 89.44 66 GLY B C 1
ATOM 5499 O O . GLY B 1 66 ? -16.484 -5.535 -5.02 1 89.44 66 GLY B O 1
ATOM 5500 N N . ASN B 1 67 ? -15.18 -3.811 -4.574 1 91.88 67 ASN B N 1
ATOM 5501 C CA . ASN B 1 67 ? -15.789 -3.531 -3.277 1 91.88 67 ASN B CA 1
ATOM 5502 C C . ASN B 1 67 ? -17.219 -3.025 -3.422 1 91.88 67 ASN B C 1
ATOM 5504 O O . ASN B 1 67 ? -18.094 -3.389 -2.633 1 91.88 67 ASN B O 1
ATOM 5508 N N . PHE B 1 68 ? -17.484 -2.275 -4.484 1 92.69 68 PHE B N 1
ATOM 5509 C CA . PHE B 1 68 ? -18.797 -1.656 -4.648 1 92.69 68 PHE B CA 1
ATOM 5510 C C . PHE B 1 68 ? -19.844 -2.699 -5.016 1 92.69 68 PHE B C 1
ATOM 5512 O O . PHE B 1 68 ? -20.875 -2.824 -4.336 1 92.69 68 PHE B O 1
ATOM 5519 N N . ARG B 1 69 ? -19.562 -3.426 -6.035 1 91.69 69 ARG B N 1
ATOM 5520 C CA . ARG B 1 69 ? -20.531 -4.418 -6.5 1 91.69 69 ARG B CA 1
ATOM 5521 C C . ARG B 1 69 ? -20.766 -5.496 -5.449 1 91.69 69 ARG B C 1
ATOM 5523 O O . ARG B 1 69 ? -21.906 -5.918 -5.223 1 91.69 69 ARG B O 1
ATOM 5530 N N . GLU B 1 70 ? -19.656 -5.938 -4.84 1 93.44 70 GLU B N 1
ATOM 5531 C CA . GLU B 1 70 ? -19.781 -6.953 -3.805 1 93.44 70 GLU B CA 1
ATOM 5532 C C . GLU B 1 70 ? -20.547 -6.414 -2.596 1 93.44 70 GLU B C 1
ATOM 5534 O O . GLU B 1 70 ? -21.266 -7.16 -1.928 1 93.44 70 GLU B O 1
ATOM 5539 N N . MET B 1 71 ? -20.406 -5.133 -2.32 1 94.5 71 MET B N 1
ATOM 5540 C CA . MET B 1 71 ? -21.141 -4.516 -1.22 1 94.5 71 MET B CA 1
ATOM 5541 C C . MET B 1 71 ? -22.625 -4.469 -1.521 1 94.5 71 MET B C 1
ATOM 5543 O O . MET B 1 71 ? -23.453 -4.738 -0.644 1 94.5 71 MET B O 1
ATOM 5547 N N . LEU B 1 72 ? -22.969 -4.133 -2.711 1 92.56 72 LEU B N 1
ATOM 5548 C CA . LEU B 1 72 ? -24.375 -4.109 -3.105 1 92.56 72 LEU B CA 1
ATOM 5549 C C . LEU B 1 72 ? -25 -5.492 -2.969 1 92.56 72 LEU B C 1
ATOM 5551 O O . LEU B 1 72 ? -26.141 -5.617 -2.531 1 92.56 72 LEU B O 1
ATOM 5555 N N . THR B 1 73 ? -24.203 -6.469 -3.387 1 91.81 73 THR B N 1
ATOM 5556 C CA . THR B 1 73 ? -24.688 -7.84 -3.242 1 91.81 73 THR B CA 1
ATOM 5557 C C . THR B 1 73 ? -24.906 -8.188 -1.773 1 91.81 73 THR B C 1
ATOM 5559 O O . THR B 1 73 ? -25.891 -8.844 -1.427 1 91.81 73 THR B O 1
ATOM 5562 N N . MET B 1 74 ? -24.047 -7.738 -0.947 1 93.56 74 MET B N 1
ATOM 5563 C CA . MET B 1 74 ? -24.172 -7.977 0.488 1 93.56 74 MET B CA 1
ATOM 5564 C C . MET B 1 74 ? -25.406 -7.266 1.051 1 93.56 74 MET B C 1
ATOM 5566 O O . MET B 1 74 ? -26.156 -7.844 1.842 1 93.56 74 MET B O 1
ATOM 5570 N N . ILE B 1 75 ? -25.609 -6.023 0.634 1 94 75 ILE B N 1
ATOM 5571 C CA . ILE B 1 75 ? -26.781 -5.266 1.072 1 94 75 ILE B CA 1
ATOM 5572 C C . ILE B 1 75 ? -28.062 -5.969 0.612 1 94 75 ILE B C 1
ATOM 5574 O O . ILE B 1 75 ? -29.062 -5.973 1.326 1 94 75 ILE B O 1
ATOM 5578 N N . GLY B 1 76 ? -27.969 -6.566 -0.54 1 93.06 76 GLY B N 1
ATOM 5579 C CA . GLY B 1 76 ? -29.109 -7.289 -1.08 1 93.06 76 GLY B CA 1
ATOM 5580 C C . GLY B 1 76 ? -29.578 -8.422 -0.182 1 93.06 76 GLY B C 1
ATOM 5581 O O . GLY B 1 76 ? -30.75 -8.797 -0.214 1 93.06 76 GLY B O 1
ATOM 5582 N N . LYS B 1 77 ? -28.703 -8.93 0.658 1 92.44 77 LYS B N 1
ATOM 5583 C CA . LYS B 1 77 ? -29.062 -9.992 1.587 1 92.44 77 LYS B CA 1
ATOM 5584 C C . LYS B 1 77 ? -29.984 -9.469 2.689 1 92.44 77 LYS B C 1
ATOM 5586 O O . LYS B 1 77 ? -30.688 -10.242 3.336 1 92.44 77 LYS B O 1
ATOM 5591 N N . PHE B 1 78 ? -29.906 -8.156 2.902 1 92.56 78 PHE B N 1
ATOM 5592 C CA . PHE B 1 78 ? -30.703 -7.535 3.959 1 92.56 78 PHE B CA 1
ATOM 5593 C C . PHE B 1 78 ? -31.859 -6.734 3.371 1 92.56 78 PHE B C 1
ATOM 5595 O O . PHE B 1 78 ? -32.812 -6.387 4.082 1 92.56 78 PHE B O 1
ATOM 5602 N N . GLU B 1 79 ? -31.781 -6.375 2.07 1 90.88 79 GLU B N 1
ATOM 5603 C CA . GLU B 1 79 ? -32.781 -5.555 1.391 1 90.88 79 GLU B CA 1
ATOM 5604 C C . GLU B 1 79 ? -33.25 -6.219 0.101 1 90.88 79 GLU B C 1
ATOM 5606 O O . GLU B 1 79 ? -32.594 -6.125 -0.933 1 90.88 79 GLU B O 1
ATOM 5611 N N . ALA B 1 80 ? -34.438 -6.645 0.117 1 89.94 80 ALA B N 1
ATOM 5612 C CA . ALA B 1 80 ? -35 -7.441 -0.972 1 89.94 80 ALA B CA 1
ATOM 5613 C C . ALA B 1 80 ? -35.062 -6.633 -2.264 1 89.94 80 ALA B C 1
ATOM 5615 O O . ALA B 1 80 ? -34.875 -7.176 -3.355 1 89.94 80 ALA B O 1
ATOM 5616 N N . THR B 1 81 ? -35.344 -5.367 -2.133 1 88.56 81 THR B N 1
ATOM 5617 C CA . THR B 1 81 ? -35.438 -4.516 -3.314 1 88.56 81 THR B CA 1
ATOM 5618 C C . THR B 1 81 ? -34.125 -4.445 -4.055 1 88.56 81 THR B C 1
ATOM 5620 O O . THR B 1 81 ? -34.094 -4.5 -5.285 1 88.56 81 THR B O 1
ATOM 5623 N N . VAL B 1 82 ? -33.094 -4.344 -3.297 1 89.38 82 VAL B N 1
ATOM 5624 C CA . VAL B 1 82 ? -31.75 -4.258 -3.887 1 89.38 82 VAL B CA 1
ATOM 5625 C C . VAL B 1 82 ? -31.391 -5.59 -4.547 1 89.38 82 VAL B C 1
ATOM 5627 O O . VAL B 1 82 ? -30.859 -5.613 -5.66 1 89.38 82 VAL B O 1
ATOM 5630 N N . GLN B 1 83 ? -31.719 -6.664 -3.936 1 90.5 83 GLN B N 1
ATOM 5631 C CA . GLN B 1 83 ? -31.453 -7.992 -4.473 1 90.5 83 GLN B CA 1
ATOM 5632 C C . GLN B 1 83 ? -32.188 -8.211 -5.793 1 90.5 83 GLN B C 1
ATOM 5634 O O . GLN B 1 83 ? -31.609 -8.727 -6.754 1 90.5 83 GLN B O 1
ATOM 5639 N N . LYS B 1 84 ? -33.406 -7.832 -5.781 1 87.62 84 LYS B N 1
ATOM 5640 C CA . LYS B 1 84 ? -34.25 -8.008 -6.961 1 87.62 84 LYS B CA 1
ATOM 5641 C C . LYS B 1 84 ? -33.688 -7.223 -8.148 1 87.62 84 LYS B C 1
ATOM 5643 O O . LYS B 1 84 ? -33.656 -7.734 -9.273 1 87.62 84 LYS B O 1
ATOM 5648 N N . LYS B 1 85 ? -33.344 -6.078 -7.922 1 86.06 85 LYS B N 1
ATOM 5649 C CA . LYS B 1 85 ? -32.844 -5.223 -8.992 1 86.06 85 LYS B CA 1
ATOM 5650 C C . LYS B 1 85 ? -31.5 -5.727 -9.523 1 86.06 85 LYS B C 1
ATOM 5652 O O . LYS B 1 85 ? -31.203 -5.605 -10.719 1 86.06 85 LYS B O 1
ATOM 5657 N N . LEU B 1 86 ? -30.656 -6.258 -8.695 1 85.38 86 LEU B N 1
ATOM 5658 C CA . LEU B 1 86 ? -29.344 -6.77 -9.094 1 85.38 86 LEU B CA 1
ATOM 5659 C C . LEU B 1 86 ? -29.5 -8.023 -9.953 1 85.38 86 LEU B C 1
ATOM 5661 O O . LEU B 1 86 ? -28.688 -8.25 -10.859 1 85.38 86 LEU B O 1
ATOM 5665 N N . GLU B 1 87 ? -30.406 -8.797 -9.672 1 82.19 87 GLU B N 1
ATOM 5666 C CA . GLU B 1 87 ? -30.594 -10.062 -10.375 1 82.19 87 GLU B CA 1
ATOM 5667 C C . GLU B 1 87 ? -31.344 -9.859 -11.695 1 82.19 87 GLU B C 1
ATOM 5669 O O . GLU B 1 87 ? -31.094 -10.562 -12.672 1 82.19 87 GLU B O 1
ATOM 5674 N N . ASN B 1 88 ? -32.312 -9.016 -11.734 1 71.75 88 ASN B N 1
ATOM 5675 C CA . ASN B 1 88 ? -33.25 -8.945 -12.852 1 71.75 88 ASN B CA 1
ATOM 5676 C C . ASN B 1 88 ? -32.781 -7.934 -13.906 1 71.75 88 ASN B C 1
ATOM 5678 O O . ASN B 1 88 ? -33.188 -8.023 -15.062 1 71.75 88 ASN B O 1
ATOM 5682 N N . LYS B 1 89 ? -32.125 -6.934 -13.562 1 62.59 89 LYS B N 1
ATOM 5683 C CA . LYS B 1 89 ? -31.938 -5.832 -14.508 1 62.59 89 LYS B CA 1
ATOM 5684 C C . LYS B 1 89 ? -30.672 -6.008 -15.336 1 62.59 89 LYS B C 1
ATOM 5686 O O . LYS B 1 89 ? -29.688 -6.582 -14.852 1 62.59 89 LYS B O 1
ATOM 5691 N N . PRO B 1 90 ? -30.938 -5.672 -16.562 1 60.25 90 PRO B N 1
ATOM 5692 C CA . PRO B 1 90 ? -29.766 -5.656 -17.438 1 60.25 90 PRO B CA 1
ATOM 5693 C C . PRO B 1 90 ? -28.625 -4.812 -16.875 1 60.25 90 PRO B C 1
ATOM 5695 O O . PRO B 1 90 ? -28.844 -3.959 -16.016 1 60.25 90 PRO B O 1
ATOM 5698 N N . SER B 1 91 ? -27.438 -5.117 -17.203 1 57.47 91 SER B N 1
ATOM 5699 C CA . SER B 1 91 ? -26.188 -4.551 -16.688 1 57.47 91 SER B CA 1
ATOM 5700 C C . SER B 1 91 ? -26.234 -3.025 -16.688 1 57.47 91 SER B C 1
ATOM 5702 O O . SER B 1 91 ? -25.781 -2.381 -15.742 1 57.47 91 SER B O 1
ATOM 5704 N N . ASN B 1 92 ? -26.906 -2.492 -17.797 1 54.47 92 ASN B N 1
ATOM 5705 C CA . ASN B 1 92 ? -26.906 -1.045 -17.984 1 54.47 92 ASN B CA 1
ATOM 5706 C C . ASN B 1 92 ? -27.875 -0.361 -17 1 54.47 92 ASN B C 1
ATOM 5708 O O . ASN B 1 92 ? -27.781 0.851 -16.797 1 54.47 92 ASN B O 1
ATOM 5712 N N . ALA B 1 93 ? -28.719 -1.203 -16.406 1 59.62 93 ALA B N 1
ATOM 5713 C CA . ALA B 1 93 ? -29.75 -0.584 -15.578 1 59.62 93 ALA B CA 1
ATOM 5714 C C . ALA B 1 93 ? -29.438 -0.732 -14.094 1 59.62 93 ALA B C 1
ATOM 5716 O O . ALA B 1 93 ? -30.203 -0.297 -13.234 1 59.62 93 ALA B O 1
ATOM 5717 N N . LYS B 1 94 ? -28.328 -1.177 -13.82 1 69.38 94 LYS B N 1
ATOM 5718 C CA . LYS B 1 94 ? -28.016 -1.434 -12.414 1 69.38 94 LYS B CA 1
ATOM 5719 C C . LYS B 1 94 ? -27.344 -0.228 -11.766 1 69.38 94 LYS B C 1
ATOM 5721 O O . LYS B 1 94 ? -27.203 -0.171 -10.547 1 69.38 94 LYS B O 1
ATOM 5726 N N . TYR B 1 95 ? -27.125 0.854 -12.578 1 75.06 95 TYR B N 1
ATOM 5727 C CA . TYR B 1 95 ? -26.562 2.109 -12.094 1 75.06 95 TYR B CA 1
ATOM 5728 C C . TYR B 1 95 ? -25.281 1.861 -11.289 1 75.06 95 TYR B C 1
ATOM 5730 O O . TYR B 1 95 ? -25.094 2.441 -10.219 1 75.06 95 TYR B O 1
ATOM 5738 N N . VAL B 1 96 ? -24.531 0.918 -11.789 1 79.56 96 VAL B N 1
ATOM 5739 C CA . VAL B 1 96 ? -23.297 0.545 -11.109 1 79.56 96 VAL B CA 1
ATOM 5740 C C . VAL B 1 96 ? -22.094 0.998 -11.93 1 79.56 96 VAL B C 1
ATOM 5742 O O . VAL B 1 96 ? -20.938 0.854 -11.5 1 79.56 96 VAL B O 1
ATOM 5745 N N . HIS B 1 97 ? -22.406 1.646 -12.992 1 83.56 97 HIS B N 1
ATOM 5746 C CA . HIS B 1 97 ? -21.328 2.072 -13.883 1 83.56 97 HIS B CA 1
ATOM 5747 C C . HIS B 1 97 ? -20.438 3.104 -13.203 1 83.56 97 HIS B C 1
ATOM 5749 O O . HIS B 1 97 ? -20.875 3.84 -12.32 1 83.56 97 HIS B O 1
ATOM 5755 N N . HIS B 1 98 ? -19.266 3.189 -13.68 1 85.06 98 HIS B N 1
ATOM 5756 C CA . HIS B 1 98 ? -18.266 4.035 -13.039 1 85.06 98 HIS B CA 1
ATOM 5757 C C . HIS B 1 98 ? -18.641 5.512 -13.141 1 85.06 98 HIS B C 1
ATOM 5759 O O . HIS B 1 98 ? -18.344 6.297 -12.242 1 85.06 98 HIS B O 1
ATOM 5765 N N . ASP B 1 99 ? -19.328 5.863 -14.18 1 85.06 99 ASP B N 1
ATOM 5766 C CA . ASP B 1 99 ? -19.719 7.258 -14.352 1 85.06 99 ASP B CA 1
ATOM 5767 C C . ASP B 1 99 ? -20.734 7.672 -13.273 1 85.06 99 ASP B C 1
ATOM 5769 O O . ASP B 1 99 ? -20.688 8.805 -12.781 1 85.06 99 ASP B O 1
ATOM 5773 N N . ILE B 1 100 ? -21.625 6.785 -13.008 1 87.31 100 ILE B N 1
ATOM 5774 C CA . ILE B 1 100 ? -22.625 7.059 -11.984 1 87.31 100 ILE B CA 1
ATOM 5775 C C . ILE B 1 100 ? -21.953 7.18 -10.617 1 87.31 100 ILE B C 1
ATOM 5777 O O . ILE B 1 100 ? -22.297 8.07 -9.828 1 87.31 100 ILE B O 1
ATOM 5781 N N . GLN B 1 101 ? -21.016 6.273 -10.344 1 90.75 101 GLN B N 1
ATOM 5782 C CA . GLN B 1 101 ? -20.266 6.336 -9.086 1 90.75 101 GLN B CA 1
ATOM 5783 C C . GLN B 1 101 ? -19.578 7.688 -8.922 1 90.75 101 GLN B C 1
ATOM 5785 O O . GLN B 1 101 ? -19.703 8.328 -7.871 1 90.75 101 GLN B O 1
ATOM 5790 N N . ASN B 1 102 ? -18.891 8.078 -10.016 1 90.5 102 ASN B N 1
ATOM 5791 C CA . ASN B 1 102 ? -18.172 9.344 -9.984 1 90.5 102 ASN B CA 1
ATOM 5792 C C . ASN B 1 102 ? -19.094 10.531 -9.781 1 90.5 102 ASN B C 1
ATOM 5794 O O . ASN B 1 102 ? -18.75 11.484 -9.078 1 90.5 102 ASN B O 1
ATOM 5798 N N . GLU B 1 103 ? -20.172 10.422 -10.367 1 91.81 103 GLU B N 1
ATOM 5799 C CA . GLU B 1 103 ? -21.156 11.5 -10.234 1 91.81 103 GLU B CA 1
ATOM 5800 C C . GLU B 1 103 ? -21.672 11.602 -8.797 1 91.81 103 GLU B C 1
ATOM 5802 O O . GLU B 1 103 ? -21.812 12.703 -8.266 1 91.81 103 GLU B O 1
ATOM 5807 N N . ILE B 1 104 ? -21.984 10.523 -8.242 1 93.81 104 ILE B N 1
ATOM 5808 C CA . ILE B 1 104 ? -22.5 10.508 -6.875 1 93.81 104 ILE B CA 1
ATOM 5809 C C . ILE B 1 104 ? -21.422 11.047 -5.922 1 93.81 104 ILE B C 1
ATOM 5811 O O . ILE B 1 104 ? -21.734 11.836 -5.02 1 93.81 104 ILE B O 1
ATOM 5815 N N . PHE B 1 105 ? -20.156 10.625 -6.098 1 94.69 105 PHE B N 1
ATOM 5816 C CA . PHE B 1 105 ? -19.062 11.141 -5.289 1 94.69 105 PHE B CA 1
ATOM 5817 C C . PHE B 1 105 ? -18.953 12.656 -5.434 1 94.69 105 PHE B C 1
ATOM 5819 O O . PHE B 1 105 ? -18.766 13.367 -4.445 1 94.69 105 PHE B O 1
ATOM 5826 N N . SER B 1 106 ? -19.047 13.07 -6.68 1 94.56 106 SER B N 1
ATOM 5827 C CA . SER B 1 106 ? -18.953 14.5 -6.949 1 94.56 106 SER B CA 1
ATOM 5828 C C . SER B 1 106 ? -20.062 15.273 -6.25 1 94.56 106 SER B C 1
ATOM 5830 O O . SER B 1 106 ? -19.828 16.359 -5.703 1 94.56 106 SER B O 1
ATOM 5832 N N . ILE B 1 107 ? -21.234 14.711 -6.285 1 95.44 107 ILE B N 1
ATOM 5833 C CA . ILE B 1 107 ? -22.375 15.336 -5.637 1 95.44 107 ILE B CA 1
ATOM 5834 C C . ILE B 1 107 ? -22.125 15.438 -4.133 1 95.44 107 ILE B C 1
ATOM 5836 O O . ILE B 1 107 ? -22.312 16.5 -3.535 1 95.44 107 ILE B O 1
ATOM 5840 N N . MET B 1 108 ? -21.734 14.352 -3.523 1 97 108 MET B N 1
ATOM 5841 C CA . MET B 1 108 ? -21.469 14.352 -2.088 1 97 108 MET B CA 1
ATOM 5842 C C . MET B 1 108 ? -20.359 15.352 -1.742 1 97 108 MET B C 1
ATOM 5844 O O . MET B 1 108 ? -20.484 16.109 -0.774 1 97 108 MET B O 1
ATOM 5848 N N . ALA B 1 109 ? -19.281 15.344 -2.531 1 96.31 109 ALA B N 1
ATOM 5849 C CA . ALA B 1 109 ? -18.156 16.25 -2.299 1 96.31 109 ALA B CA 1
ATOM 5850 C C . ALA B 1 109 ? -18.609 17.703 -2.391 1 96.31 109 ALA B C 1
ATOM 5852 O O . ALA B 1 109 ? -18.219 18.531 -1.562 1 96.31 109 ALA B O 1
ATOM 5853 N N . GLU B 1 110 ? -19.406 17.984 -3.371 1 95.06 110 GLU B N 1
ATOM 5854 C CA . GLU B 1 110 ? -19.891 19.344 -3.559 1 95.06 110 GLU B CA 1
ATOM 5855 C C . GLU B 1 110 ? -20.766 19.797 -2.389 1 95.06 110 GLU B C 1
ATOM 5857 O O . GLU B 1 110 ? -20.734 20.953 -1.996 1 95.06 110 GLU B O 1
ATOM 5862 N N . MET B 1 111 ? -21.562 18.891 -1.917 1 96.19 111 MET B N 1
ATOM 5863 C CA . MET B 1 111 ? -22.391 19.203 -0.759 1 96.19 111 MET B CA 1
ATOM 5864 C C . MET B 1 111 ? -21.531 19.578 0.447 1 96.19 111 MET B C 1
ATOM 5866 O O . MET B 1 111 ? -21.859 20.516 1.182 1 96.19 111 MET B O 1
ATOM 5870 N N . ILE B 1 112 ? -20.438 18.844 0.661 1 96.69 112 ILE B N 1
ATOM 5871 C CA . ILE B 1 112 ? -19.531 19.125 1.768 1 96.69 112 ILE B CA 1
ATOM 5872 C C . ILE B 1 112 ? -18.844 20.469 1.538 1 96.69 112 ILE B C 1
ATOM 5874 O O . ILE B 1 112 ? -18.719 21.281 2.461 1 96.69 112 ILE B O 1
ATOM 5878 N N . ARG B 1 113 ? -18.375 20.75 0.339 1 96.19 113 ARG B N 1
ATOM 5879 C CA . ARG B 1 113 ? -17.719 22.016 0.028 1 96.19 113 ARG B CA 1
ATOM 5880 C C . ARG B 1 113 ? -18.656 23.203 0.246 1 96.19 113 ARG B C 1
ATOM 5882 O O . ARG B 1 113 ? -18.234 24.266 0.686 1 96.19 113 ARG B O 1
ATOM 5889 N N . LYS B 1 114 ? -19.891 22.953 -0.07 1 95.5 114 LYS B N 1
ATOM 5890 C CA . LYS B 1 114 ? -20.891 24 0.18 1 95.5 114 LYS B CA 1
ATOM 5891 C C . LYS B 1 114 ? -21.031 24.266 1.674 1 95.5 114 LYS B C 1
ATOM 5893 O O . LYS B 1 114 ? -21.141 25.422 2.092 1 95.5 114 LYS B O 1
ATOM 5898 N N . GLN B 1 115 ? -21.062 23.188 2.408 1 95.56 115 GLN B N 1
ATOM 5899 C CA . GLN B 1 115 ? -21.094 23.344 3.859 1 95.56 115 GLN B CA 1
ATOM 5900 C C . GLN B 1 115 ? -19.891 24.141 4.355 1 95.56 115 GLN B C 1
ATOM 5902 O O . GLN B 1 115 ? -20.031 25.031 5.191 1 95.56 115 GLN B O 1
ATOM 5907 N N . LEU B 1 116 ? -18.766 23.844 3.867 1 96.19 116 LEU B N 1
ATOM 5908 C CA . LEU B 1 116 ? -17.531 24.516 4.27 1 96.19 116 LEU B CA 1
ATOM 5909 C C . LEU B 1 116 ? -17.547 25.984 3.865 1 96.19 116 LEU B C 1
ATOM 5911 O O . LEU B 1 116 ? -17.141 26.859 4.637 1 96.19 116 LEU B O 1
ATOM 5915 N N . SER B 1 117 ? -18.031 26.203 2.686 1 96.56 117 SER B N 1
ATOM 5916 C CA . SER B 1 117 ? -18.141 27.578 2.191 1 96.56 117 SER B CA 1
ATOM 5917 C C . SER B 1 117 ? -19.016 28.422 3.098 1 96.56 117 SER B C 1
ATOM 5919 O O . SER B 1 117 ? -18.688 29.578 3.404 1 96.56 117 SER B O 1
ATOM 5921 N N . GLU B 1 118 ? -20.094 27.875 3.506 1 96.19 118 GLU B N 1
ATOM 5922 C CA . GLU B 1 118 ? -21.016 28.594 4.391 1 96.19 118 GLU B CA 1
ATOM 5923 C C . GLU B 1 118 ? -20.375 28.844 5.754 1 96.19 118 GLU B C 1
ATOM 5925 O O . GLU B 1 118 ? -20.531 29.938 6.32 1 96.19 118 GLU B O 1
ATOM 5930 N N . GLU B 1 119 ? -19.672 27.906 6.23 1 96.38 119 GLU B N 1
ATOM 5931 C CA . GLU B 1 119 ? -19 28.062 7.512 1 96.38 119 GLU B CA 1
ATOM 5932 C C . GLU B 1 119 ? -17.922 29.156 7.438 1 96.38 119 GLU B C 1
ATOM 5934 O O . GLU B 1 119 ? -17.766 29.938 8.375 1 96.38 119 GLU B O 1
ATOM 5939 N N . VAL B 1 120 ? -17.203 29.172 6.387 1 96.69 120 VAL B N 1
ATOM 5940 C CA . VAL B 1 120 ? -16.141 30.156 6.199 1 96.69 120 VAL B CA 1
ATOM 5941 C C . VAL B 1 120 ? -16.75 31.547 6.074 1 96.69 120 VAL B C 1
ATOM 5943 O O . VAL B 1 120 ? -16.188 32.531 6.594 1 96.69 120 VAL B O 1
ATOM 5946 N N . LYS B 1 121 ? -17.859 31.609 5.359 1 95.56 121 LYS B N 1
ATOM 5947 C CA . LYS B 1 121 ? -18.547 32.875 5.238 1 95.56 121 LYS B CA 1
ATOM 5948 C C . LYS B 1 121 ? -19 33.406 6.605 1 95.56 121 LYS B C 1
ATOM 5950 O O . LYS B 1 121 ? -18.859 34.594 6.898 1 95.56 121 LYS B O 1
ATOM 5955 N N . ASP B 1 122 ? -19.484 32.5 7.387 1 94.25 122 ASP B N 1
ATOM 5956 C CA . ASP B 1 122 ? -19.922 32.844 8.734 1 94.25 122 ASP B CA 1
ATOM 5957 C C . ASP B 1 122 ? -18.75 33.281 9.594 1 94.25 122 ASP B C 1
ATOM 5959 O O . ASP B 1 122 ? -18.891 34.125 10.469 1 94.25 122 ASP B O 1
ATOM 5963 N N . ALA B 1 123 ? -17.578 32.75 9.406 1 94.81 123 ALA B N 1
ATOM 5964 C CA . ALA B 1 123 ? -16.391 33.062 10.18 1 94.81 123 ALA B CA 1
ATOM 5965 C C . ALA B 1 123 ? -15.805 34.406 9.758 1 94.81 123 ALA B C 1
ATOM 5967 O O . ALA B 1 123 ? -15.062 35.031 10.523 1 94.81 123 ALA B O 1
ATOM 5968 N N . GLU B 1 124 ? -16.047 34.875 8.547 1 92.94 124 GLU B N 1
ATOM 5969 C CA . GLU B 1 124 ? -15.68 36.156 7.973 1 92.94 124 GLU B CA 1
ATOM 5970 C C . GLU B 1 124 ? -14.203 36.188 7.57 1 92.94 124 GLU B C 1
ATOM 5972 O O . GLU B 1 124 ? -13.797 36.969 6.715 1 92.94 124 GLU B O 1
ATOM 5977 N N . HIS B 1 125 ? -13.398 35.469 8.32 1 95.25 125 HIS B N 1
ATOM 5978 C CA . HIS B 1 125 ? -11.969 35.406 8.023 1 95.25 125 HIS B CA 1
ATOM 5979 C C . HIS B 1 125 ? -11.477 33.969 7.961 1 95.25 125 HIS B C 1
ATOM 5981 O O . HIS B 1 125 ? -11.992 33.094 8.672 1 95.25 125 HIS B O 1
ATOM 5987 N N . PHE B 1 126 ? -10.477 33.688 7.117 1 97.38 126 PHE B N 1
ATOM 5988 C CA . PHE B 1 126 ? -9.875 32.344 7.039 1 97.38 126 PHE B CA 1
ATOM 5989 C C . PHE B 1 126 ? -8.406 32.438 6.645 1 97.38 126 PHE B C 1
ATOM 5991 O O . PHE B 1 126 ? -7.918 33.531 6.289 1 97.38 126 PHE B O 1
ATOM 5998 N N . ALA B 1 127 ? -7.699 31.484 6.859 1 96.5 127 ALA B N 1
ATOM 5999 C CA . ALA B 1 127 ? -6.316 31.344 6.406 1 96.5 127 ALA B CA 1
ATOM 6000 C C . ALA B 1 127 ? -6.16 30.141 5.484 1 96.5 127 ALA B C 1
ATOM 6002 O O . ALA B 1 127 ? -7 29.234 5.484 1 96.5 127 ALA B O 1
ATOM 6003 N N . ILE B 1 128 ? -5.145 30.156 4.672 1 95.94 128 ILE B N 1
ATOM 6004 C CA . ILE B 1 128 ? -4.953 29.062 3.715 1 95.94 128 ILE B CA 1
ATOM 6005 C C . ILE B 1 128 ? -3.643 28.344 4.012 1 95.94 128 ILE B C 1
ATOM 6007 O O . ILE B 1 128 ? -2.646 28.969 4.375 1 95.94 128 ILE B O 1
ATOM 6011 N N . LEU B 1 129 ? -3.652 27.094 3.973 1 94.88 129 LEU B N 1
ATOM 6012 C CA . LEU B 1 129 ? -2.488 26.219 4.047 1 94.88 129 LEU B CA 1
ATOM 6013 C C . LEU B 1 129 ? -2.305 25.453 2.744 1 94.88 129 LEU B C 1
ATOM 6015 O O . LEU B 1 129 ? -3.232 24.781 2.27 1 94.88 129 LEU B O 1
ATOM 6019 N N . VAL B 1 130 ? -1.161 25.562 2.174 1 92.75 130 VAL B N 1
ATOM 6020 C CA . VAL B 1 130 ? -0.925 24.875 0.91 1 92.75 130 VAL B CA 1
ATOM 6021 C C . VAL B 1 130 ? 0.429 24.172 0.951 1 92.75 130 VAL B C 1
ATOM 6023 O O . VAL B 1 130 ? 1.39 24.688 1.523 1 92.75 130 VAL B O 1
ATOM 6026 N N . ASP B 1 131 ? 0.441 23.016 0.483 1 88.5 131 ASP B N 1
ATOM 6027 C CA . ASP B 1 131 ? 1.663 22.234 0.349 1 88.5 131 ASP B CA 1
ATOM 6028 C C . ASP B 1 131 ? 1.611 21.344 -0.893 1 88.5 131 ASP B C 1
ATOM 6030 O O . ASP B 1 131 ? 0.54 21.125 -1.463 1 88.5 131 ASP B O 1
ATOM 6034 N N . GLU B 1 132 ? 2.807 20.969 -1.338 1 83.75 132 GLU B N 1
ATOM 6035 C CA . GLU B 1 132 ? 2.895 20.141 -2.533 1 83.75 132 GLU B CA 1
ATOM 6036 C C . GLU B 1 132 ? 3.553 18.797 -2.225 1 83.75 132 GLU B C 1
ATOM 6038 O O . GLU B 1 132 ? 4.414 18.719 -1.347 1 83.75 132 GLU B O 1
ATOM 6043 N N . SER B 1 133 ? 3.072 17.719 -2.867 1 77.31 133 SER B N 1
ATOM 6044 C CA . SER B 1 133 ? 3.689 16.406 -2.742 1 77.31 133 SER B CA 1
ATOM 6045 C C . SER B 1 133 ? 3.516 15.586 -4.02 1 77.31 133 SER B C 1
ATOM 6047 O O . SER B 1 133 ? 2.572 15.805 -4.781 1 77.31 133 SER B O 1
ATOM 6049 N N . LYS B 1 134 ? 4.484 14.727 -4.238 1 72.12 134 LYS B N 1
ATOM 6050 C CA . LYS B 1 134 ? 4.379 13.82 -5.371 1 72.12 134 LYS B CA 1
ATOM 6051 C C . LYS B 1 134 ? 3.566 12.578 -5.008 1 72.12 134 LYS B C 1
ATOM 6053 O O . LYS B 1 134 ? 3.77 11.984 -3.945 1 72.12 134 LYS B O 1
ATOM 6058 N N . ASP B 1 135 ? 2.641 12.266 -5.801 1 65.19 135 ASP B N 1
ATOM 6059 C CA . ASP B 1 135 ? 1.87 11.055 -5.555 1 65.19 135 ASP B CA 1
ATOM 6060 C C . ASP B 1 135 ? 2.572 9.828 -6.141 1 65.19 135 ASP B C 1
ATOM 6062 O O . ASP B 1 135 ? 3.674 9.938 -6.68 1 65.19 135 ASP B O 1
ATOM 6066 N N . ILE B 1 136 ? 2.045 8.641 -5.914 1 61.94 136 ILE B N 1
ATOM 6067 C CA . ILE B 1 136 ? 2.635 7.371 -6.332 1 61.94 136 ILE B CA 1
ATOM 6068 C C . ILE B 1 136 ? 2.801 7.355 -7.848 1 61.94 136 ILE B C 1
ATOM 6070 O O . ILE B 1 136 ? 3.719 6.715 -8.367 1 61.94 136 ILE B O 1
ATOM 6074 N N . SER B 1 137 ? 1.915 8.125 -8.586 1 61.44 137 SER B N 1
ATOM 6075 C CA . SER B 1 137 ? 2.004 8.211 -10.039 1 61.44 137 SER B CA 1
ATOM 6076 C C . SER B 1 137 ? 3.029 9.258 -10.469 1 61.44 137 SER B C 1
ATOM 6078 O O . SER B 1 137 ? 3.102 9.617 -11.648 1 61.44 137 SER B O 1
ATOM 6080 N N . LYS B 1 138 ? 3.76 9.82 -9.469 1 63.72 138 LYS B N 1
ATOM 6081 C CA . LYS B 1 138 ? 4.84 10.781 -9.688 1 63.72 138 LYS B CA 1
ATOM 6082 C C . LYS B 1 138 ? 4.297 12.125 -10.148 1 63.72 138 LYS B C 1
ATOM 6084 O O . LYS B 1 138 ? 5 12.898 -10.805 1 63.72 138 LYS B O 1
ATOM 6089 N N . LYS B 1 139 ? 3.035 12.273 -9.906 1 70.06 139 LYS B N 1
ATOM 6090 C CA . LYS B 1 139 ? 2.416 13.555 -10.211 1 70.06 139 LYS B CA 1
ATOM 6091 C C . LYS B 1 139 ? 2.414 14.469 -8.992 1 70.06 139 LYS B C 1
ATOM 6093 O O . LYS B 1 139 ? 2.127 14.023 -7.879 1 70.06 139 LYS B O 1
ATOM 6098 N N . GLU B 1 140 ? 2.803 15.688 -9.227 1 77.88 140 GLU B N 1
ATOM 6099 C CA . GLU B 1 140 ? 2.785 16.656 -8.133 1 77.88 140 GLU B CA 1
ATOM 6100 C C . GLU B 1 140 ? 1.369 17.156 -7.855 1 77.88 140 GLU B C 1
ATOM 6102 O O . GLU B 1 140 ? 0.671 17.594 -8.773 1 77.88 140 GLU B O 1
ATOM 6107 N N . GLN B 1 141 ? 0.941 17 -6.633 1 82.75 141 GLN B N 1
ATOM 6108 C CA . GLN B 1 141 ? -0.379 17.438 -6.203 1 82.75 141 GLN B CA 1
ATOM 6109 C C . GLN B 1 141 ? -0.271 18.547 -5.152 1 82.75 141 GLN B C 1
ATOM 6111 O O . GLN B 1 141 ? 0.609 18.5 -4.289 1 82.75 141 GLN B O 1
ATOM 6116 N N . ILE B 1 142 ? -1.12 19.547 -5.34 1 87.88 142 ILE B N 1
ATOM 6117 C CA . ILE B 1 142 ? -1.214 20.625 -4.363 1 87.88 142 ILE B CA 1
ATOM 6118 C C . ILE B 1 142 ? -2.424 20.406 -3.461 1 87.88 142 ILE B C 1
ATOM 6120 O O . ILE B 1 142 ? -3.52 20.109 -3.943 1 87.88 142 ILE B O 1
ATOM 6124 N N . SER B 1 143 ? -2.174 20.391 -2.184 1 92.5 143 SER B N 1
ATOM 6125 C CA . SER B 1 143 ? -3.25 20.312 -1.202 1 92.5 143 SER B CA 1
ATOM 6126 C C . SER B 1 143 ? -3.643 21.688 -0.692 1 92.5 143 SER B C 1
ATOM 6128 O O . SER B 1 143 ? -2.787 22.453 -0.246 1 92.5 143 SER B O 1
ATOM 6130 N N . VAL B 1 144 ? -4.891 22.016 -0.769 1 94.06 144 VAL B N 1
ATOM 6131 C CA . VAL B 1 144 ? -5.391 23.312 -0.288 1 94.06 144 VAL B CA 1
ATOM 6132 C C . VAL B 1 144 ? -6.273 23.094 0.94 1 94.06 144 VAL B C 1
ATOM 6134 O O . VAL B 1 144 ? -7.301 22.422 0.861 1 94.06 144 VAL B O 1
ATOM 6137 N N . ILE B 1 145 ? -5.875 23.672 2.047 1 96.06 145 ILE B N 1
ATOM 6138 C CA . ILE B 1 145 ? -6.602 23.562 3.307 1 96.06 145 ILE B CA 1
ATOM 6139 C C . ILE B 1 145 ? -6.992 24.953 3.795 1 96.06 145 ILE B C 1
ATOM 6141 O O . ILE B 1 145 ? -6.223 25.906 3.66 1 96.06 145 ILE B O 1
ATOM 6145 N N . ILE B 1 146 ? -8.172 25.047 4.309 1 96.19 146 ILE B N 1
ATOM 6146 C CA . ILE B 1 146 ? -8.641 26.312 4.855 1 96.19 146 ILE B CA 1
ATOM 6147 C C . ILE B 1 146 ? -8.758 26.219 6.375 1 96.19 146 ILE B C 1
ATOM 6149 O O . ILE B 1 146 ? -9.164 25.172 6.902 1 96.19 146 ILE B O 1
ATOM 6153 N N . ARG B 1 147 ? -8.242 27.141 7 1 95.81 147 ARG B N 1
ATOM 6154 C CA . ARG B 1 147 ? -8.289 27.266 8.453 1 95.81 147 ARG B CA 1
ATOM 6155 C C . ARG B 1 147 ? -9.188 28.422 8.883 1 95.81 147 ARG B C 1
ATOM 6157 O O . ARG B 1 147 ? -9.031 29.547 8.383 1 95.81 147 ARG B O 1
ATOM 6164 N N . TYR B 1 148 ? -10.188 28.188 9.719 1 96.06 148 TYR B N 1
ATOM 6165 C CA . TYR B 1 148 ? -11.117 29.234 10.133 1 96.06 148 TYR B CA 1
ATOM 6166 C C . TYR B 1 148 ? -11.703 28.938 11.508 1 96.06 148 TYR B C 1
ATOM 6168 O O . TYR B 1 148 ? -11.555 27.828 12.023 1 96.06 148 TYR B O 1
ATOM 6176 N N . LEU B 1 149 ? -12.211 29.969 12.094 1 94.56 149 LEU B N 1
ATOM 6177 C CA . LEU B 1 149 ? -12.891 29.844 13.375 1 94.56 149 LEU B CA 1
ATOM 6178 C C . LEU B 1 149 ? -14.352 29.453 13.18 1 94.56 149 LEU B C 1
ATOM 6180 O O . LEU B 1 149 ? -15.133 30.219 12.617 1 94.56 149 LEU B O 1
ATOM 6184 N N . ASN B 1 150 ? -14.68 28.234 13.578 1 93.38 150 ASN B N 1
ATOM 6185 C CA . ASN B 1 150 ? -16.062 27.812 13.5 1 93.38 150 ASN B CA 1
ATOM 6186 C C . ASN B 1 150 ? -16.938 28.531 14.516 1 93.38 150 ASN B C 1
ATOM 6188 O O . ASN B 1 150 ? -16.703 28.438 15.719 1 93.38 150 ASN B O 1
ATOM 6192 N N . THR B 1 151 ? -17.922 29.172 14.109 1 88.75 151 THR B N 1
ATOM 6193 C CA . THR B 1 151 ? -18.734 30.031 14.961 1 88.75 151 THR B CA 1
ATOM 6194 C C . THR B 1 151 ? -19.625 29.188 15.875 1 88.75 151 THR B C 1
ATOM 6196 O O . THR B 1 151 ? -20.016 29.641 16.953 1 88.75 151 THR B O 1
ATOM 6199 N N . GLU B 1 152 ? -19.906 28.031 15.477 1 86.5 152 GLU B N 1
ATOM 6200 C CA . GLU B 1 152 ? -20.781 27.172 16.281 1 86.5 152 GLU B CA 1
ATOM 6201 C C . GLU B 1 152 ? -20.016 26.531 17.422 1 86.5 152 GLU B C 1
ATOM 6203 O O . GLU B 1 152 ? -20.484 26.531 18.562 1 86.5 152 GLU B O 1
ATOM 6208 N N . THR B 1 153 ? -18.875 26.078 17.156 1 86.56 153 THR B N 1
ATOM 6209 C CA . THR B 1 153 ? -18.109 25.359 18.172 1 86.56 153 THR B CA 1
ATOM 6210 C C . THR B 1 153 ? -17.078 26.281 18.828 1 86.56 153 THR B C 1
ATOM 6212 O O . THR B 1 153 ? -16.516 25.953 19.875 1 86.56 153 THR B O 1
ATOM 6215 N N . GLU B 1 154 ? -16.781 27.438 18.219 1 86.62 154 GLU B N 1
ATOM 6216 C CA . GLU B 1 154 ? -15.797 28.422 18.672 1 86.62 154 GLU B CA 1
ATOM 6217 C C . GLU B 1 154 ? -14.398 27.812 18.719 1 86.62 154 GLU B C 1
ATOM 6219 O O . GLU B 1 154 ? -13.633 28.078 19.656 1 86.62 154 GLU B O 1
ATOM 6224 N N . ARG B 1 155 ? -14.227 26.922 17.859 1 89.06 155 ARG B N 1
ATOM 6225 C CA . ARG B 1 155 ? -12.914 26.297 17.734 1 89.06 155 ARG B CA 1
ATOM 6226 C C . ARG B 1 155 ? -12.352 26.469 16.328 1 89.06 155 ARG B C 1
ATOM 6228 O O . ARG B 1 155 ? -13.109 26.578 15.359 1 89.06 155 ARG B O 1
ATOM 6235 N N . VAL B 1 156 ? -11.07 26.562 16.328 1 92.38 156 VAL B N 1
ATOM 6236 C CA . VAL B 1 156 ? -10.414 26.672 15.031 1 92.38 156 VAL B CA 1
ATOM 6237 C C . VAL B 1 156 ? -10.383 25.312 14.352 1 92.38 156 VAL B C 1
ATOM 6239 O O . VAL B 1 156 ? -10.109 24.297 14.992 1 92.38 156 VAL B O 1
ATOM 6242 N N . VAL B 1 157 ? -10.75 25.25 13.109 1 93 157 VAL B N 1
ATOM 6243 C CA . VAL B 1 157 ? -10.773 24 12.359 1 93 157 VAL B CA 1
ATOM 6244 C C . VAL B 1 157 ? -9.969 24.156 11.078 1 93 157 VAL B C 1
ATOM 6246 O O . VAL B 1 157 ? -9.836 25.266 10.547 1 93 157 VAL B O 1
ATOM 6249 N N . GLU B 1 158 ? -9.328 23.172 10.664 1 94.44 158 GLU B N 1
ATOM 6250 C CA . GLU B 1 158 ? -8.641 23.094 9.375 1 94.44 158 GLU B CA 1
ATOM 6251 C C . GLU B 1 158 ? -9.305 22.062 8.469 1 94.44 158 GLU B C 1
ATOM 6253 O O . GLU B 1 158 ? -9.375 20.875 8.812 1 94.44 158 GLU B O 1
ATOM 6258 N N . GLU B 1 159 ? -9.797 22.5 7.383 1 95.56 159 GLU B N 1
ATOM 6259 C CA . GLU B 1 159 ? -10.57 21.625 6.52 1 95.56 159 GLU B CA 1
ATOM 6260 C C . GLU B 1 159 ? -9.953 21.531 5.129 1 95.56 159 GLU B C 1
ATOM 6262 O O . GLU B 1 159 ? -9.617 22.547 4.52 1 95.56 159 GLU B O 1
ATOM 6267 N N . PHE B 1 160 ? -9.867 20.359 4.676 1 95.69 160 PHE B N 1
ATOM 6268 C CA . PHE B 1 160 ? -9.352 20.094 3.338 1 95.69 160 PHE B CA 1
ATOM 6269 C C . PHE B 1 160 ? -10.391 20.453 2.277 1 95.69 160 PHE B C 1
ATOM 6271 O O . PHE B 1 160 ? -11.562 20.109 2.408 1 95.69 160 PHE B O 1
ATOM 6278 N N . LEU B 1 161 ? -9.859 21.078 1.178 1 94.31 161 LEU B N 1
ATOM 6279 C CA . LEU B 1 161 ? -10.789 21.5 0.132 1 94.31 161 LEU B CA 1
ATOM 6280 C C . LEU B 1 161 ? -10.641 20.625 -1.109 1 94.31 161 LEU B C 1
ATOM 6282 O O . LEU B 1 161 ? -11.617 20.078 -1.612 1 94.31 161 LEU B O 1
ATOM 6286 N N . HIS B 1 162 ? -9.422 20.562 -1.57 1 91.94 162 HIS B N 1
ATOM 6287 C CA . HIS B 1 162 ? -9.234 19.938 -2.877 1 91.94 162 HIS B CA 1
ATOM 6288 C C . HIS B 1 162 ? -7.762 19.641 -3.139 1 91.94 162 HIS B C 1
ATOM 6290 O O . HIS B 1 162 ? -6.883 20.344 -2.627 1 91.94 162 HIS B O 1
ATOM 6296 N N . PHE B 1 163 ? -7.539 18.594 -3.957 1 89.69 163 PHE B N 1
ATOM 6297 C CA . PHE B 1 163 ? -6.242 18.391 -4.586 1 89.69 163 PHE B CA 1
ATOM 6298 C C . PHE B 1 163 ? -6.227 18.969 -6 1 89.69 163 PHE B C 1
ATOM 6300 O O . PHE B 1 163 ? -7.176 18.766 -6.762 1 89.69 163 PHE B O 1
ATOM 6307 N N . THR B 1 164 ? -5.199 19.656 -6.289 1 83.38 164 THR B N 1
ATOM 6308 C CA . THR B 1 164 ? -5.047 20.188 -7.641 1 83.38 164 THR B CA 1
ATOM 6309 C C . THR B 1 164 ? -3.705 19.766 -8.234 1 83.38 164 THR B C 1
ATOM 6311 O O . THR B 1 164 ? -2.662 19.922 -7.598 1 83.38 164 THR B O 1
ATOM 6314 N N . PRO B 1 165 ? -3.775 19.172 -9.414 1 77.94 165 PRO B N 1
ATOM 6315 C CA . PRO B 1 165 ? -2.492 18.859 -10.055 1 77.94 165 PRO B CA 1
ATOM 6316 C C . PRO B 1 165 ? -1.669 20.125 -10.344 1 77.94 165 PRO B C 1
ATOM 6318 O O . PRO B 1 165 ? -2.225 21.156 -10.719 1 77.94 165 PRO B O 1
ATOM 6321 N N . ALA B 1 166 ? -0.408 20.016 -9.93 1 73.25 166 ALA B N 1
ATOM 6322 C CA . ALA B 1 166 ? 0.473 21.141 -10.234 1 73.25 166 ALA B CA 1
ATOM 6323 C C . ALA B 1 166 ? 0.952 21.078 -11.68 1 73.25 166 ALA B C 1
ATOM 6325 O O . ALA B 1 166 ? 1.738 20.203 -12.047 1 73.25 166 ALA B O 1
ATOM 6326 N N . ASP B 1 167 ? 0.213 21.641 -12.734 1 59.5 167 ASP B N 1
ATOM 6327 C CA . ASP B 1 167 ? 0.595 21.641 -14.141 1 59.5 167 ASP B CA 1
ATOM 6328 C C . ASP B 1 167 ? 1.977 22.266 -14.336 1 59.5 167 ASP B C 1
ATOM 6330 O O . ASP B 1 167 ? 2.75 21.812 -15.188 1 59.5 167 ASP B O 1
ATOM 6334 N N . GLY B 1 168 ? 2.104 23.422 -13.539 1 65.12 168 GLY B N 1
ATOM 6335 C CA . GLY B 1 168 ? 3.369 24.141 -13.539 1 65.12 168 GLY B CA 1
ATOM 6336 C C . GLY B 1 168 ? 3.904 24.391 -12.141 1 65.12 168 GLY B C 1
ATOM 6337 O O . GLY B 1 168 ? 3.131 24.594 -11.203 1 65.12 168 GLY B O 1
ATOM 6338 N N . LEU B 1 169 ? 5.109 24.172 -12.086 1 66 169 LEU B N 1
ATOM 6339 C CA . LEU B 1 169 ? 5.699 24.266 -10.75 1 66 169 LEU B CA 1
ATOM 6340 C C . LEU B 1 169 ? 6.219 25.688 -10.5 1 66 169 LEU B C 1
ATOM 6342 O O . LEU B 1 169 ? 6.949 25.906 -9.531 1 66 169 LEU B O 1
ATOM 6346 N N . ASP B 1 170 ? 5.688 26.594 -11.352 1 79.62 170 ASP B N 1
ATOM 6347 C CA . ASP B 1 170 ? 6.078 27.984 -11.094 1 79.62 170 ASP B CA 1
ATOM 6348 C C . ASP B 1 170 ? 5.07 28.672 -10.172 1 79.62 170 ASP B C 1
ATOM 6350 O O . ASP B 1 170 ? 3.934 28.219 -10.039 1 79.62 170 ASP B O 1
ATOM 6354 N N . ALA B 1 171 ? 5.449 29.781 -9.648 1 85.56 171 ALA B N 1
ATOM 6355 C CA . ALA B 1 171 ? 4.676 30.484 -8.633 1 85.56 171 ALA B CA 1
ATOM 6356 C C . ALA B 1 171 ? 3.35 30.984 -9.195 1 85.56 171 ALA B C 1
ATOM 6358 O O . ALA B 1 171 ? 2.307 30.859 -8.547 1 85.56 171 ALA B O 1
ATOM 6359 N N . ASN B 1 172 ? 3.338 31.5 -10.391 1 87.31 172 ASN B N 1
ATOM 6360 C CA . ASN B 1 172 ? 2.129 32.031 -11 1 87.31 172 ASN B CA 1
ATOM 6361 C C . ASN B 1 172 ? 1.084 30.953 -11.242 1 87.31 172 ASN B C 1
ATOM 6363 O O . ASN B 1 172 ? -0.101 31.156 -10.977 1 87.31 172 ASN B O 1
ATOM 6367 N N . SER B 1 173 ? 1.581 29.922 -11.742 1 84.56 173 SER B N 1
ATOM 6368 C CA . SER B 1 173 ? 0.677 28.812 -12.023 1 84.56 173 SER B CA 1
ATOM 6369 C C . SER B 1 173 ? 0.078 28.25 -10.734 1 84.56 173 SER B C 1
ATOM 6371 O O . SER B 1 173 ? -1.106 27.906 -10.695 1 84.56 173 SER B O 1
ATOM 6373 N N . LEU B 1 174 ? 0.887 28.172 -9.773 1 87.44 174 LEU B N 1
ATOM 6374 C CA . LEU B 1 174 ? 0.42 27.656 -8.492 1 87.44 174 LEU B CA 1
ATOM 6375 C C . LEU B 1 174 ? -0.611 28.594 -7.871 1 87.44 174 LEU B C 1
ATOM 6377 O O . LEU B 1 174 ? -1.639 28.141 -7.359 1 87.44 174 LEU B O 1
ATOM 6381 N N . PHE B 1 175 ? -0.326 29.859 -7.914 1 91.56 175 PHE B N 1
ATOM 6382 C CA . PHE B 1 175 ? -1.252 30.844 -7.375 1 91.56 175 PHE B CA 1
ATOM 6383 C C . PHE B 1 175 ? -2.578 30.812 -8.125 1 91.56 175 PHE B C 1
ATOM 6385 O O . PHE B 1 175 ? -3.645 30.906 -7.512 1 91.56 175 PHE B O 1
ATOM 6392 N N . ALA B 1 176 ? -2.494 30.641 -9.406 1 90.31 176 ALA B N 1
ATOM 6393 C CA . ALA B 1 176 ? -3.707 30.547 -10.219 1 90.31 176 ALA B CA 1
ATOM 6394 C C . ALA B 1 176 ? -4.535 29.328 -9.82 1 90.31 176 ALA B C 1
ATOM 6396 O O . ALA B 1 176 ? -5.766 29.406 -9.766 1 90.31 176 ALA B O 1
ATOM 6397 N N . SER B 1 177 ? -3.865 28.297 -9.586 1 88.5 177 SER B N 1
ATOM 6398 C CA . SER B 1 177 ? -4.539 27.078 -9.188 1 88.5 177 SER B CA 1
ATOM 6399 C C . SER B 1 177 ? -5.238 27.234 -7.836 1 88.5 177 SER B C 1
ATOM 6401 O O . SER B 1 177 ? -6.344 26.734 -7.641 1 88.5 177 SER B O 1
ATOM 6403 N N . ILE B 1 178 ? -4.609 27.906 -6.902 1 91 178 ILE B N 1
ATOM 6404 C CA . ILE B 1 178 ? -5.176 28.156 -5.582 1 91 178 ILE B CA 1
ATOM 6405 C C . ILE B 1 178 ? -6.418 29.031 -5.715 1 91 178 ILE B C 1
ATOM 6407 O O . ILE B 1 178 ? -7.461 28.734 -5.129 1 91 178 ILE B O 1
ATOM 6411 N N . LYS B 1 179 ? -6.297 30.047 -6.523 1 93 179 LYS B N 1
ATOM 6412 C CA . LYS B 1 179 ? -7.414 30.953 -6.738 1 93 179 LYS B CA 1
ATOM 6413 C C . LYS B 1 179 ? -8.609 30.234 -7.352 1 93 179 LYS B C 1
ATOM 6415 O O . LYS B 1 179 ? -9.75 30.422 -6.926 1 93 179 LYS B O 1
ATOM 6420 N N . GLN B 1 180 ? -8.297 29.438 -8.289 1 90.94 180 GLN B N 1
ATOM 6421 C CA . GLN B 1 180 ? -9.359 28.688 -8.961 1 90.94 180 GLN B CA 1
ATOM 6422 C C . GLN B 1 180 ? -10.062 27.75 -7.996 1 90.94 180 GLN B C 1
ATOM 6424 O O . GLN B 1 180 ? -11.281 27.562 -8.07 1 90.94 180 GLN B O 1
ATOM 6429 N N . THR B 1 181 ? -9.312 27.156 -7.168 1 91.5 181 THR B N 1
ATOM 6430 C CA . THR B 1 181 ? -9.875 26.234 -6.176 1 91.5 181 THR B CA 1
ATOM 6431 C C . THR B 1 181 ? -10.82 26.984 -5.23 1 91.5 181 THR B C 1
ATOM 6433 O O . THR B 1 181 ? -11.914 26.5 -4.926 1 91.5 181 THR B O 1
ATOM 6436 N N . LEU B 1 182 ? -10.422 28.156 -4.738 1 95 182 LEU B N 1
ATOM 6437 C CA . LEU B 1 182 ? -11.242 28.953 -3.83 1 95 182 LEU B CA 1
ATOM 6438 C C . LEU B 1 182 ? -12.516 29.422 -4.523 1 95 182 LEU B C 1
ATOM 6440 O O . LEU B 1 182 ? -13.594 29.406 -3.93 1 95 182 LEU B O 1
ATOM 6444 N N . ILE B 1 183 ? -12.375 29.766 -5.805 1 93.88 183 ILE B N 1
ATOM 6445 C CA . ILE B 1 183 ? -13.523 30.219 -6.582 1 93.88 183 ILE B CA 1
ATOM 6446 C C . ILE B 1 183 ? -14.516 29.062 -6.75 1 93.88 183 ILE B C 1
ATOM 6448 O O . ILE B 1 183 ? -15.719 29.234 -6.566 1 93.88 183 ILE B O 1
ATOM 6452 N N . ARG B 1 184 ? -13.984 27.969 -7.027 1 89.62 184 ARG B N 1
ATOM 6453 C CA . ARG B 1 184 ? -14.812 26.781 -7.215 1 89.62 184 ARG B CA 1
ATOM 6454 C C . ARG B 1 184 ? -15.594 26.453 -5.945 1 89.62 184 ARG B C 1
ATOM 6456 O O . ARG B 1 184 ? -16.734 25.984 -6.012 1 89.62 184 ARG B O 1
ATOM 6463 N N . CYS B 1 185 ? -15.039 26.703 -4.82 1 93.69 185 CYS B N 1
ATOM 6464 C CA . CYS B 1 185 ? -15.664 26.391 -3.541 1 93.69 185 CYS B CA 1
ATOM 6465 C C . CYS B 1 185 ? -16.453 27.578 -3.023 1 93.69 185 CYS B C 1
ATOM 6467 O O . CYS B 1 185 ? -16.984 27.547 -1.908 1 93.69 185 CYS B O 1
ATOM 6469 N N . ASN B 1 186 ? -16.484 28.656 -3.807 1 94.75 186 ASN B N 1
ATOM 6470 C CA . ASN B 1 186 ? -17.219 29.859 -3.459 1 94.75 186 ASN B CA 1
ATOM 6471 C C . ASN B 1 186 ? -16.688 30.484 -2.176 1 94.75 186 ASN B C 1
ATOM 6473 O O . ASN B 1 186 ? -17.453 30.812 -1.267 1 94.75 186 ASN B O 1
ATOM 6477 N N . ILE B 1 187 ? -15.383 30.5 -2.074 1 96.25 187 ILE B N 1
ATOM 6478 C CA . ILE B 1 187 ? -14.711 31.156 -0.961 1 96.25 187 ILE B CA 1
ATOM 6479 C C . ILE B 1 187 ? -14.023 32.438 -1.452 1 96.25 187 ILE B C 1
ATOM 6481 O O . ILE B 1 187 ? -13.266 32.406 -2.422 1 96.25 187 ILE B O 1
ATOM 6485 N N . ASP B 1 188 ? -14.281 33.469 -0.804 1 95.5 188 ASP B N 1
ATOM 6486 C CA . ASP B 1 188 ? -13.758 34.781 -1.222 1 95.5 188 ASP B CA 1
ATOM 6487 C C . ASP B 1 188 ? -12.312 34.969 -0.769 1 95.5 188 ASP B C 1
ATOM 6489 O O . ASP B 1 188 ? -12.031 35.031 0.431 1 95.5 188 ASP B O 1
ATOM 6493 N N . LEU B 1 189 ? -11.477 35.094 -1.655 1 95.31 189 LEU B N 1
ATOM 6494 C CA . LEU B 1 189 ? -10.047 35.219 -1.404 1 95.31 189 LEU B CA 1
ATOM 6495 C C . LEU B 1 189 ? -9.75 36.469 -0.568 1 95.31 189 LEU B C 1
ATOM 6497 O O . LEU B 1 189 ? -8.789 36.5 0.203 1 95.31 189 LEU B O 1
ATOM 6501 N N . ASN B 1 190 ? -10.547 37.469 -0.623 1 94.12 190 ASN B N 1
ATOM 6502 C CA . ASN B 1 190 ? -10.312 38.75 0.04 1 94.12 190 ASN B CA 1
ATOM 6503 C C . ASN B 1 190 ? -10.477 38.625 1.553 1 94.12 190 ASN B C 1
ATOM 6505 O O . ASN B 1 190 ? -10.062 39.5 2.297 1 94.12 190 ASN B O 1
ATOM 6509 N N . CYS B 1 191 ? -11.055 37.562 1.985 1 95.69 191 CYS B N 1
ATOM 6510 C CA . CYS B 1 191 ? -11.258 37.375 3.414 1 95.69 191 CYS B CA 1
ATOM 6511 C C . CYS B 1 191 ? -10.086 36.594 4.031 1 95.69 191 CYS B C 1
ATOM 6513 O O . CYS B 1 191 ? -10.102 36.281 5.223 1 95.69 191 CYS B O 1
ATOM 6515 N N . CYS B 1 192 ? -9.078 36.344 3.238 1 97 192 CYS B N 1
ATOM 6516 C CA . CYS B 1 192 ? -7.918 35.594 3.705 1 97 192 CYS B CA 1
ATOM 6517 C C . CYS B 1 192 ? -7.023 36.469 4.582 1 97 192 CYS B C 1
ATOM 6519 O O . CYS B 1 192 ? -6.613 37.562 4.172 1 97 192 CYS B O 1
ATOM 6521 N N . VAL B 1 193 ? -6.688 36.031 5.746 1 95.69 193 VAL B N 1
ATOM 6522 C CA . VAL B 1 193 ? -5.918 36.875 6.668 1 95.69 193 VAL B CA 1
ATOM 6523 C C . VAL B 1 193 ? -4.527 36.281 6.863 1 95.69 193 VAL B C 1
ATOM 6525 O O . VAL B 1 193 ? -3.625 36.938 7.379 1 95.69 193 VAL B O 1
ATOM 6528 N N . GLY B 1 194 ? -4.422 35.062 6.477 1 93.62 194 GLY B N 1
ATOM 6529 C CA . GLY B 1 194 ? -3.135 34.406 6.652 1 93.62 194 GLY B CA 1
ATOM 6530 C C . GLY B 1 194 ? -2.871 33.344 5.617 1 93.62 194 GLY B C 1
ATOM 6531 O O . GLY B 1 194 ? -3.807 32.75 5.059 1 93.62 194 GLY B O 1
ATOM 6532 N N . GLN B 1 195 ? -1.644 33.031 5.352 1 94.56 195 GLN B N 1
ATOM 6533 C CA . GLN B 1 195 ? -1.206 32 4.43 1 94.56 195 GLN B CA 1
ATOM 6534 C C . GLN B 1 195 ? 0.029 31.281 4.961 1 94.56 195 GLN B C 1
ATOM 6536 O O . GLN B 1 195 ? 0.891 31.891 5.594 1 94.56 195 GLN B O 1
ATOM 6541 N N . CYS B 1 196 ? 0.044 30.016 4.793 1 92.62 196 CYS B N 1
ATOM 6542 C CA . CYS B 1 196 ? 1.143 29.203 5.309 1 92.62 196 CYS B CA 1
ATOM 6543 C C . CYS B 1 196 ? 1.623 28.203 4.262 1 92.62 196 CYS B C 1
ATOM 6545 O O . CYS B 1 196 ? 0.825 27.438 3.707 1 92.62 196 CYS B O 1
ATOM 6547 N N . TYR B 1 197 ? 2.865 28.266 3.953 1 89.31 197 TYR B N 1
ATOM 6548 C CA . TYR B 1 197 ? 3.525 27.359 3.008 1 89.31 197 TYR B CA 1
ATOM 6549 C C . TYR B 1 197 ? 4.824 26.812 3.588 1 89.31 197 TYR B C 1
ATOM 6551 O O . TYR B 1 197 ? 5.266 27.25 4.652 1 89.31 197 TYR B O 1
ATOM 6559 N N . ASP B 1 198 ? 5.355 25.875 2.865 1 81.88 198 ASP B N 1
ATOM 6560 C CA . ASP B 1 198 ? 6.707 25.453 3.229 1 81.88 198 ASP B CA 1
ATOM 6561 C C . ASP B 1 198 ? 7.746 26.453 2.729 1 81.88 198 ASP B C 1
ATOM 6563 O O . ASP B 1 198 ? 7.395 27.531 2.25 1 81.88 198 ASP B O 1
ATOM 6567 N N . GLY B 1 199 ? 9.008 26.281 2.887 1 70.75 199 GLY B N 1
ATOM 6568 C CA . GLY B 1 199 ? 10.062 27.25 2.602 1 70.75 199 GLY B CA 1
ATOM 6569 C C . GLY B 1 199 ? 10.594 27.141 1.187 1 70.75 199 GLY B C 1
ATOM 6570 O O . GLY B 1 199 ? 11.586 27.797 0.844 1 70.75 199 GLY B O 1
ATOM 6571 N N . ALA B 1 200 ? 9.883 26.312 0.374 1 71.88 200 ALA B N 1
ATOM 6572 C CA . ALA B 1 200 ? 10.344 26.219 -1.008 1 71.88 200 ALA B CA 1
ATOM 6573 C C . ALA B 1 200 ? 10.25 27.562 -1.714 1 71.88 200 ALA B C 1
ATOM 6575 O O . ALA B 1 200 ? 9.312 28.328 -1.474 1 71.88 200 ALA B O 1
ATOM 6576 N N . SER B 1 201 ? 11.211 27.875 -2.461 1 70 201 SER B N 1
ATOM 6577 C CA . SER B 1 201 ? 11.328 29.188 -3.092 1 70 201 SER B CA 1
ATOM 6578 C C . SER B 1 201 ? 10.086 29.531 -3.91 1 70 201 SER B C 1
ATOM 6580 O O . SER B 1 201 ? 9.633 30.672 -3.92 1 70 201 SER B O 1
ATOM 6582 N N . VAL B 1 202 ? 9.555 28.531 -4.469 1 76.25 202 VAL B N 1
ATOM 6583 C CA . VAL B 1 202 ? 8.398 28.766 -5.332 1 76.25 202 VAL B CA 1
ATOM 6584 C C . VAL B 1 202 ? 7.203 29.203 -4.492 1 76.25 202 VAL B C 1
ATOM 6586 O O . VAL B 1 202 ? 6.371 30 -4.949 1 76.25 202 VAL B O 1
ATOM 6589 N N . MET B 1 203 ? 7.195 28.75 -3.287 1 77.44 203 MET B N 1
ATOM 6590 C CA . MET B 1 203 ? 6.074 29.078 -2.408 1 77.44 203 MET B CA 1
ATOM 6591 C C . MET B 1 203 ? 6.375 30.328 -1.577 1 77.44 203 MET B C 1
ATOM 6593 O O . MET B 1 203 ? 5.609 31.281 -1.596 1 77.44 203 MET B O 1
ATOM 6597 N N . ALA B 1 204 ? 7.594 30.312 -0.964 1 75.69 204 ALA B N 1
ATOM 6598 C CA . ALA B 1 204 ? 7.879 31.297 0.082 1 75.69 204 ALA B CA 1
ATOM 6599 C C . ALA B 1 204 ? 8.742 32.438 -0.454 1 75.69 204 ALA B C 1
ATOM 6601 O O . ALA B 1 204 ? 8.992 33.406 0.248 1 75.69 204 ALA B O 1
ATOM 6602 N N . GLY B 1 205 ? 9.117 32.312 -1.715 1 67.88 205 GLY B N 1
ATOM 6603 C CA . GLY B 1 205 ? 10.031 33.312 -2.252 1 67.88 205 GLY B CA 1
ATOM 6604 C C . GLY B 1 205 ? 9.492 34.719 -2.148 1 67.88 205 GLY B C 1
ATOM 6605 O O . GLY B 1 205 ? 8.305 34.969 -2.369 1 67.88 205 GLY B O 1
ATOM 6606 N N . CYS B 1 206 ? 10.305 35.719 -1.776 1 65.5 206 CYS B N 1
ATOM 6607 C CA . CYS B 1 206 ? 9.922 37.094 -1.49 1 65.5 206 CYS B CA 1
ATOM 6608 C C . CYS B 1 206 ? 9.609 37.844 -2.775 1 65.5 206 CYS B C 1
ATOM 6610 O O . CYS B 1 206 ? 8.82 38.781 -2.766 1 65.5 206 CYS B O 1
ATOM 6612 N N . ASN B 1 207 ? 10.172 37.469 -3.811 1 61.16 207 ASN B N 1
ATOM 6613 C CA . ASN B 1 207 ? 9.984 38.312 -4.996 1 61.16 207 ASN B CA 1
ATOM 6614 C C . ASN B 1 207 ? 9.055 37.656 -6.008 1 61.16 207 ASN B C 1
ATOM 6616 O O . ASN B 1 207 ? 8.297 38.344 -6.699 1 61.16 207 ASN B O 1
ATOM 6620 N N . ASN B 1 208 ? 9.039 36.344 -5.961 1 71.56 208 ASN B N 1
ATOM 6621 C CA . ASN B 1 208 ? 8.234 35.688 -6.996 1 71.56 208 ASN B CA 1
ATOM 6622 C C . ASN B 1 208 ? 7.652 34.375 -6.516 1 71.56 208 ASN B C 1
ATOM 6624 O O . ASN B 1 208 ? 7.445 33.438 -7.312 1 71.56 208 ASN B O 1
ATOM 6628 N N . GLY B 1 209 ? 7.414 34.5 -5.266 1 84.75 209 GLY B N 1
ATOM 6629 C CA . GLY B 1 209 ? 6.801 33.281 -4.746 1 84.75 209 GLY B CA 1
ATOM 6630 C C . GLY B 1 209 ? 5.289 33.375 -4.652 1 84.75 209 GLY B C 1
ATOM 6631 O O . GLY B 1 209 ? 4.715 34.438 -4.816 1 84.75 209 GLY B O 1
ATOM 6632 N N . VAL B 1 210 ? 4.648 32.406 -4.461 1 88.19 210 VAL B N 1
ATOM 6633 C CA . VAL B 1 210 ? 3.197 32.312 -4.316 1 88.19 210 VAL B CA 1
ATOM 6634 C C . VAL B 1 210 ? 2.744 33.281 -3.205 1 88.19 210 VAL B C 1
ATOM 6636 O O . VAL B 1 210 ? 1.729 33.969 -3.344 1 88.19 210 VAL B O 1
ATOM 6639 N N . GLN B 1 211 ? 3.475 33.312 -2.08 1 89.25 211 GLN B N 1
ATOM 6640 C CA . GLN B 1 211 ? 3.107 34.156 -0.958 1 89.25 211 GLN B CA 1
ATOM 6641 C C . GLN B 1 211 ? 3.072 35.625 -1.377 1 89.25 211 GLN B C 1
ATOM 6643 O O . GLN B 1 211 ? 2.178 36.375 -0.97 1 89.25 211 GLN B O 1
ATOM 6648 N N . GLU B 1 212 ? 4.023 36.062 -2.178 1 89.81 212 GLU B N 1
ATOM 6649 C CA . GLU B 1 212 ? 4.078 37.438 -2.617 1 89.81 212 GLU B CA 1
ATOM 6650 C C . GLU B 1 212 ? 2.936 37.75 -3.576 1 89.81 212 GLU B C 1
ATOM 6652 O O . GLU B 1 212 ? 2.365 38.844 -3.525 1 89.81 212 GLU B O 1
ATOM 6657 N N . LEU B 1 213 ? 2.674 36.875 -4.414 1 92.5 213 LEU B N 1
ATOM 6658 C CA . LEU B 1 213 ? 1.575 37.062 -5.355 1 92.5 213 LEU B CA 1
ATOM 6659 C C . LEU B 1 213 ? 0.251 37.219 -4.617 1 92.5 213 LEU B C 1
ATOM 6661 O O . LEU B 1 213 ? -0.552 38.094 -4.965 1 92.5 213 LEU B O 1
ATOM 6665 N N . LEU B 1 214 ? 0.024 36.438 -3.643 1 92.94 214 LEU B N 1
ATOM 6666 C CA . LEU B 1 214 ? -1.196 36.5 -2.848 1 92.94 214 LEU B CA 1
ATOM 6667 C C . LEU B 1 214 ? -1.239 37.812 -2.051 1 92.94 214 LEU B C 1
ATOM 6669 O O . LEU B 1 214 ? -2.291 38.438 -1.95 1 92.94 214 LEU B O 1
ATOM 6673 N N . ARG B 1 215 ? -0.122 38.188 -1.508 1 91.62 215 ARG B N 1
ATOM 6674 C CA . ARG B 1 215 ? -0.048 39.406 -0.712 1 91.62 215 ARG B CA 1
ATOM 6675 C C . ARG B 1 215 ? -0.331 40.656 -1.568 1 91.62 215 ARG B C 1
ATOM 6677 O O . ARG B 1 215 ? -0.917 41.625 -1.092 1 91.62 215 ARG B O 1
ATOM 6684 N N . ARG B 1 216 ? 0.049 40.594 -2.807 1 92.06 216 ARG B N 1
ATOM 6685 C CA . ARG B 1 216 ? -0.211 41.719 -3.723 1 92.06 216 ARG B CA 1
ATOM 6686 C C . ARG B 1 216 ? -1.706 41.875 -3.979 1 92.06 216 ARG B C 1
ATOM 6688 O O . ARG B 1 216 ? -2.209 43 -4.074 1 92.06 216 ARG B O 1
ATOM 6695 N N . GLU B 1 217 ? -2.354 40.781 -4 1 93.25 217 GLU B N 1
ATOM 6696 C CA . GLU B 1 217 ? -3.793 40.812 -4.246 1 93.25 217 GLU B CA 1
ATOM 6697 C C . GLU B 1 217 ? -4.57 41.031 -2.951 1 93.25 217 GLU B C 1
ATOM 6699 O O . GLU B 1 217 ? -5.617 41.688 -2.955 1 93.25 217 GLU B O 1
ATOM 6704 N N . VAL B 1 218 ? -4.094 40.375 -1.93 1 95.44 218 VAL B N 1
ATOM 6705 C CA . VAL B 1 218 ? -4.711 40.469 -0.611 1 95.44 218 VAL B CA 1
ATOM 6706 C C . VAL B 1 218 ? -3.652 40.812 0.429 1 95.44 218 VAL B C 1
ATOM 6708 O O . VAL B 1 218 ? -3.197 39.969 1.181 1 95.44 218 VAL B O 1
ATOM 6711 N N . PRO B 1 219 ? -3.406 42.031 0.656 1 92.44 219 PRO B N 1
ATOM 6712 C CA . PRO B 1 219 ? -2.312 42.469 1.524 1 92.44 219 PRO B CA 1
ATOM 6713 C C . PRO B 1 219 ? -2.504 42.062 2.977 1 92.44 219 PRO B C 1
ATOM 6715 O O . PRO B 1 219 ? -1.528 41.938 3.727 1 92.44 219 PRO B O 1
ATOM 6718 N N . GLN B 1 220 ? -3.697 41.844 3.332 1 92.88 220 GLN B N 1
ATOM 6719 C CA . GLN B 1 220 ? -3.951 41.469 4.719 1 92.88 220 GLN B CA 1
ATOM 6720 C C . GLN B 1 220 ? -3.543 40.031 4.992 1 92.88 220 GLN B C 1
ATOM 6722 O O . GLN B 1 220 ? -3.455 39.625 6.148 1 92.88 220 GLN B O 1
ATOM 6727 N N . ALA B 1 221 ? -3.303 39.219 3.963 1 94 221 ALA B N 1
ATOM 6728 C CA . ALA B 1 221 ? -2.932 37.812 4.125 1 94 221 ALA B CA 1
ATOM 6729 C C . ALA B 1 221 ? -1.459 37.688 4.5 1 94 221 ALA B C 1
ATOM 6731 O O . ALA B 1 221 ? -0.598 37.562 3.627 1 94 221 ALA B O 1
ATOM 6732 N N . ILE B 1 222 ? -1.202 37.562 5.719 1 90.75 222 ILE B N 1
ATOM 6733 C CA . ILE B 1 222 ? 0.167 37.5 6.219 1 90.75 222 ILE B CA 1
ATOM 6734 C C . ILE B 1 222 ? 0.747 36.125 5.953 1 90.75 222 ILE B C 1
ATOM 6736 O O . ILE B 1 222 ? 0.053 35.094 6.105 1 90.75 222 ILE B O 1
ATOM 6740 N N . TYR B 1 223 ? 2.008 36.125 5.59 1 90.62 223 TYR B N 1
ATOM 6741 C CA . TYR B 1 223 ? 2.699 34.844 5.332 1 90.62 223 TYR B CA 1
ATOM 6742 C C . TYR B 1 223 ? 3.35 34.312 6.605 1 90.62 223 TYR B C 1
ATOM 6744 O O . TYR B 1 223 ? 4.051 35.062 7.305 1 90.62 223 TYR B O 1
ATOM 6752 N N . VAL B 1 224 ? 3.076 33.156 6.859 1 88.19 224 VAL B N 1
ATOM 6753 C CA . VAL B 1 224 ? 3.736 32.438 7.957 1 88.19 224 VAL B CA 1
ATOM 6754 C C . VAL B 1 224 ? 4.461 31.203 7.422 1 88.19 224 VAL B C 1
ATOM 6756 O O . VAL B 1 224 ? 3.834 30.312 6.836 1 88.19 224 VAL B O 1
ATOM 6759 N N . HIS B 1 225 ? 5.727 31.172 7.555 1 89 225 HIS B N 1
ATOM 6760 C CA . HIS B 1 225 ? 6.484 29.984 7.203 1 89 225 HIS B CA 1
ATOM 6761 C C . HIS B 1 225 ? 6.191 28.828 8.172 1 89 225 HIS B C 1
ATOM 6763 O O . HIS B 1 225 ? 6.324 29 9.383 1 89 225 HIS B O 1
ATOM 6769 N N . CYS B 1 226 ? 5.82 27.719 7.676 1 89.25 226 CYS B N 1
ATOM 6770 C CA . CYS B 1 226 ? 5.453 26.562 8.5 1 89.25 226 CYS B CA 1
ATOM 6771 C C . CYS B 1 226 ? 6.523 26.281 9.547 1 89.25 226 CYS B C 1
ATOM 6773 O O . CYS B 1 226 ? 7.668 25.969 9.203 1 89.25 226 CYS B O 1
ATOM 6775 N N . HIS B 1 227 ? 6.152 26.375 10.797 1 87.88 227 HIS B N 1
ATOM 6776 C CA . HIS B 1 227 ? 7.086 26.203 11.906 1 87.88 227 HIS B CA 1
ATOM 6777 C C . HIS B 1 227 ? 7.68 24.797 11.914 1 87.88 227 HIS B C 1
ATOM 6779 O O . HIS B 1 227 ? 8.828 24.609 12.312 1 87.88 227 HIS B O 1
ATOM 6785 N N . ALA B 1 228 ? 6.875 23.812 11.523 1 87 228 ALA B N 1
ATOM 6786 C CA . ALA B 1 228 ? 7.383 22.453 11.453 1 87 228 ALA B CA 1
ATOM 6787 C C . ALA B 1 228 ? 8.484 22.328 10.406 1 87 228 ALA B C 1
ATOM 6789 O O . ALA B 1 228 ? 9.484 21.641 10.625 1 87 228 ALA B O 1
ATOM 6790 N N . HIS B 1 229 ? 8.297 22.969 9.328 1 86.44 229 HIS B N 1
ATOM 6791 C CA . HIS B 1 229 ? 9.305 22.953 8.273 1 86.44 229 HIS B CA 1
ATOM 6792 C C . HIS B 1 229 ? 10.57 23.688 8.703 1 86.44 229 HIS B C 1
ATOM 6794 O O . HIS B 1 229 ? 11.68 23.281 8.352 1 86.44 229 HIS B O 1
ATOM 6800 N N . ARG B 1 230 ? 10.383 24.781 9.344 1 88.25 230 ARG B N 1
ATOM 6801 C CA . ARG B 1 230 ? 11.523 25.547 9.852 1 88.25 230 ARG B CA 1
ATOM 6802 C C . ARG B 1 230 ? 12.391 24.688 10.766 1 88.25 230 ARG B C 1
ATOM 6804 O O . ARG B 1 230 ? 13.617 24.672 10.633 1 88.25 230 ARG B O 1
ATOM 6811 N N . LEU B 1 231 ? 11.711 24.016 11.633 1 88.81 231 LEU B N 1
ATOM 6812 C CA . LEU B 1 231 ? 12.445 23.141 12.547 1 88.81 231 LEU B CA 1
ATOM 6813 C C . LEU B 1 231 ? 13.195 22.062 11.781 1 88.81 231 LEU B C 1
ATOM 6815 O O . LEU B 1 231 ? 14.344 21.75 12.102 1 88.81 231 LEU B O 1
ATOM 6819 N N . ASN B 1 232 ? 12.555 21.484 10.859 1 88.25 232 ASN B N 1
ATOM 6820 C CA . ASN B 1 232 ? 13.188 20.453 10.047 1 88.25 232 ASN B CA 1
ATOM 6821 C C . ASN B 1 232 ? 14.43 20.984 9.336 1 88.25 232 ASN B C 1
ATOM 6823 O O . ASN B 1 232 ? 15.438 20.281 9.234 1 88.25 232 ASN B O 1
ATOM 6827 N N . LEU B 1 233 ? 14.359 22.188 8.836 1 86.44 233 LEU B N 1
ATOM 6828 C CA . LEU B 1 233 ? 15.492 22.812 8.164 1 86.44 233 LEU B CA 1
ATOM 6829 C C . LEU B 1 233 ? 16.672 22.969 9.125 1 86.44 233 LEU B C 1
ATOM 6831 O O . LEU B 1 233 ? 17.828 22.781 8.742 1 86.44 233 LEU B O 1
ATOM 6835 N N . VAL B 1 234 ? 16.344 23.344 10.273 1 89.56 234 VAL B N 1
ATOM 6836 C CA . VAL B 1 234 ? 17.375 23.516 11.297 1 89.56 234 VAL B CA 1
ATOM 6837 C C . VAL B 1 234 ? 18.094 22.188 11.523 1 89.56 234 VAL B C 1
ATOM 6839 O O . VAL B 1 234 ? 19.328 22.141 11.539 1 89.56 234 VAL B O 1
ATOM 6842 N N . LEU B 1 235 ? 17.344 21.156 11.68 1 88.12 235 LEU B N 1
ATOM 6843 C CA . LEU B 1 235 ? 17.922 19.844 11.977 1 88.12 235 LEU B CA 1
ATOM 6844 C C . LEU B 1 235 ? 18.719 19.328 10.781 1 88.12 235 LEU B C 1
ATOM 6846 O O . LEU B 1 235 ? 19.812 18.781 10.953 1 88.12 235 LEU B O 1
ATOM 6850 N N . VAL B 1 236 ? 18.188 19.5 9.648 1 84.12 236 VAL B N 1
ATOM 6851 C CA . VAL B 1 236 ? 18.859 19.078 8.422 1 84.12 236 VAL B CA 1
ATOM 6852 C C . VAL B 1 236 ? 20.188 19.828 8.273 1 84.12 236 VAL B C 1
ATOM 6854 O O . VAL B 1 236 ? 21.203 19.25 7.91 1 84.12 236 VAL B O 1
ATOM 6857 N N . ASP B 1 237 ? 20.156 21.094 8.516 1 86 237 ASP B N 1
ATOM 6858 C CA . ASP B 1 237 ? 21.359 21.922 8.422 1 86 237 ASP B CA 1
ATOM 6859 C C . ASP B 1 237 ? 22.438 21.438 9.383 1 86 237 ASP B C 1
ATOM 6861 O O . ASP B 1 237 ? 23.609 21.391 9.031 1 86 237 ASP B O 1
ATOM 6865 N N . CYS B 1 238 ? 22.047 21.156 10.516 1 85 238 CYS B N 1
ATOM 6866 C CA . CYS B 1 238 ? 22.984 20.672 11.516 1 85 238 CYS B CA 1
ATOM 6867 C C . CYS B 1 238 ? 23.641 19.375 11.055 1 85 238 CYS B C 1
ATOM 6869 O O . CYS B 1 238 ? 24.859 19.203 11.18 1 85 238 CYS B O 1
ATOM 6871 N N . VAL B 1 239 ? 22.938 18.469 10.555 1 80.06 239 VAL B N 1
ATOM 6872 C CA . VAL B 1 239 ? 23.422 17.156 10.133 1 80.06 239 VAL B CA 1
ATOM 6873 C C . VAL B 1 239 ? 24.328 17.312 8.914 1 80.06 239 VAL B C 1
ATOM 6875 O O . VAL B 1 239 ? 25.344 16.625 8.789 1 80.06 239 VAL B O 1
ATOM 6878 N N . HIS B 1 240 ? 24.047 18.25 8.125 1 78.81 240 HIS B N 1
ATOM 6879 C CA . HIS B 1 240 ? 24.766 18.359 6.863 1 78.81 240 HIS B CA 1
ATOM 6880 C C . HIS B 1 240 ? 26.031 19.203 7.027 1 78.81 240 HIS B C 1
ATOM 6882 O O . HIS B 1 240 ? 26.984 19.078 6.254 1 78.81 240 HIS B O 1
ATOM 6888 N N . ASN B 1 241 ? 26.062 20.078 7.996 1 83.25 241 ASN B N 1
ATOM 6889 C CA . ASN B 1 241 ? 27.156 21.031 8.07 1 83.25 241 ASN B CA 1
ATOM 6890 C C . ASN B 1 241 ? 28.094 20.719 9.227 1 83.25 241 ASN B C 1
ATOM 6892 O O . ASN B 1 241 ? 29.109 21.406 9.414 1 83.25 241 ASN B O 1
ATOM 6896 N N . VAL B 1 242 ? 27.812 19.734 9.969 1 85.06 242 VAL B N 1
ATOM 6897 C CA . VAL B 1 242 ? 28.734 19.234 10.984 1 85.06 242 VAL B CA 1
ATOM 6898 C C . VAL B 1 242 ? 29.156 17.797 10.641 1 85.06 242 VAL B C 1
ATOM 6900 O O . VAL B 1 242 ? 28.344 16.875 10.688 1 85.06 242 VAL B O 1
ATOM 6903 N N . ASP B 1 243 ? 30.266 17.625 10.367 1 84.5 243 ASP B N 1
ATOM 6904 C CA . ASP B 1 243 ? 30.781 16.359 9.867 1 84.5 243 ASP B CA 1
ATOM 6905 C C . ASP B 1 243 ? 30.484 15.211 10.844 1 84.5 243 ASP B C 1
ATOM 6907 O O . ASP B 1 243 ? 30.078 14.125 10.43 1 84.5 243 ASP B O 1
ATOM 6911 N N . ALA B 1 244 ? 30.734 15.531 12.039 1 83.81 244 ALA B N 1
ATOM 6912 C CA . ALA B 1 244 ? 30.516 14.5 13.055 1 83.81 244 ALA B CA 1
ATOM 6913 C C . ALA B 1 244 ? 29.062 14.016 13.023 1 83.81 244 ALA B C 1
ATOM 6915 O O . ALA B 1 244 ? 28.797 12.82 13.195 1 83.81 244 ALA B O 1
ATOM 6916 N N . ALA B 1 245 ? 28.172 14.938 12.844 1 88 245 ALA B N 1
ATOM 6917 C CA . ALA B 1 245 ? 26.75 14.578 12.781 1 88 245 ALA B CA 1
ATOM 6918 C C . ALA B 1 245 ? 26.453 13.773 11.523 1 88 245 ALA B C 1
ATOM 6920 O O . ALA B 1 245 ? 25.719 12.781 11.578 1 88 245 ALA B O 1
ATOM 6921 N N . ALA B 1 246 ? 26.969 14.172 10.461 1 85.56 246 ALA B N 1
ATOM 6922 C CA . ALA B 1 246 ? 26.766 13.492 9.188 1 85.56 246 ALA B CA 1
ATOM 6923 C C . ALA B 1 246 ? 27.234 12.039 9.258 1 85.56 246 ALA B C 1
ATOM 6925 O O . ALA B 1 246 ? 26.531 11.133 8.82 1 85.56 246 ALA B O 1
ATOM 6926 N N . ASP B 1 247 ? 28.391 11.906 9.797 1 86.75 247 ASP B N 1
ATOM 6927 C CA . ASP B 1 247 ? 28.953 10.57 9.922 1 86.75 247 ASP B CA 1
ATOM 6928 C C . ASP B 1 247 ? 28.109 9.695 10.844 1 86.75 247 ASP B C 1
ATOM 6930 O O . ASP B 1 247 ? 27.906 8.508 10.57 1 86.75 247 ASP B O 1
ATOM 6934 N N . PHE B 1 248 ? 27.688 10.258 11.844 1 92.38 248 PHE B N 1
ATOM 6935 C CA . PHE B 1 248 ? 26.875 9.531 12.812 1 92.38 248 PHE B CA 1
ATOM 6936 C C . PHE B 1 248 ? 25.609 9.008 12.164 1 92.38 248 PHE B C 1
ATOM 6938 O O . PHE B 1 248 ? 25.281 7.824 12.281 1 92.38 248 PHE B O 1
ATOM 6945 N N . PHE B 1 249 ? 24.906 9.875 11.461 1 90.56 249 PHE B N 1
ATOM 6946 C CA . PHE B 1 249 ? 23.609 9.492 10.906 1 90.56 249 PHE B CA 1
ATOM 6947 C C . PHE B 1 249 ? 23.781 8.562 9.711 1 90.56 249 PHE B C 1
ATOM 6949 O O . PHE B 1 249 ? 22.906 7.742 9.43 1 90.56 249 PHE B O 1
ATOM 6956 N N . GLU B 1 250 ? 24.844 8.68 9.07 1 85.62 250 GLU B N 1
ATOM 6957 C CA . GLU B 1 250 ? 25.156 7.695 8.039 1 85.62 250 GLU B CA 1
ATOM 6958 C C . GLU B 1 250 ? 25.312 6.301 8.641 1 85.62 250 GLU B C 1
ATOM 6960 O O . GLU B 1 250 ? 24.844 5.316 8.062 1 85.62 250 GLU B O 1
ATOM 6965 N N . THR B 1 251 ? 26 6.273 9.719 1 90.56 251 THR B N 1
ATOM 6966 C CA . THR B 1 251 ? 26.172 5 10.414 1 90.56 251 THR B CA 1
ATOM 6967 C C . THR B 1 251 ? 24.828 4.445 10.867 1 90.56 251 THR B C 1
ATOM 6969 O O . THR B 1 251 ? 24.578 3.24 10.781 1 90.56 251 THR B O 1
ATOM 6972 N N . VAL B 1 252 ? 23.984 5.328 11.352 1 92.5 252 VAL B N 1
ATOM 6973 C CA . VAL B 1 252 ? 22.656 4.926 11.797 1 92.5 252 VAL B CA 1
ATOM 6974 C C . VAL B 1 252 ? 21.875 4.305 10.641 1 92.5 252 VAL B C 1
ATOM 6976 O O . VAL B 1 252 ? 21.234 3.271 10.797 1 92.5 252 VAL B O 1
ATOM 6979 N N . GLN B 1 253 ? 21.984 4.902 9.5 1 88.5 253 GLN B N 1
ATOM 6980 C CA . GLN B 1 253 ? 21.297 4.398 8.312 1 88.5 253 GLN B CA 1
ATOM 6981 C C . GLN B 1 253 ? 21.875 3.053 7.883 1 88.5 253 GLN B C 1
ATOM 6983 O O . GLN B 1 253 ? 21.141 2.16 7.465 1 88.5 253 GLN B O 1
ATOM 6988 N N . LYS B 1 254 ? 23.188 2.887 7.957 1 88.25 254 LYS B N 1
ATOM 6989 C CA . LYS B 1 254 ? 23.844 1.626 7.617 1 88.25 254 LYS B CA 1
ATOM 6990 C C . LYS B 1 254 ? 23.406 0.508 8.555 1 88.25 254 LYS B C 1
ATOM 6992 O O . LYS B 1 254 ? 23.203 -0.63 8.125 1 88.25 254 LYS B O 1
ATOM 6997 N N . LEU B 1 255 ? 23.281 0.879 9.773 1 91.75 255 LEU B N 1
ATOM 6998 C CA . LEU B 1 255 ? 22.797 -0.08 10.758 1 91.75 255 LEU B CA 1
ATOM 6999 C C . LEU B 1 255 ? 21.391 -0.555 10.422 1 91.75 255 LEU B C 1
ATOM 7001 O O . LEU B 1 255 ? 21.109 -1.756 10.453 1 91.75 255 LEU B O 1
ATOM 7005 N N . TYR B 1 256 ? 20.547 0.346 10.117 1 90.25 256 TYR B N 1
ATOM 7006 C CA . TYR B 1 256 ? 19.172 -0.007 9.789 1 90.25 256 TYR B CA 1
ATOM 7007 C C . TYR B 1 256 ? 19.125 -0.943 8.586 1 90.25 256 TYR B C 1
ATOM 7009 O O . TYR B 1 256 ? 18.422 -1.959 8.617 1 90.25 256 TYR B O 1
ATOM 7017 N N . LYS B 1 257 ? 19.844 -0.597 7.59 1 85.44 257 LYS B N 1
ATOM 7018 C CA . LYS B 1 257 ? 19.859 -1.39 6.363 1 85.44 257 LYS B CA 1
ATOM 7019 C C . LYS B 1 257 ? 20.375 -2.803 6.625 1 85.44 257 LYS B C 1
ATOM 7021 O O . LYS B 1 257 ? 19.797 -3.777 6.125 1 85.44 257 LYS B O 1
ATOM 7026 N N . PHE B 1 258 ? 21.391 -2.9 7.379 1 89.5 258 PHE B N 1
ATOM 7027 C CA . PHE B 1 258 ? 21.984 -4.191 7.688 1 89.5 258 PHE B CA 1
ATOM 7028 C C . PHE B 1 258 ? 21.031 -5.055 8.5 1 89.5 258 PHE B C 1
ATOM 7030 O O . PHE B 1 258 ? 20.875 -6.246 8.234 1 89.5 258 PHE B O 1
ATOM 7037 N N . PHE B 1 259 ? 20.344 -4.512 9.375 1 91.38 259 PHE B N 1
ATOM 7038 C CA . PHE B 1 259 ? 19.5 -5.246 10.312 1 91.38 259 PHE B CA 1
ATOM 7039 C C . PHE B 1 259 ? 18.125 -5.504 9.711 1 91.38 259 PHE B C 1
ATOM 7041 O O . PHE B 1 259 ? 17.312 -6.23 10.297 1 91.38 259 PHE B O 1
ATOM 7048 N N . SER B 1 260 ? 17.828 -4.867 8.648 1 84.69 260 SER B N 1
ATOM 7049 C CA . SER B 1 260 ? 16.562 -5.094 7.965 1 84.69 260 SER B CA 1
ATOM 7050 C C . SER B 1 260 ? 16.578 -6.383 7.156 1 84.69 260 SER B C 1
ATOM 7052 O O . SER B 1 260 ? 15.547 -6.863 6.703 1 84.69 260 SER B O 1
ATOM 7054 N N . GLY B 1 261 ? 17.766 -6.938 7.027 1 75.19 261 GLY B N 1
ATOM 7055 C CA . GLY B 1 261 ? 17.875 -8.219 6.344 1 75.19 261 GLY B CA 1
ATOM 7056 C C . GLY B 1 261 ? 17.266 -9.367 7.117 1 75.19 261 GLY B C 1
ATOM 7057 O O . GLY B 1 261 ? 17.328 -9.391 8.352 1 75.19 261 GLY B O 1
ATOM 7058 N N . SER B 1 262 ? 16.75 -10.312 6.477 1 67.56 262 SER B N 1
ATOM 7059 C CA . SER B 1 262 ? 15.922 -11.359 7.066 1 67.56 262 SER B CA 1
ATOM 7060 C C . SER B 1 262 ? 16.703 -12.164 8.102 1 67.56 262 SER B C 1
ATOM 7062 O O . SER B 1 262 ? 16.234 -12.359 9.227 1 67.56 262 SER B O 1
ATOM 7064 N N . VAL B 1 263 ? 17.891 -12.609 7.738 1 72.81 263 VAL B N 1
ATOM 7065 C CA . VAL B 1 263 ? 18.656 -13.469 8.625 1 72.81 263 VAL B CA 1
ATOM 7066 C C . VAL B 1 263 ? 19.141 -12.672 9.836 1 72.81 263 VAL B C 1
ATOM 7068 O O . VAL B 1 263 ? 18.984 -13.109 10.977 1 72.81 263 VAL B O 1
ATOM 7071 N N . VAL B 1 264 ? 19.594 -11.555 9.539 1 85.62 264 VAL B N 1
ATOM 7072 C CA . VAL B 1 264 ? 20.156 -10.719 10.594 1 85.62 264 VAL B CA 1
ATOM 7073 C C . VAL B 1 264 ? 19.047 -10.227 11.516 1 85.62 264 VAL B C 1
ATOM 7075 O O . VAL B 1 264 ? 19.234 -10.133 12.727 1 85.62 264 VAL B O 1
ATOM 7078 N N . HIS B 1 265 ? 17.984 -9.906 10.914 1 86.69 265 HIS B N 1
ATOM 7079 C CA . HIS B 1 265 ? 16.844 -9.406 11.68 1 86.69 265 HIS B CA 1
ATOM 7080 C C . HIS B 1 265 ? 16.391 -10.43 12.711 1 86.69 265 HIS B C 1
ATOM 7082 O O . HIS B 1 265 ? 16.125 -10.086 13.867 1 86.69 265 HIS B O 1
ATOM 7088 N N . ASP B 1 266 ? 16.312 -11.586 12.281 1 80.5 266 ASP B N 1
ATOM 7089 C CA . ASP B 1 266 ? 15.891 -12.648 13.188 1 80.5 266 ASP B CA 1
ATOM 7090 C C . ASP B 1 266 ? 16.875 -12.836 14.328 1 80.5 266 ASP B C 1
ATOM 7092 O O . ASP B 1 266 ? 16.484 -13.062 15.477 1 80.5 266 ASP B O 1
ATOM 7096 N N . LEU B 1 267 ? 18.094 -12.859 13.953 1 86.69 267 LEU B N 1
ATOM 7097 C CA . LEU B 1 267 ? 19.125 -12.977 14.969 1 86.69 267 LEU B CA 1
ATOM 7098 C C . LEU B 1 267 ? 19.047 -11.82 15.961 1 86.69 267 LEU B C 1
ATOM 7100 O O . LEU B 1 267 ? 19.25 -12.008 17.156 1 86.69 267 LEU B O 1
ATOM 7104 N N . PHE B 1 268 ? 18.766 -10.664 15.445 1 91.69 268 PHE B N 1
ATOM 7105 C CA . PHE B 1 268 ? 18.656 -9.469 16.266 1 91.69 268 PHE B CA 1
ATOM 7106 C C . PHE B 1 268 ? 17.516 -9.609 17.266 1 91.69 268 PHE B C 1
ATOM 7108 O O . PHE B 1 268 ? 17.688 -9.297 18.453 1 91.69 268 PHE B O 1
ATOM 7115 N N . LEU B 1 269 ? 16.422 -10.094 16.844 1 88.25 269 LEU B N 1
ATOM 7116 C CA . LEU B 1 269 ? 15.273 -10.289 17.719 1 88.25 269 LEU B CA 1
ATOM 7117 C C . LEU B 1 269 ? 15.586 -11.336 18.797 1 88.25 269 LEU B C 1
ATOM 7119 O O . LEU B 1 269 ? 15.211 -11.172 19.953 1 88.25 269 LEU B O 1
ATOM 7123 N N . LYS B 1 270 ? 16.219 -12.391 18.406 1 87.06 270 LYS B N 1
ATOM 7124 C CA . LYS B 1 270 ? 16.625 -13.43 19.344 1 87.06 270 LYS B CA 1
ATOM 7125 C C . LYS B 1 270 ? 17.562 -12.883 20.406 1 87.06 270 LYS B C 1
ATOM 7127 O O . LYS B 1 270 ? 17.422 -13.188 21.594 1 87.06 270 LYS B O 1
ATOM 7132 N N . LYS B 1 271 ? 18.5 -12.086 19.984 1 91.69 271 LYS B N 1
ATOM 7133 C CA . LYS B 1 271 ? 19.469 -11.531 20.922 1 91.69 271 LYS B CA 1
ATOM 7134 C C . LYS B 1 271 ? 18.812 -10.562 21.891 1 91.69 271 LYS B C 1
ATOM 7136 O O . LYS B 1 271 ? 19.219 -10.461 23.047 1 91.69 271 LYS B O 1
ATOM 7141 N N . GLN B 1 272 ? 17.828 -9.805 21.406 1 92.38 272 GLN B N 1
ATOM 7142 C CA . GLN B 1 272 ? 17.094 -8.922 22.297 1 92.38 272 GLN B CA 1
ATOM 7143 C C . GLN B 1 272 ? 16.375 -9.711 23.391 1 92.38 272 GLN B C 1
ATOM 7145 O O . GLN B 1 272 ? 16.375 -9.305 24.562 1 92.38 272 GLN B O 1
ATOM 7150 N N . SER B 1 273 ? 15.836 -10.789 23.016 1 90.38 273 SER B N 1
ATOM 7151 C CA . SER B 1 273 ? 15.117 -11.633 23.969 1 90.38 273 SER B CA 1
ATOM 7152 C C . SER B 1 273 ? 16.078 -12.25 24.984 1 90.38 273 SER B C 1
ATOM 7154 O O . SER B 1 273 ? 15.711 -12.453 26.141 1 90.38 273 SER B O 1
ATOM 7156 N N . GLU B 1 274 ? 17.266 -12.594 24.531 1 90.25 274 GLU B N 1
ATOM 7157 C CA . GLU B 1 274 ? 18.25 -13.234 25.391 1 90.25 274 GLU B CA 1
ATOM 7158 C C . GLU B 1 274 ? 18.922 -12.227 26.328 1 90.25 274 GLU B C 1
ATOM 7160 O O . GLU B 1 274 ? 19.109 -12.5 27.516 1 90.25 274 GLU B O 1
ATOM 7165 N N . LEU B 1 275 ? 19.281 -11.086 25.797 1 89.81 275 LEU B N 1
ATOM 7166 C CA . LEU B 1 275 ? 20.125 -10.148 26.531 1 89.81 275 LEU B CA 1
ATOM 7167 C C . LEU B 1 275 ? 19.281 -9.094 27.234 1 89.81 275 LEU B C 1
ATOM 7169 O O . LEU B 1 275 ? 19.734 -8.492 28.203 1 89.81 275 LEU B O 1
ATOM 7173 N N . LEU B 1 276 ? 18.141 -8.828 26.656 1 89 276 LEU B N 1
ATOM 7174 C CA . LEU B 1 276 ? 17.266 -7.805 27.203 1 89 276 LEU B CA 1
ATOM 7175 C C . LEU B 1 276 ? 15.883 -8.367 27.484 1 89 276 LEU B C 1
ATOM 7177 O O . LEU B 1 276 ? 14.891 -7.859 26.969 1 89 276 LEU B O 1
ATOM 7181 N N . PRO B 1 277 ? 15.766 -9.305 28.297 1 84.62 277 PRO B N 1
ATOM 7182 C CA . PRO B 1 277 ? 14.492 -10.008 28.484 1 84.62 277 PRO B CA 1
ATOM 7183 C C . PRO B 1 277 ? 13.414 -9.109 29.094 1 84.62 277 PRO B C 1
ATOM 7185 O O . PRO B 1 277 ? 12.227 -9.336 28.875 1 84.62 277 PRO B O 1
ATOM 7188 N N . ALA B 1 278 ? 13.789 -8.109 29.797 1 80.56 278 ALA B N 1
ATOM 7189 C CA . ALA B 1 278 ? 12.828 -7.266 30.516 1 80.56 278 ALA B CA 1
ATOM 7190 C C . ALA B 1 278 ? 12.289 -6.16 29.609 1 80.56 278 ALA B C 1
ATOM 7192 O O . ALA B 1 278 ? 11.312 -5.492 29.953 1 80.56 278 ALA B O 1
ATOM 7193 N N . GLN B 1 279 ? 12.953 -6.07 28.484 1 84.25 279 GLN B N 1
ATOM 7194 C CA . GLN B 1 279 ? 12.562 -4.957 27.625 1 84.25 279 GLN B CA 1
ATOM 7195 C C . GLN B 1 279 ? 11.742 -5.449 26.438 1 84.25 279 GLN B C 1
ATOM 7197 O O . GLN B 1 279 ? 11.898 -6.586 26 1 84.25 279 GLN B O 1
ATOM 7202 N N . GLN B 1 280 ? 10.812 -4.652 26.094 1 85.19 280 GLN B N 1
ATOM 7203 C CA . GLN B 1 280 ? 10.039 -4.949 24.891 1 85.19 280 GLN B CA 1
ATOM 7204 C C . GLN B 1 280 ? 10.914 -4.91 23.656 1 85.19 280 GLN B C 1
ATOM 7206 O O . GLN B 1 280 ? 11.789 -4.047 23.531 1 85.19 280 GLN B O 1
ATOM 7211 N N . ARG B 1 281 ? 10.727 -5.844 22.844 1 86.31 281 ARG B N 1
ATOM 7212 C CA . ARG B 1 281 ? 11.469 -5.902 21.594 1 86.31 281 ARG B CA 1
ATOM 7213 C C . ARG B 1 281 ? 11.305 -4.613 20.797 1 86.31 281 ARG B C 1
ATOM 7215 O O . ARG B 1 281 ? 10.211 -4.043 20.734 1 86.31 281 ARG B O 1
ATOM 7222 N N . LYS B 1 282 ? 12.438 -4.039 20.391 1 87.81 282 LYS B N 1
ATOM 7223 C CA . LYS B 1 282 ? 12.438 -2.816 19.594 1 87.81 282 LYS B CA 1
ATOM 7224 C C . LYS B 1 282 ? 13.023 -3.062 18.203 1 87.81 282 LYS B C 1
ATOM 7226 O O . LYS B 1 282 ? 13.938 -3.879 18.047 1 87.81 282 LYS B O 1
ATOM 7231 N N . GLU B 1 283 ? 12.461 -2.4 17.219 1 87 283 GLU B N 1
ATOM 7232 C CA . GLU B 1 283 ? 12.977 -2.461 15.859 1 87 283 GLU B CA 1
ATOM 7233 C C . GLU B 1 283 ? 13.766 -1.202 15.508 1 87 283 GLU B C 1
ATOM 7235 O O . GLU B 1 283 ? 13.445 -0.111 15.984 1 87 283 GLU B O 1
ATOM 7240 N N . LEU B 1 284 ? 14.859 -1.404 14.844 1 89.44 284 LEU B N 1
ATOM 7241 C CA . LEU B 1 284 ? 15.555 -0.23 14.32 1 89.44 284 LEU B CA 1
ATOM 7242 C C . LEU B 1 284 ? 14.711 0.479 13.273 1 89.44 284 LEU B C 1
ATOM 7244 O O . LEU B 1 284 ? 13.898 -0.155 12.586 1 89.44 284 LEU B O 1
ATOM 7248 N N . LYS B 1 285 ? 14.773 1.744 13.203 1 85.62 285 LYS B N 1
ATOM 7249 C CA . LYS B 1 285 ? 13.914 2.527 12.328 1 85.62 285 LYS B CA 1
ATOM 7250 C C . LYS B 1 285 ? 14.719 3.182 11.203 1 85.62 285 LYS B C 1
ATOM 7252 O O . LYS B 1 285 ? 15.875 3.551 11.398 1 85.62 285 LYS B O 1
ATOM 7257 N N . ARG B 1 286 ? 14.07 3.279 10.094 1 80.06 286 ARG B N 1
ATOM 7258 C CA . ARG B 1 286 ? 14.656 3.973 8.953 1 80.06 286 ARG B CA 1
ATOM 7259 C C . ARG B 1 286 ? 14.656 5.48 9.172 1 80.06 286 ARG B C 1
ATOM 7261 O O . ARG B 1 286 ? 13.742 6.023 9.805 1 80.06 286 ARG B O 1
ATOM 7268 N N . LEU B 1 287 ? 15.664 6.109 8.656 1 76.44 287 LEU B N 1
ATOM 7269 C CA . LEU B 1 287 ? 15.703 7.566 8.742 1 76.44 287 LEU B CA 1
ATOM 7270 C C . LEU B 1 287 ? 14.766 8.203 7.727 1 76.44 287 LEU B C 1
ATOM 7272 O O . LEU B 1 287 ? 14.664 7.727 6.594 1 76.44 287 LEU B O 1
ATOM 7276 N N . SER B 1 288 ? 13.945 9.086 8.195 1 72.56 288 SER B N 1
ATOM 7277 C CA . SER B 1 288 ? 13.031 9.805 7.312 1 72.56 288 SER B CA 1
ATOM 7278 C C . SER B 1 288 ? 13.719 10.992 6.648 1 72.56 288 SER B C 1
ATOM 7280 O O . SER B 1 288 ? 14.484 11.711 7.293 1 72.56 288 SER B O 1
ATOM 7282 N N . ASP B 1 289 ? 13.5 11.133 5.398 1 64.69 289 ASP B N 1
ATOM 7283 C CA . ASP B 1 289 ? 14.078 12.273 4.695 1 64.69 289 ASP B CA 1
ATOM 7284 C C . ASP B 1 289 ? 13.234 13.523 4.887 1 64.69 289 ASP B C 1
ATOM 7286 O O . ASP B 1 289 ? 13.719 14.648 4.711 1 64.69 289 ASP B O 1
ATOM 7290 N N . THR B 1 290 ? 12.016 13.32 5.336 1 63.41 290 THR B N 1
ATOM 7291 C CA . THR B 1 290 ? 11.086 14.453 5.352 1 63.41 290 THR B CA 1
ATOM 7292 C C . THR B 1 290 ? 10.922 14.992 6.77 1 63.41 290 THR B C 1
ATOM 7294 O O . THR B 1 290 ? 10.641 16.172 6.957 1 63.41 290 THR B O 1
ATOM 7297 N N . ARG B 1 291 ? 11.086 14.102 7.793 1 68.5 291 ARG B N 1
ATOM 7298 C CA . ARG B 1 291 ? 10.906 14.539 9.172 1 68.5 291 ARG B CA 1
AT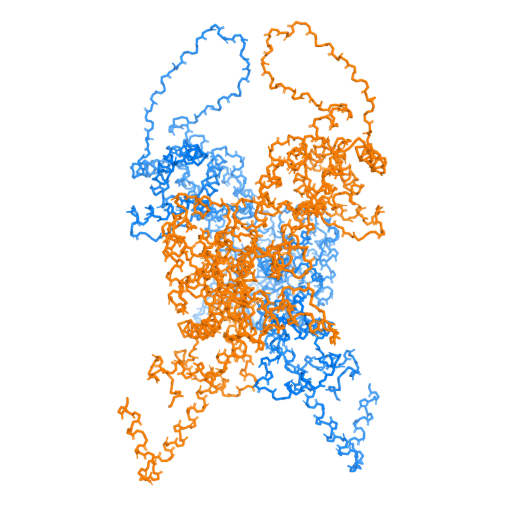OM 7299 C C . ARG B 1 291 ? 12.078 14.102 10.047 1 68.5 291 ARG B C 1
ATOM 7301 O O . ARG B 1 291 ? 11.992 13.078 10.734 1 68.5 291 ARG B O 1
ATOM 7308 N N . TRP B 1 292 ? 12.922 14.922 10.125 1 72.81 292 TRP B N 1
ATOM 7309 C CA . TRP B 1 292 ? 14.18 14.547 10.758 1 72.81 292 TRP B CA 1
ATOM 7310 C C . TRP B 1 292 ? 14.016 14.391 12.266 1 72.81 292 TRP B C 1
ATOM 7312 O O . TRP B 1 292 ? 14.773 13.664 12.906 1 72.81 292 TRP B O 1
ATOM 7322 N N . ALA B 1 293 ? 13.023 15.039 12.773 1 72.19 293 ALA B N 1
ATOM 7323 C CA . ALA B 1 293 ? 12.828 14.914 14.219 1 72.19 293 ALA B CA 1
ATOM 7324 C C . ALA B 1 293 ? 12.477 13.477 14.602 1 72.19 293 ALA B C 1
ATOM 7326 O O . ALA B 1 293 ? 12.719 13.055 15.734 1 72.19 293 ALA B O 1
ATOM 7327 N N . CYS B 1 294 ? 12.008 12.844 13.633 1 70.62 294 CYS B N 1
ATOM 7328 C CA . CYS B 1 294 ? 11.586 11.469 13.914 1 70.62 294 CYS B CA 1
ATOM 7329 C C . CYS B 1 294 ? 12.781 10.539 14.039 1 70.62 294 CYS B C 1
ATOM 7331 O O . CYS B 1 294 ? 12.648 9.406 14.492 1 70.62 294 CYS B O 1
ATOM 7333 N N . GLN B 1 295 ? 13.922 11.156 13.805 1 86.06 295 GLN B N 1
ATOM 7334 C CA . GLN B 1 295 ? 15.133 10.344 13.945 1 86.06 295 GLN B CA 1
ATOM 7335 C C . GLN B 1 295 ? 15.406 10.023 15.406 1 86.06 295 GLN B C 1
ATOM 7337 O O . GLN B 1 295 ? 16.172 9.094 15.711 1 86.06 295 GLN B O 1
ATOM 7342 N N . TYR B 1 296 ? 14.781 10.805 16.25 1 88.56 296 TYR B N 1
ATOM 7343 C CA . TYR B 1 296 ? 14.891 10.531 17.672 1 88.56 296 TYR B CA 1
ATOM 7344 C C . TYR B 1 296 ? 14.516 9.086 17.984 1 88.56 296 TYR B C 1
ATOM 7346 O O . TYR B 1 296 ? 15.195 8.414 18.766 1 88.56 296 TYR B O 1
ATOM 7354 N N . ASP B 1 297 ? 13.492 8.625 17.406 1 89 297 ASP B N 1
ATOM 7355 C CA . ASP B 1 297 ? 13.047 7.258 17.656 1 89 297 ASP B CA 1
ATOM 7356 C C . ASP B 1 297 ? 14.094 6.242 17.203 1 89 297 ASP B C 1
ATOM 7358 O O . ASP B 1 297 ? 14.289 5.211 17.844 1 89 297 ASP B O 1
ATOM 7362 N N . ALA B 1 298 ? 14.617 6.543 16.078 1 90.75 298 ALA B N 1
ATOM 7363 C CA . ALA B 1 298 ? 15.672 5.664 15.57 1 90.75 298 ALA B CA 1
ATOM 7364 C C . ALA B 1 298 ? 16.875 5.645 16.516 1 90.75 298 ALA B C 1
ATOM 7366 O O . ALA B 1 298 ? 17.438 4.582 16.797 1 90.75 298 ALA B O 1
ATOM 7367 N N . ILE B 1 299 ? 17.25 6.785 17.016 1 93.62 299 ILE B N 1
ATOM 7368 C CA . ILE B 1 299 ? 18.375 6.922 17.922 1 93.62 299 ILE B CA 1
ATOM 7369 C C . ILE B 1 299 ? 18.062 6.18 19.234 1 93.62 299 ILE B C 1
ATOM 7371 O O . ILE B 1 299 ? 18.906 5.438 19.734 1 93.62 299 ILE B O 1
ATOM 7375 N N . CYS B 1 300 ? 16.891 6.332 19.703 1 93.5 300 CYS B N 1
ATOM 7376 C CA . CYS B 1 300 ? 16.469 5.684 20.938 1 93.5 300 CYS B CA 1
ATOM 7377 C C . CYS B 1 300 ? 16.484 4.168 20.797 1 93.5 300 CYS B C 1
ATOM 7379 O O . CYS B 1 300 ? 16.859 3.451 21.719 1 93.5 300 CYS B O 1
ATOM 7381 N N . ALA B 1 301 ? 16.016 3.742 19.672 1 93.06 301 ALA B N 1
ATOM 7382 C CA . ALA B 1 301 ? 16 2.303 19.422 1 93.06 301 ALA B CA 1
ATOM 7383 C C . ALA B 1 301 ? 17.406 1.72 19.484 1 93.06 301 ALA B C 1
ATOM 7385 O O . ALA B 1 301 ? 17.625 0.669 20.094 1 93.06 301 ALA B O 1
ATOM 7386 N N . ILE B 1 302 ? 18.359 2.377 18.922 1 94.69 302 ILE B N 1
ATOM 7387 C CA . ILE B 1 302 ? 19.75 1.907 18.922 1 94.69 302 ILE B CA 1
ATOM 7388 C C . ILE B 1 302 ? 20.328 1.965 20.328 1 94.69 302 ILE B C 1
ATOM 7390 O O . ILE B 1 302 ? 20.984 1.023 20.781 1 94.69 302 ILE B O 1
ATOM 7394 N N . LYS B 1 303 ? 20.109 3.066 20.984 1 94.81 303 LYS B N 1
ATOM 7395 C CA . LYS B 1 303 ? 20.625 3.25 22.328 1 94.81 303 LYS B CA 1
ATOM 7396 C C . LYS B 1 303 ? 20.125 2.15 23.266 1 94.81 303 LYS B C 1
ATOM 7398 O O . LYS B 1 303 ? 20.922 1.557 24.016 1 94.81 303 LYS B O 1
ATOM 7403 N N . ASN B 1 304 ? 18.875 1.859 23.172 1 93.44 304 ASN B N 1
ATOM 7404 C CA . ASN B 1 304 ? 18.25 0.899 24.078 1 93.44 304 ASN B CA 1
ATOM 7405 C C . ASN B 1 304 ? 18.625 -0.536 23.719 1 93.44 304 ASN B C 1
ATOM 7407 O O . ASN B 1 304 ? 18.547 -1.435 24.547 1 93.44 304 ASN B O 1
ATOM 7411 N N . THR B 1 305 ? 19.016 -0.745 22.484 1 94.62 305 THR B N 1
ATOM 7412 C CA . THR B 1 305 ? 19.297 -2.105 22.047 1 94.62 305 THR B CA 1
ATOM 7413 C C . THR B 1 305 ? 20.781 -2.252 21.672 1 94.62 305 THR B C 1
ATOM 7415 O O . THR B 1 305 ? 21.156 -3.176 20.953 1 94.62 305 THR B O 1
ATOM 7418 N N . LEU B 1 306 ? 21.594 -1.35 22.094 1 94.69 306 LEU B N 1
ATOM 7419 C CA . LEU B 1 306 ? 22.984 -1.318 21.672 1 94.69 306 LEU B CA 1
ATOM 7420 C C . LEU B 1 306 ? 23.672 -2.635 21.984 1 94.69 306 LEU B C 1
ATOM 7422 O O . LEU B 1 306 ? 24.453 -3.143 21.172 1 94.69 306 LEU B O 1
ATOM 7426 N N . LEU B 1 307 ? 23.406 -3.182 23.141 1 93.56 307 LEU B N 1
ATOM 7427 C CA . LEU B 1 307 ? 24 -4.453 23.547 1 93.56 307 LEU B CA 1
ATOM 7428 C C . LEU B 1 307 ? 23.625 -5.559 22.562 1 93.56 307 LEU B C 1
ATOM 7430 O O . LEU B 1 307 ? 24.5 -6.324 22.125 1 93.56 307 LEU B O 1
ATOM 7434 N N . ALA B 1 308 ? 22.328 -5.645 22.25 1 94.62 308 ALA B N 1
ATOM 7435 C CA . ALA B 1 308 ? 21.859 -6.652 21.312 1 94.62 308 ALA B CA 1
ATOM 7436 C C . ALA B 1 308 ? 22.422 -6.406 19.906 1 94.62 308 ALA B C 1
ATOM 7438 O O . ALA B 1 308 ? 22.672 -7.355 19.156 1 94.62 308 ALA B O 1
ATOM 7439 N N . VAL B 1 309 ? 22.578 -5.129 19.531 1 95.62 309 VAL B N 1
ATOM 7440 C CA . VAL B 1 309 ? 23.125 -4.766 18.234 1 95.62 309 VAL B CA 1
ATOM 7441 C C . VAL B 1 309 ? 24.562 -5.301 18.125 1 95.62 309 VAL B C 1
ATOM 7443 O O . VAL B 1 309 ? 24.906 -5.941 17.125 1 95.62 309 VAL B O 1
ATOM 7446 N N . ILE B 1 310 ? 25.375 -5.066 19.156 1 93.56 310 ILE B N 1
ATOM 7447 C CA . ILE B 1 310 ? 26.766 -5.473 19.141 1 93.56 310 ILE B CA 1
ATOM 7448 C C . ILE B 1 310 ? 26.859 -7 19.141 1 93.56 310 ILE B C 1
ATOM 7450 O O . ILE B 1 310 ? 27.672 -7.574 18.406 1 93.56 310 ILE B O 1
ATOM 7454 N N . ALA B 1 311 ? 26.016 -7.652 19.875 1 94.06 311 ALA B N 1
ATOM 7455 C CA . ALA B 1 311 ? 26.016 -9.109 19.922 1 94.06 311 ALA B CA 1
ATOM 7456 C C . ALA B 1 311 ? 25.641 -9.711 18.578 1 94.06 311 ALA B C 1
ATOM 7458 O O . ALA B 1 311 ? 26.219 -10.703 18.141 1 94.06 311 ALA B O 1
ATOM 7459 N N . THR B 1 312 ? 24.609 -9.133 17.984 1 94.44 312 THR B N 1
ATOM 7460 C CA . THR B 1 312 ? 24.172 -9.602 16.672 1 94.44 312 THR B CA 1
ATOM 7461 C C . THR B 1 312 ? 25.297 -9.453 15.648 1 94.44 312 THR B C 1
ATOM 7463 O O . THR B 1 312 ? 25.531 -10.352 14.844 1 94.44 312 THR B O 1
ATOM 7466 N N . LEU B 1 313 ? 25.969 -8.305 15.719 1 93.06 313 LEU B N 1
ATOM 7467 C CA . LEU B 1 313 ? 27.062 -8.055 14.781 1 93.06 313 LEU B CA 1
ATOM 7468 C C . LEU B 1 313 ? 28.219 -9.031 15.008 1 93.06 313 LEU B C 1
ATOM 7470 O O . LEU B 1 313 ? 28.828 -9.508 14.047 1 93.06 313 LEU B O 1
ATOM 7474 N N . ARG B 1 314 ? 28.484 -9.336 16.203 1 90.5 314 ARG B N 1
ATOM 7475 C CA . ARG B 1 314 ? 29.547 -10.289 16.562 1 90.5 314 ARG B CA 1
ATOM 7476 C C . ARG B 1 314 ? 29.219 -11.68 16.031 1 90.5 314 ARG B C 1
ATOM 7478 O O . ARG B 1 314 ? 30.094 -12.336 15.453 1 90.5 314 ARG B O 1
ATOM 7485 N N . ASP B 1 315 ? 28.016 -12.047 16.203 1 91.25 315 ASP B N 1
ATOM 7486 C CA . ASP B 1 315 ? 27.594 -13.375 15.758 1 91.25 315 ASP B CA 1
ATOM 7487 C C . ASP B 1 315 ? 27.547 -13.453 14.234 1 91.25 315 ASP B C 1
ATOM 7489 O O . ASP B 1 315 ? 27.906 -14.477 13.648 1 91.25 315 ASP B O 1
ATOM 7493 N N . THR B 1 316 ? 27.062 -12.398 13.633 1 90.69 316 THR B N 1
ATOM 7494 C CA . THR B 1 316 ? 26.984 -12.375 12.18 1 90.69 316 THR B CA 1
ATOM 7495 C C . THR B 1 316 ? 28.375 -12.328 11.547 1 90.69 316 THR B C 1
ATOM 7497 O O . THR B 1 316 ? 28.562 -12.766 10.414 1 90.69 316 THR B O 1
ATOM 7500 N N . ALA B 1 317 ? 29.297 -11.797 12.266 1 86.06 317 ALA B N 1
ATOM 7501 C CA . ALA B 1 317 ? 30.672 -11.727 11.781 1 86.06 317 ALA B CA 1
ATOM 7502 C C . ALA B 1 317 ? 31.297 -13.117 11.688 1 86.06 317 ALA B C 1
ATOM 7504 O O . ALA B 1 317 ? 32.344 -13.289 11.055 1 86.06 317 ALA B O 1
ATOM 7505 N N . GLN B 1 318 ? 30.562 -14.078 12.18 1 81.25 318 GLN B N 1
ATOM 7506 C CA . GLN B 1 318 ? 31.016 -15.461 12.117 1 81.25 318 GLN B CA 1
ATOM 7507 C C . GLN B 1 318 ? 30.109 -16.297 11.219 1 81.25 318 GLN B C 1
ATOM 7509 O O . GLN B 1 318 ? 30.188 -17.531 11.219 1 81.25 318 GLN B O 1
ATOM 7514 N N . ASP B 1 319 ? 29.328 -15.609 10.555 1 77.38 319 ASP B N 1
ATOM 7515 C CA . ASP B 1 319 ? 28.344 -16.266 9.695 1 77.38 319 ASP B CA 1
ATOM 7516 C C . ASP B 1 319 ? 29.031 -17 8.547 1 77.38 319 ASP B C 1
ATOM 7518 O O . ASP B 1 319 ? 30.172 -16.703 8.203 1 77.38 319 ASP B O 1
ATOM 7522 N N . THR B 1 320 ? 28.469 -17.984 7.992 1 70.75 320 THR B N 1
ATOM 7523 C CA . THR B 1 320 ? 29 -18.766 6.883 1 70.75 320 THR B CA 1
ATOM 7524 C C . THR B 1 320 ? 28.953 -17.969 5.586 1 70.75 320 THR B C 1
ATOM 7526 O O . THR B 1 320 ? 29.797 -18.141 4.707 1 70.75 320 THR B O 1
ATOM 7529 N N . ASN B 1 321 ? 28 -17.047 5.52 1 73 321 ASN B N 1
ATOM 7530 C CA . ASN B 1 321 ? 27.875 -16.203 4.344 1 73 321 ASN B CA 1
ATOM 7531 C C . ASN B 1 321 ? 28.938 -15.094 4.34 1 73 321 ASN B C 1
ATOM 7533 O O . ASN B 1 321 ? 28.969 -14.25 5.242 1 73 321 ASN B O 1
ATOM 7537 N N . ALA B 1 322 ? 29.781 -15.133 3.336 1 70.31 322 ALA B N 1
ATOM 7538 C CA . ALA B 1 322 ? 30.938 -14.234 3.277 1 70.31 322 ALA B CA 1
ATOM 7539 C C . ALA B 1 322 ? 30.5 -12.781 3.205 1 70.31 322 ALA B C 1
ATOM 7541 O O . ALA B 1 322 ? 31.094 -11.914 3.855 1 70.31 322 ALA B O 1
ATOM 7542 N N . LYS B 1 323 ? 29.547 -12.492 2.438 1 74.88 323 LYS B N 1
ATOM 7543 C CA . LYS B 1 323 ? 29.078 -11.117 2.305 1 74.88 323 LYS B CA 1
ATOM 7544 C C . LYS B 1 323 ? 28.531 -10.586 3.629 1 74.88 323 LYS B C 1
ATOM 7546 O O . LYS B 1 323 ? 28.875 -9.484 4.051 1 74.88 323 LYS B O 1
ATOM 7551 N N . ARG B 1 324 ? 27.719 -11.367 4.27 1 81.38 324 ARG B N 1
ATOM 7552 C CA . ARG B 1 324 ? 27.156 -10.969 5.555 1 81.38 324 ARG B CA 1
ATOM 7553 C C . ARG B 1 324 ? 28.25 -10.773 6.602 1 81.38 324 ARG B C 1
ATOM 7555 O O . ARG B 1 324 ? 28.172 -9.844 7.414 1 81.38 324 ARG B O 1
ATOM 7562 N N . ARG B 1 325 ? 29.234 -11.562 6.508 1 84.69 325 ARG B N 1
ATOM 7563 C CA . ARG B 1 325 ? 30.344 -11.461 7.441 1 84.69 325 ARG B CA 1
ATOM 7564 C C . ARG B 1 325 ? 31.109 -10.164 7.246 1 84.69 325 ARG B C 1
ATOM 7566 O O . ARG B 1 325 ? 31.422 -9.461 8.211 1 84.69 325 ARG B O 1
ATOM 7573 N N . THR B 1 326 ? 31.328 -9.898 6.031 1 82.38 326 THR B N 1
ATOM 7574 C CA . THR B 1 326 ? 32.094 -8.688 5.711 1 82.38 326 THR B CA 1
ATOM 7575 C C . THR B 1 326 ? 31.297 -7.441 6.086 1 82.38 326 THR B C 1
ATOM 7577 O O . THR B 1 326 ? 31.859 -6.492 6.645 1 82.38 326 THR B O 1
ATOM 7580 N N . ASP B 1 327 ? 30.078 -7.453 5.762 1 87.5 327 ASP B N 1
ATOM 7581 C CA . ASP B 1 327 ? 29.234 -6.312 6.094 1 87.5 327 ASP B CA 1
ATOM 7582 C C . ASP B 1 327 ? 29.141 -6.129 7.609 1 87.5 327 ASP B C 1
ATOM 7584 O O . ASP B 1 327 ? 29.156 -5 8.102 1 87.5 327 ASP B O 1
ATOM 7588 N N . ALA B 1 328 ? 28.969 -7.184 8.305 1 89.94 328 ALA B N 1
ATOM 7589 C CA . ALA B 1 328 ? 28.875 -7.125 9.758 1 89.94 328 ALA B CA 1
ATOM 7590 C C . ALA B 1 328 ? 30.141 -6.52 10.367 1 89.94 328 ALA B C 1
ATOM 7592 O O . ALA B 1 328 ? 30.062 -5.695 11.281 1 89.94 328 ALA B O 1
ATOM 7593 N N . LYS B 1 329 ? 31.281 -6.918 9.828 1 86.31 329 LYS B N 1
ATOM 7594 C CA . LYS B 1 329 ? 32.562 -6.395 10.328 1 86.31 329 LYS B CA 1
ATOM 7595 C C . LYS B 1 329 ? 32.688 -4.902 10.039 1 86.31 329 LYS B C 1
ATOM 7597 O O . LYS B 1 329 ? 33.156 -4.141 10.883 1 86.31 329 LYS B O 1
ATOM 7602 N N . SER B 1 330 ? 32.25 -4.582 8.891 1 86.5 330 SER B N 1
ATOM 7603 C CA . SER B 1 330 ? 32.312 -3.178 8.492 1 86.5 330 SER B CA 1
ATOM 7604 C C . SER B 1 330 ? 31.422 -2.314 9.391 1 86.5 330 SER B C 1
ATOM 7606 O O . SER B 1 330 ? 31.844 -1.237 9.828 1 86.5 330 SER B O 1
ATOM 7608 N N . VAL B 1 331 ? 30.234 -2.748 9.656 1 91 331 VAL B N 1
ATOM 7609 C CA . VAL B 1 331 ? 29.297 -1.997 10.492 1 91 331 VAL B CA 1
ATOM 7610 C C . VAL B 1 331 ? 29.797 -1.979 11.938 1 91 331 VAL B C 1
ATOM 7612 O O . VAL B 1 331 ? 29.688 -0.96 12.617 1 91 331 VAL B O 1
ATOM 7615 N N . ARG B 1 332 ? 30.344 -3.092 12.367 1 90.06 332 ARG B N 1
ATOM 7616 C CA . ARG B 1 332 ? 30.859 -3.182 13.734 1 90.06 332 ARG B CA 1
ATOM 7617 C C . ARG B 1 332 ? 32 -2.211 13.945 1 90.06 332 ARG B C 1
ATOM 7619 O O . ARG B 1 332 ? 32.156 -1.619 15.023 1 90.06 332 ARG B O 1
ATOM 7626 N N . ALA B 1 333 ? 32.781 -2.016 12.93 1 86.38 333 ALA B N 1
ATOM 7627 C CA . ALA B 1 333 ? 33.938 -1.132 13.016 1 86.38 333 ALA B CA 1
ATOM 7628 C C . ALA B 1 333 ? 33.5 0.321 13.203 1 86.38 333 ALA B C 1
ATOM 7630 O O . ALA B 1 333 ? 34.25 1.131 13.75 1 86.38 333 ALA B O 1
ATOM 7631 N N . LEU B 1 334 ? 32.375 0.632 12.82 1 89.5 334 LEU B N 1
ATOM 7632 C CA . LEU B 1 334 ? 31.891 2 12.898 1 89.5 334 LEU B CA 1
ATOM 7633 C C . LEU B 1 334 ? 31.328 2.297 14.281 1 89.5 334 LEU B C 1
ATOM 7635 O O . LEU B 1 334 ? 31.109 3.459 14.633 1 89.5 334 LEU B O 1
ATOM 7639 N N . ILE B 1 335 ? 31.047 1.251 15.039 1 92.56 335 ILE B N 1
ATOM 7640 C CA . ILE B 1 335 ? 30.469 1.431 16.359 1 92.56 335 ILE B CA 1
ATOM 7641 C C . ILE B 1 335 ? 31.562 1.474 17.422 1 92.56 335 ILE B C 1
ATOM 7643 O O . ILE B 1 335 ? 31.844 0.471 18.078 1 92.56 335 ILE B O 1
ATOM 7647 N N . ASP B 1 336 ? 32.156 2.584 17.578 1 90.44 336 ASP B N 1
ATOM 7648 C CA . ASP B 1 336 ? 33.219 2.795 18.562 1 90.44 336 ASP B CA 1
ATOM 7649 C C . ASP B 1 336 ? 32.781 3.777 19.641 1 90.44 336 ASP B C 1
ATOM 7651 O O . ASP B 1 336 ? 31.578 4.098 19.75 1 90.44 336 ASP B O 1
ATOM 7655 N N . GLU B 1 337 ? 33.656 4.203 20.438 1 90.25 337 GLU B N 1
ATOM 7656 C CA . GLU B 1 337 ? 33.344 5.109 21.547 1 90.25 337 GLU B CA 1
ATOM 7657 C C . GLU B 1 337 ? 32.812 6.441 21.031 1 90.25 337 GLU B C 1
ATOM 7659 O O . GLU B 1 337 ? 31.906 7.031 21.625 1 90.25 337 GLU B O 1
ATOM 7664 N N . GLN B 1 338 ? 33.438 6.891 19.953 1 90 338 GLN B N 1
ATOM 7665 C CA . GLN B 1 338 ? 32.969 8.133 19.344 1 90 338 GLN B CA 1
ATOM 7666 C C . GLN B 1 338 ? 31.516 8.039 18.922 1 90 338 GLN B C 1
ATOM 7668 O O . GLN B 1 338 ? 30.75 8.984 19.125 1 90 338 GLN B O 1
ATOM 7673 N N . PHE B 1 339 ? 31.156 6.941 18.344 1 94 339 PHE B N 1
ATOM 7674 C CA . PHE B 1 339 ? 29.781 6.719 17.938 1 94 339 PHE B CA 1
ATOM 7675 C C . PHE B 1 339 ? 28.828 6.77 19.125 1 94 339 PHE B C 1
ATOM 7677 O O . PHE B 1 339 ? 27.75 7.359 19.062 1 94 339 PHE B O 1
ATOM 7684 N N . VAL B 1 340 ? 29.25 6.172 20.219 1 95 340 VAL B N 1
ATOM 7685 C CA . VAL B 1 340 ? 28.406 6.094 21.391 1 95 340 VAL B CA 1
ATOM 7686 C C . VAL B 1 340 ? 28.25 7.484 22.016 1 95 340 VAL B C 1
ATOM 7688 O O . VAL B 1 340 ? 27.172 7.832 22.516 1 95 340 VAL B O 1
ATOM 7691 N N . VAL B 1 341 ? 29.297 8.266 22.016 1 94.38 341 VAL B N 1
ATOM 7692 C CA . VAL B 1 341 ? 29.234 9.641 22.516 1 94.38 341 VAL B CA 1
ATOM 7693 C C . VAL B 1 341 ? 28.219 10.43 21.688 1 94.38 341 VAL B C 1
ATOM 7695 O O . VAL B 1 341 ? 27.391 11.156 22.25 1 94.38 341 VAL B O 1
ATOM 7698 N N . HIS B 1 342 ? 28.359 10.289 20.406 1 95.12 342 HIS B N 1
ATOM 7699 C CA . HIS B 1 342 ? 27.422 10.984 19.531 1 95.12 342 HIS B CA 1
ATOM 7700 C C . HIS B 1 342 ? 26 10.461 19.719 1 95.12 342 HIS B C 1
ATOM 7702 O O . HIS B 1 342 ? 25.031 11.219 19.594 1 95.12 342 HIS B O 1
ATOM 7708 N N . LEU B 1 343 ? 25.875 9.172 19.969 1 95.88 343 LEU B N 1
ATOM 7709 C CA . LEU B 1 343 ? 24.578 8.57 20.219 1 95.88 343 LEU B CA 1
ATOM 7710 C C . LEU B 1 343 ? 23.891 9.25 21.406 1 95.88 343 LEU B C 1
ATOM 7712 O O . LEU B 1 343 ? 22.719 9.594 21.328 1 95.88 343 LEU B O 1
ATOM 7716 N N . ILE B 1 344 ? 24.6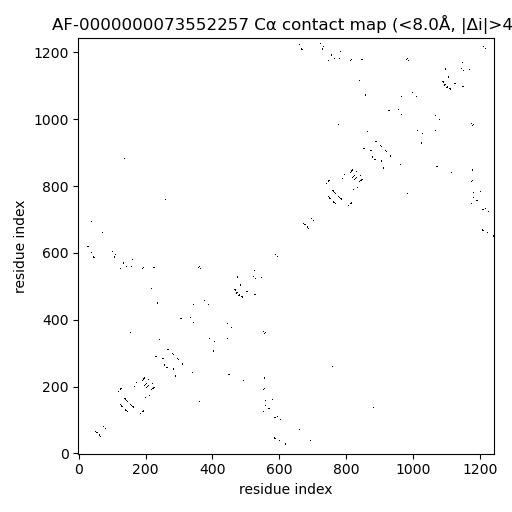25 9.469 22.422 1 95.5 344 ILE B N 1
ATOM 7717 C CA . ILE B 1 344 ? 24.078 10.086 23.625 1 95.5 344 ILE B CA 1
ATOM 7718 C C . ILE B 1 344 ? 23.828 11.57 23.375 1 95.5 344 ILE B C 1
ATOM 7720 O O . ILE B 1 344 ? 22.797 12.109 23.797 1 95.5 344 ILE B O 1
ATOM 7724 N N . LEU B 1 345 ? 24.75 12.188 22.734 1 94.19 345 LEU B N 1
ATOM 7725 C CA . LEU B 1 345 ? 24.625 13.609 22.422 1 94.19 345 LEU B CA 1
ATOM 7726 C C . LEU B 1 345 ? 23.359 13.867 21.609 1 94.19 345 LEU B C 1
ATOM 7728 O O . LEU B 1 345 ? 22.547 14.719 21.969 1 94.19 345 LEU B O 1
ATOM 7732 N N . PHE B 1 346 ? 23.219 13.141 20.547 1 94 346 PHE B N 1
ATOM 7733 C CA . PHE B 1 346 ? 22.109 13.391 19.641 1 94 346 PHE B CA 1
ATOM 7734 C C . PHE B 1 346 ? 20.797 12.906 20.234 1 94 346 PHE B C 1
ATOM 7736 O O . PHE B 1 346 ? 19.734 13.445 19.922 1 94 346 PHE B O 1
ATOM 7743 N N . GLU B 1 347 ? 20.812 11.867 21.016 1 94.38 347 GLU B N 1
ATOM 7744 C CA . GLU B 1 347 ? 19.594 11.484 21.734 1 94.38 347 GLU B CA 1
ATOM 7745 C C . GLU B 1 347 ? 19.078 12.641 22.594 1 94.38 347 GLU B C 1
ATOM 7747 O O . GLU B 1 347 ? 17.875 12.906 22.625 1 94.38 347 GLU B O 1
ATOM 7752 N N . ASP B 1 348 ? 19.984 13.273 23.25 1 92.06 348 ASP B N 1
ATOM 7753 C CA . ASP B 1 348 ? 19.625 14.375 24.141 1 92.06 348 ASP B CA 1
ATOM 7754 C C . ASP B 1 348 ? 19.109 15.57 23.344 1 92.06 348 ASP B C 1
ATOM 7756 O O . ASP B 1 348 ? 18.062 16.141 23.688 1 92.06 348 ASP B O 1
ATOM 7760 N N . VAL B 1 349 ? 19.828 15.945 22.375 1 91 349 VAL B N 1
ATOM 7761 C CA . VAL B 1 349 ? 19.484 17.109 21.578 1 91 349 VAL B CA 1
ATOM 7762 C C . VAL B 1 349 ? 18.172 16.859 20.828 1 91 349 VAL B C 1
ATOM 7764 O O . VAL B 1 349 ? 17.281 17.703 20.812 1 91 349 VAL B O 1
ATOM 7767 N N . PHE B 1 350 ? 18.016 15.711 20.203 1 91.38 350 PHE B N 1
ATOM 7768 C CA . PHE B 1 350 ? 16.844 15.406 19.391 1 91.38 350 PHE B CA 1
ATOM 7769 C C . PHE B 1 350 ? 15.617 15.156 20.266 1 91.38 350 PHE B C 1
ATOM 7771 O O . PHE B 1 350 ? 14.484 15.32 19.828 1 91.38 350 PHE B O 1
ATOM 7778 N N . ARG B 1 351 ? 15.844 14.766 21.5 1 90.5 351 ARG B N 1
ATOM 7779 C CA . ARG B 1 351 ? 14.734 14.633 22.438 1 90.5 351 ARG B CA 1
ATOM 7780 C C . ARG B 1 351 ? 13.992 15.953 22.594 1 90.5 351 ARG B C 1
ATOM 7782 O O . ARG B 1 351 ? 12.766 16 22.547 1 90.5 351 ARG B O 1
ATOM 7789 N N . THR B 1 352 ? 14.766 16.953 22.75 1 88.94 352 THR B N 1
ATOM 7790 C CA . THR B 1 352 ? 14.211 18.297 22.922 1 88.94 352 THR B CA 1
ATOM 7791 C C . THR B 1 352 ? 13.477 18.75 21.672 1 88.94 352 THR B C 1
ATOM 7793 O O . THR B 1 352 ? 12.375 19.297 21.75 1 88.94 352 THR B O 1
ATOM 7796 N N . THR B 1 353 ? 14.031 18.469 20.578 1 89.19 353 THR B N 1
ATOM 7797 C CA . THR B 1 353 ? 13.438 18.938 19.328 1 89.19 353 THR B CA 1
ATOM 7798 C C . THR B 1 353 ? 12.242 18.062 18.938 1 89.19 353 THR B C 1
ATOM 7800 O O . THR B 1 353 ? 11.312 18.531 18.297 1 89.19 353 THR B O 1
ATOM 7803 N N . LYS B 1 354 ? 12.273 16.781 19.328 1 90.12 354 LYS B N 1
ATOM 7804 C CA . LYS B 1 354 ? 11.156 15.883 19.062 1 90.12 354 LYS B CA 1
ATOM 7805 C C . LYS B 1 354 ? 9.891 16.359 19.766 1 90.12 354 LYS B C 1
ATOM 7807 O O . LYS B 1 354 ? 8.805 16.328 19.188 1 90.12 354 LYS B O 1
ATOM 7812 N N . PHE B 1 355 ? 10.055 16.781 20.875 1 86.75 355 PHE B N 1
ATOM 7813 C CA . PHE B 1 355 ? 8.922 17.328 21.625 1 86.75 355 PHE B CA 1
ATOM 7814 C C . PHE B 1 355 ? 8.305 18.516 20.891 1 86.75 355 PHE B C 1
ATOM 7816 O O . PHE B 1 355 ? 7.082 18.609 20.766 1 86.75 355 PHE B O 1
ATOM 7823 N N . MET B 1 356 ? 9.141 19.359 20.469 1 87.88 356 MET B N 1
ATOM 7824 C CA . MET B 1 356 ? 8.672 20.5 19.703 1 87.88 356 MET B CA 1
ATOM 7825 C C . MET B 1 356 ? 7.98 20.062 18.422 1 87.88 356 MET B C 1
ATOM 7827 O O . MET B 1 356 ? 6.902 20.562 18.078 1 87.88 356 MET B O 1
ATOM 7831 N N . SER B 1 357 ? 8.586 19.172 17.719 1 87.62 357 SER B N 1
ATOM 7832 C CA . SER B 1 357 ? 8.047 18.672 16.453 1 87.62 357 SER B CA 1
ATOM 7833 C C . SER B 1 357 ? 6.664 18.062 16.656 1 87.62 357 SER B C 1
ATOM 7835 O O . SER B 1 357 ? 5.746 18.312 15.867 1 87.62 357 SER B O 1
ATOM 7837 N N . ASP B 1 358 ? 6.48 17.266 17.688 1 87.25 358 ASP B N 1
ATOM 7838 C CA . ASP B 1 358 ? 5.211 16.609 17.969 1 87.25 358 ASP B CA 1
ATOM 7839 C C . ASP B 1 358 ? 4.125 17.625 18.297 1 87.25 358 ASP B C 1
ATOM 7841 O O . ASP B 1 358 ? 2.973 17.469 17.891 1 87.25 358 ASP B O 1
ATOM 7845 N N . THR B 1 359 ? 4.488 18.609 18.969 1 84.56 359 THR B N 1
ATOM 7846 C CA . THR B 1 359 ? 3.541 19.641 19.359 1 84.56 359 THR B CA 1
ATOM 7847 C C . THR B 1 359 ? 3.105 20.453 18.141 1 84.56 359 THR B C 1
ATOM 7849 O O . THR B 1 359 ? 1.934 20.828 18.031 1 84.56 359 THR B O 1
ATOM 7852 N N . LEU B 1 360 ? 4.016 20.719 17.297 1 85.06 360 LEU B N 1
ATOM 7853 C CA . LEU B 1 360 ? 3.742 21.516 16.109 1 85.06 360 LEU B CA 1
ATOM 7854 C C . LEU B 1 360 ? 2.824 20.766 15.148 1 85.06 360 LEU B C 1
ATOM 7856 O O . LEU B 1 360 ? 2.195 21.375 14.281 1 85.06 360 LEU B O 1
ATOM 7860 N N . GLN B 1 361 ? 2.725 19.5 15.273 1 79.12 361 GLN B N 1
ATOM 7861 C CA . GLN B 1 361 ? 1.902 18.688 14.383 1 79.12 361 GLN B CA 1
ATOM 7862 C C . GLN B 1 361 ? 0.438 18.719 14.812 1 79.12 361 GLN B C 1
ATOM 7864 O O . GLN B 1 361 ? -0.447 18.344 14.039 1 79.12 361 GLN B O 1
ATOM 7869 N N . SER B 1 362 ? 0.23 19.25 15.93 1 78.06 362 SER B N 1
ATOM 7870 C CA . SER B 1 362 ? -1.15 19.328 16.391 1 78.06 362 SER B CA 1
ATOM 7871 C C . SER B 1 362 ? -1.916 20.438 15.664 1 78.06 362 SER B C 1
ATOM 7873 O O . SER B 1 362 ? -1.34 21.453 15.281 1 78.06 362 SER B O 1
ATOM 7875 N N . SER B 1 363 ? -3.188 20.281 15.406 1 69.06 363 SER B N 1
ATOM 7876 C CA . SER B 1 363 ? -3.992 21.219 14.641 1 69.06 363 SER B CA 1
ATOM 7877 C C . SER B 1 363 ? -4.434 22.406 15.5 1 69.06 363 SER B C 1
ATOM 7879 O O . SER B 1 363 ? -4.824 23.453 14.977 1 69.06 363 SER B O 1
ATOM 7881 N N . ASN B 1 364 ? -4.383 22.297 16.766 1 70.94 364 ASN B N 1
ATOM 7882 C CA . ASN B 1 364 ? -4.902 23.344 17.641 1 70.94 364 ASN B CA 1
ATOM 7883 C C . ASN B 1 364 ? -3.773 24.188 18.234 1 70.94 364 ASN B C 1
ATOM 7885 O O . ASN B 1 364 ? -3.943 24.812 19.281 1 70.94 364 ASN B O 1
ATOM 7889 N N . PHE B 1 365 ? -2.82 24.344 17.453 1 73.81 365 PHE B N 1
ATOM 7890 C CA . PHE B 1 365 ? -1.655 25.047 17.984 1 73.81 365 PHE B CA 1
ATOM 7891 C C . PHE B 1 365 ? -1.598 26.469 17.469 1 73.81 365 PHE B C 1
ATOM 7893 O O . PHE B 1 365 ? -1.872 26.719 16.297 1 73.81 365 PHE B O 1
ATOM 7900 N N . ASP B 1 366 ? -1.466 27.406 18.375 1 80.56 366 ASP B N 1
ATOM 7901 C CA . ASP B 1 366 ? -1.461 28.812 17.969 1 80.56 366 ASP B CA 1
ATOM 7902 C C . ASP B 1 366 ? -0.035 29.328 17.797 1 80.56 366 ASP B C 1
ATOM 7904 O O . ASP B 1 366 ? 0.916 28.719 18.297 1 80.56 366 ASP B O 1
ATOM 7908 N N . LEU B 1 367 ? 0.09 30.359 17.172 1 81 367 LEU B N 1
ATOM 7909 C CA . LEU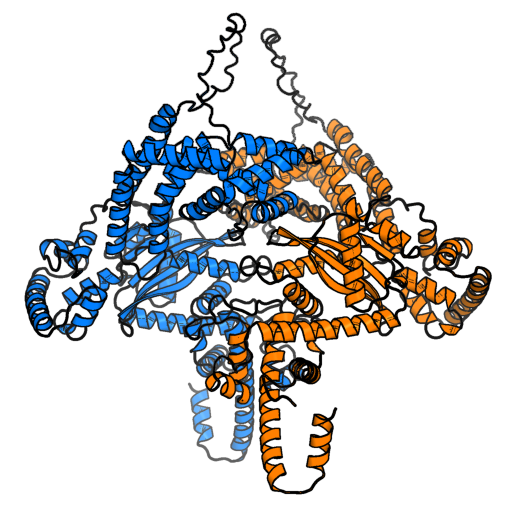 B 1 367 ? 1.367 30.922 16.734 1 81 367 LEU B CA 1
ATOM 7910 C C . LEU B 1 367 ? 2.197 31.359 17.938 1 81 367 LEU B C 1
ATOM 7912 O O . LEU B 1 367 ? 3.414 31.156 17.969 1 81 367 LEU B O 1
ATOM 7916 N N . LEU B 1 368 ? 1.554 31.969 18.891 1 78.38 368 LEU B N 1
ATOM 7917 C CA . LEU B 1 368 ? 2.273 32.438 20.078 1 78.38 368 LEU B CA 1
ATOM 7918 C C . LEU B 1 368 ? 2.873 31.25 20.844 1 78.38 368 LEU B C 1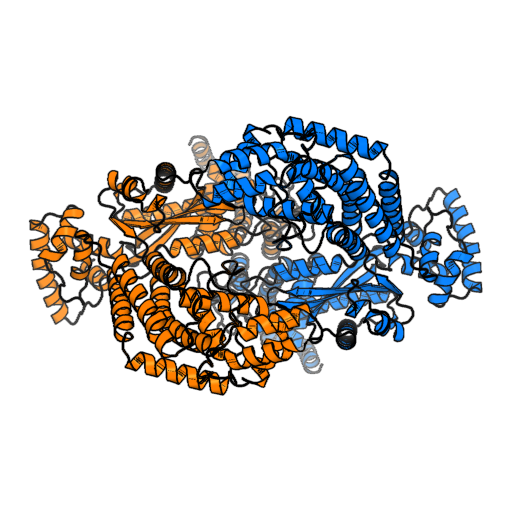
ATOM 7920 O O . LEU B 1 368 ? 4.035 31.312 21.25 1 78.38 368 LEU B O 1
ATOM 7924 N N . THR B 1 369 ? 2.037 30.328 20.984 1 82 369 THR B N 1
ATOM 7925 C CA . THR B 1 369 ? 2.506 29.141 21.688 1 82 369 THR B CA 1
ATOM 7926 C C . THR B 1 369 ? 3.654 28.484 20.938 1 82 369 THR B C 1
ATOM 7928 O O . THR B 1 369 ? 4.574 27.938 21.562 1 82 369 THR B O 1
ATOM 7931 N N . ALA B 1 370 ? 3.592 28.484 19.672 1 84.88 370 ALA B N 1
ATOM 7932 C CA . ALA B 1 370 ? 4.66 27.922 18.859 1 84.88 370 ALA B CA 1
ATOM 7933 C C . ALA B 1 370 ? 5.969 28.672 19.047 1 84.88 370 ALA B C 1
ATOM 7935 O O . ALA B 1 370 ? 7.035 28.062 19.156 1 84.88 370 ALA B O 1
ATOM 7936 N N . ASP B 1 371 ? 5.879 29.953 19.109 1 82.81 371 ASP B N 1
ATOM 7937 C CA . ASP B 1 371 ? 7.059 30.781 19.328 1 82.81 371 ASP B CA 1
ATOM 7938 C C . ASP B 1 371 ? 7.645 30.562 20.719 1 82.81 371 ASP B C 1
ATOM 7940 O O . ASP B 1 371 ? 8.867 30.531 20.891 1 82.81 371 ASP B O 1
ATOM 7944 N N . ASP B 1 372 ? 6.766 30.484 21.641 1 83.75 372 ASP B N 1
ATOM 7945 C CA . ASP B 1 372 ? 7.211 30.203 23 1 83.75 372 ASP B CA 1
ATOM 7946 C C . ASP B 1 372 ? 7.922 28.859 23.078 1 83.75 372 ASP B C 1
ATOM 7948 O O . ASP B 1 372 ? 8.914 28.719 23.797 1 83.75 372 ASP B O 1
ATOM 7952 N N . LEU B 1 373 ? 7.297 27.969 22.438 1 87.75 373 LEU B N 1
ATOM 7953 C CA . LEU B 1 373 ? 7.902 26.641 22.391 1 87.75 373 LEU B CA 1
ATOM 7954 C C . LEU B 1 373 ? 9.289 26.688 21.766 1 87.75 373 LEU B C 1
ATOM 7956 O O . LEU B 1 373 ? 10.227 26.062 22.266 1 87.75 373 LEU B O 1
ATOM 7960 N N . ALA B 1 374 ? 9.453 27.406 20.703 1 88.94 374 ALA B N 1
ATOM 7961 C CA . ALA B 1 374 ? 10.75 27.562 20.047 1 88.94 374 ALA B CA 1
ATOM 7962 C C . ALA B 1 374 ? 11.766 28.188 20.984 1 88.94 374 ALA B C 1
ATOM 7964 O O . ALA B 1 374 ? 12.914 27.75 21.062 1 88.94 374 ALA B O 1
ATOM 7965 N N . GLN B 1 375 ? 11.352 29.172 21.703 1 88.19 375 GLN B N 1
ATOM 7966 C CA . GLN B 1 375 ? 12.242 29.844 22.641 1 88.19 375 GLN B CA 1
ATOM 7967 C C . GLN B 1 375 ? 12.648 28.906 23.781 1 88.19 375 GLN B C 1
ATOM 7969 O O . GLN B 1 375 ? 13.789 28.953 24.25 1 88.19 375 GLN B O 1
ATOM 7974 N N . SER B 1 376 ? 11.688 28.172 24.172 1 91.19 376 SER B N 1
ATOM 7975 C CA . SER B 1 376 ? 11.984 27.203 25.219 1 91.19 376 SER B CA 1
ATOM 7976 C C . SER B 1 376 ? 13.031 26.188 24.75 1 91.19 376 SER B C 1
ATOM 7978 O O . SER B 1 376 ? 13.898 25.781 25.516 1 91.19 376 SER B O 1
ATOM 7980 N N . VAL B 1 377 ? 12.891 25.781 23.562 1 92.75 377 VAL B N 1
ATOM 7981 C CA . VAL B 1 377 ? 13.852 24.828 23 1 92.75 377 VAL B CA 1
ATOM 7982 C C . VAL B 1 377 ? 15.219 25.484 22.875 1 92.75 377 VAL B C 1
ATOM 7984 O O . VAL B 1 377 ? 16.25 24.875 23.172 1 92.75 377 VAL B O 1
ATOM 7987 N N . ILE B 1 378 ? 15.289 26.75 22.438 1 93 378 ILE B N 1
ATOM 7988 C CA . ILE B 1 378 ? 16.531 27.5 22.312 1 93 378 ILE B CA 1
ATOM 7989 C C . ILE B 1 378 ? 17.203 27.594 23.688 1 93 378 ILE B C 1
ATOM 7991 O O . ILE B 1 378 ? 18.406 27.359 23.812 1 93 378 ILE B O 1
ATOM 7995 N N . THR B 1 379 ? 16.422 27.859 24.656 1 93.69 379 THR B N 1
ATOM 7996 C CA . THR B 1 379 ? 16.953 27.969 26.016 1 93.69 379 THR B CA 1
ATOM 7997 C C . THR B 1 379 ? 17.484 26.625 26.5 1 93.69 379 THR B C 1
ATOM 7999 O O . THR B 1 379 ? 18.562 26.547 27.094 1 93.69 379 THR B O 1
ATOM 8002 N N . ALA B 1 380 ? 16.703 25.656 26.281 1 94.12 380 ALA B N 1
ATOM 8003 C CA . ALA B 1 380 ? 17.078 24.312 26.719 1 94.12 380 ALA B CA 1
ATOM 8004 C C . ALA B 1 380 ? 18.406 23.875 26.078 1 94.12 380 ALA B C 1
ATOM 8006 O O . ALA B 1 380 ? 19.266 23.281 26.734 1 94.12 380 ALA B O 1
ATOM 8007 N N . ILE B 1 381 ? 18.562 24.125 24.828 1 93.69 381 ILE B N 1
ATOM 8008 C CA . ILE B 1 381 ? 19.766 23.75 24.109 1 93.69 381 ILE B CA 1
ATOM 8009 C C . ILE B 1 381 ? 20.938 24.625 24.562 1 93.69 381 ILE B C 1
ATOM 8011 O O . ILE B 1 381 ? 22.062 24.156 24.688 1 93.69 381 ILE B O 1
ATOM 8015 N N . SER B 1 382 ? 20.688 25.875 24.766 1 94.56 382 SER B N 1
ATOM 8016 C CA . SER B 1 382 ? 21.719 26.797 25.234 1 94.56 382 SER B CA 1
ATOM 8017 C C . SER B 1 382 ? 22.25 26.375 26.594 1 94.56 382 SER B C 1
ATOM 8019 O O . SER B 1 382 ? 23.453 26.516 26.875 1 94.56 382 SER B O 1
ATOM 8021 N N . GLU B 1 383 ? 21.406 25.859 27.391 1 94 383 GLU B N 1
ATOM 8022 C CA . GLU B 1 383 ? 21.797 25.406 28.719 1 94 383 GLU B CA 1
ATOM 8023 C C . GLU B 1 383 ? 22.672 24.156 28.641 1 94 383 GLU B C 1
ATOM 8025 O O . GLU B 1 383 ? 23.406 23.844 29.578 1 94 383 GLU B O 1
ATOM 8030 N N . LYS B 1 384 ? 22.547 23.453 27.625 1 93.62 384 LYS B N 1
ATOM 8031 C CA . LYS B 1 384 ? 23.328 22.234 27.453 1 93.62 384 LYS B CA 1
ATOM 8032 C C . LYS B 1 384 ? 24.75 22.547 27.031 1 93.62 384 LYS B C 1
ATOM 8034 O O . LYS B 1 384 ? 25.641 21.703 27.141 1 93.62 384 LYS B O 1
ATOM 8039 N N . ARG B 1 385 ? 24.984 23.797 26.562 1 94 385 ARG B N 1
ATOM 8040 C CA . ARG B 1 385 ? 26.297 24.172 26.047 1 94 385 ARG B CA 1
ATOM 8041 C C . ARG B 1 385 ? 27.266 24.484 27.188 1 94 385 ARG B C 1
ATOM 8043 O O . ARG B 1 385 ? 27.781 25.609 27.281 1 94 385 ARG B O 1
ATOM 8050 N N . THR B 1 386 ? 27.547 23.547 28.016 1 94.06 386 THR B N 1
ATOM 8051 C CA . THR B 1 386 ? 28.438 23.688 29.156 1 94.06 386 THR B CA 1
ATOM 8052 C C . THR B 1 386 ? 29.406 22.5 29.234 1 94.06 386 THR B C 1
ATOM 8054 O O . THR B 1 386 ? 29.125 21.422 28.703 1 94.06 386 THR B O 1
ATOM 8057 N N . ASP B 1 387 ? 30.453 22.719 29.953 1 92.88 387 ASP B N 1
ATOM 8058 C CA . ASP B 1 387 ? 31.422 21.641 30.172 1 92.88 387 ASP B CA 1
ATOM 8059 C C . ASP B 1 387 ? 30.859 20.547 31.062 1 92.88 387 ASP B C 1
ATOM 8061 O O . ASP B 1 387 ? 31.203 19.375 30.938 1 92.88 387 ASP B O 1
ATOM 8065 N N . ASP B 1 388 ? 30.047 20.969 31.922 1 93.5 388 ASP B N 1
ATOM 8066 C CA . ASP B 1 388 ? 29.422 20 32.812 1 93.5 388 ASP B CA 1
ATOM 8067 C C . ASP B 1 388 ? 28.578 19 32.031 1 93.5 388 ASP B C 1
ATOM 8069 O O . ASP B 1 388 ? 28.578 17.812 32.312 1 93.5 388 ASP B O 1
ATOM 8073 N N . LYS B 1 389 ? 27.859 19.516 31.078 1 94.62 389 LYS B N 1
ATOM 8074 C CA . LYS B 1 389 ? 27.031 18.625 30.266 1 94.62 389 LYS B CA 1
ATOM 8075 C C . LYS B 1 389 ? 27.891 17.688 29.422 1 94.62 389 LYS B C 1
ATOM 8077 O O . LYS B 1 389 ? 27.516 16.516 29.219 1 94.62 389 LYS B O 1
ATOM 8082 N N . TRP B 1 390 ? 28.953 18.203 28.938 1 94.88 390 TRP B N 1
ATOM 8083 C CA . TRP B 1 390 ? 29.875 17.359 28.203 1 94.88 390 TRP B CA 1
ATOM 8084 C C . TRP B 1 390 ? 30.344 16.203 29.078 1 94.88 390 TRP B C 1
ATOM 8086 O O . TRP B 1 390 ? 30.406 15.055 28.609 1 94.88 390 TRP B O 1
ATOM 8096 N N . GLU B 1 391 ? 30.656 16.531 30.266 1 94.12 391 GLU B N 1
ATOM 8097 C CA . GLU B 1 391 ? 31.125 15.5 31.172 1 94.12 391 GLU B CA 1
ATOM 8098 C C . GLU B 1 391 ? 30.031 14.469 31.453 1 94.12 391 GLU B C 1
ATOM 8100 O O . GLU B 1 391 ? 30.312 13.281 31.594 1 94.12 391 GLU B O 1
ATOM 8105 N N . GLU B 1 392 ? 28.906 14.93 31.578 1 95.06 392 GLU B N 1
ATOM 8106 C CA . GLU B 1 392 ? 27.781 14.023 31.766 1 95.06 392 GLU B CA 1
ATOM 8107 C C . GLU B 1 392 ? 27.625 13.078 30.594 1 95.06 392 GLU B C 1
ATOM 8109 O O . GLU B 1 392 ? 27.422 11.875 30.766 1 95.06 392 GLU B O 1
ATOM 8114 N N . ILE B 1 393 ? 27.672 13.609 29.375 1 95.25 393 ILE B N 1
ATOM 8115 C CA . ILE B 1 393 ? 27.531 12.828 28.156 1 95.25 393 ILE B CA 1
ATOM 8116 C C . ILE B 1 393 ? 28.672 11.805 28.062 1 95.25 393 ILE B C 1
ATOM 8118 O O . ILE B 1 393 ? 28.438 10.648 27.719 1 95.25 393 ILE B O 1
ATOM 8122 N N . ARG B 1 394 ? 29.859 12.281 28.359 1 93.31 394 ARG B N 1
ATOM 8123 C CA . ARG B 1 394 ? 31.016 11.414 28.328 1 93.31 394 ARG B CA 1
ATOM 8124 C C . ARG B 1 394 ? 30.859 10.25 29.312 1 93.31 394 ARG B C 1
ATOM 8126 O O . ARG B 1 394 ? 31.188 9.109 28.969 1 93.31 394 ARG B O 1
ATOM 8133 N N . LYS B 1 395 ? 30.391 10.555 30.469 1 93.94 395 LYS B N 1
ATOM 8134 C CA . LYS B 1 395 ? 30.203 9.523 31.484 1 93.94 395 LYS B CA 1
ATOM 8135 C C . LYS B 1 395 ? 29.141 8.516 31.047 1 93.94 395 LYS B C 1
ATOM 8137 O O . LYS B 1 395 ? 29.344 7.305 31.172 1 93.94 395 LYS B O 1
ATOM 8142 N N . GLN B 1 396 ? 28.078 9.023 30.594 1 95.12 396 GLN B N 1
ATOM 8143 C CA . GLN B 1 396 ? 27 8.148 30.125 1 95.12 396 GLN B CA 1
ATOM 8144 C C . GLN B 1 396 ? 27.484 7.254 28.984 1 95.12 396 GLN B C 1
ATOM 8146 O O . GLN B 1 396 ? 27.125 6.078 28.906 1 95.12 396 GLN B O 1
ATOM 8151 N N . ALA B 1 397 ? 28.203 7.867 28.094 1 94.5 397 ALA B N 1
ATOM 8152 C CA . ALA B 1 397 ? 28.766 7.113 26.969 1 94.5 397 ALA B CA 1
ATOM 8153 C C . ALA B 1 397 ? 29.703 6.023 27.453 1 94.5 397 ALA B C 1
ATOM 8155 O O . ALA B 1 397 ? 29.703 4.91 26.922 1 94.5 397 ALA B O 1
ATOM 8156 N N . GLY B 1 398 ? 30.547 6.406 28.438 1 92.12 398 GLY B N 1
ATOM 8157 C CA . GLY B 1 398 ? 31.438 5.422 29.016 1 92.12 398 GLY B CA 1
ATOM 8158 C C . GLY B 1 398 ? 30.719 4.238 29.625 1 92.12 398 GLY B C 1
ATOM 8159 O O . GLY B 1 398 ? 31.109 3.09 29.438 1 92.12 398 GLY B O 1
ATOM 8160 N N . ASP B 1 399 ? 29.688 4.504 30.312 1 93.62 399 ASP B N 1
ATOM 8161 C CA . ASP B 1 399 ? 28.891 3.461 30.953 1 93.62 399 ASP B CA 1
ATOM 8162 C C . ASP B 1 399 ? 28.25 2.547 29.906 1 93.62 399 ASP B C 1
ATOM 8164 O O . ASP B 1 399 ? 28.203 1.328 30.078 1 93.62 399 ASP B O 1
ATOM 8168 N N . LEU B 1 400 ? 27.766 3.164 28.875 1 94 400 LEU B N 1
ATOM 8169 C CA . LEU B 1 400 ? 27.109 2.398 27.812 1 94 400 LEU B CA 1
ATOM 8170 C C . LEU B 1 400 ? 28.125 1.534 27.078 1 94 400 LEU B C 1
ATOM 8172 O O . LEU B 1 400 ? 27.812 0.418 26.656 1 94 400 LEU B O 1
ATOM 8176 N N . CYS B 1 401 ? 29.297 2.078 26.891 1 92.62 401 CYS B N 1
ATOM 8177 C CA . CYS B 1 401 ? 30.344 1.311 26.234 1 92.62 401 CYS B CA 1
ATOM 8178 C C . CYS B 1 401 ? 30.719 0.077 27.062 1 92.62 401 CYS B C 1
ATOM 8180 O O . CYS B 1 401 ? 30.891 -1.009 26.516 1 92.62 401 CYS B O 1
ATOM 8182 N N . VAL B 1 402 ? 30.766 0.278 28.328 1 91.12 402 VAL B N 1
ATOM 8183 C CA . VAL B 1 402 ? 31.109 -0.823 29.234 1 91.12 402 VAL B CA 1
ATOM 8184 C C . VAL B 1 402 ? 30 -1.874 29.203 1 91.12 402 VAL B C 1
ATOM 8186 O O . VAL B 1 402 ? 30.281 -3.072 29.094 1 91.12 402 VAL B O 1
ATOM 8189 N N . SER B 1 403 ? 28.859 -1.427 29.266 1 90.75 403 SER B N 1
ATOM 8190 C CA . SER B 1 403 ? 27.719 -2.336 29.281 1 90.75 403 SER B CA 1
ATOM 8191 C C . SER B 1 403 ? 27.594 -3.104 27.969 1 90.75 403 SER B C 1
ATOM 8193 O O . SER B 1 403 ? 27.172 -4.258 27.953 1 90.75 403 SER B O 1
ATOM 8195 N N . ALA B 1 404 ? 27.922 -2.488 26.859 1 91.19 404 ALA B N 1
ATOM 8196 C CA . ALA B 1 404 ? 27.781 -3.105 25.531 1 91.19 404 ALA B CA 1
ATOM 8197 C C . ALA B 1 404 ? 29.062 -3.824 25.125 1 91.19 404 ALA B C 1
ATOM 8199 O O . ALA B 1 404 ? 29.078 -4.516 24.094 1 91.19 404 ALA B O 1
ATOM 8200 N N . GLY B 1 405 ? 30.109 -3.711 25.859 1 86.44 405 GLY B N 1
ATOM 8201 C CA . GLY B 1 405 ? 31.359 -4.383 25.578 1 86.44 405 GLY B CA 1
ATOM 8202 C C . GLY B 1 405 ? 32.156 -3.707 24.484 1 86.44 405 GLY B C 1
ATOM 8203 O O . GLY B 1 405 ? 32.781 -4.379 23.656 1 86.44 405 GLY B O 1
ATOM 8204 N N . ILE B 1 406 ? 32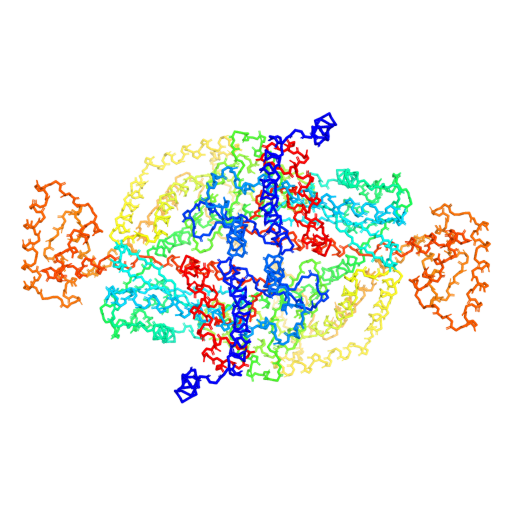.031 -2.441 24.312 1 88.5 406 ILE B N 1
ATOM 8205 C CA . ILE B 1 406 ? 32.781 -1.673 23.328 1 88.5 406 ILE B CA 1
ATOM 8206 C C . ILE B 1 406 ? 34.094 -1.171 23.953 1 88.5 406 ILE B C 1
ATOM 8208 O O . ILE B 1 406 ? 34.094 -0.636 25.062 1 88.5 406 ILE B O 1
ATOM 8212 N N . ALA B 1 407 ? 35.188 -1.468 23.328 1 77.56 407 ALA B N 1
ATOM 8213 C CA . ALA B 1 407 ? 36.531 -1.094 23.828 1 77.56 407 ALA B CA 1
ATOM 8214 C C . ALA B 1 407 ? 36.688 0.421 23.812 1 77.56 407 ALA B C 1
ATOM 8216 O O . ALA B 1 407 ? 36.312 1.093 22.859 1 77.56 407 ALA B O 1
ATOM 8217 N N . THR B 1 408 ? 36.969 1.028 24.875 1 70.31 408 THR B N 1
ATOM 8218 C CA . THR B 1 408 ? 37.25 2.455 24.984 1 70.31 408 THR B CA 1
ATOM 8219 C C . THR B 1 408 ? 38.719 2.729 24.766 1 70.31 408 THR B C 1
ATOM 8221 O O . THR B 1 408 ? 39.594 1.983 25.25 1 70.31 408 THR B O 1
ATOM 8224 N N . VAL B 1 409 ? 39.25 3.164 23.547 1 52.66 409 VAL B N 1
ATOM 8225 C CA . VAL B 1 409 ? 40.656 3.43 23.234 1 52.66 409 VAL B CA 1
ATOM 8226 C C . VAL B 1 409 ? 41.25 4.43 24.234 1 52.66 409 VAL B C 1
ATOM 8228 O O . VAL B 1 409 ? 40.781 5.57 24.312 1 52.66 409 VAL B O 1
ATOM 8231 N N . GLN B 1 410 ? 41.688 4.211 25.344 1 44.38 410 GLN B N 1
ATOM 8232 C CA . GLN B 1 410 ? 42.719 5.086 25.875 1 44.38 410 GLN B CA 1
ATOM 8233 C C . GLN B 1 410 ? 43.969 5.039 25.016 1 44.38 410 GLN B C 1
ATOM 8235 O O . GLN B 1 410 ? 45 4.527 25.453 1 44.38 410 GLN B O 1
ATOM 8240 N N . ARG B 1 411 ? 44.094 4.711 23.812 1 35.41 411 ARG B N 1
ATOM 8241 C CA . ARG B 1 411 ? 45.375 4.598 23.156 1 35.41 411 ARG B CA 1
ATOM 8242 C C . ARG B 1 411 ? 46.094 5.953 23.078 1 35.41 411 ARG B C 1
ATOM 8244 O O . ARG B 1 411 ? 45.469 6.945 22.656 1 35.41 411 ARG B O 1
ATOM 8251 N N . GLU B 1 412 ? 47.125 6.223 23.812 1 32.72 412 GLU B N 1
ATOM 8252 C CA . GLU B 1 412 ? 48.219 7.078 23.344 1 32.72 412 GLU B CA 1
ATOM 8253 C C . GLU B 1 412 ? 48.594 6.758 21.906 1 32.72 412 GLU B C 1
ATOM 8255 O O . GLU B 1 412 ? 48.875 5.605 21.578 1 32.72 412 GLU B O 1
ATOM 8260 N N . LYS B 1 413 ? 48.062 7.305 20.984 1 34.84 413 LYS B N 1
ATOM 8261 C CA . LYS B 1 413 ? 48.531 7.109 19.609 1 34.84 413 LYS B CA 1
ATOM 8262 C C . LYS B 1 413 ? 50.062 6.973 19.562 1 34.84 413 LYS B C 1
ATOM 8264 O O . LYS B 1 413 ? 50.781 7.863 20.016 1 34.84 413 LYS B O 1
ATOM 8269 N N . ARG B 1 414 ? 50.625 5.832 19.484 1 31.52 414 ARG B N 1
ATOM 8270 C CA . ARG B 1 414 ? 52 5.711 18.953 1 31.52 414 ARG B CA 1
ATOM 8271 C C . ARG B 1 414 ? 52.125 6.406 17.609 1 31.52 414 ARG B C 1
ATOM 8273 O O . ARG B 1 414 ? 51.25 6.289 16.75 1 31.52 414 ARG B O 1
ATOM 8280 N N . GLN B 1 415 ? 52.844 7.539 17.375 1 30.3 415 GLN B N 1
ATOM 8281 C CA . GLN B 1 415 ? 53.344 8.211 16.172 1 30.3 415 GLN B CA 1
ATOM 8282 C C . GLN B 1 415 ? 53.875 7.203 15.156 1 30.3 415 GLN B C 1
ATOM 8284 O O . GLN B 1 415 ? 54.875 6.551 15.383 1 30.3 415 GLN B O 1
ATOM 8289 N N . THR B 1 416 ? 53.156 6.355 14.562 1 30.84 416 THR B N 1
ATOM 8290 C CA . THR B 1 416 ? 53.812 5.531 13.562 1 30.84 416 THR B CA 1
ATOM 8291 C C . THR B 1 416 ? 54.562 6.398 12.555 1 30.84 416 THR B C 1
ATOM 8293 O O . THR B 1 416 ? 54 7.336 11.992 1 30.84 416 THR B O 1
ATOM 8296 N N . GLN B 1 417 ? 55.875 6.516 12.633 1 29.5 417 GLN B N 1
ATOM 8297 C CA . GLN B 1 417 ? 56.875 7.086 11.727 1 29.5 417 GLN B CA 1
ATOM 8298 C C . GLN B 1 417 ? 56.719 6.512 10.32 1 29.5 417 GLN B C 1
ATOM 8300 O O . GLN B 1 417 ? 56.719 5.293 10.141 1 29.5 417 GLN B O 1
ATOM 8305 N N . ILE B 1 418 ? 56.094 7.215 9.484 1 32.28 418 ILE B N 1
ATOM 8306 C CA . ILE B 1 418 ? 56.062 6.922 8.055 1 32.28 418 ILE B CA 1
ATOM 8307 C C . ILE B 1 418 ? 57.5 6.715 7.559 1 32.28 418 ILE B C 1
ATOM 8309 O O . ILE B 1 418 ? 58.406 7.5 7.883 1 32.28 418 ILE B O 1
ATOM 8313 N N . ALA B 1 419 ? 57.938 5.637 7.102 1 31.86 419 ALA B N 1
ATOM 8314 C CA . ALA B 1 419 ? 59.25 5.426 6.543 1 31.86 419 ALA B CA 1
ATOM 8315 C C . ALA B 1 419 ? 59.562 6.43 5.434 1 31.86 419 ALA B C 1
ATOM 8317 O O . ALA B 1 419 ? 58.688 6.738 4.617 1 31.86 419 ALA B O 1
ATOM 8318 N N . LYS B 1 420 ? 60.656 7.254 5.355 1 31.62 420 LYS B N 1
ATOM 8319 C CA . LYS B 1 420 ? 61.188 8.359 4.578 1 31.62 420 LYS B CA 1
ATOM 8320 C C . LYS B 1 420 ? 61.062 8.109 3.08 1 31.62 420 LYS B C 1
ATOM 8322 O O . LYS B 1 420 ? 60.844 9.047 2.307 1 31.62 420 LYS B O 1
ATOM 8327 N N . HIS B 1 421 ? 61.406 6.895 2.588 1 32.19 421 HIS B N 1
ATOM 8328 C CA . HIS B 1 421 ? 61.719 6.727 1.174 1 32.19 421 HIS B CA 1
ATOM 8329 C C . HIS B 1 421 ? 60.469 6.828 0.318 1 32.19 421 HIS B C 1
ATOM 8331 O O . HIS B 1 421 ? 60.531 6.922 -0.909 1 32.19 421 HIS B O 1
ATOM 8337 N N . LEU B 1 422 ? 59.344 6.312 0.776 1 32.28 422 LEU B N 1
ATOM 8338 C CA . LEU B 1 422 ? 58.156 6.348 -0.094 1 32.28 422 LEU B CA 1
ATOM 8339 C C . LEU B 1 422 ? 57.531 7.742 -0.109 1 32.28 422 LEU B C 1
ATOM 8341 O O . LEU B 1 422 ? 56.406 7.918 -0.593 1 32.28 422 LEU B O 1
ATOM 8345 N N . GLU B 1 423 ? 58.219 8.836 0.505 1 31.39 423 GLU B N 1
ATOM 8346 C CA . GLU B 1 423 ? 57.844 10.258 0.527 1 31.39 423 GLU B CA 1
ATOM 8347 C C . GLU B 1 423 ? 57.469 10.75 -0.866 1 31.39 423 GLU B C 1
ATOM 8349 O O . GLU B 1 423 ? 56.594 11.586 -1.012 1 31.39 423 GLU B O 1
ATOM 8354 N N . ASP B 1 424 ? 58.25 10.422 -1.775 1 30.77 424 ASP B N 1
ATOM 8355 C CA . ASP B 1 424 ? 58.125 11.109 -3.055 1 30.77 424 ASP B CA 1
ATOM 8356 C C . ASP B 1 424 ? 56.875 10.703 -3.789 1 30.77 424 ASP B C 1
ATOM 8358 O O . ASP B 1 424 ? 56.406 11.391 -4.707 1 30.77 424 ASP B O 1
ATOM 8362 N N . PHE B 1 425 ? 56.688 9.43 -3.947 1 29.77 425 PHE B N 1
ATOM 8363 C CA . PHE B 1 425 ? 55.562 9.031 -4.781 1 29.77 425 PHE B CA 1
ATOM 8364 C C . PHE B 1 425 ? 54.219 9.234 -4.047 1 29.77 425 PHE B C 1
ATOM 8366 O O . PHE B 1 425 ? 53.594 8.266 -3.645 1 29.77 425 PHE B O 1
ATOM 8373 N N . ILE B 1 426 ? 54.188 10.117 -2.971 1 30.55 426 ILE B N 1
ATOM 8374 C CA . ILE B 1 426 ? 53.031 10.398 -2.127 1 30.55 426 ILE B CA 1
ATOM 8375 C C . ILE B 1 426 ? 51.844 10.836 -2.996 1 30.55 426 ILE B C 1
ATOM 8377 O O . ILE B 1 426 ? 51.875 11.922 -3.582 1 30.55 426 ILE B O 1
ATOM 8381 N N . VAL B 1 427 ? 51.5 9.914 -3.91 1 31.44 427 VAL B N 1
ATOM 8382 C CA . VAL B 1 427 ? 50.25 10.328 -4.5 1 31.44 427 VAL B CA 1
ATOM 8383 C C . VAL B 1 427 ? 49.312 10.82 -3.402 1 31.44 427 VAL B C 1
ATOM 8385 O O . VAL B 1 427 ? 49.25 10.25 -2.309 1 31.44 427 VAL B O 1
ATOM 8388 N N . GLU B 1 428 ? 48.906 12.07 -3.416 1 27.7 428 GLU B N 1
ATOM 8389 C CA . GLU B 1 428 ? 48.031 12.766 -2.496 1 27.7 428 GLU B CA 1
ATOM 8390 C C . GLU B 1 428 ? 46.844 11.875 -2.098 1 27.7 428 GLU B C 1
ATOM 8392 O O . GLU B 1 428 ? 45.906 11.711 -2.869 1 27.7 428 GLU B O 1
ATOM 8397 N N . ALA B 1 429 ? 47.062 10.688 -1.638 1 29.41 429 ALA B N 1
ATOM 8398 C CA . ALA B 1 429 ? 46.062 9.875 -0.987 1 29.41 429 ALA B CA 1
ATOM 8399 C C . ALA B 1 429 ? 45.125 10.734 -0.133 1 29.41 429 ALA B C 1
ATOM 8401 O O . ALA B 1 429 ? 45.562 11.688 0.509 1 29.41 429 ALA B O 1
ATOM 8402 N N . PRO B 1 430 ? 43.781 10.734 -0.505 1 30.89 430 PRO B N 1
ATOM 8403 C CA . PRO B 1 430 ? 42.906 11.656 0.235 1 30.89 430 PRO B CA 1
ATOM 8404 C C . PRO B 1 430 ? 43.281 11.766 1.71 1 30.89 430 PRO B C 1
ATOM 8406 O O . PRO B 1 430 ? 43.844 10.828 2.279 1 30.89 430 PRO B O 1
ATOM 8409 N N . ILE B 1 431 ? 43.719 12.961 2.209 1 31.53 431 ILE B N 1
ATOM 8410 C CA . ILE B 1 431 ? 43.969 13.414 3.572 1 31.53 431 ILE B CA 1
ATOM 8411 C C . ILE B 1 431 ? 43.125 12.609 4.551 1 31.53 431 ILE B C 1
ATOM 8413 O O . ILE B 1 431 ? 41.906 12.562 4.426 1 31.53 431 ILE B O 1
ATOM 8417 N N . GLU B 1 432 ? 43.562 11.555 5.09 1 32 432 GLU B N 1
ATOM 8418 C CA . GLU B 1 432 ? 43 10.953 6.297 1 32 432 GLU B CA 1
ATOM 8419 C C . GLU B 1 432 ? 42.406 12.016 7.211 1 32 432 GLU B C 1
ATOM 8421 O O . GLU B 1 432 ? 43.094 12.969 7.602 1 32 432 GLU B O 1
ATOM 8426 N N . ARG B 1 433 ? 41.188 12.438 6.969 1 36 433 ARG B N 1
ATOM 8427 C CA . ARG B 1 433 ? 40.594 13.32 7.977 1 36 433 ARG B CA 1
ATOM 8428 C C . ARG B 1 433 ? 41.156 13.008 9.367 1 36 433 ARG B C 1
ATOM 8430 O O . ARG B 1 433 ? 41.25 11.836 9.742 1 36 433 ARG B O 1
ATOM 8437 N N . PRO B 1 434 ? 41.938 13.789 9.969 1 36.19 434 PRO B N 1
ATOM 8438 C CA . PRO B 1 434 ? 42.344 13.508 11.344 1 36.19 434 PRO B CA 1
ATOM 8439 C C . PRO B 1 434 ? 41.25 12.875 12.188 1 36.19 434 PRO B C 1
ATOM 8441 O O . PRO B 1 434 ? 40.125 13.359 12.188 1 36.19 434 PRO B O 1
ATOM 8444 N N . GLY B 1 435 ? 41.031 11.609 12.258 1 40.84 435 GLY B N 1
ATOM 8445 C CA . GLY B 1 435 ? 40.094 10.992 13.195 1 40.84 435 GLY B CA 1
ATOM 8446 C C . GLY B 1 435 ? 39.969 11.758 14.5 1 40.84 435 GLY B C 1
ATOM 8447 O O . GLY B 1 435 ? 40.969 12.352 14.977 1 40.84 435 GLY B O 1
ATOM 8448 N N . MET B 1 436 ? 39.031 12.539 14.742 1 50.78 436 MET B N 1
ATOM 8449 C CA . MET B 1 436 ? 38.75 13.156 16.031 1 50.78 436 MET B CA 1
ATOM 8450 C C . MET B 1 436 ? 39.125 12.219 17.172 1 50.78 436 MET B C 1
ATOM 8452 O O . MET B 1 436 ? 38.312 11.367 17.578 1 50.78 436 MET B O 1
ATOM 8456 N N . GLY B 1 437 ? 40.344 11.766 17.266 1 56.44 437 GLY B N 1
ATOM 8457 C CA . GLY B 1 437 ? 40.844 10.664 18.078 1 56.44 437 GLY B CA 1
ATOM 8458 C C . GLY B 1 437 ? 40.688 10.914 19.562 1 56.44 437 GLY B C 1
ATOM 8459 O O . GLY B 1 437 ? 40.469 9.984 20.344 1 56.44 437 GLY B O 1
ATOM 8460 N N . SER B 1 438 ? 40.812 12.211 20.078 1 72 438 SER B N 1
ATOM 8461 C CA . SER B 1 438 ? 40.781 12.391 21.531 1 72 438 SER B CA 1
ATOM 8462 C C . SER B 1 438 ? 39.438 12.914 22 1 72 438 SER B C 1
ATOM 8464 O O . SER B 1 438 ? 38.656 13.477 21.219 1 72 438 SER B O 1
ATOM 8466 N N . MET B 1 439 ? 39.031 12.602 23.234 1 82.12 439 MET B N 1
ATOM 8467 C CA . MET B 1 439 ? 37.812 13.094 23.859 1 82.12 439 MET B CA 1
ATOM 8468 C C . MET B 1 439 ? 37.75 14.617 23.828 1 82.12 439 MET B C 1
ATOM 8470 O O . MET B 1 439 ? 36.656 15.195 23.703 1 82.12 439 MET B O 1
ATOM 8474 N N . ASP B 1 440 ? 38.875 15.188 23.812 1 84.81 440 ASP B N 1
ATOM 8475 C CA . ASP B 1 440 ? 38.938 16.641 23.734 1 84.81 440 ASP B CA 1
ATOM 8476 C C . ASP B 1 440 ? 38.562 17.141 22.344 1 84.81 440 ASP B C 1
ATOM 8478 O O . ASP B 1 440 ? 37.938 18.188 22.188 1 84.81 440 ASP B O 1
ATOM 8482 N N . ASP B 1 441 ? 38.969 16.344 21.453 1 86 441 ASP B N 1
ATOM 8483 C CA . ASP B 1 441 ? 38.625 16.688 20.078 1 86 441 ASP B CA 1
ATOM 8484 C C . ASP B 1 441 ? 37.125 16.562 19.844 1 86 441 ASP B C 1
ATOM 8486 O O . ASP B 1 441 ? 36.531 17.375 19.141 1 86 441 ASP B O 1
ATOM 8490 N N . LEU B 1 442 ? 36.562 15.625 20.438 1 90.25 442 LEU B N 1
ATOM 8491 C CA . LEU B 1 442 ? 35.125 15.43 20.297 1 90.25 442 LEU B CA 1
ATOM 8492 C C . LEU B 1 442 ? 34.344 16.578 20.938 1 90.25 442 LEU B C 1
ATOM 8494 O O . LEU B 1 442 ? 33.312 16.984 20.438 1 90.25 442 LEU B O 1
ATOM 8498 N N . LYS B 1 443 ? 34.938 17.031 22.016 1 92.31 443 LYS B N 1
ATOM 8499 C CA . LYS B 1 443 ? 34.312 18.141 22.719 1 92.31 443 LYS B CA 1
ATOM 8500 C C . LYS B 1 443 ? 34.344 19.406 21.875 1 92.31 443 LYS B C 1
ATOM 8502 O O . LYS B 1 443 ? 33.312 20.078 21.688 1 92.31 443 LYS B O 1
ATOM 8507 N N . THR B 1 444 ? 35.469 19.672 21.25 1 90.5 444 THR B N 1
ATOM 8508 C CA . THR B 1 444 ? 35.688 20.953 20.578 1 90.5 444 THR B CA 1
ATOM 8509 C C . THR B 1 444 ? 35.219 20.875 19.125 1 90.5 444 THR B C 1
ATOM 8511 O O . THR B 1 444 ? 34.812 21.891 18.547 1 90.5 444 THR B O 1
ATOM 8514 N N . GLN B 1 445 ? 35.25 19.656 18.641 1 86.56 445 GLN B N 1
ATOM 8515 C CA . GLN B 1 445 ? 35 19.562 17.219 1 86.56 445 GLN B CA 1
ATOM 8516 C C . GLN B 1 445 ? 33.625 18.969 16.953 1 86.56 445 GLN B C 1
ATOM 8518 O O . GLN B 1 445 ? 33.125 19.016 15.828 1 86.56 445 GLN B O 1
ATOM 8523 N N . SER B 1 446 ? 33 18.562 17.906 1 89.75 446 SER B N 1
ATOM 8524 C CA . SER B 1 446 ? 31.688 17.938 17.688 1 89.75 446 SER B CA 1
ATOM 8525 C C . SER B 1 446 ? 30.656 18.5 18.656 1 89.75 446 SER B C 1
ATOM 8527 O O . SER B 1 446 ? 29.719 19.203 18.234 1 89.75 446 SER B O 1
ATOM 8529 N N . PHE B 1 447 ? 30.953 18.391 19.922 1 93.12 447 PHE B N 1
ATOM 8530 C CA . PHE B 1 447 ? 29.969 18.766 20.938 1 93.12 447 PHE B CA 1
ATOM 8531 C C . PHE B 1 447 ? 29.578 20.234 20.797 1 93.12 447 PHE B C 1
ATOM 8533 O O . PHE B 1 447 ? 28.406 20.547 20.578 1 93.12 447 PHE B O 1
ATOM 8540 N N . TYR B 1 448 ? 30.484 21.094 20.875 1 93.69 448 TYR B N 1
ATOM 8541 C CA . TYR B 1 448 ? 30.172 22.516 20.828 1 93.69 448 TYR B CA 1
ATOM 8542 C C . TYR B 1 448 ? 29.734 22.938 19.438 1 93.69 448 TYR B C 1
ATOM 8544 O O . TYR B 1 448 ? 28.75 23.672 19.297 1 93.69 448 TYR B O 1
ATOM 8552 N N . PRO B 1 449 ? 30.375 22.422 18.406 1 92.38 449 PRO B N 1
ATOM 8553 C CA . PRO B 1 449 ? 29.938 22.828 17.062 1 92.38 449 PRO B CA 1
ATOM 8554 C C . PRO B 1 449 ? 28.5 22.391 16.766 1 92.38 449 PRO B C 1
ATOM 8556 O O . PRO B 1 449 ? 27.75 23.125 16.109 1 92.38 449 PRO B O 1
ATOM 8559 N N . VAL B 1 450 ? 28.125 21.297 17.172 1 92.62 450 VAL B N 1
ATOM 8560 C CA . VAL B 1 450 ? 26.766 20.828 16.969 1 92.62 450 VAL B CA 1
ATOM 8561 C C . VAL B 1 450 ? 25.781 21.75 17.672 1 92.62 450 VAL B C 1
ATOM 8563 O O . VAL B 1 450 ? 24.797 22.188 17.078 1 92.62 450 VAL B O 1
ATOM 8566 N N . LEU B 1 451 ? 26.016 22.078 18.891 1 94.56 451 LEU B N 1
ATOM 8567 C CA . LEU B 1 451 ? 25.141 22.938 19.672 1 94.56 451 LEU B CA 1
ATOM 8568 C C . LEU B 1 451 ? 25.125 24.359 19.109 1 94.56 451 LEU B C 1
ATOM 8570 O O . LEU B 1 451 ? 24.062 24.984 19.016 1 94.56 451 LEU B O 1
ATOM 8574 N N . ASP B 1 452 ? 26.281 24.797 18.75 1 94.19 452 ASP B N 1
ATOM 8575 C CA . ASP B 1 452 ? 26.375 26.141 18.219 1 94.19 452 ASP B CA 1
ATOM 8576 C C . ASP B 1 452 ? 25.609 26.281 16.906 1 94.19 452 ASP B C 1
ATOM 8578 O O . ASP B 1 452 ? 24.906 27.281 16.688 1 94.19 452 ASP B O 1
ATOM 8582 N N . ARG B 1 453 ? 25.828 25.344 16.156 1 93.06 453 ARG B N 1
ATOM 8583 C CA . ARG B 1 453 ? 25.125 25.391 14.867 1 93.06 453 ARG B CA 1
ATOM 8584 C C . ARG B 1 453 ? 23.625 25.297 15.062 1 93.06 453 ARG B C 1
ATOM 8586 O O . ARG B 1 453 ? 22.859 26.016 14.406 1 93.06 453 ARG B O 1
ATOM 8593 N N . LEU B 1 454 ? 23.203 24.469 15.906 1 92.94 454 LEU B N 1
ATOM 8594 C CA . LEU B 1 454 ? 21.781 24.328 16.203 1 92.94 454 LEU B CA 1
ATOM 8595 C C . LEU B 1 454 ? 21.188 25.641 16.719 1 92.94 454 LEU B C 1
ATOM 8597 O O . LEU B 1 454 ? 20.125 26.062 16.266 1 92.94 454 LEU B O 1
ATOM 8601 N N . LEU B 1 455 ? 21.875 26.219 17.609 1 93.94 455 LEU B N 1
ATOM 8602 C CA . LEU B 1 455 ? 21.406 27.469 18.219 1 93.94 455 LEU B CA 1
ATOM 8603 C C . LEU B 1 455 ? 21.375 28.578 17.188 1 93.94 455 LEU B C 1
ATOM 8605 O O . LEU B 1 455 ? 20.406 29.344 17.125 1 93.94 455 LEU B O 1
ATOM 8609 N N . ARG B 1 456 ? 22.359 28.609 16.406 1 92.31 456 ARG B N 1
ATOM 8610 C CA . ARG B 1 456 ? 22.422 29.641 15.367 1 92.31 456 ARG B CA 1
ATOM 8611 C C . ARG B 1 456 ? 21.25 29.484 14.383 1 92.31 456 ARG B C 1
ATOM 8613 O O . ARG B 1 456 ? 20.609 30.469 14.023 1 92.31 456 ARG B O 1
ATOM 8620 N N . GLU B 1 457 ? 21.062 28.281 13.984 1 92.12 457 GLU B N 1
ATOM 8621 C CA . GLU B 1 457 ? 19.984 28.016 13.023 1 92.12 457 GLU B CA 1
ATOM 8622 C C . GLU B 1 457 ? 18.609 28.219 13.656 1 92.12 457 GLU B C 1
ATOM 8624 O O . GLU B 1 457 ? 17.688 28.672 13 1 92.12 457 GLU B O 1
ATOM 8629 N N . LEU B 1 458 ? 18.469 27.859 14.875 1 91.5 458 LEU B N 1
ATOM 8630 C CA . LEU B 1 458 ? 17.219 28.078 15.578 1 91.5 458 LEU B CA 1
ATOM 8631 C C . LEU B 1 458 ? 16.906 29.578 15.68 1 91.5 458 LEU B C 1
ATOM 8633 O O . LEU B 1 458 ? 15.766 30 15.445 1 91.5 458 LEU B O 1
ATOM 8637 N N . TRP B 1 459 ? 17.938 30.25 15.945 1 88.81 459 TRP B N 1
ATOM 8638 C CA . TRP B 1 459 ? 17.75 31.703 16.047 1 88.81 459 TRP B CA 1
ATOM 8639 C C . TRP B 1 459 ? 17.406 32.281 14.68 1 88.81 459 TRP B C 1
ATOM 8641 O O . TRP B 1 459 ? 16.547 33.156 14.578 1 88.81 459 TRP B O 1
ATOM 8651 N N . ARG B 1 460 ? 18.016 31.844 13.781 1 87.44 460 ARG B N 1
ATOM 8652 C CA . ARG B 1 460 ? 17.797 32.375 12.43 1 87.44 460 ARG B CA 1
ATOM 8653 C C . ARG B 1 460 ? 16.375 32.062 11.953 1 87.44 460 ARG B C 1
ATOM 8655 O O . ARG B 1 460 ? 15.727 32.938 11.375 1 87.44 460 ARG B O 1
ATOM 8662 N N . HIS B 1 461 ? 15.898 30.938 12.234 1 87.81 461 HIS B N 1
ATOM 8663 C CA . HIS B 1 461 ? 14.617 30.516 11.688 1 87.81 461 HIS B CA 1
ATOM 8664 C C . HIS B 1 461 ? 13.461 30.953 12.578 1 87.81 461 HIS B C 1
ATOM 8666 O O . HIS B 1 461 ? 12.344 31.141 12.102 1 87.81 461 HIS B O 1
ATOM 8672 N N . PHE B 1 462 ? 13.664 31.109 13.859 1 85.69 462 PHE B N 1
ATOM 8673 C CA . PHE B 1 462 ? 12.555 31.359 14.766 1 85.69 462 PHE B CA 1
ATOM 8674 C C . PHE B 1 462 ? 12.68 32.75 15.398 1 85.69 462 PHE B C 1
ATOM 8676 O O . PHE B 1 462 ? 11.859 33.125 16.234 1 85.69 462 PHE B O 1
ATOM 8683 N N . SER B 1 463 ? 13.727 33.312 15 1 72.38 463 SER B N 1
ATOM 8684 C CA . SER B 1 463 ? 13.805 34.688 15.469 1 72.38 463 SER B CA 1
ATOM 8685 C C . SER B 1 463 ? 12.703 35.562 14.867 1 72.38 463 SER B C 1
ATOM 8687 O O . SER B 1 463 ? 12.281 35.312 13.727 1 72.38 463 SER B O 1
ATOM 8689 N N . ILE B 1 464 ? 11.852 35.906 15.641 1 56.59 464 ILE B N 1
ATOM 8690 C CA . ILE B 1 464 ? 10.656 36.688 15.32 1 56.59 464 ILE B CA 1
ATOM 8691 C C . ILE B 1 464 ? 10.953 37.625 14.148 1 56.59 464 ILE B C 1
ATOM 8693 O O . ILE B 1 464 ? 11.828 38.5 14.234 1 56.59 464 ILE B O 1
ATOM 8697 N N . GLU B 1 465 ? 10.969 36.969 13.016 1 54.28 465 GLU B N 1
ATOM 8698 C CA . GLU B 1 465 ? 10.953 37.938 11.906 1 54.28 465 GLU B CA 1
ATOM 8699 C C . GLU B 1 465 ? 10.203 39.188 12.273 1 54.28 465 GLU B C 1
ATOM 8701 O O . GLU B 1 465 ? 9.188 39.156 12.977 1 54.28 465 GLU B O 1
ATOM 8706 N N . ALA B 1 466 ? 10.82 40.25 12.359 1 52.44 466 ALA B N 1
ATOM 8707 C CA . ALA B 1 466 ? 10.398 41.625 12.641 1 52.44 466 ALA B CA 1
ATOM 8708 C C . ALA B 1 466 ? 9.047 41.906 12 1 52.44 466 ALA B C 1
ATOM 8710 O O . ALA B 1 466 ? 8.961 42.625 11 1 52.44 466 ALA B O 1
ATOM 8711 N N . ASN B 1 467 ? 8.148 40.812 11.945 1 64.62 467 ASN B N 1
ATOM 8712 C CA . ASN B 1 467 ? 6.848 41.281 11.453 1 64.62 467 ASN B CA 1
ATOM 8713 C C . ASN B 1 467 ? 6.055 41.969 12.547 1 64.62 467 ASN B C 1
ATOM 8715 O O . ASN B 1 467 ? 5.625 41.344 13.516 1 64.62 467 ASN B O 1
ATOM 8719 N N . ASP B 1 468 ? 6.113 43.188 12.523 1 72.5 468 ASP B N 1
ATOM 8720 C CA . ASP B 1 468 ? 5.465 44.062 13.477 1 72.5 468 ASP B CA 1
ATOM 8721 C C . ASP B 1 468 ? 4.016 43.656 13.719 1 72.5 468 ASP B C 1
ATOM 8723 O O . ASP B 1 468 ? 3.502 43.812 14.828 1 72.5 468 ASP B O 1
ATOM 8727 N N . VAL B 1 469 ? 3.52 43.031 12.742 1 81.06 469 VAL B N 1
ATOM 8728 C CA . VAL B 1 469 ? 2.109 42.656 12.844 1 81.06 469 VAL B CA 1
ATOM 8729 C C . VAL B 1 469 ? 1.94 41.5 13.82 1 81.06 469 VAL B C 1
ATOM 8731 O O . VAL B 1 469 ? 1.003 41.469 14.617 1 81.06 469 VAL B O 1
ATOM 8734 N N . LEU B 1 470 ? 2.881 40.562 13.852 1 83.38 470 LEU B N 1
ATOM 8735 C CA . LEU B 1 470 ? 2.752 39.375 14.656 1 83.38 470 LEU B CA 1
ATOM 8736 C C . LEU B 1 470 ? 3.174 39.625 16.094 1 83.38 470 LEU B C 1
ATOM 8738 O O . LEU B 1 470 ? 2.869 38.844 17 1 83.38 470 LEU B O 1
ATOM 8742 N N . GLU B 1 471 ? 3.73 40.781 16.281 1 80.19 471 GLU B N 1
ATOM 8743 C CA . GLU B 1 471 ? 4.137 41.156 17.641 1 80.19 471 GLU B CA 1
ATOM 8744 C C . GLU B 1 471 ? 2.924 41.469 18.516 1 80.19 471 GLU B C 1
ATOM 8746 O O . GLU B 1 471 ? 3.02 41.438 19.734 1 80.19 471 GLU B O 1
ATOM 8751 N N . GLY B 1 472 ? 1.816 41.719 17.844 1 83.25 472 GLY B N 1
ATOM 8752 C CA . GLY B 1 472 ? 0.589 42.031 18.578 1 83.25 472 GLY B CA 1
ATOM 8753 C C . GLY B 1 472 ? -0.093 40.781 19.125 1 83.25 472 GLY B C 1
ATOM 8754 O O . GLY B 1 472 ? -0.937 40.875 20.016 1 83.25 472 GLY B O 1
ATOM 8755 N N . LEU B 1 473 ? 0.301 39.625 18.766 1 87.81 473 LEU B N 1
ATOM 8756 C CA . LEU B 1 473 ? -0.376 38.375 19.109 1 87.81 473 LEU B CA 1
ATOM 8757 C C . LEU B 1 473 ? -0.284 38.094 20.594 1 87.81 473 LEU B C 1
ATOM 8759 O O . LEU B 1 473 ? -1.283 37.75 21.234 1 87.81 473 LEU B O 1
ATOM 8763 N N . PRO B 1 474 ? 0.865 38.344 21.188 1 86.12 474 PRO B N 1
ATOM 8764 C CA . PRO B 1 474 ? 0.957 38.125 22.641 1 86.12 474 PRO B CA 1
ATOM 8765 C C . PRO B 1 474 ? 0.048 39.031 23.438 1 86.12 474 PRO B C 1
ATOM 8767 O O . PRO B 1 474 ? -0.466 38.625 24.484 1 86.12 474 PRO B O 1
ATOM 8770 N N . ALA B 1 475 ? -0.169 40.188 22.875 1 90.5 475 ALA B N 1
ATOM 8771 C CA . ALA B 1 475 ? -0.979 41.188 23.562 1 90.5 475 ALA B CA 1
ATOM 8772 C C . ALA B 1 475 ? -2.455 40.781 23.562 1 90.5 475 ALA B C 1
ATOM 8774 O O . ALA B 1 475 ? -3.262 41.375 24.297 1 90.5 475 ALA B O 1
ATOM 8775 N N . LEU B 1 476 ? -2.773 39.812 22.891 1 91.31 476 LEU B N 1
ATOM 8776 C CA . LEU B 1 476 ? -4.152 39.344 22.828 1 91.31 476 LEU B CA 1
ATOM 8777 C C . LEU B 1 476 ? -4.324 38.094 23.688 1 91.31 476 LEU B C 1
ATOM 8779 O O . LEU B 1 476 ? -5.426 37.531 23.766 1 91.31 476 LEU B O 1
ATOM 8783 N N . SER B 1 477 ? -3.314 37.625 24.297 1 89.75 477 SER B N 1
ATOM 8784 C CA . SER B 1 477 ? -3.357 36.469 25.172 1 89.75 477 SER B CA 1
ATOM 8785 C C . SER B 1 477 ? -3.436 36.875 26.641 1 89.75 477 SER B C 1
ATOM 8787 O O . SER B 1 477 ? -2.527 37.531 27.156 1 89.75 477 SER B O 1
ATOM 8789 N N . PRO B 1 478 ? -4.375 36.406 27.359 1 89.62 478 PRO B N 1
ATOM 8790 C CA . PRO B 1 478 ? -4.594 36.844 28.75 1 89.62 478 PRO B CA 1
ATOM 8791 C C . PRO B 1 478 ? -3.451 36.469 29.672 1 89.62 478 PRO B C 1
ATOM 8793 O O . PRO B 1 478 ? -3.207 37.156 30.672 1 89.62 478 PRO B O 1
ATOM 8796 N N . LYS B 1 479 ? -2.744 35.469 29.375 1 85.56 479 LYS B N 1
ATOM 8797 C CA . LYS B 1 479 ? -1.691 34.969 30.281 1 85.56 479 LYS B CA 1
ATOM 8798 C C . LYS B 1 479 ? -0.393 35.75 30.047 1 85.56 479 LYS B C 1
ATOM 8800 O O . LYS B 1 479 ? 0.503 35.719 30.891 1 85.56 479 LYS B O 1
ATOM 8805 N N . HIS B 1 480 ? -0.402 36.5 29.016 1 87.62 480 HIS B N 1
ATOM 8806 C CA . HIS B 1 480 ? 0.83 37.219 28.688 1 87.62 480 HIS B CA 1
ATOM 8807 C C . HIS B 1 480 ? 0.908 38.531 29.438 1 87.62 480 HIS B C 1
ATOM 8809 O O . HIS B 1 480 ? -0.109 39.219 29.625 1 87.62 480 HIS B O 1
ATOM 8815 N N . PRO B 1 481 ? 2.1 38.938 29.766 1 87.25 481 PRO B N 1
ATOM 8816 C CA . PRO B 1 481 ? 2.258 40.188 30.516 1 87.25 481 PRO B CA 1
ATOM 8817 C C . PRO B 1 481 ? 1.854 41.406 29.703 1 87.25 481 PRO B C 1
ATOM 8819 O O . PRO B 1 481 ? 1.461 42.438 30.266 1 87.25 481 PRO B O 1
ATOM 8822 N N . SER B 1 482 ? 1.886 41.312 28.469 1 89.38 482 SER B N 1
ATOM 8823 C CA . SER B 1 482 ? 1.551 42.438 27.609 1 89.38 482 SER B CA 1
ATOM 8824 C C . SER B 1 482 ? 0.085 42.406 27.188 1 89.38 482 SER B C 1
ATOM 8826 O O . SER B 1 482 ? -0.299 43.031 26.203 1 89.38 482 SER B O 1
ATOM 8828 N N . PHE B 1 483 ? -0.706 41.75 27.984 1 92.56 483 PHE B N 1
ATOM 8829 C CA . PHE B 1 483 ? -2.113 41.562 27.656 1 92.56 483 PHE B CA 1
ATOM 8830 C C . PHE B 1 483 ? -2.822 42.906 27.547 1 92.56 483 PHE B C 1
ATOM 8832 O O . PHE B 1 483 ? -2.727 43.75 28.438 1 92.56 483 PHE B O 1
ATOM 8839 N N . LEU B 1 484 ? -3.4 43.219 26.422 1 93.69 484 LEU B N 1
ATOM 8840 C CA . LEU B 1 484 ? -4.227 44.375 26.109 1 93.69 484 LEU B CA 1
ATOM 8841 C C . LEU B 1 484 ? -3.379 45.625 26.016 1 93.69 484 LEU B C 1
ATOM 8843 O O . LEU B 1 484 ? -3.893 46.75 26.172 1 93.69 484 LEU B O 1
ATOM 8847 N N . ASP B 1 485 ? -2.109 45.375 25.75 1 93.56 485 ASP B N 1
ATOM 8848 C CA . ASP B 1 485 ? -1.24 46.531 25.531 1 93.56 485 ASP B CA 1
ATOM 8849 C C . ASP B 1 485 ? -1.531 47.188 24.188 1 93.56 485 ASP B C 1
ATOM 8851 O O . ASP B 1 485 ? -1.328 46.594 23.141 1 93.56 485 ASP B O 1
ATOM 8855 N N . LYS B 1 486 ? -1.936 48.406 24.25 1 93.38 486 LYS B N 1
ATOM 8856 C CA . LYS B 1 486 ? -2.367 49.125 23.062 1 93.38 486 LYS B CA 1
ATOM 8857 C C . LYS B 1 486 ? -1.22 49.281 22.062 1 93.38 486 LYS B C 1
ATOM 8859 O O . LYS B 1 486 ? -1.409 49.125 20.859 1 93.38 486 LYS B O 1
ATOM 8864 N N . GLN B 1 487 ? -0.064 49.594 22.484 1 91.38 487 GLN B N 1
ATOM 8865 C CA . GLN B 1 487 ? 1.083 49.844 21.609 1 91.38 487 GLN B CA 1
ATOM 8866 C C . GLN B 1 487 ? 1.482 48.594 20.828 1 91.38 487 GLN B C 1
ATOM 8868 O O . GLN B 1 487 ? 1.881 48.688 19.672 1 91.38 487 GLN B O 1
ATOM 8873 N N . LEU B 1 488 ? 1.295 47.5 21.406 1 90.75 488 LEU B N 1
ATOM 8874 C CA . LEU B 1 488 ? 1.692 46.25 20.781 1 90.75 488 LEU B CA 1
ATOM 8875 C C . LEU B 1 488 ? 0.619 45.75 19.828 1 90.75 488 LEU B C 1
ATOM 8877 O O . LEU B 1 488 ? 0.927 45.094 18.828 1 90.75 488 LEU B O 1
ATOM 8881 N N . ILE B 1 489 ? -0.626 46.062 20.062 1 93.56 489 ILE B N 1
ATOM 8882 C CA . ILE B 1 489 ? -1.743 45.562 19.266 1 93.56 489 ILE B CA 1
ATOM 8883 C C . ILE B 1 489 ? -1.934 46.469 18.047 1 93.56 489 ILE B C 1
ATOM 8885 O O . ILE B 1 489 ? -2.451 46.031 17.016 1 93.56 489 ILE B O 1
ATOM 8889 N N . MET B 1 490 ? -1.459 47.625 18.141 1 92.94 490 MET B N 1
ATOM 8890 C CA . MET B 1 490 ? -1.791 48.688 17.156 1 92.94 490 MET B CA 1
ATOM 8891 C C . MET B 1 490 ? -1.262 48.312 15.781 1 92.94 490 MET B C 1
ATOM 8893 O O . MET B 1 490 ? -1.953 48.5 14.781 1 92.94 490 MET B O 1
ATOM 8897 N N . PRO B 1 491 ? -0.061 47.844 15.664 1 91.38 491 PRO B N 1
ATOM 8898 C CA . PRO B 1 491 ? 0.409 47.469 14.328 1 91.38 491 PRO B CA 1
ATOM 8899 C C . PRO B 1 491 ? -0.484 46.438 13.664 1 91.38 491 PRO B C 1
ATOM 8901 O O . PRO B 1 491 ? -0.752 46.531 12.461 1 91.38 491 PRO B O 1
ATOM 8904 N N . MET B 1 492 ? -0.928 45.531 14.375 1 92.06 492 MET B N 1
ATOM 8905 C CA . MET B 1 492 ? -1.843 44.5 13.859 1 92.06 492 MET B CA 1
ATOM 8906 C C . MET B 1 492 ? -3.186 45.125 13.484 1 92.06 492 MET B C 1
ATOM 8908 O O . MET B 1 492 ? -3.75 44.812 12.438 1 92.06 492 MET B O 1
ATOM 8912 N N . ALA B 1 493 ? -3.656 45.938 14.367 1 94.12 493 ALA B N 1
ATOM 8913 C CA . ALA B 1 493 ? -4.922 46.625 14.125 1 94.12 493 ALA B CA 1
ATOM 8914 C C . ALA B 1 493 ? -4.863 47.438 12.836 1 94.12 493 ALA B C 1
ATOM 8916 O O . ALA B 1 493 ? -5.793 47.406 12.031 1 94.12 493 ALA B O 1
ATOM 8917 N N . ARG B 1 494 ? -3.791 48.125 12.664 1 92.56 494 ARG B N 1
ATOM 8918 C CA . ARG B 1 494 ? -3.615 48.938 11.477 1 92.56 494 ARG B CA 1
ATOM 8919 C C . ARG B 1 494 ? -3.57 48.094 10.219 1 92.56 494 ARG B C 1
ATOM 8921 O O . ARG B 1 494 ? -4.113 48.469 9.18 1 92.56 494 ARG B O 1
ATOM 8928 N N . HIS B 1 495 ? -2.957 47 10.344 1 92.75 495 HIS B N 1
ATOM 8929 C CA . HIS B 1 495 ? -2.818 46.062 9.219 1 92.75 495 HIS B CA 1
ATOM 8930 C C . HIS B 1 495 ? -4.176 45.562 8.758 1 92.75 495 HIS B C 1
ATOM 8932 O O . HIS B 1 495 ? -4.402 45.375 7.555 1 92.75 495 HIS B O 1
ATOM 8938 N N . TYR B 1 496 ? -5.039 45.344 9.695 1 92.81 496 TYR B N 1
ATOM 8939 C CA . TYR B 1 496 ? -6.332 44.781 9.352 1 92.81 496 TYR B CA 1
ATOM 8940 C C . TYR B 1 496 ? -7.402 45.844 9.266 1 92.81 496 TYR B C 1
ATOM 8942 O O . TYR B 1 496 ? -8.602 45.562 9.336 1 92.81 496 TYR B O 1
ATOM 8950 N N . GLY B 1 497 ? -7.066 47.094 9.297 1 90.31 497 GLY B N 1
ATOM 8951 C CA . GLY B 1 497 ? -7.941 48.188 8.961 1 90.31 497 GLY B CA 1
ATOM 8952 C C . GLY B 1 497 ? -8.75 48.688 10.141 1 90.31 497 GLY B C 1
ATOM 8953 O O . GLY B 1 497 ? -9.852 49.219 9.961 1 90.31 497 GLY B O 1
ATOM 8954 N N . ILE B 1 498 ? -8.242 48.594 11.305 1 93.56 498 ILE B N 1
ATOM 8955 C CA . ILE B 1 498 ? -8.945 49.031 12.5 1 93.56 498 ILE B CA 1
ATOM 8956 C C . ILE B 1 498 ? -8.406 50.406 12.922 1 93.56 498 ILE B C 1
ATOM 8958 O O . ILE B 1 498 ? -7.195 50.625 12.961 1 93.56 498 ILE B O 1
ATOM 8962 N N . SER B 1 499 ? -9.352 51.312 13.211 1 93.88 499 SER B N 1
ATOM 8963 C CA . SER B 1 499 ? -8.969 52.688 13.609 1 93.88 499 SER B CA 1
ATOM 8964 C C . SER B 1 499 ? -8.438 52.688 15.039 1 93.88 499 SER B C 1
ATOM 8966 O O . SER B 1 499 ? -8.914 51.938 15.898 1 93.88 499 SER B O 1
ATOM 8968 N N . GLU B 1 500 ? -7.449 53.531 15.258 1 93.5 500 GLU B N 1
ATOM 8969 C CA . GLU B 1 500 ? -6.82 53.656 16.578 1 93.5 500 GLU B CA 1
ATOM 8970 C C . GLU B 1 500 ? -7.82 54.156 17.625 1 93.5 500 GLU B C 1
ATOM 8972 O O . GLU B 1 500 ? -7.797 53.688 18.766 1 93.5 500 GLU B O 1
ATOM 8977 N N . GLU B 1 501 ? -8.648 55.031 17.25 1 93.75 501 GLU B N 1
ATOM 8978 C CA . GLU B 1 501 ? -9.633 55.594 18.172 1 93.75 501 GLU B CA 1
ATOM 8979 C C . GLU B 1 501 ? -10.617 54.531 18.656 1 93.75 501 GLU B C 1
ATOM 8981 O O . GLU B 1 501 ? -10.883 54.438 19.844 1 93.75 501 GLU B O 1
ATOM 8986 N N . ASN B 1 502 ? -11.047 53.844 17.734 1 93.75 502 ASN B N 1
ATOM 8987 C CA . ASN B 1 502 ? -12.008 52.781 18.078 1 93.75 502 ASN B CA 1
ATOM 8988 C C . ASN B 1 502 ? -11.383 51.719 18.969 1 93.75 502 ASN B C 1
ATOM 8990 O O . ASN B 1 502 ? -11.984 51.281 19.953 1 93.75 502 ASN B O 1
ATOM 8994 N N . LEU B 1 503 ? -10.227 51.344 18.609 1 94.88 503 LEU B N 1
ATOM 8995 C CA . LEU B 1 503 ? -9.539 50.312 19.375 1 94.88 503 LEU B CA 1
ATOM 8996 C C . LEU B 1 503 ? -9.25 50.781 20.797 1 94.88 503 LEU B C 1
ATOM 8998 O O . LEU B 1 503 ? -9.398 50 21.75 1 94.88 503 LEU B O 1
ATOM 9002 N N . SER B 1 504 ? -8.82 52 20.922 1 95.06 504 SER B N 1
ATOM 9003 C CA . SER B 1 504 ? -8.516 52.562 22.234 1 95.06 504 SER B CA 1
ATOM 9004 C C . SER B 1 504 ? -9.75 52.562 23.141 1 95.06 504 SER B C 1
ATOM 9006 O O . SER B 1 504 ? -9.656 52.219 24.312 1 95.06 504 SER B O 1
ATOM 9008 N N . ALA B 1 505 ? -10.812 52.938 22.547 1 94.88 505 ALA B N 1
ATOM 9009 C CA . ALA B 1 505 ? -12.07 52.969 23.297 1 94.88 505 ALA B CA 1
ATOM 9010 C C . ALA B 1 505 ? -12.477 51.562 23.734 1 94.88 505 ALA B C 1
ATOM 9012 O O . ALA B 1 505 ? -12.898 51.344 24.875 1 94.88 505 ALA B O 1
ATOM 9013 N N . GLU B 1 506 ? -12.336 50.656 22.797 1 95.88 506 GLU B N 1
ATOM 9014 C CA . GLU B 1 506 ? -12.719 49.281 23.094 1 95.88 506 GLU B CA 1
ATOM 9015 C C . GLU B 1 506 ? -11.805 48.656 24.141 1 95.88 506 GLU B C 1
ATOM 9017 O O . GLU B 1 506 ? -12.25 47.875 25 1 95.88 506 GLU B O 1
ATOM 9022 N N . LEU B 1 507 ? -10.539 48.969 24.078 1 95.56 507 LEU B N 1
ATOM 9023 C CA . LEU B 1 507 ? -9.578 48.469 25.047 1 95.56 507 LEU B CA 1
ATOM 9024 C C . LEU B 1 507 ? -9.891 48.969 26.438 1 95.56 507 LEU B C 1
ATOM 9026 O O . LEU B 1 507 ? -9.766 48.219 27.422 1 95.56 507 LEU B O 1
ATOM 9030 N N . HIS B 1 508 ? -10.258 50.156 26.5 1 94.44 508 HIS B N 1
ATOM 9031 C CA . HIS B 1 508 ? -10.625 50.75 27.781 1 94.44 508 HIS B CA 1
ATOM 9032 C C . HIS B 1 508 ? -11.852 50.062 28.375 1 94.44 508 HIS B C 1
ATOM 9034 O O . HIS B 1 508 ? -11.852 49.688 29.547 1 94.44 508 HIS B O 1
ATOM 9040 N N . GLN B 1 509 ? -12.781 49.906 27.516 1 94.75 509 GLN B N 1
ATOM 9041 C CA . GLN B 1 509 ? -14.031 49.281 27.953 1 94.75 509 GLN B CA 1
ATOM 9042 C C . GLN B 1 509 ? -13.836 47.812 28.328 1 94.75 509 GLN B C 1
ATOM 9044 O O . GLN B 1 509 ? -14.461 47.312 29.25 1 94.75 509 GLN B O 1
ATOM 9049 N N . VAL B 1 510 ? -13.07 47.094 27.594 1 95.19 510 VAL B N 1
ATOM 9050 C CA . VAL B 1 510 ? -12.891 45.688 27.812 1 95.19 510 VAL B CA 1
ATOM 9051 C C . VAL B 1 510 ? -12.164 45.438 29.141 1 95.19 510 VAL B C 1
ATOM 9053 O O . VAL B 1 510 ? -12.43 44.469 29.844 1 95.19 510 VAL B O 1
ATOM 9056 N N . ARG B 1 511 ? -11.219 46.312 29.5 1 93.81 511 ARG B N 1
ATOM 9057 C CA . ARG B 1 511 ? -10.5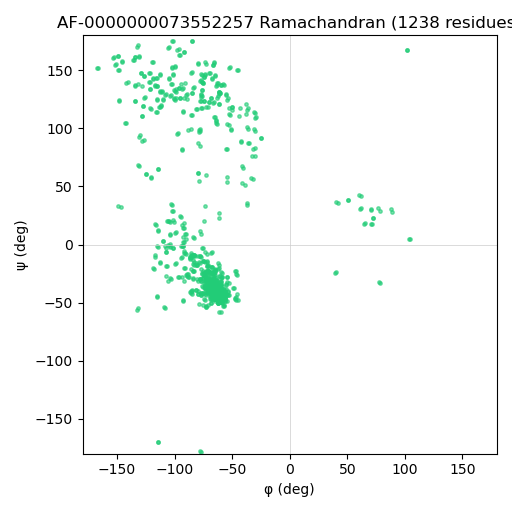39 46.219 30.781 1 93.81 511 ARG B CA 1
ATOM 9058 C C . ARG B 1 511 ? -11.531 46.281 31.938 1 93.81 511 ARG B C 1
ATOM 9060 O O . ARG B 1 511 ? -11.406 45.562 32.906 1 93.81 511 ARG B O 1
ATOM 9067 N N . ARG B 1 512 ? -12.445 47.156 31.734 1 92.75 512 ARG B N 1
ATOM 9068 C CA . ARG B 1 512 ? -13.492 47.281 32.75 1 92.75 512 ARG B CA 1
ATOM 9069 C C . ARG B 1 512 ? -14.352 46.031 32.812 1 92.75 512 ARG B C 1
ATOM 9071 O O . ARG B 1 512 ? -14.688 45.562 33.906 1 92.75 512 ARG B O 1
ATOM 9078 N N . LEU B 1 513 ? -14.633 45.594 31.703 1 93.25 513 LEU B N 1
ATOM 9079 C CA . LEU B 1 513 ? -15.445 44.375 31.609 1 93.25 513 LEU B CA 1
ATOM 9080 C C . LEU B 1 513 ? -14.734 43.188 32.25 1 93.25 513 LEU B C 1
ATOM 9082 O O . LEU B 1 513 ? -15.352 42.438 33 1 93.25 513 LEU B O 1
ATOM 9086 N N . LEU B 1 514 ? -13.523 43 31.984 1 93.56 514 LEU B N 1
ATOM 9087 C CA . LEU B 1 514 ? -12.742 41.875 32.5 1 93.56 514 LEU B CA 1
ATOM 9088 C C . LEU B 1 514 ? -12.617 41.969 34.031 1 93.56 514 LEU B C 1
ATOM 9090 O O . LEU B 1 514 ? -12.648 40.938 34.719 1 93.56 514 LEU B O 1
ATOM 9094 N N . LYS B 1 515 ? -12.477 43.156 34.5 1 92.19 515 LYS B N 1
ATOM 9095 C CA . LYS B 1 515 ? -12.414 43.344 35.969 1 92.19 515 LYS B CA 1
ATOM 9096 C C . LYS B 1 515 ? -13.727 42.938 36.625 1 92.19 515 LYS B C 1
ATOM 9098 O O . LYS B 1 515 ? -13.719 42.312 37.688 1 92.19 515 LYS B O 1
ATOM 9103 N N . MET B 1 516 ? -14.781 43.375 36.031 1 92.75 516 MET B N 1
ATOM 9104 C CA . MET B 1 516 ? -16.094 43.031 36.531 1 92.75 516 MET B CA 1
ATOM 9105 C C . MET B 1 516 ? -16.281 41.5 36.562 1 92.75 516 MET B C 1
ATOM 9107 O O . MET B 1 516 ? -16.797 40.938 37.531 1 92.75 516 MET B O 1
ATOM 9111 N N . LYS B 1 517 ? -15.898 40.906 35.469 1 92 517 LYS B N 1
ATOM 9112 C CA . LYS B 1 517 ? -16.031 39.469 35.344 1 92 517 LYS B CA 1
ATOM 9113 C C . LYS B 1 517 ? -15.117 38.75 36.312 1 92 517 LYS B C 1
ATOM 9115 O O . LYS B 1 517 ? -15.469 37.688 36.875 1 92 517 LYS B O 1
ATOM 9120 N N . GLU B 1 518 ? -13.961 39.219 36.469 1 90.62 518 GLU B N 1
ATOM 9121 C CA . GLU B 1 518 ? -13.039 38.656 37.438 1 90.62 518 GLU B CA 1
ATOM 9122 C C . GLU B 1 518 ? -13.625 38.719 38.844 1 90.62 518 GLU B C 1
ATOM 9124 O O . GLU B 1 518 ? -13.453 37.781 39.656 1 90.62 518 GLU B O 1
ATOM 9129 N N . ASP B 1 519 ? -14.281 39.781 39.125 1 90.56 519 ASP B N 1
ATOM 9130 C CA . ASP B 1 519 ? -14.93 39.938 40.438 1 90.56 519 ASP B CA 1
ATOM 9131 C C . ASP B 1 519 ? -16.062 38.938 40.625 1 90.56 519 ASP B C 1
ATOM 9133 O O . ASP B 1 519 ? -16.375 38.531 41.75 1 90.56 519 ASP B O 1
ATOM 9137 N N . GLN B 1 520 ? -16.578 38.562 39.562 1 92.5 520 GLN B N 1
ATOM 9138 C CA . GLN B 1 520 ? -17.641 37.594 39.594 1 92.5 520 GLN B CA 1
ATOM 9139 C C . GLN B 1 520 ? -17.078 36.156 39.625 1 92.5 520 GLN B C 1
ATOM 9141 O O . GLN B 1 520 ? -17.828 35.188 39.625 1 92.5 520 GLN B O 1
ATOM 9146 N N . GLY B 1 521 ? -15.758 36 39.438 1 88.69 521 GLY B N 1
ATOM 9147 C CA . GLY B 1 521 ? -15.109 34.688 39.562 1 88.69 521 GLY B CA 1
ATOM 9148 C C . GLY B 1 521 ? -14.75 34.062 38.25 1 88.69 521 GLY B C 1
ATOM 9149 O O . GLY B 1 521 ? -14.352 32.906 38.188 1 88.69 521 GLY B O 1
ATOM 9150 N N . VAL B 1 522 ? -14.953 34.781 37.156 1 88.88 522 VAL B N 1
ATOM 9151 C CA . VAL B 1 522 ? -14.633 34.25 35.844 1 88.88 522 VAL B CA 1
ATOM 9152 C C . VAL B 1 522 ? -13.211 34.656 35.438 1 88.88 522 VAL B C 1
ATOM 9154 O O . VAL B 1 522 ? -12.898 35.844 35.375 1 88.88 522 VAL B O 1
ATOM 9157 N N . THR B 1 523 ? -12.367 33.688 35.312 1 89.06 523 THR B N 1
ATOM 9158 C CA . THR B 1 523 ? -11 33.969 34.906 1 89.06 523 THR B CA 1
ATOM 9159 C C . THR B 1 523 ? -10.719 33.406 33.531 1 89.06 523 THR B C 1
ATOM 9161 O O . THR B 1 523 ? -11.133 32.281 33.219 1 89.06 523 THR B O 1
ATOM 9164 N N . ILE B 1 524 ? -10.141 34.281 32.688 1 90.06 524 ILE B N 1
ATOM 9165 C CA . ILE B 1 524 ? -9.805 33.844 31.328 1 90.06 524 ILE B CA 1
ATOM 9166 C C . ILE B 1 524 ? -8.32 33.5 31.25 1 90.06 524 ILE B C 1
ATOM 9168 O O . ILE B 1 524 ? -7.469 34.25 31.734 1 90.06 524 ILE B O 1
ATOM 9172 N N . LYS B 1 525 ? -8.039 32.344 30.672 1 85.69 525 LYS B N 1
ATOM 9173 C CA . LYS B 1 525 ? -6.656 31.891 30.656 1 85.69 525 LYS B CA 1
ATOM 9174 C C . LYS B 1 525 ? -6.145 31.734 29.234 1 85.69 525 LYS B C 1
ATOM 9176 O O . LYS B 1 525 ? -4.938 31.734 28.984 1 85.69 525 LYS B O 1
ATOM 9181 N N . SER B 1 526 ? -7.031 31.609 28.297 1 87.81 526 SER B N 1
ATOM 9182 C CA . SER B 1 526 ? -6.609 31.391 26.922 1 87.81 526 SER B CA 1
ATOM 9183 C C . SER B 1 526 ? -7.312 32.344 25.969 1 87.81 526 SER B C 1
ATOM 9185 O O . SER B 1 526 ? -8.281 33 26.344 1 87.81 526 SER B O 1
ATOM 9187 N N . LYS B 1 527 ? -6.742 32.5 24.797 1 88.75 527 LYS B N 1
ATOM 9188 C CA . LYS B 1 527 ? -7.359 33.312 23.781 1 88.75 527 LYS B CA 1
ATOM 9189 C C . LYS B 1 527 ? -8.75 32.812 23.422 1 88.75 527 LYS B C 1
ATOM 9191 O O . LYS B 1 527 ? -9.648 33.594 23.109 1 88.75 527 LYS B O 1
ATOM 9196 N N . GLU B 1 528 ? -8.891 31.5 23.438 1 88.81 528 GLU B N 1
ATOM 9197 C CA . GLU B 1 528 ? -10.188 30.891 23.141 1 88.81 528 GLU B CA 1
ATOM 9198 C C . GLU B 1 528 ? -11.234 31.281 24.172 1 88.81 528 GLU B C 1
ATOM 9200 O O . GLU B 1 528 ? -12.367 31.609 23.828 1 88.81 528 GLU B O 1
ATOM 9205 N N . GLU B 1 529 ? -10.805 31.266 25.391 1 90.12 529 GLU B N 1
ATOM 9206 C CA . GLU B 1 529 ? -11.703 31.688 26.469 1 90.12 529 GLU B CA 1
ATOM 9207 C C . GLU B 1 529 ? -12.039 33.156 26.375 1 90.12 529 GLU B C 1
ATOM 9209 O O . GLU B 1 529 ? -13.164 33.562 26.672 1 90.12 529 GLU B O 1
ATOM 9214 N N . PHE B 1 530 ? -10.984 33.875 26.047 1 92.56 530 PHE B N 1
ATOM 9215 C CA . PHE B 1 530 ? -11.18 35.312 25.859 1 92.56 530 PHE B CA 1
ATOM 9216 C C . PHE B 1 530 ? -12.211 35.594 24.781 1 92.56 530 PHE B C 1
ATOM 9218 O O . PHE B 1 530 ? -13.109 36.406 24.953 1 92.56 530 PHE B O 1
ATOM 9225 N N . LEU B 1 531 ? -12.141 34.844 23.703 1 92.31 531 LEU B N 1
ATOM 9226 C CA . LEU B 1 531 ? -13.086 35 22.594 1 92.31 531 LEU B CA 1
ATOM 9227 C C . LEU B 1 531 ? -14.492 34.594 23.031 1 92.31 531 LEU B C 1
ATOM 9229 O O . LEU B 1 531 ? -15.469 35.281 22.719 1 92.31 531 LEU B O 1
ATOM 9233 N N . SER B 1 532 ? -14.547 33.531 23.734 1 91.31 532 SER B N 1
ATOM 9234 C CA . SER B 1 532 ? -15.844 33.031 24.203 1 91.31 532 SER B CA 1
ATOM 9235 C C . SER B 1 532 ? -16.516 34.031 25.141 1 91.31 532 SER B C 1
ATOM 9237 O O . SER B 1 532 ? -17.734 34.188 25.109 1 91.31 532 SER B O 1
ATOM 9239 N N . LEU B 1 533 ? -15.734 34.625 25.938 1 91.94 533 LEU B N 1
ATOM 9240 C CA . LEU B 1 533 ? -16.25 35.625 26.875 1 91.94 533 LEU B CA 1
ATOM 9241 C C . LEU B 1 533 ? -16.766 36.844 26.109 1 91.94 533 LEU B C 1
ATOM 9243 O O . LEU B 1 533 ? -17.766 37.469 26.516 1 91.94 533 LEU B O 1
ATOM 9247 N N . MET B 1 534 ? -16.125 37.188 25.047 1 92.38 534 MET B N 1
ATOM 9248 C CA . MET B 1 534 ? -16.422 38.406 24.297 1 92.38 534 MET B CA 1
ATOM 9249 C C . MET B 1 534 ? -17.578 38.188 23.328 1 92.38 534 MET B C 1
ATOM 9251 O O . MET B 1 534 ? -18.188 39.156 22.859 1 92.38 534 MET B O 1
ATOM 9255 N N . ARG B 1 535 ? -17.984 36.969 23.031 1 91.06 535 ARG B N 1
ATOM 9256 C CA . ARG B 1 535 ? -18.953 36.594 22 1 91.06 535 ARG B CA 1
ATOM 9257 C C . ARG B 1 535 ? -20.281 37.312 22.203 1 91.06 535 ARG B C 1
ATOM 9259 O O . ARG B 1 535 ? -20.828 37.906 21.281 1 91.06 535 ARG B O 1
ATOM 9266 N N . PRO B 1 536 ? -20.781 37.344 23.469 1 90.81 536 PRO B N 1
ATOM 9267 C CA . PRO B 1 536 ? -22.047 38.031 23.672 1 90.81 536 PRO B CA 1
ATOM 9268 C C . PRO B 1 536 ? -21.938 39.531 23.453 1 90.81 536 PRO B C 1
ATOM 9270 O O . PRO B 1 536 ? -22.938 40.219 23.203 1 90.81 536 PRO B O 1
ATOM 9273 N N . TYR B 1 537 ? -20.719 40.062 23.516 1 92.44 537 TYR B N 1
ATOM 9274 C CA . TYR B 1 537 ? -20.484 41.5 23.375 1 92.44 537 TYR B CA 1
ATOM 9275 C C . TYR B 1 537 ? -19.875 41.812 22.031 1 92.44 537 TYR B C 1
ATOM 9277 O O . TYR B 1 537 ? -19.219 42.875 21.875 1 92.44 537 TYR B O 1
ATOM 9285 N N . LYS B 1 538 ? -19.984 41 21.109 1 91.06 538 LYS B N 1
ATOM 9286 C CA . LYS B 1 538 ? -19.359 41.125 19.797 1 91.06 538 LYS B CA 1
ATOM 9287 C C . LYS B 1 538 ? -19.703 42.469 19.156 1 91.06 538 LYS B C 1
ATOM 9289 O O . LYS B 1 538 ? -18.844 43.125 18.562 1 91.06 538 LYS B O 1
ATOM 9294 N N . ASP B 1 539 ? -20.891 42.906 19.281 1 91.12 539 ASP B N 1
ATOM 9295 C CA . ASP B 1 539 ? -21.359 44.125 18.641 1 91.12 539 ASP B CA 1
ATOM 9296 C C . ASP B 1 539 ? -20.75 45.375 19.281 1 91.12 539 ASP B C 1
ATOM 9298 O O . ASP B 1 539 ? -20.531 46.375 18.625 1 91.12 539 ASP B O 1
ATOM 9302 N N . ALA B 1 540 ? -20.5 45.281 20.562 1 91.69 540 ALA B N 1
ATOM 9303 C CA . ALA B 1 540 ? -19.906 46.375 21.312 1 91.69 540 ALA B CA 1
ATOM 9304 C C . ALA B 1 540 ? -18.391 46.438 21.109 1 91.69 540 ALA B C 1
ATOM 9306 O O . ALA B 1 540 ? -17.781 47.5 21.188 1 91.69 540 ALA B O 1
ATOM 9307 N N . PHE B 1 541 ? -17.812 45.281 20.906 1 94.38 541 PHE B N 1
ATOM 9308 C CA . PHE B 1 541 ? -16.375 45.156 20.75 1 94.38 541 PHE B CA 1
ATOM 9309 C C . PHE B 1 541 ? -16.016 44.562 19.406 1 94.38 541 PHE B C 1
ATOM 9311 O O . PHE B 1 541 ? -15.258 43.594 19.328 1 94.38 541 PHE B O 1
ATOM 9318 N N . VAL B 1 542 ? -16.438 45.188 18.344 1 93.75 542 VAL B N 1
ATOM 9319 C CA . VAL B 1 542 ? -16.359 44.625 17 1 93.75 542 VAL B CA 1
ATOM 9320 C C . VAL B 1 542 ? -14.898 44.531 16.578 1 93.75 542 VAL B C 1
ATOM 9322 O O . VAL B 1 542 ? -14.484 43.5 16.016 1 93.75 542 VAL B O 1
ATOM 9325 N N . ASP B 1 543 ? -14.156 45.531 16.859 1 95.12 543 ASP B N 1
ATOM 9326 C CA . ASP B 1 543 ? -12.766 45.594 16.406 1 95.12 543 ASP B CA 1
ATOM 9327 C C . ASP B 1 543 ? -11.891 44.625 17.219 1 95.12 543 ASP B C 1
ATOM 9329 O O . ASP B 1 543 ? -11.086 43.875 16.641 1 95.12 543 ASP B O 1
ATOM 9333 N N . LEU B 1 544 ? -12.062 44.688 18.484 1 94.62 544 LEU B N 1
ATOM 9334 C CA . LEU B 1 544 ? -11.281 43.781 19.328 1 94.62 544 LEU B CA 1
ATOM 9335 C C . LEU B 1 544 ? -11.625 42.344 19.062 1 94.62 544 LEU B C 1
ATOM 9337 O O . LEU B 1 544 ? -10.734 41.469 19.016 1 94.62 544 LEU B O 1
ATOM 9341 N N . TYR B 1 545 ? -12.898 42.031 18.859 1 94.06 545 TYR B N 1
ATOM 9342 C CA . TYR B 1 545 ? -13.336 40.688 18.547 1 94.06 545 TYR B CA 1
ATOM 9343 C C . TYR B 1 545 ? -12.727 40.219 17.234 1 94.06 545 TYR B C 1
ATOM 9345 O O . TYR B 1 545 ? -12.305 39.062 17.125 1 94.06 545 TYR B O 1
ATOM 9353 N N . LYS B 1 546 ? -12.703 41.062 16.281 1 94.25 546 LYS B N 1
ATOM 9354 C CA . LYS B 1 546 ? -12.094 40.781 14.992 1 94.25 546 LYS B CA 1
ATOM 9355 C C . LYS B 1 546 ? -10.617 40.406 15.156 1 94.25 546 LYS B C 1
ATOM 9357 O O . LYS B 1 546 ? -10.141 39.438 14.562 1 94.25 546 LYS B O 1
ATOM 9362 N N . LEU B 1 547 ? -9.945 41.156 15.953 1 94.44 547 LEU B N 1
ATOM 9363 C CA . LEU B 1 547 ? -8.516 40.938 16.141 1 94.44 547 LEU B CA 1
ATOM 9364 C C . LEU B 1 547 ? -8.258 39.594 16.828 1 94.44 547 LEU B C 1
ATOM 9366 O O . LEU B 1 547 ? -7.336 38.875 16.469 1 94.44 547 LEU B O 1
ATOM 9370 N N . ILE B 1 548 ? -9.062 39.281 17.812 1 93.25 548 ILE B N 1
ATOM 9371 C CA . ILE B 1 548 ? -8.914 38 18.516 1 93.25 548 ILE B CA 1
ATOM 9372 C C . ILE B 1 548 ? -9.203 36.844 17.547 1 93.25 548 ILE B C 1
ATOM 9374 O O . ILE B 1 548 ? -8.5 35.844 17.531 1 93.25 548 ILE B O 1
ATOM 9378 N N . SER B 1 549 ? -10.234 37 16.797 1 93.38 549 SER B N 1
ATOM 9379 C CA . SER B 1 549 ? -10.602 36 15.812 1 93.38 549 SER B CA 1
ATOM 9380 C C . SER B 1 549 ? -9.484 35.75 14.805 1 93.38 549 SER B C 1
ATOM 9382 O O . SER B 1 549 ? -9.188 34.625 14.453 1 93.38 549 SER B O 1
ATOM 9384 N N . ILE B 1 550 ? -8.898 36.812 14.352 1 93.62 550 ILE B N 1
ATOM 9385 C CA . ILE B 1 550 ? -7.812 36.719 13.383 1 93.62 550 ILE B CA 1
ATOM 9386 C C . ILE B 1 550 ? -6.602 36.031 14.031 1 93.62 550 ILE B C 1
ATOM 9388 O O . ILE B 1 550 ? -5.961 35.188 13.422 1 93.62 550 ILE B O 1
ATOM 9392 N N . ALA B 1 551 ? -6.316 36.438 15.234 1 92.12 551 ALA B N 1
ATOM 9393 C CA . ALA B 1 551 ? -5.18 35.875 15.953 1 92.12 551 ALA B CA 1
ATOM 9394 C C . ALA B 1 551 ? -5.305 34.344 16.078 1 92.12 551 ALA B C 1
ATOM 9396 O O . ALA B 1 551 ? -4.309 33.625 15.969 1 92.12 551 ALA B O 1
ATOM 9397 N N . LEU B 1 552 ? -6.473 33.875 16.281 1 91.56 552 LEU B N 1
ATOM 9398 C CA . LEU B 1 552 ? -6.719 32.438 16.406 1 91.56 552 LEU B CA 1
ATOM 9399 C C . LEU B 1 552 ? -6.664 31.766 15.047 1 91.56 552 LEU B C 1
ATOM 9401 O O . LEU B 1 552 ? -6.301 30.594 14.953 1 91.56 552 LEU B O 1
ATOM 9405 N N . THR B 1 553 ? -6.988 32.438 14.008 1 93.81 553 THR B N 1
ATOM 9406 C CA . THR B 1 553 ? -7.117 31.859 12.664 1 93.81 553 THR B CA 1
ATOM 9407 C C . THR B 1 553 ? -5.758 31.781 11.984 1 93.81 553 THR B C 1
ATOM 9409 O O . THR B 1 553 ? -5.578 31 11.047 1 93.81 553 THR B O 1
ATOM 9412 N N . LEU B 1 554 ? -4.805 32.594 12.414 1 92.19 554 LEU B N 1
ATOM 9413 C CA . LEU B 1 554 ? -3.484 32.562 11.789 1 92.19 554 LEU B CA 1
ATOM 9414 C C . LEU B 1 554 ? -2.84 31.203 11.922 1 92.19 554 LEU B C 1
ATOM 9416 O O . LEU B 1 554 ? -2.852 30.609 13.008 1 92.19 554 LEU B O 1
ATOM 9420 N N . PRO B 1 555 ? -2.334 30.656 10.812 1 91.25 555 PRO B N 1
ATOM 9421 C CA . PRO B 1 555 ? -1.804 29.281 10.812 1 91.25 555 PRO B CA 1
ATOM 9422 C C . PRO B 1 555 ? -0.393 29.203 11.391 1 91.25 555 PRO B C 1
ATOM 9424 O O . PRO B 1 555 ? 0.322 30.203 11.43 1 91.25 555 PRO B O 1
ATOM 9427 N N . VAL B 1 556 ? -0.051 28.078 11.867 1 87.62 556 VAL B N 1
ATOM 9428 C CA . VAL B 1 556 ? 1.272 27.844 12.43 1 87.62 556 VAL B CA 1
ATOM 9429 C C . VAL B 1 556 ? 2.023 26.812 11.586 1 87.62 556 VAL B C 1
ATOM 9431 O O . VAL B 1 556 ? 3.219 26.969 11.328 1 87.62 556 VAL B O 1
ATOM 9434 N N . THR B 1 557 ? 1.295 25.766 11.234 1 88.94 557 THR B N 1
ATOM 9435 C CA . THR B 1 557 ? 1.934 24.688 10.5 1 88.94 557 THR B CA 1
ATOM 9436 C C . THR B 1 557 ? 1.054 24.234 9.344 1 88.94 557 THR B C 1
ATOM 9438 O O . THR B 1 557 ? -0.142 24.531 9.305 1 88.94 557 THR B O 1
ATOM 9441 N N . SER B 1 558 ? 1.672 23.594 8.367 1 87.56 558 SER B N 1
ATOM 9442 C CA . SER B 1 558 ? 0.946 22.984 7.258 1 87.56 558 SER B CA 1
ATOM 9443 C C . SER B 1 558 ? 0.816 21.469 7.445 1 87.56 558 SER B C 1
ATOM 9445 O O . SER B 1 558 ? 0.814 20.719 6.469 1 87.56 558 SER B O 1
ATOM 9447 N N . ALA B 1 559 ? 0.787 20.969 8.633 1 85.94 559 ALA B N 1
ATOM 9448 C CA . ALA B 1 559 ? 0.722 19.547 8.961 1 85.94 559 ALA B CA 1
ATOM 9449 C C . ALA B 1 559 ? -0.541 18.906 8.391 1 85.94 559 ALA B C 1
ATOM 9451 O O . ALA B 1 559 ? -0.534 17.734 8.008 1 85.94 559 ALA B O 1
ATOM 9452 N N . SER B 1 560 ? -1.603 19.688 8.328 1 89.44 560 SER B N 1
ATOM 9453 C CA . SER B 1 560 ? -2.859 19.172 7.797 1 89.44 560 SER B CA 1
ATOM 9454 C C . SER B 1 560 ? -2.717 18.781 6.332 1 89.44 560 SER B C 1
ATOM 9456 O O . SER B 1 560 ? -3.379 17.844 5.867 1 89.44 560 SER B O 1
ATOM 9458 N N . CYS B 1 561 ? -1.868 19.469 5.641 1 90.31 561 CYS B N 1
ATOM 9459 C CA . CYS B 1 561 ? -1.599 19.094 4.258 1 90.31 561 CYS B CA 1
ATOM 9460 C C . CYS B 1 561 ? -0.925 17.719 4.191 1 90.31 561 CYS B C 1
ATOM 9462 O O . CYS B 1 561 ? -1.281 16.891 3.354 1 90.31 561 CYS B O 1
ATOM 9464 N N . GLU B 1 562 ? -0.013 17.516 5.086 1 85.44 562 GLU B N 1
ATOM 9465 C CA . GLU B 1 562 ? 0.666 16.219 5.133 1 85.44 562 GLU B CA 1
ATOM 9466 C C . GLU B 1 562 ? -0.322 15.086 5.395 1 85.44 562 GLU B C 1
ATOM 9468 O O . GLU B 1 562 ? -0.195 14 4.828 1 85.44 562 GLU B O 1
ATOM 9473 N N . ARG B 1 563 ? -1.218 15.398 6.238 1 86.25 563 ARG B N 1
ATOM 9474 C CA . ARG B 1 563 ? -2.238 14.398 6.535 1 86.25 563 ARG B CA 1
ATOM 9475 C C . ARG B 1 563 ? -3.1 14.109 5.309 1 86.25 563 ARG B C 1
ATOM 9477 O O . ARG B 1 563 ? -3.492 12.961 5.078 1 86.25 563 ARG B O 1
ATOM 9484 N N . SER B 1 564 ? -3.418 15.133 4.629 1 90.69 564 SER B N 1
ATOM 9485 C CA . SER B 1 564 ? -4.199 14.938 3.41 1 90.69 564 SER B CA 1
ATOM 9486 C C . SER B 1 564 ? -3.434 14.102 2.391 1 90.69 564 SER B C 1
ATOM 9488 O O . SER B 1 564 ? -4.023 13.273 1.696 1 90.69 564 SER B O 1
ATOM 9490 N N . PHE B 1 565 ? -2.123 14.32 2.328 1 86.94 565 PHE B N 1
ATOM 9491 C CA . PHE B 1 565 ? -1.312 13.531 1.406 1 86.94 565 PHE B CA 1
ATOM 9492 C C . PHE B 1 565 ? -1.266 12.07 1.837 1 86.94 565 PHE B C 1
ATOM 9494 O O . PHE B 1 565 ? -1.216 11.172 0.995 1 86.94 565 PHE B O 1
ATOM 9501 N N . SER B 1 566 ? -1.2 11.898 3.119 1 83.5 566 SER B N 1
ATOM 9502 C CA . SER B 1 566 ? -1.265 10.531 3.621 1 83.5 566 SER B CA 1
ATOM 9503 C C . SER B 1 566 ? -2.543 9.836 3.168 1 83.5 566 SER B C 1
ATOM 9505 O O . SER B 1 566 ? -2.518 8.656 2.797 1 83.5 566 SER B O 1
ATOM 9507 N N . CYS B 1 567 ? -3.58 10.555 3.244 1 87.19 567 CYS B N 1
ATOM 9508 C CA . CYS B 1 567 ? -4.852 10.023 2.766 1 87.19 567 CYS B CA 1
ATOM 9509 C C . CYS B 1 567 ? -4.785 9.719 1.273 1 87.19 567 CYS B C 1
ATOM 9511 O O . CYS B 1 567 ? -5.254 8.672 0.829 1 87.19 567 CYS B O 1
ATOM 9513 N N . LEU B 1 568 ? -4.184 10.625 0.521 1 86.62 568 LEU B N 1
ATOM 9514 C CA . LEU B 1 568 ? -4.047 10.445 -0.92 1 86.62 568 LEU B CA 1
ATOM 9515 C C . LEU B 1 568 ? -3.268 9.172 -1.237 1 86.62 568 LEU B C 1
ATOM 9517 O O . LEU B 1 568 ? -3.629 8.43 -2.154 1 86.62 568 LEU B O 1
ATOM 9521 N N . ARG B 1 569 ? -2.283 8.953 -0.494 1 80.06 569 ARG B N 1
ATOM 9522 C CA . ARG B 1 569 ? -1.443 7.777 -0.71 1 80.06 569 ARG B CA 1
ATOM 9523 C C . ARG B 1 569 ? -2.219 6.492 -0.438 1 80.06 569 ARG B C 1
ATOM 9525 O O . ARG B 1 569 ? -1.964 5.465 -1.066 1 80.06 569 ARG B O 1
ATOM 9532 N N . ARG B 1 570 ? -3.084 6.547 0.475 1 78.31 570 ARG B N 1
ATOM 9533 C CA . ARG B 1 570 ? -3.902 5.379 0.792 1 78.31 570 ARG B CA 1
ATOM 9534 C C . ARG B 1 570 ? -4.926 5.113 -0.307 1 78.31 570 ARG B C 1
ATOM 9536 O O . ARG B 1 570 ? -5.262 3.959 -0.583 1 78.31 570 ARG B O 1
ATOM 9543 N N . LEU B 1 571 ? -5.367 6.191 -0.8 1 81.81 571 LEU B N 1
ATOM 9544 C CA . LEU B 1 571 ? -6.387 6.07 -1.834 1 81.81 571 LEU B CA 1
ATOM 9545 C C . LEU B 1 571 ? -5.777 5.594 -3.148 1 81.81 571 LEU B C 1
ATOM 9547 O O . LEU B 1 571 ? -6.391 4.805 -3.871 1 81.81 571 LEU B O 1
ATOM 9551 N N . LYS B 1 572 ? -4.496 6.18 -3.359 1 74.75 572 LYS B N 1
ATOM 9552 C CA . LYS B 1 572 ? -3.805 5.781 -4.582 1 74.75 572 LYS B CA 1
ATOM 9553 C C . LYS B 1 572 ? -2.803 4.66 -4.309 1 74.75 572 LYS B C 1
ATOM 9555 O O . LYS B 1 572 ? -1.992 4.762 -3.385 1 74.75 572 LYS B O 1
ATOM 9560 N N . ASN B 1 573 ? -3.104 3.477 -4.492 1 60.16 573 ASN B N 1
ATOM 9561 C CA . ASN B 1 573 ? -2.113 2.424 -4.297 1 60.16 573 ASN B CA 1
ATOM 9562 C C . ASN B 1 573 ? -1.618 1.868 -5.633 1 60.16 573 ASN B C 1
ATOM 9564 O O . ASN B 1 573 ? -2.049 2.32 -6.695 1 60.16 573 ASN B O 1
ATOM 9568 N N . TYR B 1 574 ? -0.648 1.141 -5.477 1 49.38 574 TYR B N 1
ATOM 9569 C CA . TYR B 1 574 ? 0.032 0.585 -6.641 1 49.38 574 TYR B CA 1
ATOM 9570 C C . TYR B 1 574 ? -0.97 0.004 -7.633 1 49.38 574 TYR B C 1
ATOM 9572 O O . TYR B 1 574 ? -0.75 0.049 -8.844 1 49.38 574 TYR B O 1
ATOM 9580 N N . LEU B 1 575 ? -2.107 -0.312 -7.051 1 43.72 575 LEU B N 1
ATOM 9581 C CA . LEU B 1 575 ? -3.059 -0.985 -7.93 1 43.72 575 LEU B CA 1
ATOM 9582 C C . LEU B 1 575 ? -3.977 0.024 -8.609 1 43.72 575 LEU B C 1
ATOM 9584 O O . LEU B 1 575 ? -4.582 -0.278 -9.641 1 43.72 575 LEU B O 1
ATOM 9588 N N . ARG B 1 576 ? -4.082 1.221 -8.031 1 52.91 576 ARG B N 1
ATOM 9589 C CA . ARG B 1 576 ? -5.078 2.162 -8.531 1 52.91 576 ARG B CA 1
ATOM 9590 C C . ARG B 1 576 ? -4.465 3.539 -8.766 1 52.91 576 ARG B C 1
ATOM 9592 O O . ARG B 1 576 ? -4.672 4.457 -7.969 1 52.91 576 ARG B O 1
ATOM 9599 N N . ASN B 1 577 ? -3.592 3.773 -9.68 1 53.72 577 ASN B N 1
ATOM 9600 C CA . ASN B 1 577 ? -2.881 5.027 -9.898 1 53.72 577 ASN B CA 1
ATOM 9601 C C . ASN B 1 577 ? -3.441 5.789 -11.094 1 53.72 577 ASN B C 1
ATOM 9603 O O . ASN B 1 577 ? -3.01 6.906 -11.391 1 53.72 577 ASN B O 1
ATOM 9607 N N . SER B 1 578 ? -4.484 5.09 -11.742 1 50.69 578 SER B N 1
ATOM 9608 C CA . SER B 1 578 ? -4.953 5.703 -12.984 1 50.69 578 SER B CA 1
ATOM 9609 C C . SER B 1 578 ? -6.148 6.617 -12.734 1 50.69 578 SER B C 1
ATOM 9611 O O . SER B 1 578 ? -6.625 7.293 -13.648 1 50.69 578 SER B O 1
ATOM 9613 N N . SER B 1 579 ? -6.727 6.547 -11.492 1 54.28 579 SER B N 1
ATOM 9614 C CA . SER B 1 579 ? -7.977 7.285 -11.352 1 54.28 579 SER B CA 1
ATOM 9615 C C . SER B 1 579 ? -7.766 8.773 -11.586 1 54.28 579 SER B C 1
ATOM 9617 O O . SER B 1 579 ? -6.707 9.312 -11.258 1 54.28 579 SER B O 1
ATOM 9619 N N . GLY B 1 580 ? -8.586 9.367 -12.453 1 56.72 580 GLY B N 1
ATOM 9620 C CA . GLY B 1 580 ? -8.531 10.781 -12.797 1 56.72 580 GLY B CA 1
ATOM 9621 C C . GLY B 1 580 ? -8.375 11.68 -11.586 1 56.72 580 GLY B C 1
ATOM 9622 O O . GLY B 1 580 ? -8.797 11.32 -10.484 1 56.72 580 GLY B O 1
ATOM 9623 N N . ASP B 1 581 ? -7.793 12.758 -11.648 1 69.5 581 ASP B N 1
ATOM 9624 C CA . ASP B 1 581 ? -7.41 13.719 -10.625 1 69.5 581 ASP B CA 1
ATOM 9625 C C . ASP B 1 581 ? -8.633 14.242 -9.875 1 69.5 581 ASP B C 1
ATOM 9627 O O . ASP B 1 581 ? -8.617 14.328 -8.648 1 69.5 581 ASP B O 1
ATOM 9631 N N . SER B 1 582 ? -9.781 14.375 -10.602 1 79.31 582 SER B N 1
ATOM 9632 C CA . SER B 1 582 ? -10.945 14.961 -9.93 1 79.31 582 SER B CA 1
ATOM 9633 C C . SER B 1 582 ? -11.617 13.953 -9.016 1 79.31 582 SER B C 1
ATOM 9635 O O . SER B 1 582 ? -12.023 14.289 -7.898 1 79.31 582 SER B O 1
ATOM 9637 N N . ARG B 1 583 ? -11.734 12.758 -9.469 1 87.06 583 ARG B N 1
ATOM 9638 C CA . ARG B 1 583 ? -12.336 11.703 -8.648 1 87.06 583 ARG B CA 1
ATOM 9639 C C . ARG B 1 583 ? -11.531 11.477 -7.375 1 87.06 583 ARG B C 1
ATOM 9641 O O . ARG B 1 583 ? -12.102 11.383 -6.285 1 87.06 583 ARG B O 1
ATOM 9648 N N . THR B 1 584 ? -10.281 11.445 -7.594 1 87 584 THR B N 1
ATOM 9649 C CA . THR B 1 584 ? -9.398 11.203 -6.457 1 87 584 THR B CA 1
ATOM 9650 C C . THR B 1 584 ? -9.531 12.32 -5.422 1 87 584 THR B C 1
ATOM 9652 O O . THR B 1 584 ? -9.523 12.062 -4.219 1 87 584 THR B O 1
ATOM 9655 N N . SER B 1 585 ? -9.656 13.516 -5.895 1 90.88 585 SER B N 1
ATOM 9656 C CA . SER B 1 585 ? -9.82 14.641 -4.984 1 90.88 585 SER B CA 1
ATOM 9657 C C . SER B 1 585 ? -11.141 14.562 -4.223 1 90.88 585 SER B C 1
ATOM 9659 O O . SER B 1 585 ? -11.188 14.828 -3.021 1 90.88 585 SER B O 1
ATOM 9661 N N . ASP B 1 586 ? -12.203 14.258 -4.949 1 93.19 586 ASP B N 1
ATOM 9662 C CA . ASP B 1 586 ? -13.508 14.109 -4.305 1 93.19 586 ASP B CA 1
ATOM 9663 C C . ASP B 1 586 ? -13.484 13 -3.258 1 93.19 586 ASP B C 1
ATOM 9665 O O . ASP B 1 586 ? -13.984 13.18 -2.145 1 93.19 586 ASP B O 1
ATOM 9669 N N . LEU B 1 587 ? -12.914 11.898 -3.621 1 92.94 587 LEU B N 1
ATOM 9670 C CA . LEU B 1 587 ? -12.805 10.773 -2.697 1 92.94 587 LEU B CA 1
ATOM 9671 C C . LEU B 1 587 ? -11.977 11.148 -1.475 1 92.94 587 LEU B C 1
ATOM 9673 O O . LEU B 1 587 ? -12.305 10.758 -0.352 1 92.94 587 LEU B O 1
ATOM 9677 N N . ALA B 1 588 ? -10.922 11.883 -1.701 1 93.06 588 ALA B N 1
ATOM 9678 C CA . ALA B 1 588 ? -10.078 12.32 -0.593 1 93.06 588 ALA B CA 1
ATOM 9679 C C . ALA B 1 588 ? -10.859 13.211 0.373 1 93.06 588 ALA B C 1
ATOM 9681 O O . ALA B 1 588 ? -10.758 13.047 1.592 1 93.06 588 ALA B O 1
ATOM 9682 N N . LEU B 1 589 ? -11.586 14.156 -0.196 1 95.5 589 LEU B N 1
ATOM 9683 C CA . LEU B 1 589 ? -12.391 15.047 0.632 1 95.5 589 LEU B CA 1
ATOM 9684 C C . LEU B 1 589 ? -13.352 14.25 1.507 1 95.5 589 LEU B C 1
ATOM 9686 O O . LEU B 1 589 ? -13.492 14.531 2.699 1 95.5 589 LEU B O 1
ATOM 9690 N N . LEU B 1 590 ? -14.023 13.281 0.914 1 96.06 590 LEU B N 1
ATOM 9691 C CA . LEU B 1 590 ? -14.992 12.461 1.634 1 96.06 590 LEU B CA 1
ATOM 9692 C C . LEU B 1 590 ? -14.305 11.602 2.691 1 96.06 590 LEU B C 1
ATOM 9694 O O . LEU B 1 590 ? -14.844 11.406 3.781 1 96.06 590 LEU B O 1
ATOM 9698 N N . ALA B 1 591 ? -13.156 11.086 2.385 1 93.94 591 ALA B N 1
ATOM 9699 C CA . ALA B 1 591 ? -12.406 10.219 3.295 1 93.94 591 ALA B CA 1
ATOM 9700 C C . ALA B 1 591 ? -11.836 11.023 4.465 1 93.94 591 ALA B C 1
ATOM 9702 O O . ALA B 1 591 ? -11.742 10.516 5.582 1 93.94 591 ALA B O 1
ATOM 9703 N N . ILE B 1 592 ? -11.398 12.242 4.219 1 93.69 592 ILE B N 1
ATOM 9704 C CA . ILE B 1 592 ? -10.797 13.094 5.234 1 93.69 592 ILE B CA 1
ATOM 9705 C C . ILE B 1 592 ? -11.875 13.602 6.191 1 93.69 592 ILE B C 1
ATOM 9707 O O . ILE B 1 592 ? -11.609 13.805 7.379 1 93.69 592 ILE B O 1
ATOM 9711 N N . ASN B 1 593 ? -13.133 13.781 5.664 1 93.56 593 ASN B N 1
ATOM 9712 C CA . ASN B 1 593 ? -14.25 14.258 6.469 1 93.56 593 ASN B CA 1
ATOM 9713 C C . ASN B 1 593 ? -15.336 13.195 6.609 1 93.56 593 ASN B C 1
ATOM 9715 O O . ASN B 1 593 ? -16.484 13.422 6.219 1 93.56 593 ASN B O 1
ATOM 9719 N N . PRO B 1 594 ? -15.023 12.125 7.254 1 93.38 594 PRO B N 1
ATOM 9720 C CA . PRO B 1 594 ? -16.016 11.055 7.312 1 93.38 594 PRO B CA 1
ATOM 9721 C C . PRO B 1 594 ? -17.266 11.445 8.109 1 93.38 594 PRO B C 1
ATOM 9723 O O . PRO B 1 594 ? -18.375 11.016 7.781 1 93.38 594 PRO B O 1
ATOM 9726 N N . ARG B 1 595 ? -17.172 12.234 9.164 1 92.31 595 ARG B N 1
ATOM 9727 C CA . ARG B 1 595 ? -18.328 12.648 9.969 1 92.31 595 ARG B CA 1
ATOM 9728 C C . ARG B 1 595 ? -19.312 13.469 9.148 1 92.31 595 ARG B C 1
ATOM 9730 O O . ARG B 1 595 ? -20.516 13.211 9.172 1 92.31 595 ARG B O 1
ATOM 9737 N N . ARG B 1 596 ? -18.734 14.43 8.414 1 94.19 596 ARG B N 1
ATOM 9738 C CA . ARG B 1 596 ? -19.578 15.242 7.547 1 94.19 596 ARG B CA 1
ATOM 9739 C C . ARG B 1 596 ? -20.219 14.383 6.461 1 94.19 596 ARG B C 1
ATOM 9741 O O . ARG B 1 596 ? -21.391 14.586 6.117 1 94.19 596 ARG B O 1
ATOM 9748 N N . THR B 1 597 ? -19.469 13.484 5.91 1 96.19 597 THR B N 1
ATOM 9749 C CA . THR B 1 597 ? -19.938 12.656 4.809 1 96.19 597 THR B CA 1
ATOM 9750 C C . THR B 1 597 ? -21.078 11.75 5.262 1 96.19 597 THR B C 1
ATOM 9752 O O . THR B 1 597 ? -22.078 11.602 4.551 1 96.19 597 THR B O 1
ATOM 9755 N N . ARG B 1 598 ? -20.984 11.18 6.441 1 93.75 598 ARG B N 1
ATOM 9756 C CA . ARG B 1 598 ? -21.984 10.242 6.957 1 93.75 598 ARG B CA 1
ATOM 9757 C C . ARG B 1 598 ? -23.266 10.969 7.324 1 93.75 598 ARG B C 1
ATOM 9759 O O . ARG B 1 598 ? -24.344 10.367 7.32 1 93.75 598 ARG B O 1
ATOM 9766 N N . THR B 1 599 ? -23.172 12.219 7.582 1 93.25 599 THR B N 1
ATOM 9767 C CA . THR B 1 599 ? -24.344 12.969 8.031 1 93.25 599 THR B CA 1
ATOM 9768 C C . THR B 1 599 ? -25.094 13.555 6.836 1 93.25 599 THR B C 1
ATOM 9770 O O . THR B 1 599 ? -26.188 14.102 6.992 1 93.25 599 THR B O 1
ATOM 9773 N N . LEU B 1 600 ? -24.531 13.461 5.656 1 95.75 600 LEU B N 1
ATOM 9774 C CA . LEU B 1 600 ? -25.25 13.93 4.473 1 95.75 600 LEU B CA 1
ATOM 9775 C C . LEU B 1 600 ? -26.562 13.18 4.293 1 95.75 600 LEU B C 1
ATOM 9777 O O . LEU B 1 600 ? -26.625 11.969 4.492 1 95.75 600 LEU B O 1
ATOM 9781 N N . ASN B 1 601 ? -27.578 13.875 3.965 1 95.06 601 ASN B N 1
ATOM 9782 C CA . ASN B 1 601 ? -28.891 13.273 3.748 1 95.06 601 ASN B CA 1
ATOM 9783 C C . ASN B 1 601 ? -28.953 12.516 2.428 1 95.06 601 ASN B C 1
ATOM 9785 O O . ASN B 1 601 ? -28.781 13.102 1.358 1 95.06 601 ASN B O 1
ATOM 9789 N N . SER B 1 602 ? -29.297 11.227 2.48 1 94.75 602 SER B N 1
ATOM 9790 C CA . SER B 1 602 ? -29.312 10.375 1.298 1 94.75 602 SER B CA 1
ATOM 9791 C C . SER B 1 602 ? -30.375 10.812 0.305 1 94.75 602 SER B C 1
ATOM 9793 O O . SER B 1 602 ? -30.188 10.734 -0.909 1 94.75 602 SER B O 1
ATOM 9795 N N . ASP B 1 603 ? -31.438 11.281 0.802 1 92.94 603 ASP B N 1
ATOM 9796 C CA . ASP B 1 603 ? -32.5 11.734 -0.07 1 92.94 603 ASP B CA 1
ATOM 9797 C C . ASP B 1 603 ? -32.094 12.969 -0.864 1 92.94 603 ASP B C 1
ATOM 9799 O O . ASP B 1 603 ? -32.438 13.102 -2.039 1 92.94 603 ASP B O 1
ATOM 9803 N N . SER B 1 604 ? -31.391 13.836 -0.165 1 94.06 604 SER B N 1
ATOM 9804 C CA . SER B 1 604 ? -30.891 15.023 -0.848 1 94.06 604 SER B CA 1
ATOM 9805 C C . SER B 1 604 ? -29.922 14.664 -1.959 1 94.06 604 SER B C 1
ATOM 9807 O O . SER B 1 604 ? -29.891 15.32 -3.002 1 94.06 604 SER B O 1
ATOM 9809 N N . ILE B 1 605 ? -29.141 13.656 -1.733 1 95 605 ILE B N 1
ATOM 9810 C CA . ILE B 1 605 ? -28.172 13.195 -2.73 1 95 605 ILE B CA 1
ATOM 9811 C C . ILE B 1 605 ? -28.922 12.609 -3.93 1 95 605 ILE B C 1
ATOM 9813 O O . ILE B 1 605 ? -28.578 12.906 -5.078 1 95 605 ILE B O 1
ATOM 9817 N N . ILE B 1 606 ? -29.953 11.797 -3.662 1 93 606 ILE B N 1
ATOM 9818 C CA . ILE B 1 606 ? -30.75 11.18 -4.719 1 93 606 ILE B CA 1
ATOM 9819 C C . ILE B 1 606 ? -31.438 12.258 -5.547 1 93 606 ILE B C 1
ATOM 9821 O O . ILE B 1 606 ? -31.453 12.18 -6.777 1 93 606 ILE B O 1
ATOM 9825 N N . ASP B 1 607 ? -31.938 13.242 -4.848 1 91.94 607 ASP B N 1
ATOM 9826 C CA . ASP B 1 607 ? -32.594 14.344 -5.535 1 91.94 607 ASP B CA 1
ATOM 9827 C C . ASP B 1 607 ? -31.625 15.094 -6.445 1 91.94 607 ASP B C 1
ATOM 9829 O O . ASP B 1 607 ? -31.969 15.422 -7.586 1 91.94 607 ASP B O 1
ATOM 9833 N N . ALA B 1 608 ? -30.484 15.375 -5.926 1 92.12 608 ALA B N 1
ATOM 9834 C CA . ALA B 1 608 ? -29.469 16.078 -6.719 1 92.12 608 ALA B CA 1
ATOM 9835 C C . ALA B 1 608 ? -29.062 15.25 -7.938 1 92.12 608 ALA B C 1
ATOM 9837 O O . ALA B 1 608 ? -28.859 15.797 -9.023 1 92.12 608 ALA B O 1
ATOM 9838 N N . PHE B 1 609 ? -28.984 13.938 -7.742 1 90.81 609 PHE B N 1
ATOM 9839 C CA . PHE B 1 609 ? -28.656 13.031 -8.836 1 90.81 609 PHE B CA 1
ATOM 9840 C C . PHE B 1 609 ? -29.75 13.008 -9.883 1 90.81 609 PHE B C 1
ATOM 9842 O O . PHE B 1 609 ? -29.469 13.016 -11.086 1 90.81 609 PHE B O 1
ATOM 9849 N N . ALA B 1 610 ? -30.969 12.984 -9.43 1 87.06 610 ALA B N 1
ATOM 9850 C CA . ALA B 1 610 ? -32.125 12.953 -10.328 1 87.06 610 ALA B CA 1
ATOM 9851 C C . ALA B 1 610 ? -32.219 14.234 -11.141 1 87.06 610 ALA B C 1
ATOM 9853 O O . ALA B 1 610 ? -32.562 14.195 -12.328 1 87.06 610 ALA B O 1
ATOM 9854 N N . LEU B 1 611 ? -31.922 15.273 -10.484 1 84.56 611 LEU B N 1
ATOM 9855 C CA . LEU B 1 611 ? -32.031 16.578 -11.133 1 84.56 611 LEU B CA 1
ATOM 9856 C C . LEU B 1 611 ? -30.953 16.734 -12.203 1 84.56 611 LEU B C 1
ATOM 9858 O O . LEU B 1 611 ? -31.203 17.375 -13.234 1 84.56 611 LEU B O 1
ATOM 9862 N N . LYS B 1 612 ? -29.797 16.25 -11.977 1 79.38 612 LYS B N 1
ATOM 9863 C CA . LYS B 1 612 ? -28.703 16.359 -12.93 1 79.38 612 LYS B CA 1
ATOM 9864 C C . LYS B 1 612 ? -29 15.594 -14.211 1 79.38 612 LYS B C 1
ATOM 9866 O O . LYS B 1 612 ? -28.594 16 -15.297 1 79.38 612 LYS B O 1
ATOM 9871 N N . HIS B 1 613 ? -29.594 14.445 -14.102 1 70.25 613 HIS B N 1
ATOM 9872 C CA . HIS B 1 613 ? -29.844 13.617 -15.281 1 70.25 613 HIS B CA 1
ATOM 9873 C C . HIS B 1 613 ? -31.297 13.75 -15.75 1 70.25 613 HIS B C 1
ATOM 9875 O O . HIS B 1 613 ? -31.75 12.984 -16.609 1 70.25 613 HIS B O 1
ATOM 9881 N N . ASN B 1 614 ? -31.984 14.734 -15.383 1 62.44 614 ASN B N 1
ATOM 9882 C CA . ASN B 1 614 ? -33.375 14.945 -15.742 1 62.44 614 ASN B CA 1
ATOM 9883 C C . ASN B 1 614 ? -34.188 13.648 -15.664 1 62.44 614 ASN B C 1
ATOM 9885 O O . ASN B 1 614 ? -35 13.359 -16.531 1 62.44 614 ASN B O 1
ATOM 9889 N N . ASN B 1 615 ? -33.906 12.781 -14.734 1 57.06 615 ASN B N 1
ATOM 9890 C CA . ASN B 1 615 ? -34.625 11.547 -14.414 1 57.06 615 ASN B CA 1
ATOM 9891 C C . ASN B 1 615 ? -34.531 10.539 -15.562 1 57.06 615 ASN B C 1
ATOM 9893 O O . ASN B 1 615 ? -35.406 9.68 -15.703 1 57.06 615 ASN B O 1
ATOM 9897 N N . ARG B 1 616 ? -33.656 10.727 -16.359 1 53.03 616 ARG B N 1
ATOM 9898 C CA . ARG B 1 616 ? -33.656 9.938 -17.594 1 53.03 616 ARG B CA 1
ATOM 9899 C C . ARG B 1 616 ? -33.125 8.539 -17.328 1 53.03 616 ARG B C 1
ATOM 9901 O O . ARG B 1 616 ? -33.562 7.574 -17.969 1 53.03 616 ARG B O 1
ATOM 9908 N N . HIS B 1 617 ? -32.25 8.359 -16.375 1 57.5 617 HIS B N 1
ATOM 9909 C CA . HIS B 1 617 ? -31.656 7.047 -16.203 1 57.5 617 HIS B CA 1
ATOM 9910 C C . HIS B 1 617 ? -32.531 6.156 -15.312 1 57.5 617 HIS B C 1
ATOM 9912 O O . HIS B 1 617 ? -32.719 4.973 -15.609 1 57.5 617 HIS B O 1
ATOM 9918 N N . ILE B 1 618 ? -33.062 6.66 -14.328 1 67.31 618 ILE B N 1
ATOM 9919 C CA . ILE B 1 618 ? -33.906 6.004 -13.328 1 67.31 618 ILE B CA 1
ATOM 9920 C C . ILE B 1 618 ? -34.938 6.992 -12.789 1 67.31 618 ILE B C 1
ATOM 9922 O O . ILE B 1 618 ? -34.625 8.164 -12.578 1 67.31 618 ILE B O 1
ATOM 9926 N N . VAL B 1 619 ? -36.188 6.539 -12.922 1 70.56 619 VAL B N 1
ATOM 9927 C CA . VAL B 1 619 ? -37.25 7.402 -12.453 1 70.56 619 VAL B CA 1
ATOM 9928 C C . VAL B 1 619 ? -37.125 7.578 -10.938 1 70.56 619 VAL B C 1
ATOM 9930 O O . VAL B 1 619 ? -37.312 6.621 -10.18 1 70.56 619 VAL B O 1
ATOM 9933 N N . LEU B 1 620 ? -36.688 8.711 -10.516 1 76.75 620 LEU B N 1
ATOM 9934 C CA . LEU B 1 620 ? -36.438 8.945 -9.102 1 76.75 620 LEU B CA 1
ATOM 9935 C C . LEU B 1 620 ? -37.344 10.047 -8.555 1 76.75 620 LEU B C 1
ATOM 9937 O O . LEU B 1 620 ? -37.344 10.312 -7.348 1 76.75 620 LEU B O 1
ATOM 9941 N N . LEU B 1 621 ? -38 10.711 -9.539 1 70.38 621 LEU B N 1
ATOM 9942 C CA . LEU B 1 621 ? -38.938 11.773 -9.133 1 70.38 621 LEU B CA 1
ATOM 9943 C C . LEU B 1 621 ? -40.344 11.477 -9.594 1 70.38 621 LEU B C 1
ATOM 9945 O O . LEU B 1 621 ? -40.562 10.773 -10.586 1 70.38 621 LEU B O 1
#

InterPro domains:
  IPR008906 HAT, C-terminal dimerisation domain [PF05699] (523-593)
  IPR012337 Ribonuclease H-like superfamily [SSF53098] (114-594)
  IPR025398 ZMYM1-like, RNase-like domain [PF14291] (11-209)

Radius of gyration: 36.93 Å; Cα contacts (8 Å, |Δi|>4): 1679; chains: 2; bounding box: 121×113×81 Å

pLDDT: mean 82.97, std 16.54, range [27.7, 97.44]

Sequence (1242 aa):
METWSEYKLKEKSGSKLPNMLDKGHSALVQENRRYMFGVIESLRYTACQGIAQRGHSEDDDSANRGNFREMLTMIGKFEATVQKKLENKPSNAKYVHHDIQNEIFSIMAEMIRKQLSEEVKDAEHFAILVDESKDISKKEQISVIIRYLNTETERVVEEFLHFTPADGLDANSLFASIKQTLIRCNIDLNCCVGQCYDGASVMAGCNNGVQELLRREVPQAIYVHCHAHRLNLVLVDCVHNVDAAADFFETVQKLYKFFSGSVVHDLFLKKQSELLPAQQRKELKRLSDTRWACQYDAICAIKNTLLAVIATLRDTAQDTNAKRRTDAKSVRALIDEQFVVHLILFEDVFRTTKFMSDTLQSSNFDLLTADDLAQSVITAISEKRTDDKWEEIRKQAGDLCVSAGIATVQREKRQTQIAKHLEDFIVEAPIERPGMGSMDDLKTQSFYPVLDRLLRELWRHFSIEANDVLEGLPALSPKHPSFLDKQLIMPMARHYGISEENLSAELHQVRRLLKMKEDQGVTIKSKEEFLSLMRPYKDAFVDLYKLISIALTLPVTSASCERSFSCLRRLKNYLRNSSGDSRTSDLALLAINPRRTRTLNSDSIIDAFALKHNNRHIVLLMETWSEYKLKEKSGSKLPNMLDKGHSALVQENRRYMFGVIESLRYTACQGIAQRGHSEDDDSANRGNFREMLTMIGKFEATVQKKLENKPSNAKYVHHDIQNEIFSIMAEMIRKQLSEEVKDAEHFAILVDESKDISKKEQISVIIRYLNTETERVVEEFLHFTPADGLDANSLFASIKQTLIRCNIDLNCCVGQCYDGASVMAGCNNGVQELLRREVPQAIYVHCHAHRLNLVLVDCVHNVDAAADFFETVQKLYKFFSGSVVHDLFLKKQSELLPAQQRKELKRLSDTRWACQYDAICAIKNTLLAVIATLRDTAQDTNAKRRTDAKSVRALIDEQFVVHLILFEDVFRTTKFMSDTLQSSNFDLLTADDLAQSVITAISEKRTDDKWEEIRKQAGDLCVSAGIATVQREKRQTQIAKHLEDFIVEAPIERPGMGSMDDLKTQSFYPVLDRLLRELWRHFSIEANDVLEGLPALSPKHPSFLDKQLIMPMARHYGISEENLSAELHQVRRLLKMKEDQGVTIKSKEEFLSLMRPYKDAFVDLYKLISIALTLPVTSASCERSFSCLRRLKNYLRNSSGDSRTSDLALLAINPRRTRTLNSDSIIDAFALKHNNRHIVLL

Organism: Merluccius polli (NCBI:txid89951)

Foldseek 3Di:
DVVVVVVVVVVPPPDPVVVVVVVVLVVQLVLLLVLLLQQLVQLLVCLQQLHWAADPDLDPPDPDGGSRVVSLCVVCVVPVSSVVCVPPDDPLQSLSDPVSSLVLLVLLLLVVLQVVQVQCVVQLAKAWEWEWDQAPLRWIKIWIWIWAQGPVVRAIDIATQWIDTQPDLAQVSVLVRNVVSCVVSVHDLQRYQEYEYEPPCQDPPCPGHNQNVSCVVHVNYYYAYFLLNLLQVLVVCLCVVAVLNVLLVVLLQLLLVLCPDDVLVVQLQVLCCVVPVVDDDDHQDHQDPRHRLCCLSNLVRCLVSVLSSLVSLVVQLVPPDPVSNVSSVVSNVSDALSSLLVSLLCNVLSVLSNVLSVQSLDQQDFAVNNLVSLVVSLVVLVVCLDPVNLVVSSVVSVVSCVVSVHDHPPDPPDPPPDDPPCVPVPPPDPPPPPPCPDSVSCVVRPNNSSSVSSSVSSCVSSVPPPPLQCQLLLCLFPQHPNPLPLVSNVSVLVSVPHDSVLSVVLSVVVVVVQVVVVVVVDDDGGLSSVLVVCVVVCVVNVSSNVSSRSSSNHRRRSSVSVVLSVSLNSSDDPVRPPPDSRSSTSSSSCNVCVVSSVPDDSLVSLVVSCVVVVCPSHNND/DVVVVVVVVVVPPPDPVVVVVVVVLVVQLVLLLVLLLQQLVQLLVCLQQLHDAADPDLDPPDPDGGSRVVSLCVVCVVPVSSVVCVPPDDPLQSCSDPVSSLLLLVLLLLVVLQVVQVQCVVQLAKAWEWEWDQAPLRWIKIWIWIWAQGPVVRAIDIATQWIDTQPDLAQVSVLVRNVVSCVSSVHDLQRYQEYEYEPPCQDPPCPGHNQNVSCVVHVNHYYAYFLLNLLQVLVVCLCVVAVLNVLLVVLLQLLLVLCVDDVLVVQLQVLCCVVPVVDDDDHQDHQDPRHRLCCLSNLVRCLVSVLSSLVSLVVQLVPPDPVSNVSSVVSNVSPALSSLLVSLLCNVLSVLSNVLSVQSLDQQDFAVNNLVSLVVSLVVLVVCLDPVNLVVSSVVSVVSCVVSVHDHPPDPPDPPPDDPPCVPVPPPPPPPPPPLPDSVSCVVRPNNSSSVSSSVSSCVSSVPPPPLQCQLLLCLFPQHPNPLPLVSNVSVLVSVPHDSVLSVVLSVVVVVVQVVVVVVVDDDGGLSSVLVVCVVVCVVNVSSNVSSRSSSNHRRRSSVSVVLSVSLNSSDDPVRPPPDRRSSTSSSSSNVCVVSSVPDDSLVSLVVSCVVVVCVSHNND

Secondary structure (DSSP, 8-state):
-HHHHHHHHHHHS--SHHHHHHHHHHHHHHHHHHHHHHHHHHHHHHHHHT-----S--STT-S---HHHHHHHHHHTT-HHHHHHHHHS-GGGS--SHHHHHHHHHHHHHHHHHHHHHHHHHHS-EEEEEEEEE-TTS-EEEEEEEEEEETTTTEEEEEEEEEEE-S--SHHHHHHHHHHHHHHTT--GGGEEEEEE-S-HHHH-TTTSHHHHHHHH-TT-EEEE-HHHHHHHHHHHHHHH-HHHHHHHHHHHHHHHHHTSHHHHHHHHHHHHHH-TTS------PPPSS-GGGHHHHHHHHHHTHHHHHHHHHHHTT-S-HHHHHHHHHHHHH-SHHHHHHHHHHHHHHHHHHHHHHHHTSTT--HHHHHHHHHHHHHHHHHH-SHHHHHHHHHHHHHHHHHHT--------------GGGGSS------------SHHHHIIIIIHHHHHHHHHHHHHHHS----TTGGGGGGG-TTSTTTT-HHHHHHHHHHTT--HHHHHHHHHHHHHHHHHHHHTT----SHHHHHHHHGGGTTTSHHHHHHHHHHHHS----HHHHHHHHHHHHHS-TT---S-HHHHHHHHHHHH-HHHHHHS-HHHHHHHHHHHTTT-SS---/-HHHHHHHHHHHS--SHHHHHHHHHHHHHHHHHHHHHHHHHHHHHHHHHT-----S--STT-S---HHHHHHHHHHTT-HHHHHHHHHS-GGGS--SHHHHHHHHHHHHHHHHHHHHHHHHHHS-EEEEEEEEE-TTS-EEEEEEEEEEETTTTEEEEEEEEEEE-S--SHHHHHHHHHHHHHHTT--GGGEEEEEE-S-HHHH-TTTSHHHHHHHH-TT-EEEE-HHHHHHHHHHHHHHH-HHHHHHHHHHHHHHHHHTSHHHHHHHHHHHHHH-TTS------PPPSS-GGGHHHHHHHHHHTHHHHHHHHHHHTT-S-HHHHHHHHHHHHH-SHHHHHHHHHHHHHHHHHHHHHHHHTSTT--HHHHHHHHHHHHHHHHHH-SHHHHHHHHHHHHHHHHHHT--------------GGGGTT------------SHHHHIIIIIHHHHHHHHHHHHHHHS----TTGGGSGGG-TTSTTTT-HHHHHHHHHHTT--HHHHHHHHHHHHHHHHHHHHTT----SHHHHHHHHGGGTTTSHHHHHHHHHHHHS----HHHHHHHHHHHHHS-TT---S-HHHHHHHHHHHH-HHHHHHS-HHHHHHHHHHHTTT-SS---

Nearest PDB structures (foldseek):
  4d1q-assembly1_A-2  TM=7.000E-01  e=7.204E-11  Musca domestica
  8sjd-assembly1_A  TM=7.022E-01  e=2.326E-10  Musca domestica
  8sjd-assembly1_C  TM=7.043E-01  e=9.259E-10  Musca domestica
  9jr3-assembly1_R  TM=1.815E-01  e=4.933E+00  Homo sapiens
  8flq-assembly1_R  TM=1.776E-01  e=5.364E+00  Homo sapiens

Solvent-accessible surface area (backbone atoms only — not comparable to full-atom values): 66476 Å² total; per-residue (Å²): 110,64,70,58,48,51,51,58,48,57,69,64,59,74,60,66,73,60,44,52,55,41,46,51,46,48,50,45,23,51,50,42,43,53,33,47,48,51,51,50,52,42,52,51,50,34,29,40,70,45,47,68,46,72,39,95,42,66,49,90,84,40,74,52,37,18,51,44,57,51,42,48,55,55,48,18,76,58,31,65,66,40,36,50,46,64,72,70,42,57,78,87,68,54,71,69,48,68,66,52,52,50,48,51,44,46,52,54,34,48,53,51,39,49,52,49,26,53,47,45,59,72,37,59,38,31,14,43,29,43,43,76,48,67,44,96,75,48,43,45,33,31,34,39,28,40,24,26,42,35,77,87,76,66,40,67,45,76,44,74,68,43,56,40,74,52,91,41,87,45,21,67,53,44,45,50,51,52,52,49,50,33,53,74,43,62,42,67,69,80,35,31,48,15,33,27,31,50,82,49,56,43,40,52,22,81,84,65,5,29,51,38,57,47,25,71,76,28,69,52,27,43,78,36,69,15,51,54,52,47,52,35,50,33,55,51,47,38,33,72,73,31,64,62,47,36,53,48,53,50,49,50,47,50,50,31,60,58,43,62,35,57,71,47,31,51,47,34,54,51,34,31,54,70,76,38,64,91,51,78,87,75,68,72,43,79,74,51,93,84,44,54,50,57,39,35,58,30,46,48,34,45,67,75,36,41,45,27,53,48,51,35,32,58,56,36,45,66,42,88,50,64,65,56,16,50,50,25,47,55,57,49,68,61,60,41,56,68,46,41,36,49,51,49,48,47,44,55,56,31,48,55,47,29,54,52,51,59,52,49,56,43,86,85,49,45,48,65,60,51,50,51,49,51,49,51,48,50,49,56,53,55,67,51,74,42,69,67,47,50,51,51,43,51,50,52,26,51,52,50,28,59,74,41,68,45,74,70,81,81,67,76,75,76,79,77,78,74,72,74,81,67,59,76,75,57,66,83,58,81,73,70,68,77,66,71,76,47,75,64,39,40,43,67,66,33,54,49,48,53,51,50,46,41,49,51,38,46,45,68,66,64,41,73,66,86,46,60,45,66,59,14,51,50,19,61,25,60,74,36,93,48,41,73,35,62,82,43,31,41,49,32,34,51,61,72,70,45,56,68,67,58,48,53,53,40,52,56,51,48,53,52,49,52,51,54,38,43,73,72,69,52,81,62,67,38,49,63,47,46,48,60,67,40,54,88,44,35,85,80,30,48,64,64,48,48,50,54,52,47,56,63,25,34,62,37,47,47,48,68,40,54,52,51,48,52,49,46,51,59,57,37,37,96,87,44,62,77,68,54,66,65,59,51,24,29,40,42,43,32,31,73,37,29,60,64,53,69,66,53,57,66,65,60,52,52,48,55,53,29,63,74,52,70,37,66,89,53,55,58,120,111,65,71,59,48,51,51,56,47,58,71,63,62,74,65,67,72,58,44,52,54,42,47,49,46,48,49,47,23,51,50,42,44,52,36,46,48,51,52,50,51,44,52,51,49,34,29,38,68,46,48,68,48,71,39,94,43,66,49,90,82,40,72,53,38,21,53,44,57,49,42,47,56,55,48,16,77,60,30,65,66,42,35,50,46,66,72,69,42,56,79,87,68,56,72,70,48,68,67,53,52,50,48,51,45,46,51,54,35,49,53,51,39,49,52,50,27,53,48,43,59,72,38,59,39,32,14,40,30,42,44,76,46,67,44,96,74,48,43,43,34,32,33,40,29,40,24,25,41,35,79,88,77,68,40,70,44,76,44,74,69,45,55,39,75,52,90,40,87,44,21,66,51,43,44,51,51,52,52,50,52,32,53,74,42,63,41,67,68,81,36,32,47,17,35,25,31,50,82,49,55,42,40,52,23,80,84,64,5,28,51,38,56,48,25,73,76,28,69,53,27,42,78,33,68,16,49,55,52,47,52,36,50,34,54,52,49,40,34,70,74,31,66,62,46,37,53,50,52,50,50,51,46,52,50,31,60,57,45,61,34,57,70,48,31,52,47,33,55,51,34,32,54,70,76,37,64,91,49,79,88,75,68,74,43,79,75,52,93,83,46,55,50,59,37,35,58,31,45,49,33,44,67,76,35,40,45,27,51,48,50,37,31,57,55,35,45,66,42,88,50,64,67,56,16,52,51,24,48,56,56,50,67,61,61,41,57,67,45,40,35,48,48,49,49,47,43,55,55,31,49,56,47,29,53,51,50,59,53,47,56,43,84,85,49,45,49,64,60,51,51,50,49,51,50,49,48,50,49,56,54,56,67,50,74,42,69,67,47,49,50,50,42,50,50,52,26,51,52,50,27,60,72,43,68,44,71,71,80,80,67,76,77,75,80,77,76,75,72,73,82,64,58,77,75,55,64,84,58,80,74,71,68,77,69,72,77,47,74,65,39,41,43,66,65,32,53,49,49,52,52,50,47,39,49,53,38,46,45,66,67,64,42,73,66,88,45,60,46,64,58,14,51,49,18,62,24,60,73,36,91,49,41,72,34,63,80,43,32,42,49,31,35,52,61,72,70,45,57,69,68,58,47,53,54,40,52,55,52,47,53,53,49,52,51,54,39,41,73,72,68,51,80,62,66,38,50,62,48,46,49,61,66,41,54,87,42,35,84,79,31,49,64,62,48,49,50,52,52,48,56,64,26,36,62,36,48,48,46,67,39,55,51,52,48,52,50,45,50,60,57,38,36,96,87,44,62,76,70,54,66,65,58,52,24,30,40,42,42,31,32,76,36,30,61,64,54,71,64,52,57,65,65,59,53,50,50,54,53,30,61,73,51,70,37,67,88,53,56,58,120